Protein AF-0000000076005150 (afdb_homodimer)

Sequence (902 aa):
MLLYNPFNVWIGLSKLSSAGITSRIFGWVDNTRVSFVNWAPGSPRYYWKRCVTMIAASIRAGKWIDSSCSENQGYVCQQYKDQNLPEQNVNYYCNGSLSNYVSYGQGCYRVYNSKNTWKDAEYYCQEEKGHLASVVSPYEQAFLHLFLKKTSSNTWIGFGSKTDENRFRWTDQWPVYFTNWGRGQPVTSTSSSQQLCVSFLKNGPWNVTSCEEKLPFVCKVNIDDPPIILEPVEGECPNNLTDWLDVEGHYCYYIDNKSVKQWGEASRKCLIQNATLASFHSEHELKIMQPYLSLAKTDLWIGLVQKADGGFRWMDYSPVDYTNWGEGEPNDVSVDHCVLLRTQDTTWKTMKCNVNVGHICMVKKVPGNSHKKEKDEEHSSKVLASWAVVVICLSIVTLVAVITSLCFYRLKKISTSTKLPLSFDNIMHTSGSDTLSYPALSSSSVTPPTSMLLYNPFNVWIGLSKLSSAGITSRIFGWVDNTRVSFVNWAPGSPRYYWKRCVTMIAASIRAGKWIDSSCSENQGYVCQQYKDQNLPEQNVNYYCNGSLSNYVSYGQGCYRVYNSKNTWKDAEYYCQEEKGHLASVVSPYEQAFLHLFLKKTSSNTWIGFGSKTDENRFRWTDQWPVYFTNWGRGQPVTSTSSSQQLCVSFLKNGPWNVTSCEEKLPFVCKVNIDDPPIILEPVEGECPNNLTDWLDVEGHYCYYIDNKSVKQWGEASRKCLIQNATLASFHSEHELKIMQPYLSLAKTDLWIGLVQKADGGFRWMDYSPVDYTNWGEGEPNDVSVDHCVLLRTQDTTWKTMKCNVNVGHICMVKKVPGNSHKKEKDEEHSSKVLASWAVVVICLSIVTLVAVITSLCFYRLKKISTSTKLPLSFDNIMHTSGSDTLSYPALSSSSVTPPTS

Organism: Limulus polyphemus (NCBI:txid6850)

Nearest PDB structures (foldseek):
  5ao5-assembly2_B  TM=7.150E-01  e=9.474E-22  Homo sapiens
  5ao5-assembly1_A  TM=7.168E-01  e=3.283E-21  Homo sapiens
  5ao6-assembly1_A  TM=6.939E-01  e=1.667E-21  Homo sapiens
  5e4k-assembly1_A  TM=7.065E-01  e=1.204E-20  Homo sapiens
  6rym-assembly1_A  TM=8.756E-01  e=4.098E-09  Bos taurus

Radius of gyration: 41.87 Å; Cα contacts (8 Å, |Δi|>4): 1633; chains: 2; bounding box: 124×160×129 Å

Foldseek 3Di:
DLQPFQWFAWEQWFDDPVPPLPDLDTDRVVNPDCPDAQADPCAAPHSQQGIKTARCHDPSGRHIYGHHPPDPTHYDYDDPCPPPNPPPPPQLFDDDLGSVFGDDDQKTKDWDFWWDFLVVQQVVLVVSVWGFADDADVVSLVVVLVVCLPRPFWAFGQWWDAFQWQFIDGPLRADRFDAFAFAQDDDDANPDRDIWGWIQGNNRHIYTDDRGGIGITMIMDGNDHHDDDDQDDQFAADPVDPQWDDWPGFKIKDWFQPWWFFQVVLQVVLVVVVWGFADDRGPVVLVRCLVVLLPHPWWAFGQWWADQRRDIAGNVRGYDRHAFADHPDDDSPDRTWTWTQDSNVRHIYTDHRGDIGIYMIMDGGDHDPPPPPPPCPVVVVVVVVVVVVVVVVVVVVVVVVVVVVVVVVVVVVPDDDDDDDDDDDDDDDDDDDDDDDDDDDDDDDDDDDDD/DLQPPQWFAWEQWFADPVPPLPDLDTDRVVRPDCPDAQADPCPAPHSQQGIWTARRHDPRGRHIYGHHPPDPTHYDYDDDPPPPNPPPPPQLFDDDLGSVFGDDRQKTKDWDFWWDFLVVQQVVLVVSVWGFADDADVVSLVVVLVVCLPRPFWAFGQWWDAFQWQFIDGPLRADRFDAFAFAQDDDDANPDRDIWGWIQGNNRHIYTDDRGGIGITMIMDGNDHHDDDDQDDDFAADPVDPQWDDWPGFKIKHWFQPWWFFQVVQQVVLVVVVWGFADDRGPVVLVRCLVVLLPHPWWAFGQWKADQRRDIAGNVRGYDRHAFADHPPDDSPDRIWTWTADSNVRHIYTDHRGDIGIYMIMDGGDHDPPPPPPPCVVVVVVVVVVVVVVVVVVVVVVVVVVVVVVVVVVVVVVDDDDDDDDDDDDDDDDDDDDDCCPDDDDPDDDDPDDD

Solvent-accessible surface area (backbone atoms only — not comparable to full-atom values): 50564 Å² total; per-residue (Å²): 123,59,83,81,36,74,47,41,17,29,34,48,34,22,47,46,80,89,46,58,74,82,50,90,59,63,27,31,74,82,71,49,79,67,83,76,84,52,52,28,58,65,36,71,69,55,66,84,29,37,25,24,24,28,29,38,68,59,102,53,45,65,19,22,36,48,32,54,69,85,55,93,53,51,65,45,77,83,70,77,76,50,83,85,45,66,81,70,68,71,65,47,36,28,69,76,98,35,51,82,15,35,48,52,94,64,32,26,33,40,78,40,80,64,64,31,28,52,68,55,42,34,51,56,21,42,75,70,70,28,21,25,29,73,54,64,38,75,64,50,46,53,47,48,43,62,69,44,56,82,44,91,47,47,26,38,35,17,39,30,21,56,60,74,59,50,35,50,42,36,74,67,58,40,73,78,59,41,66,57,39,21,64,53,18,78,61,48,60,72,81,46,77,50,57,43,25,31,27,36,36,69,87,50,34,28,38,67,38,70,41,77,47,63,32,22,33,32,29,26,33,62,76,62,76,56,71,67,81,74,76,78,70,82,40,32,60,56,84,87,56,81,83,51,43,80,53,87,64,62,42,23,33,35,78,39,60,85,58,63,33,28,48,27,51,42,39,48,60,18,40,32,67,75,26,34,37,29,80,67,71,47,67,64,61,52,58,71,41,41,75,63,38,54,70,40,87,44,43,23,35,39,19,42,32,32,21,78,76,33,12,49,41,35,72,78,64,51,46,68,38,30,63,52,34,29,88,82,27,65,62,67,85,60,91,58,30,26,30,31,34,35,32,88,79,62,26,30,42,59,37,64,41,80,48,69,30,13,33,31,27,30,34,71,37,38,79,54,74,77,66,71,73,72,65,68,58,61,58,58,58,54,49,56,56,52,52,52,51,50,53,51,51,50,51,50,51,49,49,51,48,50,52,49,42,51,55,44,48,66,57,56,68,66,73,82,89,84,84,90,78,93,76,91,90,85,93,81,96,78,88,92,85,92,78,91,83,89,91,83,86,90,83,90,79,92,82,83,90,86,134,124,60,84,79,35,72,50,42,19,28,35,50,33,23,46,44,80,89,46,60,74,83,50,90,57,64,28,31,72,81,72,52,81,67,82,75,84,52,52,30,78,73,37,71,69,56,65,84,29,37,25,24,24,26,30,34,65,56,100,53,46,65,21,24,36,50,31,56,71,84,56,93,54,50,66,48,77,83,68,77,78,51,83,86,45,66,82,70,67,72,66,49,36,28,70,76,98,36,50,81,15,35,48,53,92,64,32,26,35,40,78,41,79,66,62,30,28,51,67,55,42,35,50,54,21,40,73,70,70,28,21,25,27,73,56,63,40,75,65,50,45,53,48,48,44,60,69,44,56,82,45,92,46,48,26,37,38,16,39,31,20,55,60,75,57,50,34,50,44,36,74,68,58,39,73,79,59,39,65,57,40,20,61,55,17,78,61,49,60,72,80,48,76,49,57,44,24,32,27,35,37,69,88,49,34,29,38,65,38,69,41,78,49,66,30,22,32,31,28,26,32,62,77,63,76,52,69,46,80,73,77,77,70,79,40,32,61,56,84,87,54,80,83,52,43,79,54,89,64,61,43,22,36,34,79,38,60,84,57,64,34,28,48,28,51,41,40,46,61,20,40,33,65,74,27,33,35,29,79,69,70,46,68,64,61,50,60,71,41,42,76,63,38,54,69,40,87,46,43,25,34,39,18,41,34,33,22,77,76,33,12,50,40,35,71,79,64,52,48,70,40,30,66,53,34,28,89,81,27,66,61,66,84,58,91,57,29,26,30,31,34,36,33,88,78,64,27,30,41,60,38,64,40,80,49,70,31,13,31,30,26,30,33,71,37,37,78,54,76,75,66,71,70,71,68,69,55,64,59,57,57,56,48,53,57,54,51,51,53,49,52,53,51,51,51,50,52,51,50,50,49,50,50,48,45,49,53,47,49,61,60,53,67,74,59,89,78,89,78,86,82,86,82,91,87,84,89,81,87,86,87,84,80,88,82,79,78,77,82,82,85,78,78,84,74,91,75,84,83,84,128

InterPro domains:
  IPR001304 C-type lectin-like [PF00059] (6-78)
  IPR001304 C-type lectin-like [PF00059] (115-220)
  IPR001304 C-type lectin-like [PF00059] (261-362)
  IPR001304 C-type lectin-like [PS50041] (1-78)
  IPR001304 C-type lectin-like [PS50041] (104-220)
  IPR001304 C-type lectin-like [PS50041] (248-362)
  IPR001304 C-type lectin-like [SM00034] (97-220)
  IPR001304 C-type lectin-like [SM00034] (237-362)
  IPR016186 C-type lectin-like/link domain superfamily [G3DSA:3.10.100.10] (2-78)
  IPR016186 C-type lectin-like/link domain superfamily [G3DSA:3.10.100.10] (79-220)
  IPR016186 C-type lectin-like/link domain superfamily [G3DSA:3.10.100.10] (229-366)
  IPR016187 C-type lectin fold [SSF56436] (5-81)
  IPR016187 C-type lectin fold [SSF56436] (94-228)
  IPR016187 C-type lectin fold [SSF56436] (235-365)
  IPR018378 C-type lectin, conserved site [PS00615] (51-77)
  IPR050111 C-type lectin and snaclec domain-containing protein [PTHR22803] (99-238)

Structure (mmCIF, N/CA/C/O backbone):
data_AF-0000000076005150-model_v1
#
loop_
_entity.id
_entity.type
_entity.pdbx_description
1 polymer 'Macrophage mannose receptor 1-like'
#
loop_
_atom_site.group_PDB
_atom_site.id
_atom_site.type_symbol
_atom_site.label_atom_id
_atom_site.label_alt_id
_atom_site.label_comp_id
_atom_site.label_asym_id
_atom_site.label_entity_id
_atom_site.label_seq_id
_atom_site.pdbx_PDB_ins_code
_atom_site.Cartn_x
_atom_site.Cartn_y
_atom_site.Cartn_z
_atom_site.occupancy
_atom_site.B_iso_or_equiv
_atom_site.auth_seq_id
_atom_site.auth_comp_id
_atom_site.auth_asym_id
_atom_site.auth_atom_id
_atom_site.pdbx_PDB_model_num
ATOM 1 N N . MET A 1 1 ? 11.969 4.863 -31.844 1 30.5 1 MET A N 1
ATOM 2 C CA . MET A 1 1 ? 13.273 5.465 -32.125 1 30.5 1 MET A CA 1
ATOM 3 C C . MET A 1 1 ? 13.953 5.891 -30.812 1 30.5 1 MET A C 1
ATOM 5 O O . MET A 1 1 ? 15.172 5.77 -30.672 1 30.5 1 MET A O 1
ATOM 9 N N . LEU A 1 2 ? 13.086 6.523 -29.969 1 34.69 2 LEU A N 1
ATOM 10 C CA . LEU A 1 2 ? 13.719 7.082 -28.781 1 34.69 2 LEU A CA 1
ATOM 11 C C . LEU A 1 2 ? 13.961 5.996 -27.734 1 34.69 2 LEU A C 1
ATOM 13 O O . LEU A 1 2 ? 14.5 6.273 -26.672 1 34.69 2 LEU A O 1
ATOM 17 N N . LEU A 1 3 ? 13.523 4.84 -28.062 1 34.34 3 LEU A N 1
ATOM 18 C CA . LEU A 1 3 ? 13.516 3.77 -27.062 1 34.34 3 LEU A CA 1
ATOM 19 C C . LEU A 1 3 ? 14.938 3.438 -26.625 1 34.34 3 LEU A C 1
ATOM 21 O O . LEU A 1 3 ? 15.148 2.967 -25.5 1 34.34 3 LEU A O 1
ATOM 25 N N . TYR A 1 4 ? 15.828 3.459 -27.547 1 34.75 4 TYR A N 1
ATOM 26 C CA . TYR A 1 4 ? 17.172 2.975 -27.297 1 34.75 4 TYR A CA 1
ATOM 27 C C . TYR A 1 4 ? 18.125 4.129 -26.969 1 34.75 4 TYR A C 1
ATOM 29 O O . TYR A 1 4 ? 19.344 3.941 -26.891 1 34.75 4 TYR A O 1
ATOM 37 N N . ASN A 1 5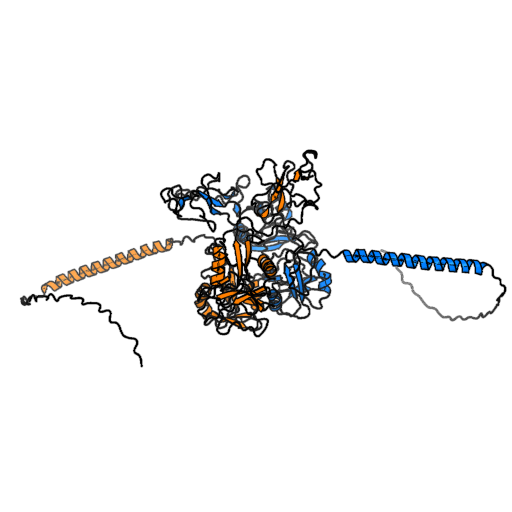 ? 17.609 5.434 -27 1 36.66 5 ASN A N 1
ATOM 38 C CA . ASN A 1 5 ? 18.516 6.551 -26.812 1 36.66 5 ASN A CA 1
ATOM 39 C C . ASN A 1 5 ? 18.562 7.004 -25.344 1 36.66 5 ASN A C 1
ATOM 41 O O . ASN A 1 5 ? 17.547 7.402 -24.781 1 36.66 5 ASN A O 1
ATOM 45 N N . PRO A 1 6 ? 19.484 6.535 -24.547 1 42.47 6 PRO A N 1
ATOM 46 C CA . PRO A 1 6 ? 19.562 6.832 -23.109 1 42.47 6 PRO A CA 1
ATOM 47 C C . PRO A 1 6 ? 19.672 8.328 -22.828 1 42.47 6 PRO A C 1
ATOM 49 O O . PRO A 1 6 ? 19.719 8.734 -21.672 1 42.47 6 PRO A O 1
ATOM 52 N N . PHE A 1 7 ? 19.766 9.172 -23.844 1 47.53 7 PHE A N 1
ATOM 53 C CA . PHE A 1 7 ? 19.891 10.617 -23.766 1 47.53 7 PHE A CA 1
ATOM 54 C C . PHE A 1 7 ? 18.562 11.297 -24.062 1 47.53 7 PHE A C 1
ATOM 56 O O . PHE A 1 7 ? 17.75 10.773 -24.828 1 47.53 7 PHE A O 1
ATOM 63 N N . ASN A 1 8 ? 18.312 12.352 -23.25 1 52.25 8 ASN A N 1
ATOM 64 C CA . ASN A 1 8 ? 17.234 13.219 -23.703 1 52.25 8 ASN A CA 1
ATOM 65 C C . ASN A 1 8 ? 17.375 13.594 -25.172 1 52.25 8 ASN A C 1
ATOM 67 O O . ASN A 1 8 ? 18.5 13.703 -25.672 1 52.25 8 ASN A O 1
ATOM 71 N N . VAL A 1 9 ? 16.406 13.297 -25.938 1 56.38 9 VAL A N 1
ATOM 72 C CA . VAL A 1 9 ? 16.438 13.586 -27.375 1 56.38 9 VAL A CA 1
ATOM 73 C C . VAL A 1 9 ? 15.664 14.875 -27.656 1 56.38 9 VAL A C 1
ATOM 75 O O . VAL A 1 9 ? 14.648 15.148 -27.016 1 56.38 9 VAL A O 1
ATOM 78 N N . TRP A 1 10 ? 16.344 15.695 -28.578 1 57.69 10 TRP A N 1
ATOM 79 C CA . TRP A 1 10 ? 15.648 16.891 -29.047 1 57.69 10 TRP A CA 1
ATOM 80 C C . TRP A 1 10 ? 14.391 16.516 -29.828 1 57.69 10 TRP A C 1
ATOM 82 O O . TRP A 1 10 ? 14.398 15.562 -30.609 1 57.69 10 TRP A O 1
ATOM 92 N N . ILE A 1 11 ? 13.234 17 -29.312 1 56.53 11 ILE A N 1
ATOM 93 C CA . ILE A 1 11 ? 12.07 16.891 -30.172 1 56.53 11 ILE A CA 1
ATOM 94 C C . ILE A 1 11 ? 11.875 18.203 -30.938 1 56.53 11 ILE A C 1
ATOM 96 O O . ILE A 1 11 ? 12.469 19.234 -30.578 1 56.53 11 ILE A O 1
ATOM 100 N N . GLY A 1 12 ? 11.281 18.234 -32.094 1 56.72 12 GLY A N 1
ATOM 101 C CA . GLY A 1 12 ? 11.117 19.375 -32.969 1 56.72 12 GLY A CA 1
ATOM 102 C C . GLY A 1 12 ? 10.242 20.469 -32.375 1 56.72 12 GLY A C 1
ATOM 103 O O . GLY A 1 12 ? 9.555 21.188 -33.125 1 56.72 12 GLY A O 1
ATOM 104 N N . LEU A 1 13 ? 10.188 20.375 -31.016 1 58.16 13 LEU A N 1
ATOM 105 C CA . LEU A 1 13 ? 9.461 21.484 -30.422 1 58.16 13 LEU A CA 1
ATOM 106 C C . LEU A 1 13 ? 10.414 22.531 -29.859 1 58.16 13 LEU A C 1
ATOM 108 O O . LEU A 1 13 ? 11.336 22.203 -29.109 1 58.16 13 LEU A O 1
ATOM 112 N N . SER A 1 14 ? 10.477 23.672 -30.453 1 61.12 14 SER A N 1
ATOM 113 C CA . SER A 1 14 ? 11.32 24.797 -30.047 1 61.12 14 SER A CA 1
ATOM 114 C C . SER A 1 14 ? 10.508 26.078 -29.906 1 61.12 14 SER A C 1
ATOM 116 O O . SER A 1 14 ? 9.43 26.203 -30.5 1 61.12 14 SER A O 1
ATOM 118 N N . LYS A 1 15 ? 11.07 26.969 -29.094 1 60.75 15 LYS A N 1
ATOM 119 C CA . LYS A 1 15 ? 10.438 28.281 -29 1 60.75 15 LYS A CA 1
ATOM 120 C C . LYS A 1 15 ? 10.5 29.016 -30.344 1 60.75 15 LYS A C 1
ATOM 122 O O . LYS A 1 15 ? 11.539 29.016 -31.016 1 60.75 15 LYS A O 1
ATOM 127 N N . LEU A 1 16 ? 9.297 29.281 -30.844 1 52.03 16 LEU A N 1
ATOM 128 C CA . LEU A 1 16 ? 9.273 29.984 -32.125 1 52.03 16 LEU A CA 1
ATOM 129 C C . LEU A 1 16 ? 9.969 31.344 -32 1 52.03 16 LEU A C 1
ATOM 131 O O . LEU A 1 16 ? 9.773 32.062 -31.031 1 52.03 16 LEU A O 1
ATOM 135 N N . SER A 1 17 ? 11.094 31.562 -32.656 1 48.88 17 SER A N 1
ATOM 136 C CA . SER A 1 17 ? 11.844 32.812 -32.75 1 48.88 17 SER A CA 1
ATOM 137 C C . SER A 1 17 ? 10.906 34.031 -32.844 1 48.88 17 SER A C 1
ATOM 139 O O . SER A 1 17 ? 11.266 35.125 -32.438 1 48.88 17 SER A O 1
ATOM 141 N N . SER A 1 18 ? 9.852 33.938 -33.75 1 47.84 18 SER A N 1
ATOM 142 C CA . SER A 1 18 ? 9.008 35.125 -33.938 1 47.84 18 SER A CA 1
ATOM 143 C C . SER A 1 18 ? 8.25 35.469 -32.688 1 47.84 18 SER A C 1
ATOM 145 O O . SER A 1 18 ? 7.621 36.531 -32.594 1 47.84 18 SER A O 1
ATOM 147 N N . ALA A 1 19 ? 8.156 34.469 -31.719 1 45.12 19 ALA A N 1
ATOM 148 C CA . ALA A 1 19 ? 7.43 34.844 -30.516 1 45.12 19 ALA A CA 1
ATOM 149 C C . ALA A 1 19 ? 8.367 35.469 -29.469 1 45.12 19 ALA A C 1
ATOM 151 O O . ALA A 1 19 ? 9.562 35.156 -29.453 1 45.12 19 ALA A O 1
ATOM 152 N N . GLY A 1 20 ? 8.391 36.719 -29.125 1 42.38 20 GLY A N 1
ATOM 153 C CA . GLY A 1 20 ? 9.234 37.5 -28.219 1 42.38 20 GLY A CA 1
ATOM 154 C C . GLY A 1 20 ? 9.875 36.656 -27.141 1 42.38 20 GLY A C 1
ATOM 155 O O . GLY A 1 20 ? 9.422 35.531 -26.844 1 42.38 20 GLY A O 1
ATOM 156 N N . ILE A 1 21 ? 11.156 36.875 -26.719 1 47.19 21 ILE A N 1
ATOM 157 C CA . ILE A 1 21 ? 12.031 36.25 -25.734 1 47.19 21 ILE A CA 1
ATOM 158 C C . ILE A 1 21 ? 11.203 35.781 -24.531 1 47.19 21 ILE A C 1
ATOM 160 O O . ILE A 1 21 ? 11.555 34.812 -23.859 1 47.19 21 ILE A O 1
ATOM 164 N N . THR A 1 22 ? 10.078 36.375 -24.25 1 43.06 22 THR A N 1
ATOM 165 C CA . THR A 1 22 ? 9.227 36.219 -23.078 1 43.06 22 THR A CA 1
ATOM 166 C C . THR A 1 22 ? 8.07 35.25 -23.391 1 43.06 22 THR A C 1
ATOM 168 O O . THR A 1 22 ? 7.242 34.969 -22.516 1 43.06 22 THR A O 1
ATOM 171 N N . SER A 1 23 ? 7.949 34.688 -24.609 1 47.22 23 SER A N 1
ATOM 172 C CA . SER A 1 23 ? 6.766 33.938 -25 1 47.22 23 SER A CA 1
ATOM 173 C C . SER A 1 23 ? 6.898 32.469 -24.594 1 47.22 23 SER A C 1
ATOM 175 O O . SER A 1 23 ? 7.992 31.891 -24.625 1 47.22 23 SER A O 1
ATOM 177 N N . ARG A 1 24 ? 6.074 31.859 -23.891 1 50.53 24 ARG A N 1
ATOM 178 C CA . ARG A 1 24 ? 6.012 30.469 -23.453 1 50.53 24 ARG A CA 1
ATOM 179 C C . ARG A 1 24 ? 5.34 29.578 -24.5 1 50.53 24 ARG A C 1
ATOM 181 O O . ARG A 1 24 ? 4.781 28.531 -24.172 1 50.53 24 ARG A O 1
ATOM 188 N N . ILE A 1 25 ? 5.406 30.031 -25.828 1 56.75 25 ILE A N 1
ATOM 189 C CA . ILE A 1 25 ? 4.762 29.25 -26.875 1 56.75 25 ILE A CA 1
ATOM 190 C C . ILE A 1 25 ? 5.805 28.406 -27.609 1 56.75 25 ILE A C 1
ATOM 192 O O . ILE A 1 25 ? 6.781 28.938 -28.141 1 56.75 25 ILE A O 1
ATOM 196 N N . PHE A 1 26 ? 5.785 27.125 -27.422 1 59.12 26 PHE A N 1
ATOM 197 C CA . PHE A 1 26 ? 6.625 26.172 -28.141 1 59.12 26 PHE A CA 1
ATOM 198 C C . PHE A 1 26 ? 5.91 25.625 -29.375 1 59.12 26 PHE A C 1
ATOM 200 O O . PHE A 1 26 ? 4.684 25.5 -29.375 1 59.12 26 PHE A O 1
ATOM 207 N N . GLY A 1 27 ? 6.57 25.609 -30.562 1 60.38 27 GLY A N 1
ATOM 208 C CA . GLY A 1 27 ? 6.102 25.031 -31.797 1 60.38 27 GLY A CA 1
ATOM 209 C C . GLY A 1 27 ? 7.062 24 -32.375 1 60.38 27 GLY A C 1
ATOM 210 O O . GLY A 1 27 ? 8.242 23.969 -32 1 60.38 27 GLY A O 1
ATOM 211 N N . TRP A 1 28 ? 6.5 23.141 -33.094 1 58.28 28 TRP A N 1
ATOM 212 C CA . TRP A 1 28 ? 7.348 22.203 -33.844 1 58.28 28 TRP A CA 1
ATOM 213 C C . TRP A 1 28 ? 8.219 22.922 -34.844 1 58.28 28 TRP A C 1
ATOM 215 O O . TRP A 1 28 ? 7.793 23.922 -35.438 1 58.28 28 TRP A O 1
ATOM 225 N N . VAL A 1 29 ? 9.422 22.609 -34.938 1 57.34 29 VAL A N 1
ATOM 226 C CA . VAL A 1 29 ? 10.352 23.266 -35.875 1 57.34 29 VAL A CA 1
ATOM 227 C C . VAL A 1 29 ? 9.812 23.188 -37.281 1 57.34 29 VAL A C 1
ATOM 229 O O . VAL A 1 29 ? 10.117 24.062 -38.125 1 57.34 29 VAL A O 1
ATOM 232 N N . ASP A 1 30 ? 8.922 22.25 -37.562 1 52.53 30 ASP A N 1
ATOM 233 C CA . ASP A 1 30 ? 8.375 22.172 -38.906 1 52.53 30 ASP A CA 1
ATOM 234 C C . ASP A 1 30 ? 7.117 23.031 -39.031 1 52.53 30 ASP A C 1
ATOM 236 O O . ASP A 1 30 ? 6.441 23 -40.094 1 52.53 30 ASP A O 1
ATOM 240 N N . ASN A 1 31 ? 6.848 23.953 -38.188 1 49.94 31 ASN A N 1
ATOM 241 C CA . ASN A 1 31 ? 5.77 24.938 -38.188 1 49.94 31 ASN A CA 1
ATOM 242 C C . ASN A 1 31 ? 4.398 24.25 -38.219 1 49.94 31 ASN A C 1
ATOM 244 O O . ASN A 1 31 ? 3.404 24.859 -38.594 1 49.94 31 ASN A O 1
ATOM 248 N N . THR A 1 32 ? 4.367 22.875 -38.031 1 50.88 32 THR A N 1
ATOM 249 C CA . THR A 1 32 ? 3.047 22.281 -37.875 1 50.88 32 THR A CA 1
ATOM 250 C C . THR A 1 32 ? 2.445 22.625 -36.531 1 50.88 32 THR A C 1
ATOM 252 O O . THR A 1 32 ? 3.168 23 -35.594 1 50.88 32 THR A O 1
ATOM 255 N N . ARG A 1 33 ? 1.184 22.672 -36.375 1 47.03 33 ARG A N 1
ATOM 256 C CA . ARG A 1 33 ? 0.473 23.047 -35.156 1 47.03 33 ARG A CA 1
ATOM 257 C C . ARG A 1 33 ? 0.783 22.062 -34 1 47.03 33 ARG A C 1
ATOM 259 O O . ARG A 1 33 ? 0.846 20.859 -34.219 1 47.03 33 ARG A O 1
ATOM 266 N N . VAL A 1 34 ? 1.304 22.609 -32.906 1 46.5 34 VAL A N 1
ATOM 267 C CA . VAL A 1 34 ? 1.567 21.812 -31.719 1 46.5 34 VAL A CA 1
ATOM 268 C C . VAL A 1 34 ? 0.255 21.266 -31.172 1 46.5 34 VAL A C 1
ATOM 270 O O . VAL A 1 34 ? -0.575 22.016 -30.656 1 46.5 34 VAL A O 1
ATOM 273 N N . SER A 1 35 ? -0.155 20.109 -31.656 1 48.22 35 SER A N 1
ATOM 274 C CA . SER A 1 35 ? -1.422 19.516 -31.234 1 48.22 35 SER A CA 1
ATOM 275 C C . SER A 1 35 ? -1.239 18.641 -30 1 48.22 35 SER A C 1
ATOM 277 O O . SER A 1 35 ? -2.213 18.297 -29.328 1 48.22 35 SER A O 1
ATOM 279 N N . PHE A 1 36 ? -0.024 18.141 -29.844 1 50.88 36 PHE A N 1
ATOM 280 C CA . PHE A 1 36 ? 0.301 17.281 -28.703 1 50.88 36 PHE A CA 1
ATOM 281 C C . PHE A 1 36 ? 1.561 17.766 -28 1 50.88 36 PHE A C 1
ATOM 283 O O . PHE A 1 36 ? 2.535 18.156 -28.656 1 50.88 36 PHE A O 1
ATOM 290 N N . VAL A 1 37 ? 1.509 18.125 -26.656 1 56.16 37 VAL A N 1
ATOM 291 C CA . VAL A 1 37 ? 2.674 18.406 -25.828 1 56.16 37 VAL A CA 1
ATOM 292 C C . VAL A 1 37 ? 2.721 17.438 -24.656 1 56.16 37 VAL A C 1
ATOM 294 O O . VAL A 1 37 ? 1.678 17 -24.156 1 56.16 37 VAL A O 1
ATOM 297 N N . ASN A 1 38 ? 3.906 16.719 -24.406 1 54.69 38 ASN A N 1
ATOM 298 C CA . ASN A 1 38 ? 4.18 15.812 -23.297 1 54.69 38 ASN A CA 1
ATOM 299 C C . ASN A 1 38 ? 5.27 16.344 -22.391 1 54.69 38 ASN A C 1
ATOM 301 O O . ASN A 1 38 ? 6.309 15.711 -22.203 1 54.69 38 ASN A O 1
ATOM 305 N N . TRP A 1 39 ? 5.043 17.469 -21.875 1 60.75 39 TRP A N 1
ATOM 306 C CA . TRP A 1 39 ? 6.02 18.156 -21.031 1 60.75 39 TRP A CA 1
ATOM 307 C C . TRP A 1 39 ? 6.172 17.438 -19.703 1 60.75 39 TRP A C 1
ATOM 309 O O . TRP A 1 39 ? 5.191 16.953 -19.125 1 60.75 39 TRP A O 1
ATOM 319 N N . ALA A 1 40 ? 7.332 17.219 -19.312 1 58.56 40 ALA A N 1
ATOM 320 C CA . ALA A 1 40 ? 7.582 16.812 -17.938 1 58.56 40 ALA A CA 1
ATOM 321 C C . ALA A 1 40 ? 7.062 17.844 -16.953 1 58.56 40 ALA A C 1
ATOM 323 O O . ALA A 1 40 ? 7.051 19.047 -17.25 1 58.56 40 ALA A O 1
ATOM 324 N N . PRO A 1 41 ? 6.625 17.453 -15.922 1 56.03 41 PRO A N 1
ATOM 325 C CA . PRO A 1 41 ? 6.109 18.453 -14.992 1 56.03 41 PRO A CA 1
ATOM 326 C C . PRO A 1 41 ? 7.133 19.531 -14.664 1 56.03 41 PRO A C 1
ATOM 328 O O . PRO A 1 41 ? 8.273 19.234 -14.32 1 56.03 41 PRO A O 1
ATOM 331 N N . GLY A 1 42 ? 6.934 21.047 -14.82 1 58.31 42 GLY A N 1
ATOM 332 C CA . GLY A 1 42 ? 7.766 22.219 -14.656 1 58.31 42 GLY A CA 1
ATOM 333 C C . GLY A 1 42 ? 8.398 22.688 -15.953 1 58.31 42 GLY A C 1
ATOM 334 O O . GLY A 1 42 ? 9.125 23.688 -15.969 1 58.31 42 GLY A O 1
ATOM 335 N N . SER A 1 43 ? 8.164 21.75 -16.922 1 62.81 43 SER A N 1
ATOM 336 C CA . SER A 1 43 ? 8.664 22.172 -18.234 1 62.81 43 SER A CA 1
ATOM 337 C C . SER A 1 43 ? 7.527 22.656 -19.125 1 62.81 43 SER A C 1
ATOM 339 O O . SER A 1 43 ? 6.395 22.188 -19 1 62.81 43 SER A O 1
ATOM 341 N N . PRO A 1 44 ? 7.898 23.812 -19.891 1 61.69 44 PRO A N 1
ATOM 342 C CA . PRO A 1 44 ? 9.211 24.453 -20.016 1 61.69 44 PRO A CA 1
ATOM 343 C C . PRO A 1 44 ? 9.484 25.484 -18.938 1 61.69 44 PRO A C 1
ATOM 345 O O . PRO A 1 44 ? 8.578 26.219 -18.547 1 61.69 44 PRO A O 1
ATOM 348 N N . ARG A 1 45 ? 10.656 25.484 -18.328 1 56.5 45 ARG A N 1
ATOM 349 C CA . ARG A 1 45 ? 10.977 26.328 -17.172 1 56.5 45 ARG A CA 1
ATOM 350 C C . ARG A 1 45 ? 11.688 27.609 -17.609 1 56.5 45 ARG A C 1
ATOM 352 O O . ARG A 1 45 ? 11.438 28.672 -17.062 1 56.5 45 ARG A O 1
ATOM 359 N N . TYR A 1 46 ? 12.75 27.609 -18.469 1 52.97 46 TYR A N 1
ATOM 360 C CA . TYR A 1 46 ? 13.602 28.75 -18.781 1 52.97 46 TYR A CA 1
ATOM 361 C C . TYR A 1 46 ? 13.258 29.344 -20.141 1 52.97 46 TYR A C 1
ATOM 363 O O . TYR A 1 46 ? 13.195 28.625 -21.141 1 52.97 46 TYR A O 1
ATOM 371 N N . TYR A 1 47 ? 12.984 30.672 -20.25 1 51.97 47 TYR A N 1
ATOM 372 C CA . TYR A 1 47 ? 12.617 31.406 -21.453 1 51.97 47 TYR A CA 1
ATOM 373 C C . TYR A 1 47 ? 13.758 31.406 -22.453 1 51.97 47 TYR A C 1
ATOM 375 O O . TYR A 1 47 ? 13.523 31.562 -23.656 1 51.97 47 TYR A O 1
ATOM 383 N N . TRP A 1 48 ? 15.062 31.109 -21.984 1 54.81 48 TRP A N 1
ATOM 384 C CA . TRP A 1 48 ? 16.188 31.219 -22.906 1 54.81 48 TRP A CA 1
ATOM 385 C C . TRP A 1 48 ? 16.531 29.859 -23.5 1 54.81 48 TRP A C 1
ATOM 387 O O . TRP A 1 48 ? 17.391 29.766 -24.375 1 54.81 48 TRP A O 1
ATOM 397 N N . LYS A 1 49 ? 15.758 28.797 -23.031 1 57.88 49 LYS A N 1
ATOM 398 C CA . LYS A 1 49 ? 15.945 27.484 -23.672 1 57.88 49 LYS A CA 1
ATOM 399 C C . LYS A 1 49 ? 14.93 27.281 -24.781 1 57.88 49 LYS A C 1
ATOM 401 O O . LYS A 1 49 ? 13.719 27.297 -24.547 1 57.88 49 LYS A O 1
ATOM 406 N N . ARG A 1 50 ? 15.414 27.203 -25.953 1 61.91 50 ARG A N 1
ATOM 407 C CA . ARG A 1 50 ? 14.609 27.234 -27.172 1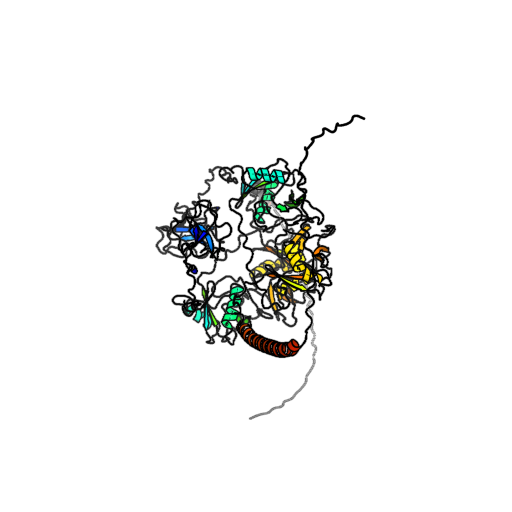 61.91 50 ARG A CA 1
ATOM 408 C C . ARG A 1 50 ? 14.289 25.828 -27.656 1 61.91 50 ARG A C 1
ATOM 410 O O . ARG A 1 50 ? 13.422 25.641 -28.516 1 61.91 50 ARG A O 1
ATOM 417 N N . CYS A 1 51 ? 15.078 24.828 -27.078 1 64.44 51 CYS A N 1
ATOM 418 C CA . CYS A 1 51 ? 14.891 23.484 -27.594 1 64.44 51 CYS A CA 1
ATOM 419 C C . CYS A 1 51 ? 14.211 22.594 -26.562 1 64.44 51 CYS A C 1
ATOM 421 O O . CYS A 1 51 ? 14.188 22.922 -25.375 1 64.44 51 CYS A O 1
ATOM 423 N N . VAL A 1 52 ? 13.344 21.797 -27.031 1 65 52 VAL A N 1
ATOM 424 C CA . VAL A 1 52 ? 12.625 20.844 -26.188 1 65 52 VAL A CA 1
ATOM 425 C C . VAL A 1 52 ? 13.227 19.453 -26.344 1 65 52 VAL A C 1
ATOM 427 O O . VAL A 1 52 ? 13.477 19 -27.453 1 65 52 VAL A O 1
ATOM 430 N N . THR A 1 53 ? 13.641 18.844 -25.156 1 65.19 53 THR A N 1
ATOM 431 C CA . THR A 1 53 ? 14.18 17.5 -25.156 1 65.19 53 THR A CA 1
ATOM 432 C C . THR A 1 53 ? 13.227 16.531 -24.453 1 65.19 53 THR A C 1
ATOM 434 O O . THR A 1 53 ? 12.531 16.922 -23.516 1 65.19 53 THR A O 1
ATOM 437 N N . MET A 1 54 ? 12.977 15.453 -25.141 1 63.25 54 MET A N 1
ATOM 438 C CA . MET A 1 54 ? 12.211 14.367 -24.547 1 63.25 54 MET A CA 1
ATOM 439 C C . MET A 1 54 ? 13.094 13.516 -23.625 1 63.25 54 MET A C 1
ATOM 441 O O . MET A 1 54 ? 14.188 13.117 -24.016 1 63.25 54 MET A O 1
ATOM 445 N N . ILE A 1 55 ? 12.602 13.383 -22.406 1 58 55 ILE A N 1
ATOM 446 C CA . ILE A 1 55 ? 13.305 12.617 -21.391 1 58 55 ILE A CA 1
ATOM 447 C C . ILE A 1 55 ? 13.336 11.141 -21.781 1 58 55 ILE A C 1
ATOM 449 O O . ILE A 1 55 ? 12.305 10.555 -22.109 1 58 55 ILE A O 1
ATOM 453 N N . ALA A 1 56 ? 14.547 10.625 -22.078 1 51.25 56 ALA A N 1
ATOM 454 C CA . ALA A 1 56 ? 14.664 9.227 -22.484 1 51.25 56 ALA A CA 1
ATOM 455 C C . ALA A 1 56 ? 14.797 8.312 -21.281 1 51.25 56 ALA A C 1
ATOM 457 O O . ALA A 1 56 ? 14.281 7.191 -21.281 1 51.25 56 ALA A O 1
ATOM 458 N N . ALA A 1 57 ? 15.727 8.609 -20.172 1 43.69 57 ALA A N 1
ATOM 459 C CA . ALA A 1 57 ? 16.141 7.805 -19.031 1 43.69 57 ALA A CA 1
ATOM 460 C C . ALA A 1 57 ? 15.562 8.352 -17.734 1 43.69 57 ALA A C 1
ATOM 462 O O . ALA A 1 57 ? 15.547 9.562 -17.516 1 43.69 57 ALA A O 1
ATOM 463 N N . SER A 1 58 ? 14.43 7.809 -17.047 1 43.75 58 SER A N 1
ATOM 464 C CA . SER A 1 58 ? 13.812 8.023 -15.734 1 43.75 58 SER A CA 1
ATOM 465 C C . SER A 1 58 ? 12.312 7.734 -15.773 1 43.75 58 SER A C 1
ATOM 467 O O . SER A 1 58 ? 11.758 7.477 -16.844 1 43.75 58 SER A O 1
ATOM 469 N N . ILE A 1 59 ? 11.789 7.688 -14.555 1 40.75 59 ILE A N 1
ATOM 470 C CA . ILE A 1 59 ? 10.352 7.512 -14.359 1 40.75 59 ILE A CA 1
ATOM 471 C C . ILE A 1 59 ? 9.586 8.523 -15.203 1 40.75 59 ILE A C 1
ATOM 473 O O . ILE A 1 59 ? 8.391 8.359 -15.445 1 40.75 59 ILE A O 1
ATOM 477 N N . ARG A 1 60 ? 10.305 9.492 -15.828 1 46.66 60 ARG A N 1
ATOM 478 C CA . ARG A 1 60 ? 9.617 10.484 -16.641 1 46.66 60 ARG A CA 1
ATOM 479 C C . ARG A 1 60 ? 9.984 10.328 -18.125 1 46.66 60 ARG A C 1
ATOM 481 O O . ARG A 1 60 ? 9.922 11.297 -18.891 1 46.66 60 ARG A O 1
ATOM 488 N N . ALA A 1 61 ? 10.312 9.117 -18.391 1 50.81 61 ALA A N 1
ATOM 489 C CA . ALA A 1 61 ? 10.672 8.891 -19.781 1 50.81 61 ALA A CA 1
ATOM 490 C C . ALA A 1 61 ? 9.5 9.195 -20.719 1 50.81 61 ALA A C 1
ATOM 492 O O . ALA A 1 61 ? 8.352 8.852 -20.406 1 50.81 61 ALA A O 1
ATOM 493 N N . GLY A 1 62 ? 9.758 9.938 -21.656 1 58.91 62 GLY A N 1
ATOM 494 C CA . GLY A 1 62 ? 8.773 10.367 -22.641 1 58.91 62 GLY A CA 1
ATOM 495 C C . GLY A 1 62 ? 8.25 11.773 -22.391 1 58.91 62 GLY A C 1
ATOM 496 O O . GLY A 1 62 ? 7.629 12.375 -23.266 1 58.91 62 GLY A O 1
ATOM 497 N N . LYS A 1 63 ? 8.547 12.25 -21.203 1 60.81 63 LYS A N 1
ATOM 498 C CA . LYS A 1 63 ? 8.141 13.633 -20.953 1 60.81 63 LYS A CA 1
ATOM 499 C C . LYS A 1 63 ? 9.18 14.609 -21.484 1 60.81 63 LYS A C 1
ATOM 501 O O . LYS A 1 63 ? 10.336 14.242 -21.703 1 60.81 63 LYS A O 1
ATOM 506 N N . TRP A 1 64 ? 8.523 15.859 -21.844 1 62.34 64 TRP A N 1
ATOM 507 C CA . TRP A 1 64 ? 9.328 16.875 -22.531 1 62.34 64 TRP A CA 1
ATOM 508 C C . TRP A 1 64 ? 9.797 17.938 -21.531 1 62.34 64 TRP A C 1
ATOM 510 O O . TRP A 1 64 ? 9.07 18.312 -20.609 1 62.34 64 TRP A O 1
ATOM 520 N N . ILE A 1 65 ? 11.109 18.344 -21.578 1 64.94 65 ILE A N 1
ATOM 521 C CA . ILE A 1 65 ? 11.617 19.484 -20.812 1 64.94 65 ILE A CA 1
ATOM 522 C C . ILE A 1 65 ? 12.266 20.5 -21.766 1 64.94 65 ILE A C 1
ATOM 524 O O . ILE A 1 65 ? 12.766 20.125 -22.828 1 64.94 65 ILE A O 1
ATOM 528 N N . ASP A 1 66 ? 12.148 21.781 -21.375 1 64.31 66 ASP A N 1
ATOM 529 C CA . ASP A 1 66 ? 12.844 22.828 -22.125 1 64.31 66 ASP A CA 1
ATOM 530 C C . ASP A 1 66 ? 14.352 22.766 -21.875 1 64.31 66 ASP A C 1
ATOM 532 O O . ASP A 1 66 ? 14.789 22.531 -20.75 1 64.31 66 ASP A O 1
ATOM 536 N N . SER A 1 67 ? 15.133 22.719 -23 1 62.75 67 SER A N 1
ATOM 537 C CA . SER A 1 67 ? 16.594 22.641 -22.953 1 62.75 67 SER A CA 1
ATOM 538 C C . SER A 1 67 ? 17.219 23.672 -23.891 1 62.75 67 SER A C 1
ATOM 540 O O . SER A 1 67 ? 16.562 24.203 -24.781 1 62.75 67 SER A O 1
ATOM 542 N N . SER A 1 68 ? 18.562 24.188 -23.578 1 61.31 68 SER A N 1
ATOM 543 C CA . SER A 1 68 ? 19.281 25.047 -24.516 1 61.31 68 SER A CA 1
ATOM 544 C C . SER A 1 68 ? 19.625 24.312 -25.797 1 61.31 68 SER A C 1
ATOM 546 O O . SER A 1 68 ? 20 23.141 -25.766 1 61.31 68 SER A O 1
ATOM 548 N N . CYS A 1 69 ? 19.344 24.969 -26.922 1 55.12 69 CYS A N 1
ATOM 549 C CA . CYS A 1 69 ? 19.562 24.391 -28.25 1 55.12 69 CYS A CA 1
ATOM 550 C C . CYS A 1 69 ? 21.031 24.047 -28.469 1 55.12 69 CYS A C 1
ATOM 552 O O . CYS A 1 69 ? 21.391 23.391 -29.438 1 55.12 69 CYS A O 1
ATOM 554 N N . SER A 1 70 ? 21.953 24.547 -27.656 1 53.69 70 SER A N 1
ATOM 555 C CA . SER A 1 70 ? 23.375 24.328 -27.859 1 53.69 70 SER A CA 1
ATOM 556 C C . SER A 1 70 ? 23.828 23.016 -27.219 1 53.69 70 SER A C 1
ATOM 558 O O . SER A 1 70 ? 24.969 22.594 -27.391 1 53.69 70 SER A O 1
ATOM 560 N N . GLU A 1 71 ? 22.828 22.391 -26.547 1 48.19 71 GLU A N 1
ATOM 561 C CA . GLU A 1 71 ? 23.219 21.156 -25.891 1 48.19 71 GLU A CA 1
ATOM 562 C C . GLU A 1 71 ? 23.172 19.969 -26.844 1 48.19 71 GLU A C 1
ATOM 564 O O . GLU A 1 71 ? 22.281 19.875 -27.688 1 48.19 71 GLU A O 1
ATOM 569 N N . ASN A 1 72 ? 24.234 19.234 -27.078 1 45.72 72 ASN A N 1
ATOM 570 C CA . ASN A 1 72 ? 24.297 18.078 -27.984 1 45.72 72 ASN A CA 1
ATOM 571 C C . ASN A 1 72 ? 23.422 16.938 -27.484 1 45.72 72 ASN A C 1
ATOM 573 O O . ASN A 1 72 ? 23.688 16.359 -26.422 1 45.72 72 ASN A O 1
ATOM 577 N N . GLN A 1 73 ? 22.047 17 -27.766 1 45.25 73 GLN A N 1
ATOM 578 C CA . GLN A 1 73 ? 21.141 15.906 -27.422 1 45.25 73 GLN A CA 1
ATOM 579 C C . GLN A 1 73 ? 20.656 15.188 -28.688 1 45.25 73 GLN A C 1
ATOM 581 O O . GLN A 1 73 ? 20.797 15.703 -29.797 1 45.25 73 GLN A O 1
ATOM 586 N N . GLY A 1 74 ? 20.188 13.836 -28.641 1 44.56 74 GLY A N 1
ATOM 587 C CA . GLY A 1 74 ? 19.531 13.195 -29.781 1 44.56 74 GLY A CA 1
ATOM 588 C C . GLY A 1 74 ? 18.172 13.789 -30.109 1 44.56 74 GLY A C 1
ATOM 589 O O . GLY A 1 74 ? 17.641 14.594 -29.344 1 44.56 74 GLY A O 1
ATOM 590 N N . TYR A 1 75 ? 17.688 13.992 -31.312 1 41.38 75 TYR A N 1
ATOM 591 C CA . TYR A 1 75 ? 16.391 14.531 -31.719 1 41.38 75 TYR A CA 1
ATOM 592 C C . TYR A 1 75 ? 15.461 13.422 -32.188 1 41.38 75 TYR A C 1
ATOM 594 O O . TYR A 1 75 ? 15.914 12.352 -32.625 1 41.38 75 TYR A O 1
ATOM 602 N N . VAL A 1 76 ? 14.32 13.281 -31.531 1 39.16 76 VAL A N 1
ATOM 603 C CA . VAL A 1 76 ? 13.312 12.383 -32.094 1 39.16 76 VAL A CA 1
ATOM 604 C C . VAL A 1 76 ? 12.367 13.172 -33 1 39.16 76 VAL A C 1
ATOM 606 O O . VAL A 1 76 ? 11.883 14.242 -32.625 1 39.16 76 VAL A O 1
ATOM 609 N N . CYS A 1 77 ? 12.305 13.078 -34.188 1 29.94 77 CYS A N 1
ATOM 610 C CA . CYS A 1 77 ? 11.43 13.672 -35.188 1 29.94 77 CYS A CA 1
ATOM 611 C C . CYS A 1 77 ? 10.102 12.938 -35.25 1 29.94 77 CYS A C 1
ATOM 613 O O . CYS A 1 77 ? 10.055 11.711 -35.219 1 29.94 77 CYS A O 1
ATOM 615 N N . GLN A 1 78 ? 9.062 13.508 -34.562 1 32.94 78 GLN A N 1
ATOM 616 C CA . GLN A 1 78 ? 7.734 12.953 -34.844 1 32.94 78 GLN A CA 1
ATOM 617 C C . GLN A 1 78 ? 7.27 13.32 -36.25 1 32.94 78 GLN A C 1
ATOM 619 O O . GLN A 1 78 ? 7.41 14.461 -36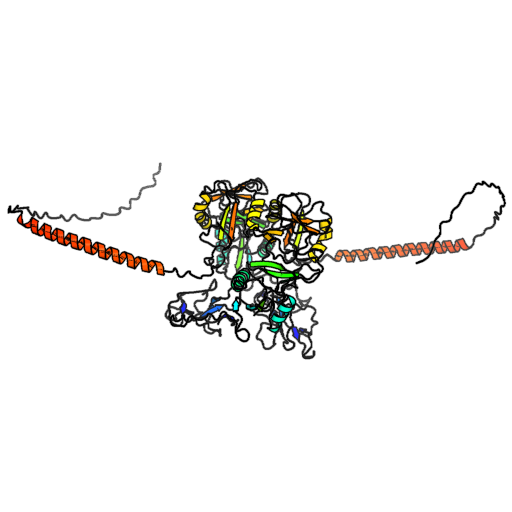.688 1 32.94 78 GLN A O 1
ATOM 624 N N . GLN A 1 79 ? 7.301 12.438 -37.125 1 30.95 79 GLN A N 1
ATOM 625 C CA . GLN A 1 79 ? 6.613 12.68 -38.406 1 30.95 79 GLN A CA 1
ATOM 626 C C . GLN A 1 79 ? 5.195 12.117 -38.375 1 30.95 79 GLN A C 1
ATOM 628 O O . GLN A 1 79 ? 4.934 11.109 -37.719 1 30.95 79 GLN A O 1
ATOM 633 N N . TYR A 1 80 ? 4.223 13 -38.5 1 30.09 80 TYR A N 1
ATOM 634 C CA . TYR A 1 80 ? 2.873 12.531 -38.812 1 30.09 80 TYR A CA 1
ATOM 635 C C . TYR A 1 80 ? 2.896 11.352 -39.75 1 30.09 80 TYR A C 1
ATOM 637 O O . TYR A 1 80 ? 3.701 11.32 -40.688 1 30.09 80 TYR A O 1
ATOM 645 N N . LYS A 1 81 ? 2.236 10.258 -39.25 1 32.34 81 LYS A N 1
ATOM 646 C CA . LYS A 1 81 ? 2.115 9.227 -40.25 1 32.34 81 LYS A CA 1
ATOM 647 C C . LYS A 1 81 ? 1.387 9.75 -41.5 1 32.34 81 LYS A C 1
ATOM 649 O O . LYS A 1 81 ? 0.344 10.398 -41.375 1 32.34 81 LYS A O 1
ATOM 654 N N . ASP A 1 82 ? 2.004 10.039 -42.406 1 32.41 82 ASP A N 1
ATOM 655 C CA . ASP A 1 82 ? 1.316 10.227 -43.656 1 32.41 82 ASP A CA 1
ATOM 656 C C . ASP A 1 82 ? 0.236 9.164 -43.875 1 32.41 82 ASP A C 1
ATOM 658 O O . ASP A 1 82 ? 0.468 7.977 -43.625 1 32.41 82 ASP A O 1
ATOM 662 N N . GLN A 1 83 ? -1.031 9.484 -43.719 1 34 83 GLN A N 1
ATOM 663 C CA . GLN A 1 83 ? -2.146 8.602 -44.031 1 34 83 GLN A CA 1
ATOM 664 C C . GLN A 1 83 ? -1.768 7.594 -45.094 1 34 83 GLN A C 1
ATOM 666 O O . GLN A 1 83 ? -2.418 6.555 -45.25 1 34 83 GLN A O 1
ATOM 671 N N . ASN A 1 84 ? -1.261 8.094 -46.156 1 34.19 84 ASN A N 1
ATOM 672 C CA . ASN A 1 84 ? -0.774 7.277 -47.25 1 34.19 84 ASN A CA 1
ATOM 673 C C . ASN A 1 84 ? 0.402 6.402 -46.812 1 34.19 84 ASN A C 1
ATOM 675 O O . ASN A 1 84 ? 1.065 5.797 -47.656 1 34.19 84 ASN A O 1
ATOM 679 N N . LEU A 1 85 ? 0.944 6.777 -45.625 1 36.75 85 LEU A N 1
ATOM 680 C CA . LEU A 1 85 ? 2.016 5.848 -45.281 1 36.75 85 LEU A CA 1
ATOM 681 C C . LEU A 1 85 ? 1.454 4.477 -44.906 1 36.75 85 LEU A C 1
ATOM 683 O O . LEU A 1 85 ? 0.427 4.379 -44.25 1 36.75 85 LEU A O 1
ATOM 687 N N . PRO A 1 86 ? 1.762 3.445 -45.625 1 36.19 86 PRO A N 1
ATOM 688 C CA . PRO A 1 86 ? 1.253 2.1 -45.344 1 36.19 86 PRO A CA 1
ATOM 689 C C . PRO A 1 86 ? 1.083 1.832 -43.844 1 36.19 86 PRO A C 1
ATOM 691 O O . PRO A 1 86 ? 1.718 2.492 -43 1 36.19 86 PRO A O 1
ATOM 694 N N . GLU A 1 87 ? -0.091 1.245 -43.375 1 35.62 87 GLU A N 1
ATOM 695 C CA . GLU A 1 87 ? -0.271 0.641 -42.062 1 35.62 87 GLU A CA 1
ATOM 696 C C . GLU A 1 87 ? 1.072 0.379 -41.375 1 35.62 87 GLU A C 1
ATOM 698 O O . GLU A 1 87 ? 1.899 -0.372 -41.906 1 35.62 87 GLU A O 1
ATOM 703 N N . GLN A 1 88 ? 1.791 1.407 -41.062 1 35.03 88 GLN A N 1
ATOM 704 C CA . GLN A 1 88 ? 3.029 0.995 -40.406 1 35.03 88 GLN A CA 1
ATOM 705 C C . GLN A 1 88 ? 2.818 -0.261 -39.562 1 35.03 88 GLN A C 1
ATOM 707 O O . GLN A 1 88 ? 1.939 -0.295 -38.719 1 35.03 88 GLN A O 1
ATOM 712 N N . ASN A 1 89 ? 2.842 -1.398 -40.031 1 35.16 89 ASN A N 1
ATOM 713 C CA . ASN A 1 89 ? 3.113 -2.617 -39.281 1 35.16 89 ASN A CA 1
ATOM 714 C C . ASN A 1 89 ? 3.898 -2.322 -38 1 35.16 89 ASN A C 1
ATOM 716 O O . ASN A 1 89 ? 5.078 -1.969 -38.062 1 35.16 89 ASN A O 1
ATOM 720 N N . VAL A 1 90 ? 3.473 -1.324 -37.125 1 41.66 90 VAL A N 1
ATOM 721 C CA . VAL A 1 90 ? 4.148 -1.272 -35.844 1 41.66 90 VAL A CA 1
ATOM 722 C C . VAL A 1 90 ? 4.957 -2.551 -35.625 1 41.66 90 VAL A C 1
ATOM 724 O O . VAL A 1 90 ? 4.402 -3.652 -35.625 1 41.66 90 VAL A O 1
ATOM 727 N N . ASN A 1 91 ? 5.859 -2.764 -36.312 1 43.41 91 ASN A N 1
ATOM 728 C CA . ASN A 1 91 ? 6.824 -3.85 -36.188 1 43.41 91 ASN A CA 1
ATOM 729 C C . ASN A 1 91 ? 6.992 -4.281 -34.719 1 43.41 91 ASN A C 1
ATOM 731 O O . ASN A 1 91 ? 7.762 -3.674 -33.969 1 43.41 91 ASN A O 1
ATOM 735 N N . TYR A 1 92 ? 5.887 -4.715 -34.094 1 60.53 92 TYR A N 1
ATOM 736 C CA . TYR A 1 92 ? 5.762 -5.301 -32.75 1 60.53 92 TYR A CA 1
ATOM 737 C C . TYR A 1 92 ? 6.859 -6.332 -32.5 1 60.53 92 TYR A C 1
ATOM 739 O O . TYR A 1 92 ? 6.828 -7.051 -31.516 1 60.53 92 TYR A O 1
ATOM 747 N N . TYR A 1 93 ? 7.785 -6.285 -33.531 1 67.31 93 TYR A N 1
ATOM 748 C CA . TYR A 1 93 ? 8.836 -7.289 -33.375 1 67.31 93 TYR A CA 1
ATOM 749 C C . TYR A 1 93 ? 10.125 -6.652 -32.906 1 67.31 93 TYR A C 1
ATOM 751 O O . TYR A 1 93 ? 10.383 -5.473 -33.156 1 67.31 93 TYR A O 1
ATOM 759 N N . CYS A 1 94 ? 10.742 -7.309 -32.094 1 81.44 94 CYS A N 1
ATOM 760 C CA . CYS A 1 94 ? 12.062 -6.914 -31.609 1 81.44 94 CYS A CA 1
ATOM 761 C C . CYS A 1 94 ? 13.055 -6.816 -32.75 1 81.44 94 CYS A C 1
ATOM 763 O O . CYS A 1 94 ? 12.75 -7.199 -33.875 1 81.44 94 CYS A O 1
ATOM 765 N N . ASN A 1 95 ? 14.172 -6.098 -32.562 1 72.19 95 ASN A N 1
ATOM 766 C CA . ASN A 1 95 ? 15.125 -5.812 -33.625 1 72.19 95 ASN A CA 1
ATOM 767 C C . ASN A 1 95 ? 16.25 -6.848 -33.656 1 72.19 95 ASN A C 1
ATOM 769 O O . ASN A 1 95 ? 16.422 -7.621 -32.719 1 72.19 95 ASN A O 1
ATOM 773 N N . GLY A 1 96 ? 16.844 -6.891 -34.844 1 74.25 96 GLY A N 1
ATOM 774 C CA . GLY A 1 96 ? 18.031 -7.707 -35 1 74.25 96 GLY A CA 1
ATOM 775 C C . GLY A 1 96 ? 17.75 -9.195 -35.031 1 74.25 96 GLY A C 1
ATOM 776 O O . GLY A 1 96 ? 16.875 -9.656 -35.781 1 74.25 96 GLY A O 1
ATOM 777 N N . SER A 1 97 ? 18.516 -9.867 -34.188 1 75.94 97 SER A N 1
ATOM 778 C CA . SER A 1 97 ? 18.422 -11.32 -34.125 1 75.94 97 SER A CA 1
ATOM 779 C C . SER A 1 97 ? 17.078 -11.75 -33.531 1 75.94 97 SER A C 1
ATOM 781 O O . SER A 1 97 ? 16.703 -12.922 -33.625 1 75.94 97 SER A O 1
ATOM 783 N N . LEU A 1 98 ? 16.344 -10.695 -33.031 1 81.5 98 LEU A N 1
ATOM 784 C CA . LEU A 1 98 ? 15.078 -11.016 -32.375 1 81.5 98 LEU A CA 1
ATOM 785 C C . LEU A 1 98 ? 13.906 -10.5 -33.219 1 81.5 98 LEU A C 1
ATOM 787 O O . LEU A 1 98 ? 12.883 -10.086 -32.656 1 81.5 98 LEU A O 1
ATOM 791 N N . SER A 1 99 ? 14.023 -10.594 -34.469 1 79.38 99 SER A N 1
ATOM 792 C CA . SER A 1 99 ? 13.008 -10.055 -35.375 1 79.38 99 SER A CA 1
ATOM 793 C C . SER A 1 99 ? 11.727 -10.891 -35.312 1 79.38 99 SER A C 1
ATOM 795 O O . SER A 1 99 ? 10.656 -10.422 -35.688 1 79.38 99 SER A O 1
ATOM 797 N N . ASN A 1 100 ? 11.93 -12.062 -34.812 1 85.19 100 ASN A N 1
ATOM 798 C CA . ASN A 1 100 ? 10.75 -12.922 -34.719 1 85.19 100 ASN A CA 1
ATOM 799 C C . ASN A 1 100 ? 10.094 -12.797 -33.344 1 85.19 100 ASN A C 1
ATOM 801 O O . ASN A 1 100 ? 9.102 -13.469 -33.062 1 85.19 100 ASN A O 1
ATOM 805 N N . TYR A 1 101 ? 10.602 -11.938 -32.625 1 91.56 101 TYR A N 1
ATOM 806 C CA . TYR A 1 101 ? 10.055 -11.695 -31.281 1 91.56 101 TYR A CA 1
ATOM 807 C C . TYR A 1 101 ? 9.172 -10.453 -31.281 1 91.56 101 TYR A C 1
ATOM 809 O O . TYR A 1 101 ? 9.453 -9.484 -31.984 1 91.56 101 TYR A O 1
ATOM 817 N N . VAL A 1 102 ? 8.188 -10.562 -30.516 1 89.38 102 VAL A N 1
ATOM 818 C CA . VAL A 1 102 ? 7.285 -9.43 -30.344 1 89.38 102 VAL A CA 1
ATOM 819 C C . VAL A 1 102 ? 7.77 -8.57 -29.172 1 89.38 102 VAL A C 1
ATOM 821 O O . VAL A 1 102 ? 8.125 -9.094 -28.109 1 89.38 102 VAL A O 1
ATOM 824 N N . SER A 1 103 ? 7.777 -7.289 -29.438 1 86.88 103 SER A N 1
ATOM 825 C CA . SER A 1 103 ? 8.289 -6.371 -28.422 1 86.88 103 SER A CA 1
ATOM 826 C C . SER A 1 103 ? 7.164 -5.863 -27.516 1 86.88 103 SER A C 1
ATOM 828 O O . SER A 1 103 ? 6.078 -5.527 -28 1 86.88 103 SER A O 1
ATOM 830 N N . TYR A 1 104 ? 7.367 -5.922 -26.25 1 86.62 104 TYR A N 1
ATOM 831 C CA . TYR A 1 104 ? 6.488 -5.309 -25.25 1 86.62 104 TYR A CA 1
ATOM 832 C C . TYR A 1 104 ? 7.281 -4.82 -24.047 1 86.62 104 TYR A C 1
ATOM 834 O O . TYR A 1 104 ? 8.023 -5.586 -23.438 1 86.62 104 TYR A O 1
ATOM 842 N N . GLY A 1 105 ? 7.078 -3.561 -23.781 1 80.19 105 GLY A N 1
ATOM 843 C CA . GLY A 1 105 ? 7.871 -3.002 -22.688 1 80.19 105 GLY A CA 1
ATOM 844 C C . GLY A 1 105 ? 9.367 -3.162 -22.906 1 80.19 105 GLY A C 1
ATOM 845 O O . GLY A 1 105 ? 9.898 -2.758 -23.938 1 80.19 105 GLY A O 1
ATOM 846 N N . GLN A 1 106 ? 9.992 -3.789 -21.891 1 78.06 106 GLN A N 1
ATOM 847 C CA . GLN A 1 106 ? 11.438 -3.98 -21.969 1 78.06 106 GLN A CA 1
ATOM 848 C C . GLN A 1 106 ? 11.781 -5.434 -22.297 1 78.06 106 GLN A C 1
ATOM 850 O O . GLN A 1 106 ? 12.875 -5.902 -21.969 1 78.06 106 GLN A O 1
ATOM 855 N N . GLY A 1 107 ? 10.797 -6.059 -22.906 1 89.81 107 GLY A N 1
ATOM 856 C CA . GLY A 1 107 ? 11.016 -7.461 -23.219 1 89.81 107 GLY A CA 1
ATOM 857 C C . GLY A 1 107 ? 10.609 -7.832 -24.625 1 89.81 107 GLY A C 1
ATOM 858 O O . GLY A 1 107 ? 9.812 -7.129 -25.25 1 89.81 107 GLY A O 1
ATOM 8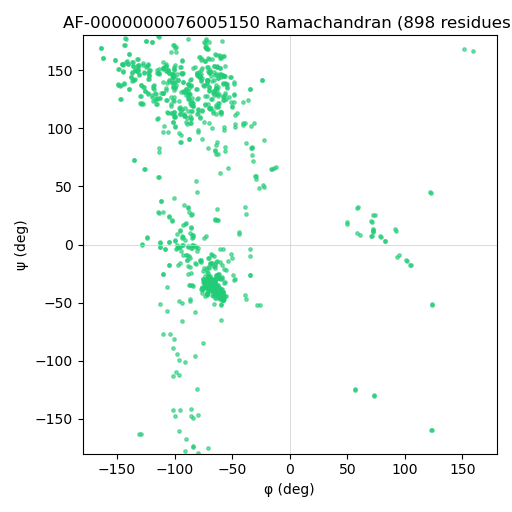59 N N . CYS A 1 108 ? 11.32 -8.836 -25.156 1 92.38 108 CYS A N 1
ATOM 860 C CA . CYS A 1 108 ? 10.961 -9.453 -26.422 1 92.38 108 CYS A CA 1
ATOM 861 C C . CYS A 1 108 ? 10.438 -10.867 -26.219 1 92.38 108 CYS A C 1
ATOM 863 O O . CYS A 1 108 ? 11.094 -11.688 -25.578 1 92.38 108 CYS A O 1
ATOM 865 N N . TYR A 1 109 ? 9.297 -11.086 -26.844 1 95.31 109 TYR A N 1
ATOM 866 C CA . TYR A 1 109 ? 8.586 -12.32 -26.516 1 95.31 109 TYR A CA 1
ATOM 867 C C . TYR A 1 109 ? 8.367 -13.164 -27.766 1 95.31 109 TYR A C 1
ATOM 869 O O . TYR A 1 109 ? 8.094 -12.633 -28.844 1 95.31 109 TYR A O 1
ATOM 877 N N . ARG A 1 110 ? 8.422 -14.461 -27.562 1 94.75 110 ARG A N 1
ATOM 878 C CA . ARG A 1 110 ? 8.086 -15.406 -28.625 1 94.75 110 ARG A CA 1
ATOM 879 C C . ARG A 1 110 ? 7.445 -16.672 -28.047 1 94.75 110 ARG A C 1
ATOM 881 O O . ARG A 1 110 ? 7.891 -17.172 -27.016 1 94.75 110 ARG A O 1
ATOM 888 N N . VAL A 1 111 ? 6.398 -17.109 -28.719 1 95.25 111 VAL A N 1
ATOM 889 C CA . VAL A 1 111 ? 5.688 -18.297 -28.281 1 95.25 111 VAL A CA 1
ATOM 890 C C . VAL A 1 111 ? 6.098 -19.5 -29.141 1 95.25 111 VAL A C 1
ATOM 892 O O . VAL A 1 111 ? 6.238 -19.375 -30.359 1 95.25 111 VAL A O 1
ATOM 895 N N . TYR A 1 112 ? 6.336 -20.578 -28.484 1 95.06 112 TYR A N 1
ATOM 896 C CA . TYR A 1 112 ? 6.613 -21.844 -29.141 1 95.06 112 TYR A CA 1
ATOM 897 C C . TYR A 1 112 ? 5.527 -22.875 -28.844 1 95.06 112 TYR A C 1
ATOM 899 O O . TYR A 1 112 ? 5.305 -23.219 -27.688 1 95.06 112 TYR A O 1
ATOM 907 N N . ASN A 1 113 ? 4.973 -23.406 -29.875 1 93.62 113 ASN A N 1
ATOM 908 C CA . ASN A 1 113 ? 3.857 -24.328 -29.703 1 93.62 113 ASN A CA 1
ATOM 909 C C . ASN A 1 113 ? 4.344 -25.75 -29.5 1 93.62 113 ASN A C 1
ATOM 911 O O . ASN A 1 113 ? 3.564 -26.625 -29.109 1 93.62 113 ASN A O 1
ATOM 915 N N . SER A 1 114 ? 5.629 -25.953 -29.703 1 93.5 114 SER A N 1
ATOM 916 C CA . SER A 1 114 ? 6.18 -27.266 -29.406 1 93.5 114 SER A CA 1
ATOM 917 C C . SER A 1 114 ? 6.074 -27.594 -27.922 1 93.5 114 SER A C 1
ATOM 919 O O . SER A 1 114 ? 6.363 -26.75 -27.078 1 93.5 114 SER A O 1
ATOM 921 N N . LYS A 1 115 ? 5.645 -28.766 -27.672 1 96 115 LYS A N 1
ATOM 922 C CA . LYS A 1 115 ? 5.449 -29.172 -26.281 1 96 115 LYS A CA 1
ATOM 923 C C . LYS A 1 115 ? 6.738 -29.719 -25.688 1 96 115 LYS A C 1
ATOM 925 O O . LYS A 1 115 ? 7.34 -30.656 -26.234 1 96 115 LYS A O 1
ATOM 930 N N . ASN A 1 116 ? 7.172 -29.125 -24.656 1 97.69 116 ASN A N 1
ATOM 931 C CA . ASN A 1 116 ? 8.398 -29.5 -23.953 1 97.69 116 ASN A CA 1
ATOM 932 C C . ASN A 1 116 ? 8.211 -29.5 -22.438 1 97.69 116 ASN A C 1
ATOM 934 O O . ASN A 1 116 ? 7.246 -28.922 -21.938 1 97.69 116 ASN A O 1
ATOM 938 N N . THR A 1 117 ? 9.047 -30.25 -21.766 1 98 117 THR A N 1
ATOM 939 C CA . THR A 1 117 ? 9.086 -30.125 -20.312 1 98 117 THR A CA 1
ATOM 940 C C . THR A 1 117 ? 9.57 -28.734 -19.906 1 98 117 THR A C 1
ATOM 942 O O . THR A 1 117 ? 10.102 -27.984 -20.734 1 98 117 THR A O 1
ATOM 945 N N . TRP A 1 118 ? 9.344 -28.406 -18.703 1 97.94 118 TRP A N 1
ATOM 946 C CA . TRP A 1 118 ? 9.734 -27.078 -18.234 1 97.94 118 TRP A CA 1
ATOM 947 C C . TRP A 1 118 ? 11.234 -26.859 -18.391 1 97.94 118 TRP A C 1
ATOM 949 O O . TRP A 1 118 ? 11.672 -25.812 -18.859 1 97.94 118 TRP A O 1
ATOM 959 N N . LYS A 1 119 ? 12.062 -27.875 -18 1 97 119 LYS A N 1
ATOM 960 C CA . LYS A 1 119 ? 13.516 -27.797 -18.094 1 97 119 LYS A CA 1
ATOM 961 C C . LYS A 1 119 ? 13.969 -27.656 -19.547 1 97 119 LYS A C 1
ATOM 963 O O . LYS A 1 119 ? 14.828 -26.828 -19.859 1 97 119 LYS A O 1
ATOM 968 N N . ASP A 1 120 ? 13.367 -28.422 -20.391 1 98.12 120 ASP A N 1
ATOM 969 C CA . ASP A 1 120 ? 13.719 -28.375 -21.812 1 98.12 120 ASP A CA 1
ATOM 970 C C . ASP A 1 120 ? 13.328 -27.031 -22.422 1 98.12 120 ASP A C 1
ATOM 972 O O . ASP A 1 120 ? 14.055 -26.484 -23.25 1 98.12 120 ASP A O 1
ATOM 976 N N . ALA A 1 121 ? 12.164 -26.609 -22.078 1 98.5 121 ALA A N 1
ATOM 977 C CA . ALA A 1 121 ? 11.711 -25.312 -22.562 1 98.5 121 ALA A CA 1
ATOM 978 C C . ALA A 1 121 ? 12.688 -24.203 -22.156 1 98.5 121 ALA A C 1
ATOM 980 O O . ALA A 1 121 ? 13.023 -23.344 -22.969 1 98.5 121 ALA A O 1
ATOM 981 N N . GLU A 1 122 ? 13.086 -24.234 -20.875 1 98.31 122 GLU A N 1
ATOM 982 C CA . GLU A 1 122 ? 14.055 -23.266 -20.406 1 98.31 122 GLU A CA 1
ATOM 983 C C . GLU A 1 122 ? 15.352 -23.344 -21.203 1 98.31 122 GLU A C 1
ATOM 985 O O . GLU A 1 122 ? 15.914 -22.312 -21.594 1 98.31 122 GLU A O 1
ATOM 990 N N . TYR A 1 123 ? 15.789 -24.484 -21.422 1 97.56 123 TYR A N 1
ATOM 991 C CA . TYR A 1 123 ? 17.016 -24.688 -22.203 1 97.56 123 TYR A CA 1
ATOM 992 C C . TYR A 1 123 ? 16.875 -24.094 -23.594 1 97.56 123 TYR A C 1
ATOM 994 O O . TYR A 1 123 ? 17.797 -23.438 -24.094 1 97.56 123 TYR A O 1
ATOM 1002 N N . TYR A 1 124 ? 15.758 -24.375 -24.203 1 97 124 TYR A N 1
ATOM 1003 C CA . TYR A 1 124 ? 15.508 -23.844 -25.531 1 97 124 TYR A CA 1
ATOM 1004 C C . TYR A 1 124 ? 15.57 -22.328 -25.547 1 97 124 TYR A C 1
ATOM 1006 O O . TYR A 1 124 ? 16.188 -21.734 -26.438 1 97 124 TYR A O 1
ATOM 1014 N N . CYS A 1 125 ? 14.898 -21.688 -24.594 1 97.56 125 CYS A N 1
ATOM 1015 C CA . CYS A 1 125 ? 14.898 -20.234 -24.531 1 97.56 125 CYS A CA 1
ATOM 1016 C C . CYS A 1 125 ? 16.297 -19.688 -24.297 1 97.56 125 CYS A C 1
ATOM 1018 O O . CYS A 1 125 ? 16.672 -18.641 -24.828 1 97.56 125 CYS A O 1
ATOM 1020 N N . GLN A 1 126 ? 17.094 -20.391 -23.531 1 96.62 126 GLN A N 1
ATOM 1021 C CA . GLN A 1 126 ? 18.469 -19.969 -23.266 1 96.62 126 GLN A CA 1
ATOM 1022 C C . GLN A 1 126 ? 19.312 -20.016 -24.531 1 96.62 126 GLN A C 1
ATOM 1024 O O . GLN A 1 126 ? 20.203 -19.188 -24.719 1 96.62 126 GLN A O 1
ATOM 1029 N N . GLU A 1 127 ? 19.031 -20.953 -25.312 1 93.94 127 GLU A N 1
ATOM 1030 C CA . GLU A 1 127 ? 19.734 -21.047 -26.594 1 93.94 127 GLU A CA 1
ATOM 1031 C C . GLU A 1 127 ? 19.469 -19.828 -27.469 1 93.94 127 GLU A C 1
ATOM 1033 O O . GLU A 1 127 ? 20.312 -19.438 -28.266 1 93.94 127 GLU A O 1
ATOM 1038 N N . GLU A 1 128 ? 18.375 -19.281 -27.219 1 90.12 128 GLU A N 1
ATOM 1039 C CA . GLU A 1 128 ? 18.031 -18.078 -27.953 1 90.12 128 GLU A CA 1
ATOM 1040 C C . GLU A 1 128 ? 18.406 -16.812 -27.172 1 90.12 128 GLU A C 1
ATOM 1042 O O . GLU A 1 128 ? 17.891 -15.734 -27.453 1 90.12 128 GLU A O 1
ATOM 1047 N N . LYS A 1 129 ? 19.188 -16.984 -26.125 1 90.81 129 LYS A N 1
ATOM 1048 C CA . LYS A 1 129 ? 19.734 -15.906 -25.297 1 90.81 129 LYS A CA 1
ATOM 1049 C C . LYS A 1 129 ? 18.656 -15.273 -24.422 1 90.81 129 LYS A C 1
ATOM 1051 O O . LYS A 1 129 ? 18.734 -14.086 -24.094 1 90.81 129 LYS A O 1
ATOM 1056 N N . GLY A 1 130 ? 17.703 -16.031 -24.172 1 95.12 130 GLY A N 1
ATOM 1057 C CA . GLY A 1 130 ? 16.641 -15.594 -23.281 1 95.12 130 GLY A CA 1
ATOM 1058 C C . GLY A 1 130 ? 16.312 -16.609 -22.203 1 95.12 130 GLY A C 1
ATOM 1059 O O . GLY A 1 130 ? 17.172 -17.422 -21.828 1 95.12 130 GLY A O 1
ATOM 1060 N N . HIS A 1 131 ? 15.188 -16.453 -21.594 1 97.62 131 HIS A N 1
ATOM 1061 C CA . HIS A 1 131 ? 14.625 -17.359 -20.609 1 97.62 131 HIS A CA 1
ATOM 1062 C C . HIS A 1 131 ? 13.117 -17.516 -20.797 1 97.62 131 HIS A C 1
ATOM 1064 O O . HIS A 1 131 ? 12.5 -16.75 -21.547 1 97.62 131 HIS A O 1
ATOM 1070 N N . LEU A 1 132 ? 12.617 -18.562 -20.156 1 98.31 132 LEU A N 1
ATOM 1071 C CA . LEU A 1 132 ? 11.164 -18.547 -20.031 1 98.31 132 LEU A CA 1
ATOM 1072 C C . LEU A 1 132 ? 10.672 -17.219 -19.453 1 98.31 132 LEU A C 1
ATOM 1074 O O . LEU A 1 132 ? 11.305 -16.656 -18.562 1 98.31 132 LEU A O 1
ATOM 1078 N N . ALA A 1 133 ? 9.555 -16.766 -19.906 1 97.88 133 ALA A N 1
ATOM 1079 C CA . ALA A 1 133 ? 9.102 -15.398 -19.688 1 97.88 133 ALA A CA 1
ATOM 1080 C C . ALA A 1 133 ? 8.828 -15.133 -18.219 1 97.88 133 ALA A C 1
ATOM 1082 O O . ALA A 1 133 ? 8.148 -15.93 -17.562 1 97.88 133 ALA A O 1
ATOM 1083 N N . SER A 1 134 ? 9.375 -14.055 -17.766 1 97.38 134 SER A N 1
ATOM 1084 C CA . SER A 1 134 ? 9.008 -13.516 -16.453 1 97.38 134 SER A CA 1
ATOM 1085 C C . SER A 1 134 ? 7.91 -12.469 -16.578 1 97.38 134 SER A C 1
ATOM 1087 O O . SER A 1 134 ? 7.781 -11.82 -17.625 1 97.38 134 SER A O 1
ATOM 1089 N N . VAL A 1 135 ? 7.043 -12.391 -15.609 1 96.19 135 VAL A N 1
ATOM 1090 C CA . VAL A 1 135 ? 5.973 -11.398 -15.547 1 96.19 135 VAL A CA 1
ATOM 1091 C C . VAL A 1 135 ? 6.203 -10.461 -14.367 1 96.19 135 VAL A C 1
ATOM 1093 O O . VAL A 1 135 ? 5.961 -10.828 -13.219 1 96.19 135 VAL A O 1
ATOM 1096 N N . VAL A 1 136 ? 6.578 -9.219 -14.695 1 91.75 136 VAL A N 1
ATOM 1097 C CA . VAL A 1 136 ? 7.059 -8.391 -13.602 1 91.75 136 VAL A CA 1
ATOM 1098 C C . VAL A 1 136 ? 6.031 -7.305 -13.281 1 91.75 136 VAL A C 1
ATOM 1100 O O . VAL A 1 136 ? 6.211 -6.523 -12.352 1 91.75 136 VAL A O 1
ATOM 1103 N N . SER A 1 137 ? 4.902 -7.223 -14.078 1 86.81 137 SER A N 1
ATOM 1104 C CA . SER A 1 137 ? 3.885 -6.203 -13.859 1 86.81 137 SER A CA 1
ATOM 1105 C C . SER A 1 137 ? 2.516 -6.676 -14.328 1 86.81 137 SER A C 1
ATOM 1107 O O . SER A 1 137 ? 2.418 -7.613 -15.125 1 86.81 137 SER A O 1
ATOM 1109 N N . PRO A 1 138 ? 1.441 -6.012 -13.781 1 82.81 138 PRO A N 1
ATOM 1110 C CA . PRO A 1 138 ? 0.102 -6.359 -14.266 1 82.81 138 PRO A CA 1
ATOM 1111 C C . PRO A 1 138 ? -0.081 -6.07 -15.75 1 82.81 138 PRO A C 1
ATOM 1113 O O . PRO A 1 138 ? -0.884 -6.73 -16.422 1 82.81 138 PRO A O 1
ATOM 1116 N N . TYR A 1 139 ? 0.668 -5.164 -16.25 1 78.62 139 TYR A N 1
ATOM 1117 C CA . TYR A 1 139 ? 0.583 -4.832 -17.656 1 78.62 139 TYR A CA 1
ATOM 1118 C C . TYR A 1 139 ? 1.174 -5.941 -18.516 1 78.62 139 TYR A C 1
ATOM 1120 O O . TYR A 1 139 ? 0.591 -6.324 -19.531 1 78.62 139 TYR A O 1
ATOM 1128 N N . GLU A 1 140 ? 2.256 -6.379 -18.031 1 88.44 140 GLU A N 1
ATOM 1129 C CA . GLU A 1 140 ? 2.867 -7.5 -18.734 1 88.44 140 GLU A CA 1
ATOM 1130 C C . GLU A 1 140 ? 1.981 -8.742 -18.672 1 88.44 140 GLU A C 1
ATOM 1132 O O . GLU A 1 140 ? 1.923 -9.516 -19.625 1 88.44 140 GLU A O 1
ATOM 1137 N N . GLN A 1 141 ? 1.339 -8.961 -17.516 1 90.19 141 GLN A N 1
ATOM 1138 C CA . GLN A 1 141 ? 0.382 -10.055 -17.375 1 90.19 141 GLN A CA 1
ATOM 1139 C C . GLN A 1 141 ? -0.741 -9.938 -18.391 1 90.19 141 GLN A C 1
ATOM 1141 O O . GLN A 1 141 ? -1.111 -10.93 -19.031 1 90.19 141 GLN A O 1
ATOM 1146 N N . ALA A 1 142 ? -1.285 -8.742 -18.484 1 83.88 142 ALA A N 1
ATOM 1147 C CA . ALA A 1 142 ? -2.371 -8.516 -19.438 1 83.88 142 ALA A CA 1
ATOM 1148 C C . ALA A 1 142 ? -1.897 -8.734 -20.875 1 83.88 142 ALA A C 1
ATOM 1150 O O . ALA A 1 142 ? -2.605 -9.336 -21.688 1 83.88 142 ALA A O 1
ATOM 1151 N N . PHE A 1 143 ? -0.766 -8.312 -21.172 1 87.31 143 PHE A N 1
ATOM 1152 C CA . PHE A 1 143 ? -0.186 -8.516 -22.5 1 87.31 143 PHE A CA 1
ATOM 1153 C C . PHE A 1 143 ? -0.063 -10 -22.812 1 87.31 143 PHE A C 1
ATOM 1155 O O . PHE A 1 143 ? -0.5 -10.453 -23.875 1 87.31 143 PHE A O 1
ATOM 1162 N N . LEU A 1 144 ? 0.577 -10.75 -21.875 1 93.25 144 LEU A N 1
ATOM 1163 C CA . LEU A 1 144 ? 0.803 -12.172 -22.109 1 93.25 144 LEU A CA 1
ATOM 1164 C C . LEU A 1 144 ? -0.52 -12.914 -22.25 1 93.25 144 LEU A C 1
ATOM 1166 O O . LEU A 1 144 ? -0.617 -13.875 -23.016 1 93.25 144 LEU A O 1
ATOM 1170 N N . HIS A 1 145 ? -1.469 -12.492 -21.469 1 89.75 145 HIS A N 1
ATOM 1171 C CA . HIS A 1 145 ? -2.779 -13.125 -21.562 1 89.75 145 HIS A CA 1
ATOM 1172 C C . HIS A 1 145 ? -3.342 -13.016 -22.969 1 89.75 145 HIS A C 1
ATOM 1174 O O . HIS A 1 145 ? -3.889 -13.984 -23.5 1 89.75 145 HIS A O 1
ATOM 1180 N N . LEU A 1 146 ? -3.182 -11.906 -23.594 1 84.25 146 LEU A N 1
ATOM 1181 C CA . LEU A 1 146 ? -3.645 -11.688 -24.969 1 84.25 146 LEU A CA 1
ATOM 1182 C C . LEU A 1 146 ? -2.719 -12.375 -25.969 1 84.25 146 LEU A C 1
ATOM 1184 O O . LEU A 1 146 ? -3.182 -12.977 -26.938 1 84.25 146 LEU A O 1
ATOM 1188 N N . PHE A 1 147 ? -1.484 -12.289 -25.641 1 87.88 147 PHE A N 1
ATOM 1189 C CA . PHE A 1 147 ? -0.449 -12.82 -26.516 1 87.88 147 PHE A CA 1
ATOM 1190 C C . PHE A 1 147 ? -0.572 -14.336 -26.641 1 87.88 147 PHE A C 1
ATOM 1192 O O . PHE A 1 147 ? -0.307 -14.898 -27.703 1 87.88 147 PHE A O 1
ATOM 1199 N N . LEU A 1 148 ? -1.033 -14.961 -25.594 1 92.81 148 LEU A N 1
ATOM 1200 C CA . LEU A 1 148 ? -1.083 -16.422 -25.547 1 92.81 148 LEU A CA 1
ATOM 1201 C C . LEU A 1 148 ? -2.486 -16.922 -25.859 1 92.81 148 LEU A C 1
ATOM 1203 O O . LEU A 1 148 ? -2.768 -18.125 -25.703 1 92.81 148 LEU A O 1
ATOM 1207 N N . LYS A 1 149 ? -3.342 -16.062 -26.172 1 84.56 149 LYS A N 1
ATOM 1208 C CA . LYS A 1 149 ? -4.73 -16.438 -26.422 1 84.56 149 LYS A CA 1
ATOM 1209 C C . LYS A 1 149 ? -4.828 -17.484 -27.516 1 84.56 149 LYS A C 1
ATOM 1211 O O . LYS A 1 149 ? -5.707 -18.344 -27.484 1 84.56 149 LYS A O 1
ATOM 1216 N N . LYS A 1 150 ? -3.955 -17.406 -28.438 1 80.44 150 LYS A N 1
ATOM 1217 C CA . LYS A 1 150 ? -4.008 -18.312 -29.578 1 80.44 150 LYS A CA 1
ATOM 1218 C C . LYS A 1 150 ? -3.477 -19.703 -29.219 1 80.44 150 LYS A C 1
ATOM 1220 O O . LYS A 1 150 ? -3.721 -20.672 -29.922 1 80.44 150 LYS A O 1
ATOM 1225 N N . THR A 1 151 ? -2.807 -19.672 -28.078 1 83.06 151 THR A N 1
ATOM 1226 C CA . THR A 1 151 ? -2.299 -20.969 -27.641 1 83.06 151 THR A CA 1
ATOM 1227 C C . THR A 1 151 ? -3.406 -21.797 -26.984 1 83.06 151 THR A C 1
ATOM 1229 O O . THR A 1 151 ? -4.25 -21.25 -26.281 1 83.06 151 THR A O 1
ATOM 1232 N N . SER A 1 152 ? -3.83 -22.859 -27.453 1 78.44 152 SER A N 1
ATOM 1233 C CA . SER A 1 152 ? -4.957 -23.672 -27 1 78.44 152 SER A CA 1
ATOM 1234 C C . SER A 1 152 ? -4.629 -24.391 -25.703 1 78.44 152 SER A C 1
ATOM 1236 O O . SER A 1 152 ? -5.344 -25.312 -25.297 1 78.44 152 SER A O 1
ATOM 1238 N N . SER A 1 153 ? -3.557 -24.156 -25.078 1 89.69 153 SER A N 1
ATOM 1239 C CA . SER A 1 153 ? -3.168 -24.875 -23.875 1 89.69 153 SER A CA 1
ATOM 1240 C C . SER A 1 153 ? -2.461 -23.969 -22.875 1 89.69 153 SER A C 1
ATOM 1242 O O . SER A 1 153 ? -2.211 -22.797 -23.172 1 89.69 153 SER A O 1
ATOM 1244 N N . ASN A 1 154 ? -2.27 -24.578 -21.719 1 96.25 154 ASN A N 1
ATOM 1245 C CA . ASN A 1 154 ? -1.408 -23.906 -20.75 1 96.25 154 ASN A CA 1
ATOM 1246 C C . ASN A 1 154 ? 0.004 -23.719 -21.297 1 96.25 154 ASN A C 1
ATOM 1248 O O . ASN A 1 154 ? 0.443 -24.453 -22.172 1 96.25 154 ASN A O 1
ATOM 1252 N N . THR A 1 155 ? 0.63 -22.688 -20.797 1 98.06 155 THR A N 1
ATOM 1253 C CA . THR A 1 155 ? 1.938 -22.328 -21.328 1 98.06 155 THR A CA 1
ATOM 1254 C C . THR A 1 155 ? 2.957 -22.156 -20.203 1 98.06 155 THR A C 1
ATOM 1256 O O . THR A 1 155 ? 2.648 -21.578 -19.172 1 98.06 155 THR A O 1
ATOM 1259 N N . TRP A 1 156 ? 4.129 -22.719 -20.516 1 98.44 156 TRP A N 1
ATOM 1260 C CA . TRP A 1 156 ? 5.18 -22.562 -19.516 1 98.44 156 TRP A CA 1
ATOM 1261 C C . TRP A 1 156 ? 5.66 -21.125 -19.438 1 98.44 156 TRP A C 1
ATOM 1263 O O . TRP A 1 156 ? 5.875 -20.484 -20.469 1 98.44 156 TRP A O 1
ATOM 1273 N N . ILE A 1 157 ? 5.824 -20.641 -18.203 1 98.5 157 ILE A N 1
ATOM 1274 C CA . ILE A 1 157 ? 6.535 -19.391 -17.922 1 98.5 157 ILE A CA 1
ATOM 1275 C C . ILE A 1 157 ? 7.734 -19.688 -17.031 1 98.5 157 ILE A C 1
ATOM 1277 O O . ILE A 1 157 ? 7.898 -20.797 -16.531 1 98.5 157 ILE A O 1
ATOM 1281 N N . GLY A 1 158 ? 8.539 -18.625 -16.797 1 98.5 158 GLY A N 1
ATOM 1282 C CA . GLY A 1 158 ? 9.82 -18.844 -16.141 1 98.5 158 GLY A CA 1
ATOM 1283 C C . GLY A 1 158 ? 9.734 -18.781 -14.625 1 98.5 158 GLY A C 1
ATOM 1284 O O . GLY A 1 158 ? 10.664 -18.297 -13.969 1 98.5 158 GLY A O 1
ATOM 1285 N N . PHE A 1 159 ? 8.641 -19.172 -14.055 1 97.94 159 PHE A N 1
ATOM 1286 C CA . PHE A 1 159 ? 8.438 -19.125 -12.609 1 97.94 159 PHE A CA 1
ATOM 1287 C C . PHE A 1 159 ? 8.477 -20.531 -12.008 1 97.94 159 PHE A C 1
ATOM 1289 O O . PHE A 1 159 ? 7.781 -21.438 -12.477 1 97.94 159 PHE A O 1
ATOM 1296 N N . GLY A 1 160 ? 9.383 -20.719 -11.016 1 95.62 160 GLY A N 1
ATOM 1297 C CA . GLY A 1 160 ? 9.5 -22.031 -10.406 1 95.62 160 GLY A CA 1
ATOM 1298 C C . GLY A 1 160 ? 10.234 -22.016 -9.086 1 95.62 160 GLY A C 1
ATOM 1299 O O . GLY A 1 160 ? 10.688 -20.953 -8.633 1 95.62 160 GLY A O 1
ATOM 1300 N N . SER A 1 161 ? 10.156 -23.109 -8.445 1 92.94 161 SER A N 1
ATOM 1301 C CA . SER A 1 161 ? 10.836 -23.297 -7.168 1 92.94 161 SER A CA 1
ATOM 1302 C C . SER A 1 161 ? 11.797 -24.469 -7.211 1 92.94 161 SER A C 1
ATOM 1304 O O . SER A 1 161 ? 11.523 -25.484 -7.855 1 92.94 161 SER A O 1
ATOM 1306 N N . LYS A 1 162 ? 12.922 -24.328 -6.551 1 87.75 162 LYS A N 1
ATOM 1307 C CA . LYS A 1 162 ? 13.852 -25.453 -6.414 1 87.75 162 LYS A CA 1
ATOM 1308 C C . LYS A 1 162 ? 13.305 -26.5 -5.441 1 87.75 162 LYS A C 1
ATOM 1310 O O . LYS A 1 162 ? 12.336 -26.234 -4.723 1 87.75 162 LYS A O 1
ATOM 1315 N N . THR A 1 163 ? 13.969 -27.562 -5.477 1 83.56 163 THR A N 1
ATOM 1316 C CA . THR A 1 163 ? 13.539 -28.656 -4.617 1 83.56 163 THR A CA 1
ATOM 1317 C C . THR A 1 163 ? 13.656 -28.281 -3.148 1 83.56 163 THR A C 1
ATOM 1319 O O . THR A 1 163 ? 14.641 -27.656 -2.736 1 83.56 163 THR A O 1
ATOM 1322 N N . ASP A 1 164 ? 12.648 -28.469 -2.398 1 77.25 164 ASP A N 1
ATOM 1323 C CA . ASP A 1 164 ? 12.578 -28.328 -0.946 1 77.25 164 ASP A CA 1
ATOM 1324 C C . ASP A 1 164 ? 12.656 -26.859 -0.523 1 77.25 164 ASP A C 1
ATOM 1326 O O . ASP A 1 164 ? 13.07 -26.562 0.597 1 77.25 164 ASP A O 1
ATOM 1330 N N . GLU A 1 165 ? 12.406 -25.875 -1.3 1 81.75 165 GLU A N 1
ATOM 1331 C CA . GLU A 1 165 ? 12.508 -24.469 -0.926 1 81.75 165 GLU A CA 1
ATOM 1332 C C . GLU A 1 165 ? 11.125 -23.828 -0.843 1 81.75 165 GLU A C 1
ATOM 1334 O O . GLU A 1 165 ? 10.906 -22.922 -0.035 1 81.75 165 GLU A O 1
ATOM 1339 N N . ASN A 1 166 ? 10.141 -24.281 -1.492 1 86.75 166 ASN A N 1
ATOM 1340 C CA . ASN A 1 166 ? 8.789 -23.734 -1.576 1 86.75 166 ASN A CA 1
ATOM 1341 C C . ASN A 1 166 ? 8.805 -22.25 -1.9 1 86.75 166 ASN A C 1
ATOM 1343 O O . ASN A 1 166 ? 7.895 -21.516 -1.509 1 86.75 166 ASN A O 1
ATOM 1347 N N . ARG A 1 167 ? 9.875 -21.75 -2.393 1 92.62 167 ARG A N 1
ATOM 1348 C CA . ARG A 1 167 ? 10.016 -20.375 -2.814 1 92.62 167 ARG A CA 1
ATOM 1349 C C . ARG A 1 167 ? 10.18 -20.266 -4.328 1 92.62 167 ARG A C 1
ATOM 1351 O O . ARG A 1 167 ? 11.062 -20.906 -4.902 1 92.62 167 ARG A O 1
ATOM 1358 N N . PHE A 1 168 ? 9.352 -19.484 -4.891 1 96 168 PHE A N 1
ATOM 1359 C CA . PHE A 1 168 ? 9.336 -19.344 -6.34 1 96 168 PHE A CA 1
ATOM 1360 C C . PHE A 1 168 ? 10.211 -18.188 -6.785 1 96 168 PHE A C 1
ATOM 1362 O O . PHE A 1 168 ? 10.242 -17.141 -6.133 1 96 168 PHE A O 1
ATOM 1369 N N . ARG A 1 169 ? 10.906 -18.422 -7.871 1 96 169 ARG A N 1
ATOM 1370 C CA . ARG A 1 169 ? 11.766 -17.406 -8.469 1 96 169 ARG A CA 1
ATOM 1371 C C . ARG A 1 169 ? 11.672 -17.438 -9.992 1 96 169 ARG A C 1
ATOM 1373 O O . ARG A 1 169 ? 11.297 -18.469 -10.57 1 96 169 ARG A O 1
ATOM 1380 N N . TRP A 1 170 ? 11.977 -16.312 -10.516 1 97.12 170 TRP A N 1
ATOM 1381 C CA . TRP A 1 170 ? 12.078 -16.281 -11.977 1 97.12 170 TRP A CA 1
ATOM 1382 C C . TRP A 1 170 ? 13.406 -16.859 -12.445 1 97.12 170 TRP A C 1
ATOM 1384 O O . TRP A 1 170 ? 14.445 -16.609 -11.828 1 97.12 170 TRP A O 1
ATOM 1394 N N . THR A 1 171 ? 13.375 -17.5 -13.523 1 96.44 171 THR A N 1
ATOM 1395 C CA . THR A 1 171 ? 14.594 -18.125 -14.055 1 96.44 171 THR A CA 1
ATOM 1396 C C . THR A 1 171 ? 15.562 -17.047 -14.562 1 96.44 171 THR A C 1
ATOM 1398 O O . THR A 1 171 ? 16.766 -17.281 -14.617 1 96.44 171 THR A O 1
ATOM 1401 N N . ASP A 1 172 ? 15.062 -15.945 -14.961 1 94.94 172 ASP A N 1
ATOM 1402 C CA . ASP A 1 172 ? 15.922 -14.875 -15.469 1 94.94 172 ASP A CA 1
ATOM 1403 C C . ASP A 1 172 ? 16.484 -14.031 -14.328 1 94.94 172 ASP A C 1
ATOM 1405 O O . ASP A 1 172 ? 17.125 -13.008 -14.57 1 94.94 172 ASP A O 1
ATOM 1409 N N . GLN A 1 173 ? 16.172 -14.312 -13.125 1 92.25 173 GLN A N 1
ATOM 1410 C CA . GLN A 1 173 ? 16.734 -13.727 -11.914 1 92.25 173 GLN A CA 1
ATOM 1411 C C . GLN A 1 173 ? 16.141 -12.359 -11.633 1 92.25 173 GLN A C 1
ATOM 1413 O O . GLN A 1 173 ? 16.625 -11.625 -10.766 1 92.25 173 GLN A O 1
ATOM 1418 N N . TRP A 1 174 ? 15.156 -12 -12.398 1 93 174 TRP A N 1
ATOM 1419 C CA . TRP A 1 174 ? 14.406 -10.797 -12.031 1 93 174 TRP A CA 1
ATOM 1420 C C . TRP A 1 174 ? 13.727 -10.969 -10.68 1 93 174 TRP A C 1
ATOM 1422 O O . TRP A 1 174 ? 13.273 -12.07 -10.344 1 93 174 TRP A O 1
ATOM 1432 N N . PRO A 1 175 ? 13.688 -9.891 -9.914 1 92 175 PRO A N 1
ATOM 1433 C CA . PRO A 1 175 ? 12.93 -9.992 -8.664 1 92 175 PRO A CA 1
ATOM 1434 C C . PRO A 1 175 ? 11.438 -10.242 -8.898 1 92 175 PRO A C 1
ATOM 1436 O O . PRO A 1 175 ? 10.906 -9.898 -9.953 1 92 175 PRO A O 1
ATOM 1439 N N . VAL A 1 176 ? 10.82 -10.859 -7.969 1 95.75 176 VAL A N 1
ATOM 1440 C CA . VAL A 1 176 ? 9.383 -11.109 -8.062 1 95.75 176 VAL A CA 1
ATOM 1441 C C . VAL A 1 176 ? 8.609 -9.906 -7.531 1 95.75 176 VAL A C 1
ATOM 1443 O O . VAL A 1 176 ? 8.539 -9.688 -6.32 1 95.75 176 VAL A O 1
ATOM 1446 N N . TYR A 1 177 ? 7.984 -9.188 -8.461 1 91.94 177 TYR A N 1
ATOM 1447 C CA . TYR A 1 177 ? 7.242 -7.984 -8.086 1 91.94 177 TYR A CA 1
ATOM 1448 C C . TYR A 1 177 ? 5.738 -8.242 -8.125 1 91.94 177 TYR A C 1
ATOM 1450 O O . TYR A 1 177 ? 4.957 -7.469 -7.562 1 91.94 177 TYR A O 1
ATOM 1458 N N . PHE A 1 178 ? 5.477 -9.266 -8.797 1 91.88 178 PHE A N 1
ATOM 1459 C CA . PHE A 1 178 ? 4.078 -9.508 -9.133 1 91.88 178 PHE A CA 1
ATOM 1460 C C . PHE A 1 178 ? 3.795 -11 -9.227 1 91.88 178 PHE A C 1
ATOM 1462 O O . PHE A 1 178 ? 4.625 -11.766 -9.727 1 91.88 178 PHE A O 1
ATOM 1469 N N . THR A 1 179 ? 2.643 -11.43 -8.664 1 96.75 179 THR A N 1
ATOM 1470 C CA . THR A 1 179 ? 2.166 -12.789 -8.875 1 96.75 179 THR A CA 1
ATOM 1471 C C . THR A 1 179 ? 0.684 -12.797 -9.242 1 96.75 179 THR A C 1
ATOM 1473 O O . THR A 1 179 ? -0.059 -11.891 -8.844 1 96.75 179 THR A O 1
ATOM 1476 N N . ASN A 1 180 ? 0.274 -13.727 -10 1 95.19 180 ASN A N 1
ATOM 1477 C CA . ASN A 1 180 ? -1.114 -13.867 -10.43 1 95.19 180 ASN A CA 1
ATOM 1478 C C . ASN A 1 180 ? -1.588 -15.312 -10.328 1 95.19 180 ASN A C 1
ATOM 1480 O O . ASN A 1 180 ? -1.918 -15.93 -11.344 1 95.19 180 ASN A O 1
ATOM 1484 N N . TRP A 1 181 ? -1.802 -15.758 -9.148 1 95.75 181 TRP A N 1
ATOM 1485 C CA . TRP A 1 181 ? -2.109 -17.156 -8.883 1 95.75 181 TRP A CA 1
ATOM 1486 C C . TRP A 1 181 ? -3.57 -17.469 -9.203 1 95.75 181 TRP A C 1
ATOM 1488 O O . TRP A 1 181 ? -4.453 -16.656 -8.93 1 95.75 181 TRP A O 1
ATOM 1498 N N . GLY A 1 182 ? -3.789 -18.672 -9.695 1 92.94 182 GLY A N 1
ATOM 1499 C CA . GLY A 1 182 ? -5.137 -19.156 -9.938 1 92.94 182 GLY A CA 1
ATOM 1500 C C . GLY A 1 182 ? -5.793 -19.75 -8.695 1 92.94 182 GLY A C 1
ATOM 1501 O O . GLY A 1 182 ? -5.234 -19.672 -7.602 1 92.94 182 GLY A O 1
ATOM 1502 N N . ARG A 1 183 ? -6.965 -20.312 -8.883 1 90.62 183 ARG A N 1
ATOM 1503 C CA . ARG A 1 183 ? -7.773 -20.812 -7.777 1 90.62 183 ARG A CA 1
ATOM 1504 C C . ARG A 1 183 ? -7.004 -21.859 -6.965 1 90.62 183 ARG A C 1
ATOM 1506 O O . ARG A 1 183 ? -6.484 -22.828 -7.516 1 90.62 183 ARG A O 1
ATOM 1513 N N . GLY A 1 184 ? -6.918 -21.578 -5.664 1 90.38 184 GLY A N 1
ATOM 1514 C CA . GLY A 1 184 ? -6.289 -22.5 -4.738 1 90.38 184 GLY A CA 1
ATOM 1515 C C . GLY A 1 184 ? -4.781 -22.562 -4.875 1 90.38 184 GLY A C 1
ATOM 1516 O O . GLY A 1 184 ? -4.133 -23.453 -4.34 1 90.38 184 GLY A O 1
ATOM 1517 N N . GLN A 1 185 ? -4.203 -21.594 -5.609 1 92.38 185 GLN A N 1
ATOM 1518 C CA . GLN A 1 185 ? -2.771 -21.594 -5.898 1 92.38 185 GLN A CA 1
ATOM 1519 C C . GLN A 1 185 ? -2.057 -20.469 -5.148 1 92.38 185 GLN A C 1
ATOM 1521 O O . GLN A 1 185 ? -2.666 -19.453 -4.809 1 92.38 185 GLN A O 1
ATOM 1526 N N . PRO A 1 186 ? -0.72 -20.734 -4.855 1 91.94 186 PRO A N 1
ATOM 1527 C CA . PRO A 1 186 ? 0.132 -21.875 -5.227 1 91.94 186 PRO A CA 1
ATOM 1528 C C . PRO A 1 186 ? 0.016 -23.047 -4.254 1 91.94 186 PRO A C 1
ATOM 1530 O O . PRO A 1 186 ? -0.072 -22.844 -3.043 1 91.94 186 PRO A O 1
ATOM 1533 N N . VAL A 1 187 ? -0.05 -24.203 -4.766 1 89.25 187 VAL A N 1
ATOM 1534 C CA . VAL A 1 187 ? -0.009 -25.422 -3.955 1 89.25 187 VAL A CA 1
ATOM 1535 C C . VAL A 1 187 ? 1.433 -25.906 -3.83 1 89.25 187 VAL A C 1
ATOM 1537 O O . VAL A 1 187 ? 2.092 -26.188 -4.836 1 89.25 187 VAL A O 1
ATOM 1540 N N . THR A 1 188 ? 1.967 -25.797 -2.58 1 85.94 188 THR A N 1
ATOM 1541 C CA . THR A 1 188 ? 3.336 -26.25 -2.35 1 85.94 188 THR A CA 1
ATOM 1542 C C . THR A 1 188 ? 3.363 -27.453 -1.421 1 85.94 188 THR A C 1
ATOM 1544 O O . THR A 1 188 ? 2.582 -27.531 -0.469 1 85.94 188 THR A O 1
ATOM 1547 N N . SER A 1 189 ? 3.104 -28.641 -1.828 1 68.56 189 SER A N 1
ATOM 1548 C CA . SER A 1 189 ? 3.053 -29.797 -0.945 1 68.56 189 SER A CA 1
ATOM 1549 C C . SER A 1 189 ? 4.246 -29.828 0.005 1 68.56 189 SER A C 1
ATOM 1551 O O . SER A 1 189 ? 5.387 -29.609 -0.415 1 68.56 189 SER A O 1
ATOM 1553 N N . THR A 1 190 ? 4.035 -29.656 1.313 1 57.59 190 THR A N 1
ATOM 1554 C CA . THR A 1 190 ? 5.094 -29.75 2.311 1 57.59 190 THR A CA 1
ATOM 1555 C C . THR A 1 190 ? 5.926 -31.016 2.086 1 57.59 190 THR A C 1
ATOM 1557 O O . THR A 1 190 ? 7.098 -31.062 2.461 1 57.59 190 THR A O 1
ATOM 1560 N N . SER A 1 191 ? 5.285 -32.031 1.54 1 51.94 191 SER A N 1
ATOM 1561 C CA . SER A 1 191 ? 5.969 -33.312 1.463 1 51.94 191 SER A CA 1
ATOM 1562 C C . SER A 1 191 ? 6.664 -33.5 0.119 1 51.94 191 SER A C 1
ATOM 1564 O O . SER A 1 191 ? 7.348 -34.5 -0.105 1 51.94 191 SER A O 1
ATOM 1566 N N . SER A 1 192 ? 6.371 -32.469 -0.755 1 55.66 192 SER A N 1
ATOM 1567 C CA . SER A 1 192 ? 6.84 -32.844 -2.082 1 55.66 192 SER A CA 1
ATOM 1568 C C . SER A 1 192 ? 8.281 -32.406 -2.309 1 55.66 192 SER A C 1
ATOM 1570 O O . SER A 1 192 ? 8.625 -31.266 -2.084 1 55.66 192 SER A O 1
ATOM 1572 N N . SER A 1 193 ? 9.164 -33.312 -2.25 1 64.31 193 SER A N 1
ATOM 1573 C CA . SER A 1 193 ? 10.586 -33.25 -2.564 1 64.31 193 SER A CA 1
ATOM 1574 C C . SER A 1 193 ? 10.812 -32.938 -4.039 1 64.31 193 SER A C 1
ATOM 1576 O O . SER A 1 193 ? 11.883 -33.188 -4.582 1 64.31 193 SER A O 1
ATOM 1578 N N . GLN A 1 194 ? 9.711 -32.344 -4.633 1 74.5 194 GLN A N 1
ATOM 1579 C CA . GLN A 1 194 ? 9.953 -32.156 -6.059 1 74.5 194 GLN A CA 1
ATOM 1580 C C . GLN A 1 194 ? 9.992 -30.656 -6.418 1 74.5 194 GLN A C 1
ATOM 1582 O O . GLN A 1 194 ? 9.477 -29.828 -5.672 1 74.5 194 GLN A O 1
ATOM 1587 N N . GLN A 1 195 ? 10.766 -30.422 -7.434 1 84.88 195 GLN A N 1
ATOM 1588 C CA . GLN A 1 195 ? 10.766 -29.109 -8.055 1 84.88 195 GLN A CA 1
ATOM 1589 C C . GLN A 1 195 ? 9.359 -28.688 -8.469 1 84.88 195 GLN A C 1
ATOM 1591 O O . GLN A 1 195 ? 8.578 -29.531 -8.938 1 84.88 195 GLN A O 1
ATOM 1596 N N . LEU A 1 196 ? 9.055 -27.422 -8.219 1 92.5 196 LEU A N 1
ATOM 1597 C CA . LEU A 1 196 ? 7.754 -26.906 -8.625 1 92.5 196 LEU A CA 1
ATOM 1598 C C . LEU A 1 196 ? 7.895 -25.969 -9.828 1 92.5 196 LEU A C 1
ATOM 1600 O O . LEU A 1 196 ? 8.836 -25.172 -9.898 1 92.5 196 LEU A O 1
ATOM 1604 N N . CYS A 1 197 ? 7.047 -26.172 -10.758 1 96.12 197 CYS A N 1
ATOM 1605 C CA . CYS A 1 197 ? 7.02 -25.359 -11.969 1 96.12 197 CYS A CA 1
ATOM 1606 C C . CYS A 1 197 ? 5.66 -24.703 -12.156 1 96.12 197 CYS A C 1
ATOM 1608 O O . CYS A 1 197 ? 4.648 -25.203 -11.664 1 96.12 197 CYS A O 1
ATOM 1610 N N . VAL A 1 198 ? 5.711 -23.531 -12.797 1 97.69 198 VAL A N 1
ATOM 1611 C CA . VAL A 1 198 ? 4.48 -22.766 -12.898 1 97.69 198 VAL A CA 1
ATOM 1612 C C . VAL A 1 198 ? 4.098 -22.578 -14.367 1 97.69 198 VAL A C 1
ATOM 1614 O O . VAL A 1 198 ? 4.957 -22.297 -15.211 1 97.69 198 VAL A O 1
ATOM 1617 N N . SER A 1 199 ? 2.855 -22.797 -14.625 1 98 199 SER A N 1
ATOM 1618 C CA . SER A 1 199 ? 2.311 -22.594 -15.969 1 98 199 SER A CA 1
ATOM 1619 C C . SER A 1 199 ? 1.304 -21.438 -15.977 1 98 199 SER A C 1
ATOM 1621 O O . SER A 1 199 ? 0.667 -21.156 -14.961 1 98 199 SER A O 1
ATOM 1623 N N . PHE A 1 200 ? 1.287 -20.797 -17.047 1 97.88 200 PHE A N 1
ATOM 1624 C CA . PHE A 1 200 ? 0.283 -19.781 -17.359 1 97.88 200 PHE A CA 1
ATOM 1625 C C . PHE A 1 200 ? -0.96 -20.438 -17.969 1 97.88 200 PHE A C 1
ATOM 1627 O O . PHE A 1 200 ? -0.913 -20.969 -19.078 1 97.88 200 PHE A O 1
ATOM 1634 N N . LEU A 1 201 ? -2.092 -20.344 -17.234 1 95.81 201 LEU A N 1
ATOM 1635 C CA . LEU A 1 201 ? -3.305 -21 -17.719 1 95.81 201 LEU A CA 1
ATOM 1636 C C . LEU A 1 201 ? -3.906 -20.25 -18.891 1 95.81 201 LEU A C 1
ATOM 1638 O O . LEU A 1 201 ? -3.715 -19.047 -19.031 1 95.81 201 LEU A O 1
ATOM 1642 N N . LYS A 1 202 ? -4.68 -20.984 -19.641 1 91.38 202 LYS A N 1
ATOM 1643 C CA . LYS A 1 202 ? -5.332 -20.391 -20.812 1 91.38 202 LYS A CA 1
ATOM 1644 C C . LYS A 1 202 ? -6.227 -19.219 -20.422 1 91.38 202 LYS A C 1
ATOM 1646 O O . LYS A 1 202 ? -6.359 -18.266 -21.172 1 91.38 202 LYS A O 1
ATOM 1651 N N . ASN A 1 203 ? -6.684 -19.328 -19.219 1 88.06 203 ASN A N 1
ATOM 1652 C CA . ASN A 1 203 ? -7.598 -18.281 -18.781 1 88.06 203 ASN A CA 1
ATOM 1653 C C . ASN A 1 203 ? -6.859 -17.172 -18.047 1 88.06 203 ASN A C 1
ATOM 1655 O O . ASN A 1 203 ? -7.48 -16.219 -17.562 1 88.06 203 ASN A O 1
ATOM 1659 N N . GLY A 1 204 ? -5.543 -17.266 -17.891 1 91.06 204 GLY A N 1
ATOM 1660 C CA . GLY A 1 204 ? -4.816 -16.094 -17.406 1 91.06 204 GLY A CA 1
ATOM 1661 C C . GLY A 1 204 ? -4.016 -16.375 -16.156 1 91.06 204 GLY A C 1
ATOM 1662 O O . GLY A 1 204 ? -2.811 -16.125 -16.109 1 91.06 204 GLY A O 1
ATOM 1663 N N . PRO A 1 205 ? -4.625 -16.938 -15.133 1 94.5 205 PRO A N 1
ATOM 1664 C CA . PRO A 1 205 ? -3.918 -17.125 -13.859 1 94.5 205 PRO A CA 1
ATOM 1665 C C . PRO A 1 205 ? -2.848 -18.219 -13.938 1 94.5 205 PRO A C 1
ATOM 1667 O O . PRO A 1 205 ? -2.74 -18.906 -14.953 1 94.5 205 PRO A O 1
ATOM 1670 N N . TRP A 1 206 ? -2.018 -18.297 -12.938 1 97.44 206 TRP A N 1
ATOM 1671 C CA . TRP A 1 206 ? -0.886 -19.219 -12.891 1 97.44 206 TRP A CA 1
ATOM 1672 C C . TRP A 1 206 ? -1.204 -20.422 -12.016 1 97.44 206 TRP A C 1
ATOM 1674 O O . TRP A 1 206 ? -1.954 -20.312 -11.039 1 97.44 206 TRP A O 1
ATOM 1684 N N . ASN A 1 207 ? -0.668 -21.516 -12.398 1 96.31 207 ASN A N 1
ATOM 1685 C CA . ASN A 1 207 ? -0.843 -22.734 -11.617 1 96.31 207 ASN A CA 1
ATOM 1686 C C . ASN A 1 207 ? 0.468 -23.5 -11.484 1 96.31 207 ASN A C 1
ATOM 1688 O O . ASN A 1 207 ? 1.238 -23.594 -12.438 1 96.31 207 ASN A O 1
ATOM 1692 N N . VAL A 1 208 ? 0.62 -24.047 -10.281 1 94.94 208 VAL A N 1
ATOM 1693 C CA . VAL A 1 208 ? 1.705 -25 -10.125 1 94.94 208 VAL A CA 1
ATOM 1694 C C . VAL A 1 208 ? 1.396 -26.266 -10.93 1 94.94 208 VAL A C 1
ATOM 1696 O O . VAL A 1 208 ? 0.315 -26.844 -10.797 1 94.94 208 VAL A O 1
ATOM 1699 N N . THR A 1 209 ? 2.309 -26.609 -11.766 1 95 209 THR A N 1
ATOM 1700 C CA . THR A 1 209 ? 2.16 -27.734 -12.664 1 95 209 THR A CA 1
ATOM 1701 C C . THR A 1 209 ? 3.396 -28.641 -12.617 1 95 209 THR A C 1
ATOM 1703 O O . THR A 1 209 ? 4.508 -28.156 -12.375 1 95 209 THR A O 1
ATOM 1706 N N . SER A 1 210 ? 3.133 -30 -12.789 1 93.25 210 SER A N 1
ATOM 1707 C CA . SER A 1 210 ? 4.277 -30.906 -12.812 1 93.25 210 SER A CA 1
ATOM 1708 C C . SER A 1 210 ? 5.297 -30.484 -13.859 1 93.25 210 SER A C 1
ATOM 1710 O O . SER A 1 210 ? 4.945 -30.234 -15.016 1 93.25 210 SER A O 1
ATOM 1712 N N . CYS A 1 211 ? 6.535 -30.484 -13.484 1 95.19 211 CYS A N 1
ATOM 1713 C CA . CYS A 1 211 ? 7.605 -30.016 -14.352 1 95.19 211 CYS A CA 1
ATOM 1714 C C . CYS A 1 211 ? 7.809 -30.938 -15.531 1 95.19 211 CYS A C 1
ATOM 1716 O O . CYS A 1 211 ? 8.453 -30.578 -16.516 1 95.19 211 CYS A O 1
ATOM 1718 N N . GLU A 1 212 ? 7.273 -32.125 -15.43 1 95 212 GLU A N 1
ATOM 1719 C CA . GLU A 1 212 ? 7.488 -33.125 -16.453 1 95 212 GLU A CA 1
ATOM 1720 C C . GLU A 1 212 ? 6.418 -33.062 -17.531 1 95 212 GLU A C 1
ATOM 1722 O O . GLU A 1 212 ? 6.539 -33.719 -18.578 1 95 212 GLU A O 1
ATOM 1727 N N . GLU A 1 213 ? 5.426 -32.281 -17.266 1 95.81 213 GLU A N 1
ATOM 1728 C CA . GLU A 1 213 ? 4.402 -32.094 -18.297 1 95.81 213 GLU A CA 1
ATOM 1729 C C . GLU A 1 213 ? 4.969 -31.422 -19.531 1 95.81 213 GLU A C 1
ATOM 1731 O O . GLU A 1 213 ? 5.887 -30.609 -19.438 1 95.81 213 GLU A O 1
ATOM 1736 N N . LYS A 1 214 ? 4.449 -31.781 -20.641 1 97.38 214 LYS A N 1
ATOM 1737 C CA . LYS A 1 214 ? 4.875 -31.141 -21.875 1 97.38 214 LYS A CA 1
ATOM 1738 C C . LYS A 1 214 ? 3.873 -30.078 -22.328 1 97.38 214 LYS A C 1
ATOM 1740 O O . LYS A 1 214 ? 2.727 -30.391 -22.656 1 97.38 214 LYS A O 1
ATOM 1745 N N . LEU A 1 215 ? 4.316 -28.859 -22.297 1 97.81 215 LEU A N 1
ATOM 1746 C CA . LEU A 1 215 ? 3.471 -27.719 -22.641 1 97.81 215 LEU A CA 1
ATOM 1747 C C . LEU A 1 215 ? 4.18 -26.781 -23.609 1 97.81 215 LEU A C 1
ATOM 1749 O O . LEU A 1 215 ? 5.406 -26.812 -23.719 1 97.81 215 LEU A O 1
ATOM 1753 N N . PRO A 1 216 ? 3.338 -26.016 -24.406 1 97.69 216 PRO A N 1
ATOM 1754 C CA . PRO A 1 216 ? 3.965 -24.875 -25.078 1 97.69 216 PRO A CA 1
ATOM 1755 C C . PRO A 1 216 ? 4.621 -23.906 -24.109 1 97.69 216 PRO A C 1
ATOM 1757 O O . PRO A 1 216 ? 4.43 -24 -22.906 1 97.69 216 PRO A O 1
ATOM 1760 N N . PHE A 1 217 ? 5.488 -23.094 -24.688 1 97.88 217 PHE A N 1
ATOM 1761 C CA . PHE A 1 217 ? 6.207 -22.203 -23.797 1 97.88 217 PHE A CA 1
ATOM 1762 C C . PHE A 1 217 ? 6.461 -20.859 -24.453 1 97.88 217 PHE A C 1
ATOM 1764 O O . PHE A 1 217 ? 6.406 -20.75 -25.688 1 97.88 217 PHE A O 1
ATOM 1771 N N . VAL A 1 218 ? 6.609 -19.859 -23.594 1 97.75 218 VAL A N 1
ATOM 1772 C CA . VAL A 1 218 ? 6.891 -18.5 -24.047 1 97.75 218 VAL A CA 1
ATOM 1773 C C . VAL A 1 218 ? 8.266 -18.062 -23.547 1 97.75 218 VAL A C 1
ATOM 1775 O O . VAL A 1 218 ? 8.57 -18.188 -22.375 1 97.75 218 VAL A O 1
ATOM 1778 N N . CYS A 1 219 ? 9.031 -17.562 -24.516 1 97.56 219 CYS A N 1
ATOM 1779 C CA . CYS A 1 219 ? 10.359 -17.062 -24.188 1 97.56 219 CYS A CA 1
ATOM 1780 C C . CYS A 1 219 ? 10.359 -15.539 -24.125 1 97.56 219 CYS A C 1
ATOM 1782 O O . CYS A 1 219 ? 9.578 -14.883 -24.812 1 97.56 219 CYS A O 1
ATOM 1784 N N . LYS A 1 220 ? 11.18 -15.047 -23.234 1 97.06 220 LYS A N 1
ATOM 1785 C CA . LYS A 1 220 ? 11.391 -13.609 -23.078 1 97.06 220 LYS A CA 1
ATOM 1786 C C . LYS A 1 220 ? 12.875 -13.266 -23.094 1 97.06 220 LYS A C 1
ATOM 1788 O O . LYS A 1 220 ? 13.672 -13.906 -22.406 1 97.06 220 LYS A O 1
ATOM 1793 N N . VAL A 1 221 ? 13.242 -12.359 -23.922 1 94.38 221 VAL A N 1
ATOM 1794 C CA . VAL A 1 221 ? 14.57 -11.758 -23.891 1 94.38 221 VAL A CA 1
ATOM 1795 C C . VAL A 1 221 ? 14.477 -10.336 -23.328 1 94.38 221 VAL A C 1
ATOM 1797 O O . VAL A 1 221 ? 13.812 -9.477 -23.906 1 94.38 221 VAL A O 1
ATOM 1800 N N . ASN A 1 222 ? 15.094 -10.195 -22.172 1 90.19 222 ASN A N 1
ATOM 1801 C CA . ASN A 1 222 ? 15.062 -8.875 -21.547 1 90.19 222 ASN A CA 1
ATOM 1802 C C . ASN A 1 222 ? 16.109 -7.945 -22.141 1 90.19 222 ASN A C 1
ATOM 1804 O O . ASN A 1 222 ? 17.25 -8.359 -22.391 1 90.19 222 ASN A O 1
ATOM 1808 N N . ILE A 1 223 ? 15.664 -6.828 -22.406 1 77.88 223 ILE A N 1
ATOM 1809 C CA . ILE A 1 223 ? 16.578 -5.824 -22.922 1 77.88 223 ILE A CA 1
ATOM 1810 C C . ILE A 1 223 ? 17.484 -5.32 -21.797 1 77.88 223 ILE A C 1
ATOM 1812 O O . ILE A 1 223 ? 18.672 -5.109 -22 1 77.88 223 ILE A O 1
ATOM 1816 N N . ASP A 1 224 ? 16.891 -5.293 -20.578 1 77.94 224 ASP A N 1
ATOM 1817 C CA . ASP A 1 224 ? 17.641 -4.816 -19.422 1 77.94 224 ASP A CA 1
ATOM 1818 C C . ASP A 1 224 ? 18.016 -5.973 -18.5 1 77.94 224 ASP A C 1
ATOM 1820 O O . ASP A 1 224 ? 17.391 -7.035 -18.547 1 77.94 224 ASP A O 1
ATOM 1824 N N . ASP A 1 225 ? 19.062 -5.758 -17.766 1 79.31 225 ASP A N 1
ATOM 1825 C CA . ASP A 1 225 ? 19.453 -6.719 -16.734 1 79.31 225 ASP A CA 1
ATOM 1826 C C . ASP A 1 225 ? 18.578 -6.551 -15.484 1 79.31 225 ASP A C 1
ATOM 1828 O O . ASP A 1 225 ? 18.094 -5.453 -15.203 1 79.31 225 ASP A O 1
ATOM 1832 N N . PRO A 1 226 ? 18.406 -7.68 -14.867 1 82.19 226 PRO A N 1
ATOM 1833 C CA . PRO A 1 226 ? 17.672 -7.559 -13.609 1 82.19 226 PRO A CA 1
ATOM 1834 C C . PRO A 1 226 ? 18.359 -6.613 -12.617 1 82.19 226 PRO A C 1
ATOM 1836 O O . PRO A 1 226 ? 19.578 -6.539 -12.57 1 82.19 226 PRO A O 1
ATOM 1839 N N . PRO A 1 227 ? 17.484 -5.961 -11.906 1 76.19 227 PRO A N 1
ATOM 1840 C CA . PRO A 1 227 ? 18.062 -5.043 -10.93 1 76.19 227 PRO A CA 1
ATOM 1841 C C . PRO A 1 227 ? 18.766 -5.773 -9.781 1 76.19 227 PRO A C 1
ATOM 1843 O O . PRO A 1 227 ? 18.375 -6.895 -9.438 1 76.19 227 PRO A O 1
ATOM 1846 N N . ILE A 1 228 ? 19.688 -5.223 -9.266 1 63.09 228 ILE A N 1
ATOM 1847 C CA . ILE A 1 228 ? 20.344 -5.758 -8.078 1 63.09 228 ILE A CA 1
ATOM 1848 C C . ILE A 1 228 ? 19.531 -5.41 -6.84 1 63.09 228 ILE A C 1
ATOM 1850 O O . ILE A 1 228 ? 19.203 -4.242 -6.605 1 63.09 228 ILE A O 1
ATOM 1854 N N . ILE A 1 229 ? 19 -6.438 -6.27 1 63.19 229 ILE A N 1
ATOM 1855 C CA . ILE A 1 229 ? 18.25 -6.215 -5.035 1 63.19 229 ILE A CA 1
ATOM 1856 C C . ILE A 1 229 ? 19.219 -6.039 -3.869 1 63.19 229 ILE A C 1
ATOM 1858 O O . ILE A 1 229 ? 20.031 -6.93 -3.586 1 63.19 229 ILE A O 1
ATOM 1862 N N . LEU A 1 230 ? 19.281 -4.75 -3.35 1 50.12 230 LEU A N 1
ATOM 1863 C CA . LEU A 1 230 ? 20.109 -4.5 -2.182 1 50.12 230 LEU A CA 1
ATOM 1864 C C . LEU A 1 230 ? 19.438 -5.012 -0.911 1 50.12 230 LEU A C 1
ATOM 1866 O O . LEU A 1 230 ? 18.234 -4.871 -0.747 1 50.12 230 LEU A O 1
ATOM 1870 N N . GLU A 1 231 ? 20.047 -6.043 -0.252 1 54.41 231 GLU A N 1
ATOM 1871 C CA . GLU A 1 231 ? 19.5 -6.461 1.036 1 54.41 231 GLU A CA 1
ATOM 1872 C C . GLU A 1 231 ? 19.297 -5.266 1.963 1 54.41 231 GLU A C 1
ATOM 1874 O O . GLU A 1 231 ? 20.141 -4.363 2.016 1 54.41 231 GLU A O 1
ATOM 1879 N N . PRO A 1 232 ? 18.109 -5.012 2.365 1 52.72 232 PRO A N 1
ATOM 1880 C CA . PRO A 1 232 ? 17.812 -3.818 3.158 1 52.72 232 PRO A CA 1
ATOM 1881 C C . PRO A 1 232 ? 18.781 -3.635 4.328 1 52.72 232 PRO A C 1
ATOM 1883 O O . PRO A 1 232 ? 19.281 -4.617 4.883 1 52.72 232 PRO A O 1
ATOM 1886 N N . VAL A 1 233 ? 19.391 -2.439 4.473 1 55.22 233 VAL A N 1
ATOM 1887 C CA . VAL A 1 233 ? 20.172 -1.973 5.609 1 55.22 233 VAL A CA 1
ATOM 1888 C C . VAL A 1 233 ? 19.422 -2.234 6.906 1 55.22 233 VAL A C 1
ATOM 1890 O O . VAL A 1 233 ? 18.188 -2.256 6.922 1 55.22 233 VAL A O 1
ATOM 1893 N N . GLU A 1 234 ? 20.156 -2.676 7.898 1 63.78 234 GLU A N 1
ATOM 1894 C CA . GLU A 1 234 ? 19.703 -2.859 9.273 1 63.78 234 GLU A CA 1
ATOM 1895 C C . GLU A 1 234 ? 18.938 -1.637 9.766 1 63.78 234 GLU A C 1
ATOM 1897 O O . GLU A 1 234 ? 19.344 -0.5 9.531 1 63.78 234 GLU A O 1
ATOM 1902 N N . GLY A 1 235 ? 17.625 -1.703 9.789 1 75.06 235 GLY A N 1
ATOM 1903 C CA . GLY A 1 235 ? 16.797 -0.657 10.375 1 75.06 235 GLY A CA 1
ATOM 1904 C C . GLY A 1 235 ? 16.328 -0.984 11.781 1 75.06 235 GLY A C 1
ATOM 1905 O O . GLY A 1 235 ? 16.75 -1.991 12.359 1 75.06 235 GLY A O 1
ATOM 1906 N N . GLU A 1 236 ? 15.844 0.085 12.414 1 80.31 236 GLU A N 1
ATOM 1907 C CA . GLU A 1 236 ? 15.258 -0.086 13.734 1 80.31 236 GLU A CA 1
ATOM 1908 C C . GLU A 1 236 ? 13.734 0.038 13.688 1 80.31 236 GLU A C 1
ATOM 1910 O O . GLU A 1 236 ? 13.188 0.637 12.758 1 80.31 236 GLU A O 1
ATOM 1915 N N . CYS A 1 237 ? 13.211 -0.711 14.609 1 85.19 237 CYS A N 1
ATOM 1916 C CA . CYS A 1 237 ? 11.766 -0.551 14.727 1 85.19 237 CYS A CA 1
ATOM 1917 C C . CYS A 1 237 ? 11.398 0.884 15.094 1 85.19 237 CYS A C 1
ATOM 1919 O O . CYS A 1 237 ? 12.141 1.552 15.812 1 85.19 237 CYS A O 1
ATOM 1921 N N . PRO A 1 238 ? 10.297 1.349 14.602 1 76.94 238 PRO A N 1
ATOM 1922 C CA . PRO A 1 238 ? 9.875 2.695 14.992 1 76.94 238 PRO A CA 1
ATOM 1923 C C . PRO A 1 238 ? 9.773 2.871 16.5 1 76.94 238 PRO A C 1
ATOM 1925 O O . PRO A 1 238 ? 9.328 1.962 17.203 1 76.94 238 PRO A O 1
ATOM 1928 N N . ASN A 1 239 ? 10.211 3.961 17.016 1 67.19 239 ASN A N 1
ATOM 1929 C CA . ASN A 1 239 ? 10.367 4.234 18.438 1 67.19 239 ASN A CA 1
ATOM 1930 C C . ASN A 1 239 ? 9.031 4.219 19.156 1 67.19 239 ASN A C 1
ATOM 1932 O O . ASN A 1 239 ? 8.969 3.914 20.359 1 67.19 239 ASN A O 1
ATOM 1936 N N . ASN A 1 240 ? 7.996 4.496 18.453 1 64.44 240 ASN A N 1
ATOM 1937 C CA . ASN A 1 240 ? 6.707 4.629 19.125 1 64.44 240 ASN A CA 1
ATOM 1938 C C . ASN A 1 240 ? 6.055 3.268 19.359 1 64.44 240 ASN A C 1
ATOM 1940 O O . ASN A 1 240 ? 4.992 3.182 19.984 1 64.44 240 ASN A O 1
ATOM 1944 N N . LEU A 1 241 ? 6.73 2.301 18.906 1 70.62 241 LEU A N 1
ATOM 1945 C CA . LEU A 1 241 ? 6.148 0.967 19.016 1 70.62 241 LEU A CA 1
ATOM 1946 C C . LEU A 1 241 ? 6.762 0.201 20.188 1 70.62 241 LEU A C 1
ATOM 1948 O O . LEU A 1 241 ? 7.934 -0.182 20.141 1 70.62 241 LEU A O 1
ATOM 1952 N N . THR A 1 242 ? 5.918 0.115 21.266 1 74.69 242 THR A N 1
ATOM 1953 C CA . THR A 1 242 ? 6.348 -0.642 22.438 1 74.69 242 THR A CA 1
ATOM 1954 C C . THR A 1 242 ? 5.965 -2.113 22.297 1 74.69 242 THR A C 1
ATOM 1956 O O . THR A 1 242 ? 4.906 -2.439 21.75 1 74.69 242 THR A O 1
ATOM 1959 N N . ASP A 1 243 ? 6.797 -3.072 22.484 1 82.12 243 ASP A N 1
ATOM 1960 C CA . ASP A 1 243 ? 6.527 -4.504 22.562 1 82.12 243 ASP A CA 1
ATOM 1961 C C . ASP A 1 243 ? 6.66 -5.164 21.188 1 82.12 243 ASP A C 1
ATOM 1963 O O . ASP A 1 243 ? 6.09 -6.23 20.953 1 82.12 243 ASP A O 1
ATOM 1967 N N . TRP A 1 244 ? 7.184 -4.445 20.297 1 91 244 TRP A N 1
ATOM 1968 C CA . TRP A 1 244 ? 7.414 -5.035 18.984 1 91 244 TRP A CA 1
ATOM 1969 C C . TRP A 1 244 ? 8.742 -5.777 18.938 1 91 244 TRP A C 1
ATOM 1971 O O . TRP A 1 244 ? 9.711 -5.375 19.594 1 91 244 TRP A O 1
ATOM 1981 N N . LEU A 1 245 ? 8.781 -6.848 18.281 1 90.75 245 LEU A N 1
ATOM 1982 C CA . LEU A 1 245 ? 9.953 -7.711 18.156 1 90.75 245 LEU A CA 1
ATOM 1983 C C . LEU A 1 245 ? 10.875 -7.215 17.047 1 90.75 245 LEU A C 1
ATOM 1985 O O . LEU A 1 245 ? 10.453 -7.09 15.898 1 90.75 245 LEU A O 1
ATOM 1989 N N . ASP A 1 246 ? 12.039 -6.895 17.469 1 88.19 246 ASP A N 1
ATOM 1990 C CA . ASP A 1 246 ? 13.062 -6.512 16.516 1 88.19 246 ASP A CA 1
ATOM 1991 C C . ASP A 1 246 ? 13.938 -7.703 16.141 1 88.19 246 ASP A C 1
ATOM 1993 O O . ASP A 1 246 ? 14.953 -7.965 16.797 1 88.19 246 ASP A O 1
ATOM 1997 N N . VAL A 1 247 ? 13.555 -8.422 15.172 1 87.06 247 VAL A N 1
ATOM 1998 C CA . VAL A 1 247 ? 14.281 -9.602 14.719 1 87.06 247 VAL A CA 1
ATOM 1999 C C . VAL A 1 247 ? 15.086 -9.266 13.469 1 87.06 247 VAL A C 1
ATOM 2001 O O . VAL A 1 247 ? 15.031 -8.141 12.969 1 87.06 247 VAL A O 1
ATOM 2004 N N . GLU A 1 248 ? 15.883 -10.195 13.094 1 83.56 248 GLU A N 1
ATOM 2005 C CA . GLU A 1 248 ? 16.641 -10 11.867 1 83.56 248 GLU A CA 1
ATOM 2006 C C . GLU A 1 248 ? 15.727 -9.766 10.672 1 83.56 248 GLU A C 1
ATOM 2008 O O . GLU A 1 248 ? 14.641 -10.344 10.594 1 83.56 248 GLU A O 1
ATOM 2013 N N . GLY A 1 249 ? 16.172 -8.836 9.875 1 81.69 249 GLY A N 1
ATOM 2014 C CA . GLY A 1 249 ? 15.383 -8.57 8.68 1 81.69 249 GLY A CA 1
ATOM 2015 C C . GLY A 1 249 ? 14.93 -7.125 8.57 1 81.69 249 GLY A C 1
ATOM 2016 O O . GLY A 1 249 ? 15.453 -6.254 9.273 1 81.69 249 GLY A O 1
ATOM 2017 N N . HIS A 1 250 ? 13.797 -6.93 7.688 1 82.69 250 HIS A N 1
ATOM 2018 C CA . HIS A 1 250 ? 13.391 -5.574 7.34 1 82.69 250 HIS A CA 1
ATOM 2019 C C . HIS A 1 250 ? 12.125 -5.168 8.094 1 82.69 250 HIS A C 1
ATOM 2021 O O . HIS A 1 250 ? 11.625 -4.055 7.922 1 82.69 250 HIS A O 1
ATOM 2027 N N . TYR A 1 251 ? 11.734 -6.109 8.898 1 89.69 251 TYR A N 1
ATOM 2028 C CA . TYR A 1 251 ? 10.445 -5.824 9.516 1 89.69 251 TYR A CA 1
ATOM 2029 C C . TYR A 1 251 ? 10.5 -6.062 11.023 1 89.69 251 TYR A C 1
ATOM 2031 O O . TYR A 1 251 ? 11.344 -6.824 11.508 1 89.69 251 TYR A O 1
ATOM 2039 N N . CYS A 1 252 ? 9.703 -5.305 11.688 1 93.06 252 CYS A N 1
ATOM 2040 C CA . CYS A 1 252 ? 9.367 -5.582 13.078 1 93.06 252 CYS A CA 1
ATOM 2041 C C . CYS A 1 252 ? 8 -6.258 13.188 1 93.06 252 CYS A C 1
ATOM 2043 O O . CYS A 1 252 ? 7.137 -6.055 12.328 1 93.06 252 CYS A O 1
ATOM 2045 N N . TYR A 1 253 ? 7.934 -7.047 14.25 1 95.69 253 TYR A N 1
ATOM 2046 C CA . TYR A 1 253 ? 6.707 -7.824 14.375 1 95.69 253 TYR A CA 1
ATOM 2047 C C . TYR A 1 253 ? 6.055 -7.609 15.734 1 95.69 253 TYR A C 1
ATOM 2049 O O . TYR A 1 253 ? 6.742 -7.309 16.719 1 95.69 253 TYR A O 1
ATOM 2057 N N . TYR A 1 254 ? 4.754 -7.688 15.773 1 95.25 254 TYR A N 1
ATOM 2058 C CA . TYR A 1 254 ? 3.973 -7.672 17 1 95.25 254 TYR A CA 1
ATOM 2059 C C . TYR A 1 254 ? 3 -8.844 17.047 1 95.25 254 TYR A C 1
ATOM 2061 O O . TYR A 1 254 ? 2.17 -9.008 16.156 1 95.25 254 TYR A O 1
ATOM 2069 N N . ILE A 1 255 ? 3.139 -9.656 18.078 1 95.06 255 ILE A N 1
ATOM 2070 C CA . ILE A 1 255 ? 2.271 -10.82 18.234 1 95.06 255 ILE A CA 1
ATOM 2071 C C . ILE A 1 255 ? 1.213 -10.523 19.297 1 95.06 255 ILE A C 1
ATOM 2073 O O . ILE A 1 255 ? 1.543 -10.266 20.469 1 95.06 255 ILE A O 1
ATOM 2077 N N . ASP A 1 256 ? 0.004 -10.461 18.812 1 92.88 256 ASP A N 1
ATOM 2078 C CA . ASP A 1 256 ? -1.107 -10.312 19.75 1 92.88 256 ASP A CA 1
ATOM 2079 C C . ASP A 1 256 ? -1.783 -11.656 20.016 1 92.88 256 ASP A C 1
ATOM 2081 O O . ASP A 1 256 ? -2.615 -12.109 19.234 1 92.88 256 ASP A O 1
ATOM 2085 N N . ASN A 1 257 ? -1.486 -12.25 21.141 1 85 257 ASN A N 1
ATOM 2086 C CA . ASN A 1 257 ? -2.074 -13.531 21.516 1 85 257 ASN A CA 1
ATOM 2087 C C . ASN A 1 257 ? -3.004 -13.406 22.719 1 85 257 ASN A C 1
ATOM 2089 O O . ASN A 1 257 ? -3.496 -14.406 23.234 1 85 257 ASN A O 1
ATOM 2093 N N . LYS A 1 258 ? -3.133 -12.172 23.172 1 84.31 258 LYS A N 1
ATOM 2094 C CA . LYS A 1 258 ? -3.99 -11.945 24.328 1 84.31 258 LYS A CA 1
ATOM 2095 C C . LYS A 1 258 ? -5.438 -11.727 23.906 1 84.31 258 LYS A C 1
ATOM 2097 O O . LYS A 1 258 ? -6.367 -12.156 24.594 1 84.31 258 LYS A O 1
ATOM 2102 N N . SER A 1 259 ? -5.559 -11.102 22.797 1 88.69 259 SER A N 1
ATOM 2103 C CA . SER A 1 259 ? -6.898 -10.82 22.297 1 88.69 259 SER A CA 1
ATOM 2104 C C . SER A 1 259 ? -7.156 -11.555 20.984 1 88.69 259 SER A C 1
ATOM 2106 O O . SER A 1 259 ? -6.355 -11.469 20.0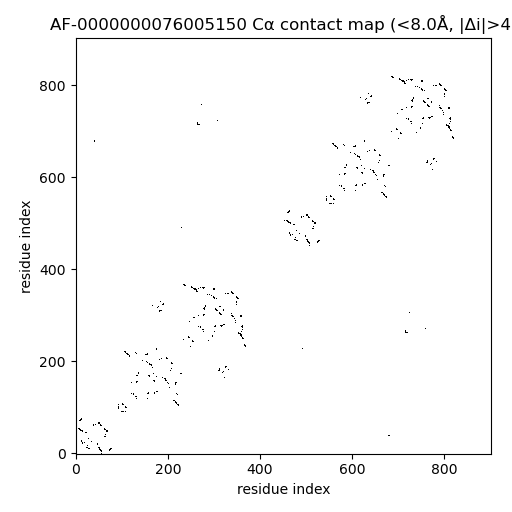47 1 88.69 259 SER A O 1
ATOM 2108 N N . VAL A 1 260 ? -8.164 -12.375 21.031 1 94.75 260 VAL A N 1
ATOM 2109 C CA . VAL A 1 260 ? -8.531 -13.094 19.812 1 94.75 260 VAL A CA 1
ATOM 2110 C C . VAL A 1 260 ? -9.508 -12.258 18.984 1 94.75 260 VAL A C 1
ATOM 2112 O O . VAL A 1 260 ? -10.375 -11.578 19.547 1 94.75 260 VAL A O 1
ATOM 2115 N N . LYS A 1 261 ? -9.273 -12.242 17.703 1 95.88 261 LYS A N 1
ATOM 2116 C CA . LYS A 1 261 ? -10.086 -11.438 16.797 1 95.88 261 LYS A CA 1
ATOM 2117 C C . LYS A 1 261 ? -10.336 -12.172 15.484 1 95.88 261 LYS A C 1
ATOM 2119 O O . LYS A 1 261 ? -9.609 -13.117 15.156 1 95.88 261 LYS A O 1
ATOM 2124 N N . GLN A 1 262 ? -11.414 -11.742 14.82 1 96.31 262 GLN A N 1
ATOM 2125 C CA . GLN A 1 262 ? -11.594 -12.172 13.438 1 96.31 262 GLN A CA 1
ATOM 2126 C C . GLN A 1 262 ? -10.578 -11.5 12.516 1 96.31 262 GLN A C 1
ATOM 2128 O O . GLN A 1 262 ? -9.969 -10.5 12.891 1 96.31 262 GLN A O 1
ATOM 2133 N N . TRP A 1 263 ? -10.375 -12.07 11.367 1 97 263 TRP A N 1
ATOM 2134 C CA . TRP A 1 263 ? -9.312 -11.609 10.477 1 97 263 TRP A CA 1
ATOM 2135 C C . TRP A 1 263 ? -9.469 -10.125 10.164 1 97 263 TRP A C 1
ATOM 2137 O O . TRP A 1 263 ? -8.492 -9.375 10.18 1 97 263 TRP A O 1
ATOM 2147 N N . GLY A 1 264 ? -10.758 -9.734 9.875 1 95.75 264 GLY A N 1
ATOM 2148 C CA . GLY A 1 264 ? -11.008 -8.336 9.562 1 95.75 264 GLY A CA 1
ATOM 2149 C C . GLY A 1 264 ? -10.641 -7.398 10.688 1 95.75 264 GLY A C 1
ATOM 2150 O O . GLY A 1 264 ? -10 -6.367 10.461 1 95.75 264 GLY A O 1
ATOM 2151 N N . GLU A 1 265 ? -11.031 -7.723 11.844 1 94.62 265 GLU A N 1
ATOM 2152 C CA . GLU A 1 265 ? -10.711 -6.906 13.008 1 94.62 265 GLU A CA 1
ATOM 2153 C C . GLU A 1 265 ? -9.219 -6.93 13.305 1 94.62 265 GLU A C 1
ATOM 2155 O O . GLU A 1 265 ? -8.641 -5.918 13.711 1 94.62 265 GLU A O 1
ATOM 2160 N N . ALA A 1 266 ? -8.656 -8.094 13.156 1 96.81 266 ALA A N 1
ATOM 2161 C CA . ALA A 1 266 ? -7.215 -8.203 13.336 1 96.81 266 ALA A CA 1
ATOM 2162 C C . ALA A 1 266 ? -6.473 -7.281 12.375 1 96.81 266 ALA A C 1
ATOM 2164 O O . ALA A 1 266 ? -5.516 -6.605 12.766 1 96.81 266 ALA A O 1
ATOM 2165 N N . SER A 1 267 ? -6.934 -7.262 11.133 1 96.69 267 SER A N 1
ATOM 2166 C CA . SER A 1 267 ? -6.336 -6.391 10.125 1 96.69 267 SER A CA 1
ATOM 2167 C C . SER A 1 267 ? -6.461 -4.922 10.523 1 96.69 267 SER A C 1
ATOM 2169 O O . SER A 1 267 ? -5.52 -4.145 10.336 1 96.69 267 SER A O 1
ATOM 2171 N N . ARG A 1 268 ? -7.543 -4.531 11.008 1 93.94 268 ARG A N 1
ATOM 2172 C CA . ARG A 1 268 ? -7.754 -3.154 11.445 1 93.94 268 ARG A CA 1
ATOM 2173 C C . ARG A 1 268 ? -6.84 -2.799 12.609 1 93.94 268 ARG A C 1
ATOM 2175 O O . ARG A 1 268 ? -6.285 -1.697 12.656 1 93.94 268 ARG A O 1
ATOM 2182 N N . LYS A 1 269 ? -6.695 -3.734 13.555 1 93.44 269 LYS A N 1
ATOM 2183 C CA . LYS A 1 269 ? -5.84 -3.486 14.711 1 93.44 269 LYS A CA 1
ATOM 2184 C C . LYS A 1 269 ? -4.398 -3.229 14.281 1 93.44 269 LYS A C 1
ATOM 2186 O O . LYS A 1 269 ? -3.697 -2.418 14.891 1 93.44 269 LYS A O 1
ATOM 2191 N N . CYS A 1 270 ? -3.973 -3.955 13.289 1 95.12 270 CYS A N 1
ATOM 2192 C CA . CYS A 1 270 ? -2.637 -3.703 12.766 1 95.12 270 CYS A CA 1
ATOM 2193 C C . CYS A 1 270 ? -2.578 -2.361 12.047 1 95.12 270 CYS A C 1
ATOM 2195 O O . CYS A 1 270 ? -1.629 -1.596 12.227 1 95.12 270 CYS A O 1
ATOM 2197 N N . LEU A 1 271 ? -3.607 -2.047 11.328 1 93.75 271 LEU A N 1
ATOM 2198 C CA . LEU A 1 271 ? -3.66 -0.84 10.508 1 93.75 271 LEU A CA 1
ATOM 2199 C C . LEU A 1 271 ? -3.572 0.41 11.383 1 93.75 271 LEU A C 1
ATOM 2201 O O . LEU A 1 271 ? -2.855 1.356 11.039 1 93.75 271 LEU A O 1
ATOM 2205 N N . ILE A 1 272 ? -4.266 0.426 12.469 1 90.19 272 ILE A N 1
ATOM 2206 C CA . ILE A 1 272 ? -4.34 1.627 13.289 1 90.19 272 ILE A CA 1
ATOM 2207 C C . ILE A 1 272 ? -2.992 1.87 13.969 1 90.19 272 ILE A C 1
ATOM 2209 O O . ILE A 1 272 ? -2.76 2.941 14.539 1 90.19 272 ILE A O 1
ATOM 2213 N N . GLN A 1 273 ? -2.127 0.891 13.906 1 88.69 273 GLN A N 1
ATOM 2214 C CA . GLN A 1 273 ? -0.762 1.068 14.391 1 88.69 273 GLN A CA 1
ATOM 2215 C C . GLN A 1 273 ? 0.212 1.275 13.234 1 88.69 273 GLN A C 1
ATOM 2217 O O . GLN A 1 273 ? 1.411 1.03 13.375 1 88.69 273 GLN A O 1
ATOM 2222 N N . ASN A 1 274 ? -0.26 1.657 12.133 1 88.38 274 ASN A N 1
ATOM 2223 C CA . ASN A 1 274 ? 0.521 1.879 10.922 1 88.38 274 ASN A CA 1
ATOM 2224 C C . ASN A 1 274 ? 1.249 0.611 10.484 1 88.38 274 ASN A C 1
ATOM 2226 O O . ASN A 1 274 ? 2.391 0.672 10.031 1 88.38 274 ASN A O 1
ATOM 2230 N N . ALA A 1 275 ? 0.606 -0.484 10.773 1 93.62 275 ALA A N 1
ATOM 2231 C CA . ALA A 1 275 ? 1.153 -1.795 10.438 1 93.62 275 ALA A CA 1
ATOM 2232 C C . ALA A 1 275 ? 0.165 -2.604 9.602 1 93.62 275 ALA A C 1
ATOM 2234 O O . ALA A 1 275 ? -0.88 -2.09 9.195 1 93.62 275 ALA A O 1
ATOM 2235 N N . THR A 1 276 ? 0.595 -3.793 9.148 1 95.88 276 THR A N 1
ATOM 2236 C CA . THR A 1 276 ? -0.247 -4.734 8.422 1 95.88 276 THR A CA 1
ATOM 2237 C C . THR A 1 276 ? -0.104 -6.141 8.984 1 95.88 276 THR A C 1
ATOM 2239 O O . THR A 1 276 ? 0.822 -6.418 9.75 1 95.88 276 THR A O 1
ATOM 2242 N N . LEU A 1 277 ? -1.143 -6.941 8.672 1 98 277 LEU A N 1
ATOM 2243 C CA . LEU A 1 277 ? -0.934 -8.352 9 1 98 277 LEU A CA 1
ATOM 2244 C C . LEU A 1 277 ? 0.308 -8.891 8.297 1 98 277 LEU A C 1
ATOM 2246 O O . LEU A 1 277 ? 0.565 -8.562 7.137 1 98 277 LEU A O 1
ATOM 2250 N N . ALA A 1 278 ? 0.987 -9.766 8.945 1 97.94 278 ALA A N 1
ATOM 2251 C CA . ALA A 1 278 ? 2.338 -10.148 8.539 1 97.94 278 ALA A CA 1
ATOM 2252 C C . ALA A 1 278 ? 2.314 -10.992 7.273 1 97.94 278 ALA A C 1
ATOM 2254 O O . ALA A 1 278 ? 1.435 -11.844 7.105 1 97.94 278 ALA A O 1
ATOM 2255 N N . SER A 1 279 ? 3.244 -10.75 6.457 1 97.81 279 SER A N 1
ATOM 2256 C CA . SER A 1 279 ? 3.559 -11.594 5.305 1 97.81 279 SER A CA 1
ATOM 2257 C C . SER A 1 279 ? 4.93 -12.242 5.453 1 97.81 279 SER A C 1
ATOM 2259 O O . SER A 1 279 ? 5.82 -11.688 6.102 1 97.81 279 SER A O 1
ATOM 2261 N N . PHE A 1 280 ? 5.094 -13.438 4.934 1 96.44 280 PHE A N 1
ATOM 2262 C CA . PHE A 1 280 ? 6.352 -14.172 4.984 1 96.44 280 PHE A CA 1
ATOM 2263 C C . PHE A 1 280 ? 6.773 -14.625 3.594 1 96.44 280 PHE A C 1
ATOM 2265 O O . PHE A 1 280 ? 5.961 -15.164 2.838 1 96.44 280 PHE A O 1
ATOM 2272 N N . HIS A 1 281 ? 8.078 -14.414 3.334 1 94.44 281 HIS A N 1
ATOM 2273 C CA . HIS A 1 281 ? 8.523 -14.633 1.961 1 94.44 281 HIS A CA 1
ATOM 2274 C C . HIS A 1 281 ? 9.656 -15.648 1.903 1 94.44 281 HIS A C 1
ATOM 2276 O O . HIS A 1 281 ? 10.258 -15.859 0.846 1 94.44 281 HIS A O 1
ATOM 2282 N N . SER A 1 282 ? 9.977 -16.266 3.078 1 91.88 282 SER A N 1
ATOM 2283 C CA . SER A 1 282 ? 11.023 -17.281 3.098 1 91.88 282 SER A CA 1
ATOM 2284 C C . SER A 1 282 ? 10.93 -18.141 4.352 1 91.88 282 SER A C 1
ATOM 2286 O O . SER A 1 282 ? 10.328 -17.734 5.348 1 91.88 282 SER A O 1
ATOM 2288 N N . GLU A 1 283 ? 11.555 -19.281 4.207 1 92 283 GLU A N 1
ATOM 2289 C CA . GLU A 1 283 ? 11.648 -20.172 5.363 1 92 283 GLU A CA 1
ATOM 2290 C C . GLU A 1 283 ? 12.5 -19.547 6.469 1 92 283 GLU A C 1
ATOM 2292 O O . GLU A 1 283 ? 12.219 -19.719 7.652 1 92 283 GLU A O 1
ATOM 2297 N N . HIS A 1 284 ? 13.461 -18.828 6.082 1 90.81 284 HIS A N 1
ATOM 2298 C CA . HIS A 1 284 ? 14.359 -18.172 7.031 1 90.81 284 HIS A CA 1
ATOM 2299 C C . HIS A 1 284 ? 13.602 -17.219 7.941 1 90.81 284 HIS A C 1
ATOM 2301 O O . HIS A 1 284 ? 13.828 -17.188 9.156 1 90.81 284 HIS A O 1
ATOM 2307 N N . GLU A 1 285 ? 12.703 -16.469 7.391 1 92.25 285 GLU A N 1
ATOM 2308 C CA . GLU A 1 285 ? 11.906 -15.523 8.18 1 92.25 285 GLU A CA 1
ATOM 2309 C C . GLU A 1 285 ? 11.102 -16.25 9.25 1 92.25 285 GLU A C 1
ATOM 2311 O O . GLU A 1 285 ? 11.023 -15.797 10.391 1 92.25 285 GLU A O 1
ATOM 2316 N N . LEU A 1 286 ? 10.555 -17.375 8.867 1 94.19 286 LEU A N 1
ATOM 2317 C CA . LEU A 1 286 ? 9.742 -18.141 9.812 1 94.19 286 LEU A CA 1
ATOM 2318 C C . LEU A 1 286 ? 10.617 -18.781 10.891 1 94.19 286 LEU A C 1
ATOM 2320 O O . LEU A 1 286 ? 10.227 -18.844 12.055 1 94.19 286 LEU A O 1
ATOM 2324 N N . LYS A 1 287 ? 11.758 -19.234 10.484 1 92.88 287 LYS A N 1
ATOM 2325 C CA . LYS A 1 287 ? 12.68 -19.844 11.43 1 92.88 287 LYS A CA 1
ATOM 2326 C C . LYS A 1 287 ? 13.125 -18.844 12.492 1 92.88 287 LYS A C 1
ATOM 2328 O O . LYS A 1 287 ? 13.203 -19.188 13.68 1 92.88 287 LYS A O 1
ATOM 2333 N N . ILE A 1 288 ? 13.375 -17.641 12.062 1 91.81 288 ILE A N 1
ATOM 2334 C CA . ILE A 1 288 ? 13.797 -16.594 12.992 1 91.81 288 ILE A CA 1
ATOM 2335 C C . ILE A 1 288 ? 12.664 -16.281 13.961 1 91.81 288 ILE A C 1
ATOM 2337 O O . ILE A 1 288 ? 12.906 -15.977 15.133 1 91.81 288 ILE A O 1
ATOM 2341 N N . MET A 1 289 ? 11.477 -16.422 13.539 1 94.12 289 MET A N 1
ATOM 2342 C CA . MET A 1 289 ? 10.305 -16.047 14.336 1 94.12 289 MET A CA 1
ATOM 2343 C C . MET A 1 289 ? 9.844 -17.219 15.203 1 94.12 289 MET A C 1
ATOM 2345 O O . MET A 1 289 ? 9.062 -17.031 16.141 1 94.12 289 MET A O 1
ATOM 2349 N N . GLN A 1 290 ? 10.312 -18.391 14.969 1 93.5 290 GLN A N 1
ATOM 2350 C CA . GLN A 1 290 ? 9.789 -19.609 15.57 1 93.5 290 GLN A CA 1
ATOM 2351 C C . GLN A 1 290 ? 9.859 -19.562 17.094 1 93.5 290 GLN A C 1
ATOM 2353 O O . GLN A 1 290 ? 8.891 -19.906 17.781 1 93.5 290 GLN A O 1
ATOM 2358 N N . PRO A 1 291 ? 10.953 -19.047 17.672 1 92.44 291 PRO A N 1
ATOM 2359 C CA . PRO A 1 291 ? 11.016 -19 19.141 1 92.44 291 PRO A CA 1
ATOM 2360 C C . PRO A 1 291 ? 9.953 -18.078 19.75 1 92.44 291 PRO A C 1
ATOM 2362 O O . PRO A 1 291 ? 9.508 -18.312 20.875 1 92.44 291 PRO A O 1
ATOM 2365 N N . TYR A 1 292 ? 9.586 -17.109 19.078 1 92.88 292 TYR A N 1
ATOM 2366 C CA . TYR A 1 292 ? 8.594 -16.172 19.578 1 92.88 292 TYR A CA 1
ATOM 2367 C C . TYR A 1 292 ? 7.18 -16.672 19.297 1 92.88 292 TYR A C 1
ATOM 2369 O O . TYR A 1 292 ? 6.277 -16.484 20.125 1 92.88 292 TYR A O 1
ATOM 2377 N N . LEU A 1 293 ? 7.008 -17.328 18.188 1 94.69 293 LEU A N 1
ATOM 2378 C CA . LEU A 1 293 ? 5.699 -17.844 17.797 1 94.69 293 LEU A CA 1
ATOM 2379 C C . LEU A 1 293 ? 5.273 -19 18.703 1 94.69 293 LEU A C 1
ATOM 2381 O O . LEU A 1 293 ? 4.09 -19.125 19.031 1 94.69 293 LEU A O 1
ATOM 2385 N N . SER A 1 294 ? 6.195 -19.75 19.125 1 91.19 294 SER A N 1
ATOM 2386 C CA . SER A 1 294 ? 5.898 -20.938 19.922 1 91.19 294 SER A CA 1
ATOM 2387 C C . SER A 1 294 ? 5.367 -20.547 21.297 1 91.19 294 SER A C 1
ATOM 2389 O O . SER A 1 294 ? 4.746 -21.359 21.984 1 91.19 294 SER A O 1
ATOM 2391 N N . LEU A 1 295 ? 5.566 -19.312 21.656 1 88.69 295 LEU A N 1
ATOM 2392 C CA . LEU A 1 295 ? 5.113 -18.828 22.953 1 88.69 295 LEU A CA 1
ATOM 2393 C C . LEU A 1 295 ? 3.633 -18.469 22.922 1 88.69 295 LEU A C 1
ATOM 2395 O O . LEU A 1 295 ? 2.996 -18.328 23.969 1 88.69 295 LEU A O 1
ATOM 2399 N N . ALA A 1 296 ? 3.121 -18.328 21.734 1 89.81 296 ALA A N 1
ATOM 2400 C CA . ALA A 1 296 ? 1.713 -17.953 21.609 1 89.81 296 ALA A CA 1
ATOM 2401 C C . ALA A 1 296 ? 0.807 -19.156 21.875 1 89.81 296 ALA A C 1
ATOM 2403 O O . ALA A 1 296 ? 1.119 -20.281 21.484 1 89.81 296 ALA A O 1
ATOM 2404 N N . LYS A 1 297 ? -0.308 -18.906 22.562 1 86.81 297 LYS A N 1
ATOM 2405 C CA . LYS A 1 297 ? -1.223 -19.969 22.953 1 86.81 297 LYS A CA 1
ATOM 2406 C C . LYS A 1 297 ? -2.234 -20.266 21.859 1 86.81 297 LYS A C 1
ATOM 2408 O O . LYS A 1 297 ? -2.941 -21.266 21.906 1 86.81 297 LYS A O 1
ATOM 2413 N N . THR A 1 298 ? -2.404 -19.359 20.969 1 93.19 298 THR A N 1
ATOM 2414 C CA . THR A 1 298 ? -3.367 -19.516 19.875 1 93.19 298 THR A CA 1
ATOM 2415 C C . THR A 1 298 ? -2.678 -19.375 18.516 1 93.19 298 THR A C 1
ATOM 2417 O O . THR A 1 298 ? -1.575 -18.828 18.438 1 93.19 298 THR A O 1
ATOM 2420 N N . ASP A 1 299 ? -3.324 -20 17.531 1 96.62 299 ASP A N 1
ATOM 2421 C CA . ASP A 1 299 ? -2.869 -19.734 16.172 1 96.62 299 ASP A CA 1
ATOM 2422 C C . ASP A 1 299 ? -3.006 -18.266 15.82 1 96.62 299 ASP A C 1
ATOM 2424 O O . ASP A 1 299 ? -3.686 -17.516 16.531 1 96.62 299 ASP A O 1
ATOM 2428 N N . LEU A 1 300 ? -2.309 -17.891 14.789 1 98.12 300 LEU A N 1
ATOM 2429 C CA . LEU A 1 300 ? -2.24 -16.469 14.492 1 98.12 300 LEU A CA 1
ATOM 2430 C C . LEU A 1 300 ? -2.676 -16.188 13.055 1 98.12 300 LEU A C 1
ATOM 2432 O O . LEU A 1 300 ? -2.232 -16.859 12.125 1 98.12 300 LEU A O 1
ATOM 2436 N N . TRP A 1 301 ? -3.572 -15.172 12.906 1 98.12 301 TRP A N 1
ATOM 2437 C CA . TRP A 1 301 ? -3.867 -14.68 11.562 1 98.12 301 TRP A CA 1
ATOM 2438 C C . TRP A 1 301 ? -2.625 -14.062 10.922 1 98.12 301 TRP A C 1
ATOM 2440 O O . TRP A 1 301 ? -1.884 -13.328 11.578 1 98.12 301 TRP A O 1
ATOM 2450 N N . ILE A 1 302 ? -2.369 -14.398 9.664 1 98.38 302 ILE A N 1
ATOM 2451 C CA . ILE A 1 302 ? -1.374 -13.703 8.844 1 98.38 302 ILE A CA 1
ATOM 2452 C C . ILE A 1 302 ? -2.064 -12.977 7.699 1 98.38 302 ILE A C 1
ATOM 2454 O O . ILE A 1 302 ? -3.291 -13.031 7.566 1 98.38 302 ILE A O 1
ATOM 2458 N N . GLY A 1 303 ? -1.314 -12.281 6.879 1 98.19 303 GLY A N 1
ATOM 2459 C CA . GLY A 1 303 ? -1.891 -11.375 5.895 1 98.19 303 GLY A CA 1
ATOM 2460 C C . GLY A 1 303 ? -2.305 -12.07 4.613 1 98.19 303 GLY A C 1
ATOM 2461 O O . GLY A 1 303 ? -2.701 -11.422 3.646 1 98.19 303 GLY A O 1
ATOM 2462 N N . LEU A 1 304 ? -2.268 -13.344 4.578 1 97.06 304 LEU A N 1
ATOM 2463 C CA . LEU A 1 304 ? -2.604 -14.086 3.367 1 97.06 304 LEU A CA 1
ATOM 2464 C C . LEU A 1 304 ? -4.105 -14.352 3.291 1 97.06 304 LEU A C 1
ATOM 2466 O O . LEU A 1 304 ? -4.707 -14.812 4.266 1 97.06 304 LEU A O 1
ATOM 2470 N N . VAL A 1 305 ? -4.734 -14.016 2.125 1 95.25 305 VAL A N 1
ATOM 2471 C CA . VAL A 1 305 ? -6.168 -14.203 1.936 1 95.25 305 VAL A CA 1
ATOM 2472 C C . VAL A 1 305 ? -6.434 -14.805 0.557 1 95.25 305 VAL A C 1
ATOM 2474 O O . VAL A 1 305 ? -5.617 -14.664 -0.356 1 95.25 305 VAL A O 1
ATOM 2477 N N . GLN A 1 306 ? -7.5 -15.461 0.49 1 93.94 306 GLN A N 1
ATOM 2478 C CA . GLN A 1 306 ? -7.945 -15.969 -0.801 1 93.94 306 GLN A CA 1
ATOM 2479 C C . GLN A 1 306 ? -8.812 -14.945 -1.529 1 93.94 306 GLN A C 1
ATOM 2481 O O . GLN A 1 306 ? -9.797 -14.453 -0.979 1 93.94 306 GLN A O 1
ATOM 2486 N N . LYS A 1 307 ? -8.43 -14.664 -2.719 1 90.25 307 LYS A N 1
ATOM 2487 C CA . LYS A 1 307 ? -9.164 -13.695 -3.529 1 90.25 307 LYS A CA 1
ATOM 2488 C C . LYS A 1 307 ? -10.484 -14.273 -4.012 1 90.25 307 LYS A C 1
ATOM 2490 O O . LYS A 1 307 ? -10.734 -15.469 -3.873 1 90.25 307 LYS A O 1
ATOM 2495 N N . ALA A 1 308 ? -11.273 -13.359 -4.578 1 85.19 308 ALA A N 1
ATOM 2496 C CA . ALA A 1 308 ? -12.578 -13.766 -5.094 1 85.19 308 ALA A CA 1
ATOM 2497 C C . ALA A 1 308 ? -12.43 -14.789 -6.219 1 85.19 308 ALA A C 1
ATOM 2499 O O . ALA A 1 308 ? -13.266 -15.68 -6.371 1 85.19 308 ALA A O 1
ATOM 2500 N N . ASP A 1 309 ? -11.312 -14.695 -6.93 1 84.69 309 ASP A N 1
ATOM 2501 C CA . ASP A 1 309 ? -11.086 -15.625 -8.031 1 84.69 309 ASP A CA 1
ATOM 2502 C C . ASP A 1 309 ? -10.383 -16.891 -7.539 1 84.69 309 ASP A C 1
ATOM 2504 O O . ASP A 1 309 ? -10.07 -17.781 -8.328 1 84.69 309 ASP A O 1
ATOM 2508 N N . GLY A 1 310 ? -10.094 -16.938 -6.344 1 88.69 310 GLY A N 1
ATOM 2509 C CA . GLY A 1 310 ? -9.656 -18.172 -5.711 1 88.69 310 GLY A CA 1
ATOM 2510 C C . GLY A 1 310 ? -8.164 -18.203 -5.438 1 88.69 310 GLY A C 1
ATOM 2511 O O . GLY A 1 310 ? -7.688 -19.047 -4.68 1 88.69 310 GLY A O 1
ATOM 2512 N N . GLY A 1 311 ? -7.371 -17.375 -6.055 1 92.19 311 GLY A N 1
ATOM 2513 C CA . GLY A 1 311 ? -5.945 -17.312 -5.789 1 92.19 311 GLY A CA 1
ATOM 2514 C C . GLY A 1 311 ? -5.609 -16.594 -4.496 1 92.19 311 GLY A C 1
ATOM 2515 O O . GLY A 1 311 ? -6.441 -15.867 -3.945 1 92.19 311 GLY A O 1
ATOM 2516 N N . PHE A 1 312 ? -4.41 -16.875 -4.008 1 94 312 PHE A N 1
ATOM 2517 C CA . PHE A 1 312 ? -4.027 -16.25 -2.748 1 94 312 PHE A CA 1
ATOM 2518 C C . PHE A 1 312 ? -3.232 -14.977 -2.994 1 94 312 PHE A C 1
ATOM 2520 O O . PHE A 1 312 ? -2.498 -14.875 -3.979 1 94 312 PHE A O 1
ATOM 2527 N N . ARG A 1 313 ? -3.424 -14.023 -2.059 1 93.94 313 ARG A N 1
ATOM 2528 C CA . ARG A 1 313 ? -2.691 -12.758 -2.088 1 93.94 313 ARG A CA 1
ATOM 2529 C C . ARG A 1 313 ? -2.377 -12.273 -0.677 1 93.94 313 ARG A C 1
ATOM 2531 O O . ARG A 1 313 ? -3.127 -12.555 0.262 1 93.94 313 ARG A O 1
ATOM 2538 N N . TRP A 1 314 ? -1.29 -11.617 -0.63 1 96.75 314 TRP A N 1
ATOM 2539 C CA . TRP A 1 314 ? -0.966 -10.961 0.633 1 96.75 314 TRP A CA 1
ATOM 2540 C C . TRP A 1 314 ? -1.727 -9.648 0.775 1 96.75 314 TRP A C 1
ATOM 2542 O O . TRP A 1 314 ? -1.906 -8.914 -0.203 1 96.75 314 TRP A O 1
ATOM 2552 N N . MET A 1 315 ? -2.051 -9.305 1.959 1 95.12 315 MET A N 1
ATOM 2553 C CA . MET A 1 315 ? -2.76 -8.062 2.262 1 95.12 315 MET A CA 1
ATOM 2554 C C . MET A 1 315 ? -1.901 -6.848 1.922 1 95.12 315 MET A C 1
ATOM 2556 O O . MET A 1 315 ? -2.426 -5.801 1.535 1 95.12 315 MET A O 1
ATOM 2560 N N . ASP A 1 316 ? -0.654 -7.008 2.109 1 92.81 316 ASP A N 1
ATOM 2561 C CA . ASP A 1 316 ? 0.238 -5.879 1.872 1 92.81 316 ASP A CA 1
ATOM 2562 C C . ASP A 1 316 ? 0.617 -5.777 0.396 1 92.81 316 ASP A C 1
ATOM 2564 O O . ASP A 1 316 ? 1.515 -5.012 0.032 1 92.81 316 ASP A O 1
ATOM 2568 N N . TYR A 1 317 ? 0.052 -6.539 -0.44 1 90.44 317 TYR A N 1
ATOM 2569 C CA . TYR A 1 317 ? 0.17 -6.516 -1.894 1 90.44 317 TYR A CA 1
ATOM 2570 C C . TYR A 1 317 ? 1.551 -6.988 -2.336 1 90.44 317 TYR A C 1
ATOM 2572 O O . TYR A 1 317 ? 1.901 -6.879 -3.514 1 90.44 317 TYR A O 1
ATOM 2580 N N . SER A 1 318 ? 2.354 -7.477 -1.376 1 93.5 318 SER A N 1
ATOM 2581 C CA . SER A 1 318 ? 3.572 -8.164 -1.79 1 93.5 318 SER A CA 1
ATOM 2582 C C . SER A 1 318 ? 3.256 -9.445 -2.543 1 93.5 318 SER A C 1
ATOM 2584 O O . SER A 1 318 ? 2.162 -10 -2.408 1 93.5 318 SER A O 1
ATOM 2586 N N . PRO A 1 319 ? 4.176 -9.859 -3.414 1 96 319 PRO A N 1
ATOM 2587 C CA . PRO A 1 319 ? 3.91 -11.078 -4.18 1 96 319 PRO A CA 1
ATOM 2588 C C . PRO A 1 319 ? 3.928 -12.336 -3.316 1 96 319 PRO A C 1
ATOM 2590 O O . PRO A 1 319 ? 4.656 -12.398 -2.324 1 96 319 PRO A O 1
ATOM 2593 N N . VAL A 1 320 ? 3.1 -13.281 -3.73 1 97.19 320 VAL A N 1
ATOM 2594 C CA . VAL A 1 320 ? 3.119 -14.578 -3.066 1 97.19 320 VAL A CA 1
ATOM 2595 C C . VAL A 1 320 ? 4.16 -15.477 -3.725 1 97.19 320 VAL A C 1
ATOM 2597 O O . VAL A 1 320 ? 3.842 -16.25 -4.637 1 97.19 320 VAL A O 1
ATOM 2600 N N . ASP A 1 321 ? 5.387 -15.43 -3.201 1 96.81 321 ASP A N 1
ATOM 2601 C CA . ASP A 1 321 ? 6.492 -16.172 -3.803 1 96.81 321 ASP A CA 1
ATOM 2602 C C . ASP A 1 321 ? 6.961 -17.297 -2.885 1 96.81 321 ASP A C 1
ATOM 2604 O O . ASP A 1 321 ? 7.879 -18.047 -3.229 1 96.81 321 ASP A O 1
ATOM 2608 N N . TYR A 1 322 ? 6.355 -17.359 -1.756 1 95.5 322 TYR A N 1
ATOM 2609 C CA . TYR A 1 322 ? 6.645 -18.406 -0.781 1 95.5 322 TYR A CA 1
ATOM 2610 C C . TYR A 1 322 ? 5.379 -18.828 -0.047 1 95.5 322 TYR A C 1
ATOM 2612 O O . TYR A 1 322 ? 4.539 -18 0.294 1 95.5 322 TYR A O 1
ATOM 2620 N N . THR A 1 323 ? 5.23 -20.172 0.161 1 94.81 323 THR A N 1
ATOM 2621 C CA . THR A 1 323 ? 4.148 -20.656 1.011 1 94.81 323 THR A CA 1
ATOM 2622 C C . THR A 1 323 ? 4.641 -21.766 1.934 1 94.81 323 THR A C 1
ATOM 2624 O O . THR A 1 323 ? 5.613 -22.453 1.621 1 94.81 323 THR A O 1
ATOM 2627 N N . ASN A 1 324 ? 4.094 -21.844 3.07 1 94.06 324 ASN A N 1
ATOM 2628 C CA . ASN A 1 324 ? 4.398 -22.906 4.035 1 94.06 324 ASN A CA 1
ATOM 2629 C C . ASN A 1 324 ? 3.135 -23.625 4.492 1 94.06 324 ASN A C 1
ATOM 2631 O O . ASN A 1 324 ? 2.867 -23.719 5.688 1 94.06 324 ASN A O 1
ATOM 2635 N N . TRP A 1 325 ? 2.535 -24.281 3.535 1 94.06 325 TRP A N 1
ATOM 2636 C CA . TRP A 1 325 ? 1.265 -24.953 3.793 1 94.06 325 TRP A CA 1
ATOM 2637 C C . TRP A 1 325 ? 1.469 -26.188 4.668 1 94.06 325 TRP A C 1
ATOM 2639 O O . TRP A 1 325 ? 2.445 -26.922 4.5 1 94.06 325 TRP A O 1
ATOM 2649 N N . GLY A 1 326 ? 0.52 -26.359 5.547 1 92.44 326 GLY A N 1
ATOM 2650 C CA . GLY A 1 326 ? 0.454 -27.641 6.234 1 92.44 326 GLY A CA 1
ATOM 2651 C C . GLY A 1 326 ? -0.067 -28.766 5.359 1 92.44 326 GLY A C 1
ATOM 2652 O O . GLY A 1 326 ? -0.509 -28.516 4.234 1 92.44 326 GLY A O 1
ATOM 2653 N N . GLU A 1 327 ? -0.002 -29.922 5.914 1 88.25 327 GLU A N 1
ATOM 2654 C CA . GLU A 1 327 ? -0.471 -31.094 5.172 1 88.25 327 GLU A CA 1
ATOM 2655 C C . GLU A 1 327 ? -1.935 -30.938 4.766 1 88.25 327 GLU A C 1
ATOM 2657 O O . GLU A 1 327 ? -2.777 -30.578 5.59 1 88.25 327 GLU A O 1
ATOM 2662 N N . GLY A 1 328 ? -2.188 -31.141 3.473 1 87.31 328 GLY A N 1
ATOM 2663 C CA . GLY A 1 328 ? -3.553 -31.078 2.975 1 87.31 328 GLY A CA 1
ATOM 2664 C C . GLY A 1 328 ? -4.02 -29.656 2.689 1 87.31 328 GLY A C 1
ATOM 2665 O O . GLY A 1 328 ? -5.168 -29.453 2.301 1 87.31 328 GLY A O 1
ATOM 2666 N N . GLU A 1 329 ? -3.131 -28.75 2.877 1 90.81 329 GLU A N 1
ATOM 2667 C CA . GLU A 1 329 ? -3.473 -27.359 2.658 1 90.81 329 GLU A CA 1
ATOM 2668 C C . GLU A 1 329 ? -2.855 -26.828 1.365 1 90.81 329 GLU A C 1
ATOM 2670 O O . GLU A 1 329 ? -1.82 -27.328 0.918 1 90.81 329 GLU A O 1
ATOM 2675 N N . PRO A 1 330 ? -3.492 -25.891 0.751 1 90.25 330 PRO A N 1
ATOM 2676 C CA . PRO A 1 330 ? -4.703 -25.141 1.1 1 90.25 330 PRO A CA 1
ATOM 2677 C C . PRO A 1 330 ? -5.984 -25.922 0.788 1 90.25 330 PRO A C 1
ATOM 2679 O O . PRO A 1 330 ? -6.023 -26.688 -0.175 1 90.25 330 PRO A O 1
ATOM 2682 N N . ASN A 1 331 ? -6.984 -25.734 1.604 1 83.38 331 ASN A N 1
ATOM 2683 C CA . ASN A 1 331 ? -8.297 -26.328 1.366 1 83.38 331 ASN A CA 1
ATOM 2684 C C . ASN A 1 331 ? -9.156 -25.453 0.46 1 83.38 331 ASN A C 1
ATOM 2686 O O . ASN A 1 331 ? -9.438 -24.297 0.795 1 83.38 331 ASN A O 1
ATOM 2690 N N . ASP A 1 332 ? -9.344 -25.781 -0.756 1 69.25 332 ASP A N 1
ATOM 2691 C CA . ASP A 1 332 ? -10.062 -24.969 -1.722 1 69.25 332 ASP A CA 1
ATOM 2692 C C . ASP A 1 332 ? -11.562 -25.234 -1.66 1 69.25 332 ASP A C 1
ATOM 2694 O O . ASP A 1 332 ? -12.281 -25 -2.637 1 69.25 332 ASP A O 1
ATOM 2698 N N . VAL A 1 333 ? -12.109 -25.875 -0.631 1 58.59 333 VAL A N 1
ATOM 2699 C CA . VAL A 1 333 ? -13.523 -26.25 -0.645 1 58.59 333 VAL A CA 1
ATOM 2700 C C . VAL A 1 333 ? -14.391 -25 -0.649 1 58.59 333 VAL A C 1
ATOM 2702 O O . VAL A 1 333 ? -15.422 -24.953 -1.325 1 58.59 333 VAL A O 1
ATOM 2705 N N . SER A 1 334 ? -14.133 -24.016 0.154 1 61.12 334 SER A N 1
ATOM 2706 C CA . SER A 1 334 ? -15 -22.844 0.201 1 61.12 334 SER A CA 1
ATOM 2707 C C . SER A 1 334 ? -14.25 -21.578 -0.191 1 61.12 334 SER A C 1
ATOM 2709 O O . SER A 1 334 ? -13.023 -21.516 -0.06 1 61.12 334 SER A O 1
ATOM 2711 N N . VAL A 1 335 ? -15 -20.75 -1.055 1 63.78 335 VAL A N 1
ATOM 2712 C CA . VAL A 1 335 ? -14.523 -19.438 -1.477 1 63.78 335 VAL A CA 1
ATOM 2713 C C . VAL A 1 335 ? -14.539 -18.484 -0.292 1 63.78 335 VAL A C 1
ATOM 2715 O O . VAL A 1 335 ? -15.336 -18.641 0.634 1 63.78 335 VAL A O 1
ATOM 2718 N N . ASP A 1 336 ? -13.398 -17.938 0.167 1 72.94 336 ASP A N 1
ATOM 2719 C CA . ASP A 1 336 ? -13.359 -16.844 1.13 1 72.94 336 ASP A CA 1
ATOM 2720 C C . ASP A 1 336 ? -12.555 -17.234 2.371 1 72.94 336 ASP A C 1
ATOM 2722 O O . ASP A 1 336 ? -13.039 -17.094 3.496 1 72.94 336 ASP A O 1
ATOM 2726 N N . HIS A 1 337 ? -11.492 -17.812 2.051 1 89.44 337 HIS A N 1
ATOM 2727 C CA . HIS A 1 337 ? -10.688 -18.25 3.184 1 89.44 337 HIS A CA 1
ATOM 2728 C C . HIS A 1 337 ? -9.586 -17.25 3.5 1 89.44 337 HIS A C 1
ATOM 2730 O O . HIS A 1 337 ? -9.094 -16.562 2.605 1 89.44 337 HIS A O 1
ATOM 2736 N N . CYS A 1 338 ? -9.414 -17.125 4.785 1 96.19 338 CYS A N 1
ATOM 2737 C CA . CYS A 1 338 ? -8.227 -16.484 5.336 1 96.19 338 CYS A CA 1
ATOM 2738 C C . CYS A 1 338 ? -7.203 -17.516 5.785 1 96.19 338 CYS A C 1
ATOM 2740 O O . CYS A 1 338 ? -7.461 -18.719 5.711 1 96.19 338 CYS A O 1
ATOM 2742 N N . VAL A 1 339 ? -6.023 -17.062 6.098 1 96.75 339 VAL A N 1
ATOM 2743 C CA . VAL A 1 339 ? -4.977 -18.031 6.391 1 96.75 339 VAL A CA 1
ATOM 2744 C C . VAL A 1 339 ? -4.406 -17.781 7.785 1 96.75 339 VAL A C 1
ATOM 2746 O O . VAL A 1 339 ? -4.141 -16.625 8.148 1 96.75 339 VAL A O 1
ATOM 2749 N N . LEU A 1 340 ? -4.316 -18.797 8.594 1 96.62 340 LEU A N 1
ATOM 2750 C CA . LEU A 1 340 ? -3.684 -18.688 9.906 1 96.62 340 LEU A CA 1
ATOM 2751 C C . LEU A 1 340 ? -2.363 -19.438 9.945 1 96.62 340 LEU A C 1
ATOM 2753 O O . LEU A 1 340 ? -2.152 -20.375 9.156 1 96.62 340 LEU A O 1
ATOM 2757 N N . LEU A 1 341 ? -1.461 -19.047 10.711 1 97.81 341 LEU A N 1
ATOM 2758 C CA . LEU A 1 341 ? -0.182 -19.672 11.016 1 97.81 341 LEU A CA 1
ATOM 2759 C C . LEU A 1 341 ? -0.277 -20.5 12.289 1 97.81 341 LEU A C 1
ATOM 2761 O O . LEU A 1 341 ? -0.643 -19.984 13.344 1 97.81 341 LEU A O 1
ATOM 2765 N N . ARG A 1 342 ? -0.053 -21.766 12.117 1 96.44 342 ARG A N 1
ATOM 2766 C CA . ARG A 1 342 ? -0 -22.625 13.289 1 96.44 342 ARG A CA 1
ATOM 2767 C C . ARG A 1 342 ? 1.29 -22.406 14.078 1 96.44 342 ARG A C 1
ATOM 2769 O O . ARG A 1 342 ? 2.385 -22.625 13.555 1 96.44 342 ARG A O 1
ATOM 2776 N N . THR A 1 343 ? 1.146 -22.031 15.297 1 94.69 343 THR A N 1
ATOM 2777 C CA . THR A 1 343 ? 2.297 -21.594 16.078 1 94.69 343 THR A CA 1
ATOM 2778 C C . THR A 1 343 ? 3.158 -22.781 16.484 1 94.69 343 THR A C 1
ATOM 2780 O O . THR A 1 343 ? 4.352 -22.641 16.766 1 94.69 343 THR A O 1
ATOM 2783 N N . GLN A 1 344 ? 2.678 -23.969 16.484 1 90.69 344 GLN A N 1
ATOM 2784 C CA . GLN A 1 344 ? 3.41 -25.156 16.891 1 90.69 344 GLN A CA 1
ATOM 2785 C C . GLN A 1 344 ? 4.465 -25.531 15.859 1 90.69 344 GLN A C 1
ATOM 2787 O O . GLN A 1 344 ? 5.602 -25.859 16.203 1 90.69 344 GLN A O 1
ATOM 2792 N N . ASP A 1 345 ? 4.105 -25.453 14.602 1 91.94 345 ASP A N 1
ATOM 2793 C CA . ASP A 1 345 ? 5.035 -25.906 13.57 1 91.94 345 ASP A CA 1
ATOM 2794 C C . ASP A 1 345 ? 5.223 -24.828 12.5 1 91.94 345 ASP A C 1
ATOM 2796 O O . ASP A 1 345 ? 5.941 -25.031 11.523 1 91.94 345 ASP A O 1
ATOM 2800 N N . THR A 1 346 ? 4.609 -23.688 12.555 1 94.5 346 THR A N 1
ATOM 2801 C CA . THR A 1 346 ? 4.727 -22.516 11.695 1 94.5 346 THR A CA 1
ATOM 2802 C C . THR A 1 346 ? 4.09 -22.781 10.336 1 94.5 346 THR A C 1
ATOM 2804 O O . THR A 1 346 ? 4.281 -22 9.398 1 94.5 346 THR A O 1
ATOM 2807 N N . THR A 1 347 ? 3.334 -23.891 10.219 1 95.12 347 THR A N 1
ATOM 2808 C CA . THR A 1 347 ? 2.652 -24.172 8.961 1 95.12 347 THR A CA 1
ATOM 2809 C C . THR A 1 347 ? 1.391 -23.328 8.828 1 95.12 347 THR A C 1
ATOM 2811 O O . THR A 1 347 ? 0.902 -22.766 9.812 1 95.12 347 THR A O 1
ATOM 2814 N N . TRP A 1 348 ? 0.972 -23.25 7.59 1 96.19 348 TRP A N 1
ATOM 2815 C CA . TRP A 1 348 ? -0.183 -22.406 7.305 1 96.19 348 TRP A CA 1
ATOM 2816 C C . TRP A 1 348 ? -1.43 -23.25 7.066 1 96.19 348 TRP A C 1
ATOM 2818 O O . TRP A 1 348 ? -1.342 -24.359 6.539 1 96.19 348 TRP A O 1
ATOM 2828 N N . LYS A 1 349 ? -2.551 -22.75 7.43 1 95.06 349 LYS A N 1
ATOM 2829 C CA . LYS A 1 349 ? -3.834 -23.422 7.285 1 95.06 349 LYS A CA 1
ATOM 2830 C C . LYS A 1 349 ? -4.926 -22.453 6.848 1 95.06 349 LYS A C 1
ATOM 2832 O O . LYS A 1 349 ? -5.016 -21.344 7.359 1 95.06 349 LYS A O 1
ATOM 2837 N N . THR A 1 350 ? -5.719 -22.875 5.848 1 94.94 350 THR A N 1
ATOM 2838 C CA . THR A 1 350 ? -6.875 -22.078 5.438 1 94.94 350 THR A CA 1
ATOM 2839 C C . THR A 1 350 ? -8.008 -22.203 6.457 1 94.94 350 THR A C 1
ATOM 2841 O O . THR A 1 350 ? -8.25 -23.297 6.992 1 94.94 350 THR A O 1
ATOM 2844 N N . MET A 1 351 ? -8.633 -21.125 6.793 1 94.19 351 MET A N 1
ATOM 2845 C CA . MET A 1 351 ? -9.719 -21.078 7.766 1 94.19 351 MET A CA 1
ATOM 2846 C C . MET A 1 351 ? -10.719 -19.969 7.418 1 94.19 351 MET A C 1
ATOM 2848 O O . MET A 1 351 ? -10.367 -19 6.742 1 94.19 351 MET A O 1
ATOM 2852 N N . LYS A 1 352 ? -11.992 -20.203 7.828 1 93.5 352 LYS A N 1
ATOM 2853 C CA . LYS A 1 352 ? -12.984 -19.141 7.66 1 93.5 352 LYS A CA 1
ATOM 2854 C C . LYS A 1 352 ? -12.547 -17.859 8.375 1 93.5 352 LYS A C 1
ATOM 2856 O O . LYS A 1 352 ? -12.023 -17.922 9.484 1 93.5 352 LYS A O 1
ATOM 2861 N N . CYS A 1 353 ? -12.852 -16.734 7.82 1 94.94 353 CYS A N 1
ATOM 2862 C CA . CYS A 1 353 ? -12.297 -15.461 8.258 1 94.94 353 CYS A CA 1
ATOM 2863 C C . CYS A 1 353 ? -12.977 -14.969 9.531 1 94.94 353 CYS A C 1
ATOM 2865 O O . CYS A 1 353 ? -12.492 -14.055 10.188 1 94.94 353 CYS A O 1
ATOM 2867 N N . ASN A 1 354 ? -14.078 -15.562 9.883 1 93.25 354 ASN A N 1
ATOM 2868 C CA . ASN A 1 354 ? -14.844 -15.102 11.039 1 93.25 354 ASN A CA 1
ATOM 2869 C C . ASN A 1 354 ? -14.453 -15.859 12.305 1 93.25 354 ASN A C 1
ATOM 2871 O O . ASN A 1 354 ? -15.086 -15.703 13.352 1 93.25 354 ASN A O 1
ATOM 2875 N N . VAL A 1 355 ? -13.406 -16.688 12.203 1 94.75 355 VAL A N 1
ATOM 2876 C CA . VAL A 1 355 ? -12.906 -17.391 13.375 1 94.75 355 VAL A CA 1
ATOM 2877 C C . VAL A 1 355 ? -12.062 -16.453 14.227 1 94.75 355 VAL A C 1
ATOM 2879 O O . VAL A 1 355 ? -11.359 -15.594 13.695 1 94.75 355 VAL A O 1
ATOM 2882 N N . ASN A 1 356 ? -12.141 -16.625 15.594 1 96.12 356 ASN A N 1
ATOM 2883 C CA . ASN A 1 356 ? -11.398 -15.773 16.516 1 96.12 356 ASN A CA 1
ATOM 2884 C C . ASN A 1 356 ? -10.07 -16.406 16.922 1 96.12 356 ASN A C 1
ATOM 2886 O O . ASN A 1 356 ? -10.047 -17.438 17.594 1 96.12 356 ASN A O 1
ATOM 2890 N N . VAL A 1 357 ? -9.016 -15.867 16.531 1 96.94 357 VAL A N 1
ATOM 2891 C CA . VAL A 1 357 ? -7.672 -16.297 16.922 1 96.94 357 VAL A CA 1
ATOM 2892 C C . VAL A 1 357 ? -6.766 -15.078 17.078 1 96.94 357 VAL A C 1
ATOM 2894 O O . VAL A 1 357 ? -7.219 -13.938 16.953 1 96.94 357 VAL A O 1
ATOM 2897 N N . GLY A 1 358 ? -5.504 -15.336 17.484 1 97 358 GLY A N 1
ATOM 2898 C CA . GLY A 1 358 ? -4.559 -14.234 17.578 1 97 358 GLY A CA 1
ATOM 2899 C C . GLY A 1 358 ? -4.098 -13.734 16.219 1 97 358 GLY A C 1
ATOM 2900 O O . GLY A 1 358 ? -4.605 -14.18 15.188 1 97 358 GLY A O 1
ATOM 2901 N N . HIS A 1 359 ? -3.303 -12.719 16.25 1 97.5 359 HIS A N 1
ATOM 2902 C CA . HIS A 1 359 ? -2.795 -12.203 14.977 1 97.5 359 HIS A CA 1
ATOM 2903 C C . HIS A 1 359 ? -1.375 -11.672 15.133 1 97.5 359 HIS A C 1
ATOM 2905 O O . HIS A 1 359 ? -0.927 -11.398 16.25 1 97.5 359 HIS A O 1
ATOM 2911 N N . ILE A 1 360 ? -0.631 -11.648 14.023 1 97.31 360 ILE A N 1
ATOM 2912 C CA . ILE A 1 360 ? 0.726 -11.117 13.969 1 97.31 360 ILE A CA 1
ATOM 2913 C C . ILE A 1 360 ? 0.776 -9.945 12.992 1 97.31 360 ILE A C 1
ATOM 2915 O O . ILE A 1 360 ? 0.336 -10.055 11.852 1 97.31 360 ILE A O 1
ATOM 2919 N N . CYS A 1 361 ? 1.238 -8.773 13.516 1 97 361 CYS A N 1
ATOM 2920 C CA . CYS A 1 361 ? 1.398 -7.57 12.703 1 97 361 CYS A CA 1
ATOM 2921 C C . CYS A 1 361 ? 2.854 -7.383 12.289 1 97 361 CYS A C 1
ATOM 2923 O O . CYS A 1 361 ? 3.762 -7.883 12.953 1 97 361 CYS A O 1
ATOM 2925 N N . MET A 1 362 ? 3.016 -6.695 11.18 1 96.38 362 MET A N 1
ATOM 2926 C CA . MET A 1 362 ? 4.359 -6.391 10.695 1 96.38 362 MET A CA 1
ATOM 2927 C C . MET A 1 362 ? 4.465 -4.938 10.258 1 96.38 362 MET A C 1
ATOM 2929 O O . MET A 1 362 ? 3.51 -4.379 9.711 1 96.38 362 MET A O 1
ATOM 2933 N N . VAL A 1 363 ? 5.621 -4.332 10.547 1 92.88 363 VAL A N 1
ATOM 2934 C CA . VAL A 1 363 ? 5.902 -2.965 10.125 1 92.88 363 VAL A CA 1
ATOM 2935 C C . VAL A 1 363 ? 7.344 -2.867 9.625 1 92.88 363 VAL A C 1
ATOM 2937 O O . VAL A 1 363 ? 8.234 -3.527 10.148 1 92.88 363 VAL A O 1
ATOM 2940 N N . LYS A 1 364 ? 7.535 -2.08 8.641 1 87.31 364 LYS A N 1
ATOM 2941 C CA . LYS A 1 364 ? 8.875 -1.907 8.086 1 87.31 364 LYS A CA 1
ATOM 2942 C C . LYS A 1 364 ? 9.766 -1.111 9.031 1 87.31 364 LYS A C 1
ATOM 2944 O O . LYS A 1 364 ? 9.32 -0.126 9.625 1 87.31 364 LYS A O 1
ATOM 2949 N N . LYS A 1 365 ? 11 -1.564 9.117 1 83.75 365 LYS A N 1
ATOM 2950 C CA . LYS A 1 365 ? 11.984 -0.854 9.93 1 83.75 365 LYS A CA 1
ATOM 2951 C C . LYS A 1 365 ? 12.359 0.481 9.297 1 83.75 365 LYS A C 1
ATOM 2953 O O . LYS A 1 365 ? 12.266 0.643 8.078 1 83.75 365 LYS A O 1
ATOM 2958 N N . VAL A 1 366 ? 12.648 1.41 10.195 1 74.81 366 VAL A N 1
ATOM 2959 C CA . VAL A 1 366 ? 13.094 2.725 9.742 1 74.81 366 VAL A CA 1
ATOM 2960 C C . VAL A 1 366 ? 14.617 2.83 9.883 1 74.81 366 VAL A C 1
ATOM 2962 O O . VAL A 1 366 ? 15.203 2.211 10.773 1 74.81 366 VAL A O 1
ATOM 2965 N N . PRO A 1 367 ? 15.258 3.547 8.906 1 65.81 367 PRO A N 1
ATOM 2966 C CA . PRO A 1 367 ? 16.719 3.682 9.031 1 65.81 367 PRO A CA 1
ATOM 2967 C C . PRO A 1 367 ? 17.141 4.367 10.328 1 65.81 367 PRO A C 1
ATOM 2969 O O . PRO A 1 367 ? 16.469 5.305 10.781 1 65.81 367 PRO A O 1
ATOM 2972 N N . GLY A 1 368 ? 17.859 3.588 11.242 1 57.41 368 GLY A N 1
ATOM 2973 C CA . GLY A 1 368 ? 18.312 4.102 12.523 1 57.41 368 GLY A CA 1
ATOM 2974 C C . GLY A 1 368 ? 19.172 5.34 12.398 1 57.41 368 GLY A C 1
ATOM 2975 O O . GLY A 1 368 ? 19.812 5.562 11.359 1 57.41 368 GLY A O 1
ATOM 2976 N N . ASN A 1 369 ? 18.766 6.344 13.18 1 46.28 369 ASN A N 1
ATOM 2977 C CA . ASN A 1 369 ? 19.797 7.371 13.359 1 46.28 369 ASN A CA 1
ATOM 2978 C C . ASN A 1 369 ? 21.094 6.781 13.906 1 46.28 369 ASN A C 1
ATOM 2980 O O . ASN A 1 369 ? 21.094 6.129 14.953 1 46.28 369 ASN A O 1
ATOM 2984 N N . SER A 1 370 ? 21.844 6.305 13.141 1 40.03 370 SER A N 1
ATOM 2985 C CA . SER A 1 370 ? 23.125 5.805 13.648 1 40.03 370 SER A CA 1
ATOM 2986 C C . SER A 1 370 ? 23.672 6.715 14.742 1 40.03 370 SER A C 1
ATOM 2988 O O . SER A 1 370 ? 24.656 7.422 14.523 1 40.03 370 SER A O 1
ATOM 2990 N N . HIS A 1 371 ? 22.938 7.441 15.484 1 37.81 371 HIS A N 1
ATOM 2991 C CA . HIS A 1 371 ? 23.734 7.902 16.625 1 37.81 371 HIS A CA 1
ATOM 2992 C C . HIS A 1 371 ? 24.172 6.734 17.5 1 37.81 371 HIS A C 1
ATOM 2994 O O . HIS A 1 371 ? 23.344 6.105 18.156 1 37.81 371 HIS A O 1
ATOM 3000 N N . LYS A 1 372 ? 25.141 6.027 17.109 1 34.78 372 LYS A N 1
ATOM 3001 C CA . LYS A 1 372 ? 25.734 5.207 18.156 1 34.78 372 LYS A CA 1
ATOM 3002 C C . LYS A 1 372 ? 25.828 5.977 19.469 1 34.78 372 LYS A C 1
ATOM 3004 O O . LYS A 1 372 ? 26.5 7.004 19.547 1 34.78 372 LYS A O 1
ATOM 3009 N N . LYS A 1 373 ? 25.062 5.848 20.484 1 35.69 373 LYS A N 1
ATOM 3010 C CA . LYS A 1 373 ? 25.516 6.039 21.859 1 35.69 373 LYS A CA 1
ATOM 3011 C C . LYS A 1 373 ? 26.922 5.488 22.047 1 35.69 373 LYS A C 1
ATOM 3013 O O . LYS A 1 373 ? 27.172 4.297 21.844 1 35.69 373 LYS A O 1
ATOM 3018 N N . GLU A 1 374 ? 27.906 6.148 21.828 1 30.89 374 GLU A N 1
ATOM 3019 C CA . GLU A 1 374 ? 29.109 5.836 22.594 1 30.89 374 GLU A CA 1
ATOM 3020 C C . GLU A 1 374 ? 28.75 5.336 24 1 30.89 374 GLU A C 1
ATOM 3022 O O . GLU A 1 374 ? 28.266 6.102 24.828 1 30.89 374 GLU A O 1
ATOM 3027 N N . LYS A 1 375 ? 28.266 4.242 24.156 1 32.28 375 LYS A N 1
ATOM 3028 C CA . LYS A 1 375 ? 28.422 3.672 25.484 1 32.28 375 LYS A CA 1
ATOM 3029 C C . LYS A 1 375 ? 29.719 4.152 26.141 1 32.28 375 LYS A C 1
ATOM 3031 O O . LYS A 1 375 ? 30.781 4.125 25.531 1 32.28 375 LYS A O 1
ATOM 3036 N N . ASP A 1 376 ? 29.562 5.07 27.078 1 32.12 376 ASP A N 1
ATOM 3037 C CA . ASP A 1 376 ? 30.578 5.301 28.109 1 32.12 376 ASP A CA 1
ATOM 3038 C C . ASP A 1 376 ? 31.344 4.02 28.406 1 32.12 376 ASP A C 1
ATOM 3040 O O . ASP A 1 376 ? 30.812 3.1 29.031 1 32.12 376 ASP A O 1
ATOM 3044 N N . GLU A 1 377 ? 31.906 3.465 27.438 1 33.5 377 GLU A N 1
ATOM 3045 C CA . GLU A 1 377 ? 32.969 2.504 27.766 1 33.5 377 GLU A CA 1
ATOM 3046 C C . GLU A 1 377 ? 33.75 2.936 29 1 33.5 377 GLU A C 1
ATOM 3048 O O . GLU A 1 377 ? 34.781 2.336 29.328 1 33.5 377 GLU A O 1
ATOM 3053 N N . GLU A 1 378 ? 33.438 4.211 29.391 1 35.72 378 GLU A N 1
ATOM 3054 C CA . GLU A 1 378 ? 34.188 4.527 30.609 1 35.72 378 GLU A CA 1
ATOM 3055 C C . GLU A 1 378 ? 33.812 3.572 31.75 1 35.72 378 GLU A C 1
ATOM 3057 O O . GLU A 1 378 ? 34.562 3.459 32.719 1 35.72 378 GLU A O 1
ATOM 3062 N N . HIS A 1 379 ? 32.562 3.115 31.656 1 34.88 379 HIS A N 1
ATOM 3063 C CA . HIS A 1 379 ? 32.344 2.377 32.906 1 34.88 379 HIS A CA 1
ATOM 3064 C C . HIS A 1 379 ? 33.156 1.07 32.906 1 34.88 379 HIS A C 1
ATOM 3066 O O . HIS A 1 379 ? 33.281 0.435 33.938 1 34.88 379 HIS A O 1
ATOM 3072 N N . SER A 1 380 ? 33.25 0.55 31.672 1 34.75 380 SER A N 1
ATOM 3073 C CA . SER A 1 380 ? 33.844 -0.782 31.859 1 34.75 380 SER A CA 1
ATOM 3074 C C . SER A 1 380 ? 35.312 -0.707 32.25 1 34.75 380 SER A C 1
ATOM 3076 O O . SER A 1 380 ? 35.875 -1.704 32.688 1 34.75 380 SER A O 1
ATOM 3078 N N . SER A 1 381 ? 35.906 0.366 31.797 1 35.78 381 SER A N 1
ATOM 3079 C CA . SER A 1 381 ? 37.312 0.351 32.125 1 35.78 381 SER A CA 1
ATOM 3080 C C . SER A 1 381 ? 37.531 0.53 33.625 1 35.78 381 SER A C 1
ATOM 3082 O O . SER A 1 381 ? 38.656 0.317 34.125 1 35.78 381 SER A O 1
ATOM 3084 N N . LYS A 1 382 ? 36.594 1.216 34.219 1 36.5 382 LYS A N 1
ATOM 3085 C CA . LYS A 1 382 ? 36.75 1.419 35.656 1 36.5 382 LYS A CA 1
ATOM 3086 C C . LYS A 1 382 ? 36.531 0.125 36.438 1 36.5 382 LYS A C 1
ATOM 3088 O O . LYS A 1 382 ? 36.938 0.005 37.594 1 36.5 382 LYS A O 1
ATOM 3093 N N . VAL A 1 383 ? 35.688 -0.719 35.781 1 35.78 383 VAL A N 1
ATOM 3094 C CA . VAL A 1 383 ? 35.406 -1.937 36.531 1 35.78 383 VAL A CA 1
ATOM 3095 C C . VAL A 1 383 ? 36.594 -2.879 36.469 1 35.78 383 VAL A C 1
ATOM 3097 O O . VAL A 1 383 ? 36.875 -3.578 37.469 1 35.78 383 VAL A O 1
ATOM 3100 N N . LEU A 1 384 ? 37.281 -2.766 35.375 1 35.81 384 LEU A N 1
ATOM 3101 C CA . LEU A 1 384 ? 38.438 -3.65 35.344 1 35.81 384 LEU A CA 1
ATOM 3102 C C . LEU A 1 384 ? 39.5 -3.209 36.344 1 35.81 384 LEU A C 1
ATOM 3104 O O . LEU A 1 384 ? 40.312 -4.027 36.844 1 35.81 384 LEU A O 1
ATOM 3108 N N . ALA A 1 385 ? 39.438 -1.878 36.594 1 40.22 385 ALA A N 1
ATOM 3109 C CA . ALA A 1 385 ? 40.406 -1.401 37.562 1 40.22 385 ALA A CA 1
ATOM 3110 C C . ALA A 1 385 ? 40.094 -1.89 38.969 1 40.22 385 ALA A C 1
ATOM 3112 O O . ALA A 1 385 ? 41 -2.176 39.75 1 40.22 385 ALA A O 1
ATOM 3113 N N . SER A 1 386 ? 38.75 -2.027 39.188 1 40.09 386 SER A N 1
ATOM 3114 C CA . SER A 1 386 ? 38.406 -2.4 40.562 1 40.09 386 SER A CA 1
ATOM 3115 C C . SER A 1 386 ? 38.688 -3.877 40.812 1 40.09 386 SER A C 1
ATOM 3117 O O . SER A 1 386 ? 39 -4.266 41.938 1 40.09 386 SER A O 1
ATOM 3119 N N . TRP A 1 387 ? 38.438 -4.637 39.781 1 38.81 387 TRP A N 1
ATOM 3120 C CA . TRP A 1 387 ? 38.625 -6.066 40.031 1 38.81 387 TRP A CA 1
ATOM 3121 C C . TRP A 1 387 ? 40.094 -6.43 40.156 1 38.81 387 TRP A C 1
ATOM 3123 O O . TRP A 1 387 ? 40.438 -7.5 40.656 1 38.81 387 TRP A O 1
ATOM 3133 N N . ALA A 1 388 ? 40.969 -5.602 39.562 1 43.12 388 ALA A N 1
ATOM 3134 C CA . ALA A 1 388 ? 42.375 -5.875 39.688 1 43.12 388 ALA A CA 1
ATOM 3135 C C . ALA A 1 388 ? 42.812 -5.734 41.156 1 43.12 388 ALA A C 1
ATOM 3137 O O . ALA A 1 388 ? 43.688 -6.484 41.625 1 43.12 388 ALA A O 1
ATOM 3138 N N . VAL A 1 389 ? 42.125 -4.84 41.844 1 45.12 389 VAL A N 1
ATOM 3139 C CA . VAL A 1 389 ? 42.469 -4.637 43.25 1 45.12 389 VAL A CA 1
ATOM 3140 C C . VAL A 1 389 ? 42 -5.844 44.094 1 45.12 389 VAL A C 1
ATOM 3142 O O . VAL A 1 389 ? 42.719 -6.281 45 1 45.12 389 VAL A O 1
ATOM 3145 N N . VAL A 1 390 ? 40.844 -6.453 43.656 1 44.09 390 VAL A N 1
ATOM 3146 C CA . VAL A 1 390 ? 40.344 -7.555 44.438 1 44.09 390 VAL A CA 1
ATOM 3147 C C . VAL A 1 390 ? 41.219 -8.797 44.25 1 44.09 390 VAL A C 1
ATOM 3149 O O . VAL A 1 390 ? 41.5 -9.508 45.219 1 44.09 390 VAL A O 1
ATOM 3152 N N . VAL A 1 391 ? 41.719 -8.984 43.031 1 46.19 391 VAL A N 1
ATOM 3153 C CA . VAL A 1 391 ? 42.562 -10.156 42.781 1 46.19 391 VAL A CA 1
ATOM 3154 C C . VAL A 1 391 ? 43.906 -10.016 43.5 1 46.19 391 VAL A C 1
ATOM 3156 O O . VAL A 1 391 ? 44.406 -11 44.031 1 46.19 391 VAL A O 1
ATOM 3159 N N . ILE A 1 392 ? 44.312 -8.711 43.656 1 51.09 392 ILE A N 1
ATOM 3160 C CA . ILE A 1 392 ? 45.531 -8.484 44.406 1 51.09 392 ILE A CA 1
ATOM 3161 C C . ILE A 1 392 ? 45.312 -8.758 45.875 1 51.09 392 ILE A C 1
ATOM 3163 O O . ILE A 1 392 ? 46.125 -9.406 46.531 1 51.09 392 ILE A O 1
ATOM 3167 N N . CYS A 1 393 ? 44.062 -8.398 46.344 1 48.47 393 CYS A N 1
ATOM 3168 C CA . CYS A 1 393 ? 43.781 -8.617 47.75 1 48.47 393 CYS A CA 1
ATOM 3169 C C . CYS A 1 393 ? 43.562 -10.102 48.062 1 48.47 393 CYS A C 1
ATOM 3171 O O . CYS A 1 393 ? 44 -10.609 49.094 1 48.47 393 CYS A O 1
ATOM 3173 N N . LEU A 1 394 ? 42.938 -10.836 47.125 1 51.88 394 LEU A N 1
ATOM 3174 C CA . LEU A 1 394 ? 42.719 -12.258 47.344 1 51.88 394 LEU A CA 1
ATOM 3175 C C . LEU A 1 394 ? 44 -13.055 47.188 1 51.88 394 LEU A C 1
ATOM 3177 O O . LEU A 1 394 ? 44.219 -14.023 47.938 1 51.88 394 LEU A O 1
ATOM 3181 N N . SER A 1 395 ? 44.906 -12.594 46.344 1 52.78 395 SER A N 1
ATOM 3182 C CA . SER A 1 395 ? 46.188 -13.266 46.219 1 52.78 395 SER A CA 1
ATOM 3183 C C . SER A 1 395 ? 47.031 -13.055 47.5 1 52.78 395 SER A C 1
ATOM 3185 O O . SER A 1 395 ? 47.781 -13.953 47.906 1 52.78 395 SER A O 1
ATOM 3187 N N . ILE A 1 396 ? 46.844 -11.906 48.156 1 56.34 396 ILE A N 1
ATOM 3188 C CA . ILE A 1 396 ? 47.531 -11.656 49.406 1 56.34 396 ILE A CA 1
ATOM 3189 C C . ILE A 1 396 ? 46.938 -12.523 50.5 1 56.34 396 ILE A C 1
ATOM 3191 O O . ILE A 1 396 ? 47.656 -13.102 51.312 1 56.34 396 ILE A O 1
ATOM 3195 N N . VAL A 1 397 ? 45.594 -12.812 50.469 1 55.22 397 VAL A N 1
ATOM 3196 C CA . VAL A 1 397 ? 44.938 -13.609 51.5 1 55.22 397 VAL A CA 1
ATOM 3197 C C . VAL A 1 397 ? 45.312 -15.078 51.312 1 55.22 397 VAL A C 1
ATOM 3199 O O . VAL A 1 397 ? 45.594 -15.781 52.312 1 55.22 397 VAL A O 1
ATOM 3202 N N . THR A 1 398 ? 45.438 -15.555 50.062 1 55.69 398 THR A N 1
ATOM 3203 C CA . THR A 1 398 ? 45.844 -16.938 49.844 1 55.69 398 THR A CA 1
ATOM 3204 C C . THR A 1 398 ? 47.312 -17.125 50.188 1 55.69 398 THR A C 1
ATOM 3206 O O . THR A 1 398 ? 47.719 -18.156 50.719 1 55.69 398 THR A O 1
ATOM 3209 N N . LEU A 1 399 ? 48.094 -16.047 49.906 1 58.41 399 LEU A N 1
ATOM 3210 C CA . LEU A 1 399 ? 49.5 -16.141 50.281 1 58.41 399 LEU A CA 1
ATOM 3211 C C . LEU A 1 399 ? 49.656 -16.172 51.781 1 58.41 399 LEU A C 1
ATOM 3213 O O . LEU A 1 399 ? 50.469 -16.953 52.312 1 58.41 399 LEU A O 1
ATOM 3217 N N . VAL A 1 400 ? 48.812 -15.477 52.531 1 59.31 400 VAL A N 1
ATOM 3218 C CA . VAL A 1 400 ? 48.875 -15.508 54 1 59.31 400 VAL A CA 1
ATOM 3219 C C . VAL A 1 400 ? 48.344 -16.844 54.5 1 59.31 400 VAL A C 1
ATOM 3221 O O . VAL A 1 400 ? 48.906 -17.406 55.469 1 59.31 400 VAL A O 1
ATOM 3224 N N . ALA A 1 401 ? 47.344 -17.469 53.75 1 59.47 401 ALA A N 1
ATOM 3225 C CA . ALA A 1 401 ? 46.812 -18.75 54.188 1 59.47 401 ALA A CA 1
ATOM 3226 C C . ALA A 1 401 ? 47.781 -19.891 53.906 1 59.47 401 ALA A C 1
ATOM 3228 O O . ALA A 1 401 ? 47.938 -20.781 54.75 1 59.47 401 ALA A O 1
ATOM 3229 N N . VAL A 1 402 ? 48.438 -19.781 52.75 1 60.81 402 VAL A N 1
ATOM 3230 C CA . VAL A 1 402 ? 49.438 -20.812 52.438 1 60.81 402 VAL A CA 1
ATOM 3231 C C . VAL A 1 402 ? 50.625 -20.688 53.438 1 60.81 402 VAL A C 1
ATOM 3233 O O . VAL A 1 402 ? 51.094 -21.703 53.938 1 60.81 402 VAL A O 1
ATOM 3236 N N . ILE A 1 403 ? 50.969 -19.422 53.75 1 59.41 403 ILE A N 1
ATOM 3237 C CA . ILE A 1 403 ? 52.062 -19.25 54.688 1 59.41 403 ILE A CA 1
ATOM 3238 C C . ILE A 1 403 ? 51.656 -19.766 56.062 1 59.41 403 ILE A C 1
ATOM 3240 O O . ILE A 1 403 ? 52.438 -20.453 56.719 1 59.41 403 ILE A O 1
ATOM 3244 N N . THR A 1 404 ? 50.344 -19.656 56.5 1 58.09 404 THR A N 1
ATOM 3245 C CA . THR A 1 404 ? 49.906 -20.172 57.781 1 58.09 404 THR A CA 1
ATOM 3246 C C . THR A 1 404 ? 49.781 -21.688 57.75 1 58.09 404 THR A C 1
ATOM 3248 O O . THR A 1 404 ? 50.094 -22.359 58.719 1 58.09 404 THR A O 1
ATOM 3251 N N . SER A 1 405 ? 49.406 -22.172 56.531 1 55.72 405 SER A N 1
ATOM 3252 C CA . SER A 1 405 ? 49.312 -23.625 56.438 1 55.72 405 SER A CA 1
ATOM 3253 C C . SER A 1 405 ? 50.688 -24.25 56.406 1 55.72 405 SER A C 1
ATOM 3255 O O . SER A 1 405 ? 50.906 -25.312 57 1 55.72 405 SER A O 1
ATOM 3257 N N . LEU A 1 406 ? 51.531 -23.625 55.594 1 54.44 406 LEU A N 1
ATOM 3258 C CA . LEU A 1 406 ? 52.875 -24.188 55.625 1 54.44 406 LEU A CA 1
ATOM 3259 C C . LEU A 1 406 ? 53.5 -24.094 57 1 54.44 406 LEU A C 1
ATOM 3261 O O . LEU A 1 406 ? 54.188 -25.016 57.438 1 54.44 406 LEU A O 1
ATOM 3265 N N . CYS A 1 407 ? 53.188 -22.953 57.688 1 51.94 407 CYS A N 1
ATOM 3266 C CA . CYS A 1 407 ? 53.656 -22.891 59.062 1 51.94 407 CYS A CA 1
ATOM 3267 C C . CYS A 1 407 ? 52.969 -23.953 59.906 1 51.94 407 CYS A C 1
ATOM 3269 O O . CYS A 1 407 ? 53.594 -24.578 60.781 1 51.94 407 CYS A O 1
ATOM 3271 N N . PHE A 1 408 ? 51.625 -24.25 59.531 1 47.94 408 PHE A N 1
ATOM 3272 C CA . PHE A 1 408 ? 50.969 -25.297 60.312 1 47.94 408 PHE A CA 1
ATOM 3273 C C . PHE A 1 408 ? 51.469 -26.672 59.906 1 47.94 408 PHE A C 1
ATOM 3275 O O . PHE A 1 408 ? 51.594 -27.562 60.75 1 47.94 408 PHE A O 1
ATOM 3282 N N . TYR A 1 409 ? 51.625 -26.844 58.531 1 46.22 409 TYR A N 1
ATOM 3283 C CA . TYR A 1 409 ? 52.094 -28.172 58.125 1 46.22 409 TYR A CA 1
ATOM 3284 C C . TYR A 1 409 ? 53.469 -28.469 58.719 1 46.22 409 TYR A C 1
ATOM 3286 O O . TYR A 1 409 ? 53.75 -29.609 59.094 1 46.22 409 TYR A O 1
ATOM 3294 N N . ARG A 1 410 ? 54.375 -27.422 58.594 1 44.44 410 ARG A N 1
ATOM 3295 C CA . ARG A 1 410 ? 55.656 -27.719 59.188 1 44.44 410 ARG A CA 1
ATOM 3296 C C . ARG A 1 410 ? 55.5 -28.047 60.688 1 44.44 410 ARG A C 1
ATOM 3298 O O . ARG A 1 410 ? 56.344 -28.766 61.25 1 44.44 410 ARG A O 1
ATOM 3305 N N . LEU A 1 411 ? 54.5 -27.469 61.344 1 40.12 411 LEU A N 1
ATOM 3306 C CA . LEU A 1 411 ? 54.406 -27.828 62.75 1 40.12 411 LEU A CA 1
ATOM 3307 C C . LEU A 1 411 ? 53.812 -29.234 62.906 1 40.12 411 LEU A C 1
ATOM 3309 O O . LEU A 1 411 ? 54.156 -29.922 63.875 1 40.12 411 LEU A O 1
ATOM 3313 N N . LYS A 1 412 ? 52.781 -29.547 61.969 1 34.72 412 LYS A N 1
ATOM 3314 C CA . LYS A 1 412 ? 52.219 -30.844 62.344 1 34.72 412 LYS A CA 1
ATOM 3315 C C . LYS A 1 412 ? 53.188 -31.984 62 1 34.72 412 LYS A C 1
ATOM 3317 O O . LYS A 1 412 ? 52.875 -33.156 62.25 1 34.72 412 LYS A O 1
ATOM 3322 N N . LYS A 1 413 ? 54.094 -31.875 61 1 35.66 413 LYS A N 1
ATOM 3323 C CA . LYS A 1 413 ? 54.844 -33.094 60.719 1 35.66 413 LYS A CA 1
ATOM 3324 C C . LYS A 1 413 ? 55.406 -33.688 62 1 35.66 413 LYS A C 1
ATOM 3326 O O . LYS A 1 413 ? 56.031 -34.75 62 1 35.66 413 LYS A O 1
ATOM 3331 N N . ILE A 1 414 ? 55.656 -32.906 63.031 1 30.97 414 ILE A N 1
ATOM 3332 C CA . ILE A 1 414 ? 56.438 -33.594 64.062 1 30.97 414 ILE A CA 1
ATOM 3333 C C . ILE A 1 414 ? 55.594 -34.688 64.688 1 30.97 414 ILE A C 1
ATOM 3335 O O . ILE A 1 414 ? 56.125 -35.656 65.25 1 30.97 414 ILE A O 1
ATOM 3339 N N . SER A 1 415 ? 54.25 -34.375 65 1 24.59 415 SER A N 1
ATOM 3340 C CA . SER A 1 415 ? 53.906 -35.188 66.188 1 24.59 415 SER A CA 1
ATOM 3341 C C . SER A 1 415 ? 53.781 -36.656 65.812 1 24.59 415 SER A C 1
ATOM 3343 O O . SER A 1 415 ? 53.562 -37 64.625 1 24.59 415 SER A O 1
ATOM 3345 N N . THR A 1 416 ? 53.344 -37.5 66.875 1 22.97 416 THR A N 1
ATOM 3346 C CA . THR A 1 416 ? 53.531 -38.75 67.5 1 22.97 416 THR A CA 1
ATOM 3347 C C . THR A 1 416 ? 52.812 -39.875 66.812 1 22.97 416 THR A C 1
ATOM 3349 O O . THR A 1 416 ? 53.375 -40.938 66.5 1 22.97 416 THR A O 1
ATOM 3352 N N . SER A 1 417 ? 51.562 -40.219 67.312 1 20.47 417 SER A N 1
ATOM 3353 C CA . SER A 1 417 ? 51.406 -41.406 68.125 1 20.47 417 SER A CA 1
ATOM 3354 C C . SER A 1 417 ? 50.938 -42.625 67.312 1 20.47 417 SER A C 1
ATOM 3356 O O . SER A 1 417 ? 50.438 -42.438 66.188 1 20.47 417 SER A O 1
ATOM 3358 N N . THR A 1 418 ? 50.375 -43.656 68.062 1 18.91 418 THR A N 1
ATOM 3359 C CA . THR A 1 418 ? 50.469 -45.094 68.375 1 18.91 418 THR A CA 1
ATOM 3360 C C . THR A 1 418 ? 49.469 -45.875 67.5 1 18.91 418 THR A C 1
ATOM 3362 O O . THR A 1 418 ? 49.844 -46.844 66.875 1 18.91 418 THR A O 1
ATOM 3365 N N . LYS A 1 419 ? 48.344 -46.5 68.188 1 19.23 419 LYS A N 1
ATOM 3366 C CA . LYS A 1 419 ? 48.281 -47.906 68.562 1 19.23 419 LYS A CA 1
ATOM 3367 C C . LYS A 1 419 ? 47.375 -48.688 67.625 1 19.23 419 LYS A C 1
ATOM 3369 O O . LYS A 1 419 ? 47.719 -49.781 67.125 1 19.23 419 LYS A O 1
ATOM 3374 N N . LEU A 1 420 ? 45.844 -48.688 67.625 1 18.2 420 LEU A N 1
ATOM 3375 C CA . LEU A 1 420 ? 45.156 -49.844 68.125 1 18.2 420 LEU A CA 1
ATOM 3376 C C . LEU A 1 420 ? 44.719 -50.75 67 1 18.2 420 LEU A C 1
ATOM 3378 O O . LEU A 1 420 ? 44.25 -50.281 65.938 1 18.2 420 LEU A O 1
ATOM 3382 N N . PRO A 1 421 ? 44.656 -52.281 67.125 1 20.27 421 PRO A N 1
ATOM 3383 C CA . PRO A 1 421 ? 44.719 -53.562 66.375 1 20.27 421 PRO A CA 1
ATOM 3384 C C . PRO A 1 421 ? 43.344 -54.062 65.938 1 20.27 421 PRO A C 1
ATOM 3386 O O . PRO A 1 421 ? 43.219 -55.125 65.375 1 20.27 421 PRO A O 1
ATOM 3389 N N . LEU A 1 422 ? 42.219 -53.375 65.875 1 18.02 422 LEU A N 1
ATOM 3390 C CA . LEU A 1 422 ? 41 -54.125 66.125 1 18.02 422 LEU A CA 1
ATOM 3391 C C . LEU A 1 422 ? 40.719 -55.156 65.062 1 18.02 422 LEU A C 1
ATOM 3393 O O . LEU A 1 422 ? 40.531 -54.781 63.875 1 18.02 422 LEU A O 1
ATOM 3397 N N . SER A 1 423 ? 40.719 -56.656 65.312 1 16.98 423 SER A N 1
ATOM 3398 C CA . SER A 1 423 ? 40.781 -58 64.75 1 16.98 423 SER A CA 1
ATOM 3399 C C . SER A 1 423 ? 39.406 -58.469 64.25 1 16.98 423 SER A C 1
ATOM 3401 O O . SER A 1 423 ? 39.281 -59 63.156 1 16.98 423 SER A O 1
ATOM 3403 N N . PHE A 1 424 ? 38.188 -58.594 65 1 17.84 424 PHE A N 1
ATOM 3404 C CA . PHE A 1 424 ? 37.625 -59.906 65.312 1 17.84 424 PHE A CA 1
ATOM 3405 C C . PHE A 1 424 ? 36.875 -60.438 64.062 1 17.84 424 PHE A C 1
ATOM 3407 O O . PHE A 1 424 ? 36.469 -59.688 63.219 1 17.84 424 PHE A O 1
ATOM 3414 N N . ASP A 1 425 ? 36.219 -61.812 64.25 1 16.36 425 ASP A N 1
ATOM 3415 C CA . ASP A 1 425 ? 36.188 -63.188 63.75 1 16.36 425 ASP A CA 1
ATOM 3416 C C . ASP A 1 425 ? 34.969 -63.406 62.844 1 16.36 425 ASP A C 1
ATOM 3418 O O . ASP A 1 425 ? 35.094 -63.812 61.688 1 16.36 425 ASP A O 1
ATOM 3422 N N . ASN A 1 426 ? 33.812 -64.375 63.281 1 16.33 426 ASN A N 1
ATOM 3423 C CA . ASN A 1 426 ? 33.625 -65.75 63.031 1 16.33 426 ASN A CA 1
ATOM 3424 C C . ASN A 1 426 ? 32.469 -66 62.062 1 16.33 426 ASN A C 1
ATOM 3426 O O . ASN A 1 426 ? 32.625 -66.75 61.094 1 16.33 426 ASN A O 1
ATOM 3430 N N . ILE A 1 427 ? 31.062 -65.938 62.406 1 16.86 427 ILE A N 1
ATOM 3431 C CA . ILE A 1 427 ? 30.234 -67.125 62.5 1 16.86 427 ILE A CA 1
ATOM 3432 C C . ILE A 1 427 ? 29.641 -67.438 61.125 1 16.86 427 ILE A C 1
ATOM 3434 O O . ILE A 1 427 ? 29.391 -66.562 60.344 1 16.86 427 ILE A O 1
ATOM 3438 N N . MET A 1 428 ? 28.75 -68.75 61 1 15.7 428 MET A N 1
ATOM 3439 C CA . MET A 1 428 ? 28.609 -70.125 60.375 1 15.7 428 MET A CA 1
ATOM 3440 C C . MET A 1 428 ? 27.438 -70.125 59.406 1 15.7 428 MET A C 1
ATOM 3442 O O . MET A 1 428 ? 27.484 -70.812 58.406 1 15.7 428 MET A O 1
ATOM 3446 N N . HIS A 1 429 ? 26.156 -69.688 59.688 1 17.27 429 HIS A N 1
ATOM 3447 C CA . HIS A 1 429 ? 25.109 -70.688 59.594 1 17.27 429 HIS A CA 1
ATOM 3448 C C . HIS A 1 429 ? 24.75 -71 58.156 1 17.27 429 HIS A C 1
ATOM 3450 O O . HIS A 1 429 ? 24.719 -70.062 57.312 1 17.27 429 HIS A O 1
ATOM 3456 N N . THR A 1 430 ? 24.422 -72.375 57.812 1 16.48 430 THR A N 1
ATOM 3457 C CA . THR A 1 430 ? 24.469 -73.5 56.844 1 16.48 430 THR A CA 1
ATOM 3458 C C . THR A 1 430 ? 23.203 -73.5 56 1 16.48 430 THR A C 1
ATOM 3460 O O . THR A 1 430 ? 23.281 -73.688 54.781 1 16.48 430 THR A O 1
ATOM 3463 N N . SER A 1 431 ? 21.922 -73.75 56.5 1 15.81 431 SER A N 1
ATOM 3464 C CA . SER A 1 431 ? 21.328 -75.062 56.219 1 15.81 431 SER A CA 1
ATOM 3465 C C . SER A 1 431 ? 20.75 -75.125 54.812 1 15.81 431 SER A C 1
ATOM 3467 O O . SER A 1 431 ? 20.562 -74.062 54.156 1 15.81 431 SER A O 1
ATOM 3469 N N . GLY A 1 432 ? 19.516 -76 54.656 1 15.72 432 GLY A N 1
ATOM 3470 C CA . GLY A 1 432 ? 19.141 -77.25 54.062 1 15.72 432 GLY A CA 1
ATOM 3471 C C . GLY A 1 432 ? 18.453 -77.062 52.719 1 15.72 432 GLY A C 1
ATOM 3472 O O . GLY A 1 432 ? 18.125 -75.938 52.312 1 15.72 432 GLY A O 1
ATOM 3473 N N . SER A 1 433 ? 17.391 -78.125 52.438 1 15.58 433 SER A N 1
ATOM 3474 C CA . SER A 1 433 ? 17.281 -79.25 51.531 1 15.58 433 SER A CA 1
ATOM 3475 C C . SER A 1 433 ? 16.422 -78.938 50.312 1 15.58 433 SER A C 1
ATOM 3477 O O . SER A 1 433 ? 16.828 -79.188 49.188 1 15.58 433 SER A O 1
ATOM 3479 N N . ASP A 1 434 ? 14.992 -79 50.406 1 16.47 434 ASP A N 1
ATOM 3480 C CA . ASP A 1 434 ? 14.25 -80.188 49.875 1 16.47 434 ASP A CA 1
ATOM 3481 C C . ASP A 1 434 ? 13.867 -79.938 48.406 1 16.47 434 ASP A C 1
ATOM 3483 O O . ASP A 1 434 ? 13.805 -78.75 47.969 1 16.47 434 ASP A O 1
ATOM 3487 N N . THR A 1 435 ? 13.055 -81.062 47.75 1 15.28 435 THR A N 1
ATOM 3488 C CA . THR A 1 435 ? 13.008 -82 46.656 1 15.28 435 THR A CA 1
ATOM 3489 C C . THR A 1 435 ? 11.984 -81.625 45.594 1 15.28 435 THR A C 1
ATOM 3491 O O . THR A 1 435 ? 12.148 -81.875 44.406 1 15.28 435 THR A O 1
ATOM 3494 N N . LEU A 1 436 ? 10.766 -81.062 45.844 1 16.16 436 LEU A N 1
ATOM 3495 C CA . LEU A 1 436 ? 9.719 -82 45.344 1 16.16 436 LEU A CA 1
ATOM 3496 C C . LEU A 1 436 ? 9.711 -82.062 43.844 1 16.16 436 LEU A C 1
ATOM 3498 O O . LEU A 1 436 ? 10.078 -81.062 43.156 1 16.16 436 LEU A O 1
ATOM 3502 N N . SER A 1 437 ? 8.742 -83.125 43.25 1 14.82 437 SER A N 1
ATOM 3503 C CA . SER A 1 437 ? 8.609 -84.25 42.344 1 14.82 437 SER A CA 1
ATOM 3504 C C . SER A 1 437 ? 8.07 -83.812 40.969 1 14.82 437 SER A C 1
ATOM 3506 O O . SER A 1 437 ? 8.656 -84.125 39.938 1 14.82 437 SER A O 1
ATOM 3508 N N . TYR A 1 438 ? 6.668 -84 40.688 1 15.95 438 TYR A N 1
ATOM 3509 C CA . TYR A 1 438 ? 6.254 -85.188 39.906 1 15.95 438 TYR A CA 1
ATOM 3510 C C . TYR A 1 438 ? 6.355 -84.875 38.406 1 15.95 438 TYR A C 1
ATOM 3512 O O . TYR A 1 438 ? 6.387 -83.75 37.969 1 15.95 438 TYR A O 1
ATOM 3520 N N . PRO A 1 439 ? 5.273 -85.625 37.594 1 16.47 439 PRO A N 1
ATOM 3521 C CA . PRO A 1 439 ? 5.34 -86.688 36.594 1 16.47 439 PRO A CA 1
ATOM 3522 C C . PRO A 1 439 ? 5.34 -86.188 35.156 1 16.47 439 PRO A C 1
ATOM 3524 O O . PRO A 1 439 ? 5.039 -85 34.906 1 16.47 439 PRO A O 1
ATOM 3527 N N . ALA A 1 440 ? 4.559 -87.062 34.25 1 15.79 440 ALA A N 1
ATOM 3528 C CA . ALA A 1 440 ? 4.875 -88 33.156 1 15.79 440 ALA A CA 1
ATOM 3529 C C . ALA A 1 440 ? 4.613 -87.312 31.812 1 15.79 440 ALA A C 1
ATOM 3531 O O . ALA A 1 440 ? 5.477 -87.312 30.938 1 15.79 440 ALA A O 1
ATOM 3532 N N . LEU A 1 441 ? 3.268 -87.438 31.281 1 15.78 441 LEU A N 1
ATOM 3533 C CA . LEU A 1 441 ? 3.051 -88.438 30.25 1 15.78 441 LEU A CA 1
ATOM 3534 C C . LEU A 1 441 ? 3.379 -87.875 28.875 1 15.78 441 LEU A C 1
ATOM 3536 O O . LEU A 1 441 ? 3.41 -86.688 28.688 1 15.78 441 LEU A O 1
ATOM 3540 N N . SER A 1 442 ? 2.457 -88.312 27.781 1 15.73 442 SER A N 1
ATOM 3541 C CA . SER A 1 442 ? 2.588 -89.312 26.688 1 15.73 442 SER A CA 1
ATOM 3542 C C . SER A 1 442 ? 2.912 -88.625 25.375 1 15.73 442 SER A C 1
ATOM 3544 O O . SER A 1 442 ? 2.744 -87.438 25.25 1 15.73 442 SER A O 1
ATOM 3546 N N . SER A 1 443 ? 2.244 -89.25 24.219 1 16.02 443 SER A N 1
ATOM 3547 C CA . SER A 1 443 ? 2.697 -90.062 23.109 1 16.02 443 SER A CA 1
ATOM 3548 C C . SER A 1 443 ? 2.902 -89.25 21.844 1 16.02 443 SER A C 1
ATOM 3550 O O . SER A 1 443 ? 3.969 -89.312 21.234 1 16.02 443 SER A O 1
ATOM 3552 N N . SER A 1 444 ? 1.923 -89.5 20.766 1 17.34 444 SER A N 1
ATOM 3553 C CA . SER A 1 444 ? 2.178 -90.25 19.547 1 17.34 444 SER A CA 1
ATOM 3554 C C . SER A 1 444 ? 2.67 -89.375 18.422 1 17.34 444 SER A C 1
ATOM 3556 O O . SER A 1 444 ? 2.461 -88.125 18.469 1 17.34 444 SER A O 1
ATOM 3558 N N . SER A 1 445 ? 2.648 -90.062 17.062 1 17.38 445 SER A N 1
ATOM 3559 C CA . SER A 1 445 ? 3.488 -90.562 15.977 1 17.38 445 SER A CA 1
ATOM 3560 C C . SER A 1 445 ? 3.377 -89.625 14.758 1 17.38 445 SER A C 1
ATOM 3562 O O . SER A 1 445 ? 4.355 -89.438 14.031 1 17.38 445 SER A O 1
ATOM 3564 N N . VAL A 1 446 ? 2.184 -89.375 14.195 1 21.45 446 VAL A N 1
ATOM 3565 C CA . VAL A 1 446 ? 2.012 -89.875 12.844 1 21.45 446 VAL A CA 1
ATOM 3566 C C . VAL A 1 446 ? 2.908 -89.125 11.875 1 21.45 446 VAL A C 1
ATOM 3568 O O . VAL A 1 446 ? 3.129 -87.938 12.047 1 21.45 446 VAL A O 1
ATOM 3571 N N . THR A 1 447 ? 3.146 -89.875 10.617 1 19.3 447 THR A N 1
ATOM 3572 C CA . THR A 1 447 ? 4.102 -90.375 9.633 1 19.3 447 THR A CA 1
ATOM 3573 C C . THR A 1 447 ? 4.305 -89.375 8.5 1 19.3 447 THR A C 1
ATOM 3575 O O . THR A 1 447 ? 5.441 -89.062 8.156 1 19.3 447 THR A O 1
ATOM 3578 N N . PRO A 1 448 ? 3.564 -89.75 7.312 1 21.75 448 PRO A N 1
ATOM 3579 C CA . PRO A 1 448 ? 4.242 -90.438 6.195 1 21.75 448 PRO A CA 1
ATOM 3580 C C . PRO A 1 448 ? 4.941 -89.438 5.266 1 21.75 448 PRO A C 1
ATOM 3582 O O . PRO A 1 448 ? 4.664 -88.25 5.309 1 21.75 448 PRO A O 1
ATOM 3585 N N . PRO A 1 449 ? 4.926 -90 3.953 1 22.12 449 PRO A N 1
ATOM 3586 C CA . PRO A 1 449 ? 5.902 -90.188 2.883 1 22.12 449 PRO A CA 1
ATOM 3587 C C . PRO A 1 449 ? 6.141 -88.938 2.039 1 22.12 449 PRO A C 1
ATOM 3589 O O . PRO A 1 449 ? 5.57 -87.875 2.326 1 22.12 449 PRO A O 1
ATOM 3592 N N . THR A 1 450 ? 5.875 -89.312 0.62 1 24.12 450 THR A N 1
ATOM 3593 C CA . THR A 1 450 ? 6.637 -89.625 -0.59 1 24.12 450 THR A CA 1
ATOM 3594 C C . THR A 1 450 ? 6.727 -88.375 -1.483 1 24.12 450 THR A C 1
ATOM 3596 O O . THR A 1 450 ? 7.801 -88.062 -1.987 1 24.12 450 THR A O 1
ATOM 3599 N N . SER A 1 451 ? 5.664 -88.312 -2.521 1 24.27 451 SER A N 1
ATOM 3600 C CA . SER A 1 451 ? 5.898 -87.812 -3.867 1 24.27 451 SER A CA 1
ATOM 3601 C C . SER A 1 451 ? 5.965 -86.25 -3.875 1 24.27 451 SER A C 1
ATOM 3603 O O . SER A 1 451 ? 5.195 -85.625 -3.18 1 24.27 451 SER A O 1
ATOM 3605 N N . MET B 1 1 ? 28.766 15.453 -0.498 1 30.5 1 MET B N 1
ATOM 3606 C CA . MET B 1 1 ? 29.281 15.93 -1.779 1 30.5 1 MET B CA 1
ATOM 3607 C C . MET B 1 1 ? 28.531 15.281 -2.939 1 30.5 1 MET B C 1
ATOM 3609 O O . MET B 1 1 ? 28.266 15.93 -3.953 1 30.5 1 MET B O 1
ATOM 3613 N N . LEU B 1 2 ? 28.328 13.953 -2.756 1 34.75 2 LEU B N 1
ATOM 3614 C CA . LEU B 1 2 ? 27.75 13.242 -3.887 1 34.75 2 LEU B CA 1
ATOM 3615 C C . LEU B 1 2 ? 26.234 13.438 -3.93 1 34.75 2 LEU B C 1
ATOM 3617 O O . LEU B 1 2 ? 25.562 12.953 -4.852 1 34.75 2 LEU B O 1
ATOM 3621 N N . LEU B 1 3 ? 25.75 14.055 -2.951 1 35.31 3 LEU B N 1
ATOM 3622 C CA . LEU B 1 3 ? 24.297 14.109 -2.814 1 35.31 3 LEU B CA 1
ATOM 3623 C C . LEU B 1 3 ? 23.672 14.852 -3.986 1 35.31 3 LEU B C 1
ATOM 3625 O O . LEU B 1 3 ? 22.5 14.633 -4.312 1 35.31 3 LEU B O 1
ATOM 3629 N N . TYR B 1 4 ? 24.344 15.852 -4.453 1 34.75 4 TYR B N 1
ATOM 3630 C CA . TYR B 1 4 ? 23.766 16.75 -5.438 1 34.75 4 TYR B CA 1
ATOM 3631 C C . TYR B 1 4 ? 24.219 16.391 -6.848 1 34.75 4 TYR B C 1
ATOM 3633 O O . TYR B 1 4 ? 24 17.156 -7.789 1 34.75 4 TYR B O 1
ATOM 3641 N N . ASN B 1 5 ? 25.141 15.359 -7.016 1 36.91 5 ASN B N 1
ATOM 3642 C CA . ASN B 1 5 ? 25.688 15.102 -8.344 1 36.91 5 ASN B CA 1
ATOM 3643 C C . ASN B 1 5 ? 24.922 13.992 -9.062 1 36.91 5 ASN B C 1
ATOM 3645 O O . ASN B 1 5 ? 24.859 12.859 -8.578 1 36.91 5 ASN B O 1
ATOM 3649 N N . PRO B 1 6 ? 23.984 14.32 -9.891 1 42.62 6 PRO B N 1
ATOM 3650 C CA . PRO B 1 6 ? 23.125 13.312 -10.547 1 42.62 6 PRO B CA 1
ATOM 3651 C C . PRO B 1 6 ? 23.922 12.336 -11.398 1 42.62 6 PRO B C 1
ATOM 3653 O O . PRO B 1 6 ? 23.359 11.414 -11.984 1 42.62 6 PRO B O 1
ATOM 3656 N N . PHE B 1 7 ? 25.234 12.539 -11.523 1 47.09 7 PHE B N 1
ATOM 3657 C CA . PHE B 1 7 ? 26.141 11.703 -12.312 1 47.09 7 PHE B CA 1
ATOM 3658 C C . PHE B 1 7 ? 26.906 10.742 -11.422 1 47.09 7 PHE B C 1
ATOM 3660 O O . PHE B 1 7 ? 27.172 11.055 -10.258 1 47.09 7 PHE B O 1
ATOM 3667 N N . ASN B 1 8 ? 27.047 9.539 -11.945 1 52.53 8 ASN B N 1
ATOM 3668 C CA . ASN B 1 8 ? 28.016 8.672 -11.289 1 52.53 8 ASN B CA 1
ATOM 3669 C C . ASN B 1 8 ? 29.359 9.367 -11.125 1 52.53 8 ASN B C 1
ATOM 3671 O O . ASN B 1 8 ? 29.75 10.195 -11.961 1 52.53 8 ASN B O 1
ATOM 3675 N N . VAL B 1 9 ? 29.844 9.477 -9.945 1 55.84 9 VAL B N 1
ATOM 3676 C CA . VAL B 1 9 ? 31.109 10.141 -9.648 1 55.84 9 VAL B CA 1
ATOM 3677 C C . VAL B 1 9 ? 32.219 9.094 -9.484 1 55.84 9 VAL B C 1
ATOM 3679 O O . VAL B 1 9 ? 31.969 8.008 -8.961 1 55.84 9 VAL B O 1
ATOM 3682 N N . TRP B 1 10 ? 33.375 9.461 -10.141 1 57.09 10 TRP B N 1
ATOM 3683 C CA . TRP B 1 10 ? 34.562 8.625 -9.938 1 57.09 10 TRP B CA 1
ATOM 3684 C C . TRP B 1 10 ? 35 8.625 -8.469 1 57.09 10 TRP B C 1
ATOM 3686 O O . TRP B 1 10 ? 34.969 9.672 -7.812 1 57.09 10 TRP B O 1
ATOM 3696 N N . ILE B 1 11 ? 34.969 7.41 -7.871 1 56.75 11 ILE B N 1
ATOM 3697 C CA . ILE B 1 11 ? 35.625 7.344 -6.574 1 56.75 11 ILE B CA 1
ATOM 3698 C C . ILE B 1 11 ? 37.062 6.863 -6.754 1 56.75 11 ILE B C 1
ATOM 3700 O O . ILE B 1 11 ? 37.438 6.34 -7.812 1 56.75 11 ILE B O 1
ATOM 3704 N N . GLY B 1 12 ? 38 7.203 -5.902 1 56.5 12 GLY B N 1
ATOM 3705 C CA . GLY B 1 12 ? 39.406 6.93 -5.988 1 56.5 12 GLY B CA 1
ATOM 3706 C C . GLY B 1 12 ? 39.75 5.449 -5.922 1 56.5 12 GLY B C 1
ATOM 3707 O O . GLY B 1 12 ? 40.812 5.059 -5.422 1 56.5 12 GLY B O 1
ATOM 3708 N N . LEU B 1 13 ? 38.656 4.668 -6.266 1 58.5 13 LEU B N 1
ATOM 3709 C CA . LEU B 1 13 ? 38.969 3.242 -6.332 1 58.5 13 LEU B CA 1
ATOM 3710 C C . LEU B 1 13 ? 39.188 2.801 -7.777 1 58.5 13 LEU B C 1
ATOM 3712 O O . LEU B 1 13 ? 38.344 3.078 -8.648 1 58.5 13 LEU B O 1
ATOM 3716 N N . SER B 1 14 ? 40.344 2.49 -8.133 1 60.88 14 SER B N 1
ATOM 3717 C CA . SER B 1 14 ? 40.719 2.02 -9.461 1 60.88 14 SER B CA 1
ATOM 3718 C C . SER B 1 14 ? 41.5 0.708 -9.383 1 60.88 14 SER B C 1
ATOM 3720 O O . SER B 1 14 ? 42.094 0.384 -8.352 1 60.88 14 SER B O 1
ATOM 3722 N N . LYS B 1 15 ? 41.406 -0.018 -10.484 1 60.97 15 LYS B N 1
ATOM 3723 C CA . LYS B 1 15 ? 42.219 -1.224 -10.547 1 60.97 15 LYS B CA 1
ATOM 3724 C C . LYS B 1 15 ? 43.719 -0.881 -10.492 1 60.97 15 LYS B C 1
ATOM 3726 O O . LYS B 1 15 ? 44.156 0.059 -11.148 1 60.97 15 LYS B O 1
ATOM 3731 N N . LEU B 1 16 ? 44.344 -1.408 -9.445 1 52.38 16 LEU B N 1
ATOM 3732 C CA . LEU B 1 16 ? 45.75 -1.141 -9.32 1 52.38 16 LEU B CA 1
ATOM 3733 C C . LEU B 1 16 ? 46.531 -1.664 -10.539 1 52.38 16 LEU B C 1
ATOM 3735 O O . LEU B 1 16 ? 46.281 -2.781 -10.992 1 52.38 16 LEU B O 1
ATOM 3739 N N . SER B 1 17 ? 47.094 -0.816 -11.344 1 49.12 17 SER B N 1
ATOM 3740 C CA . SER B 1 17 ? 47.938 -1.153 -12.5 1 49.12 17 SER B CA 1
ATOM 3741 C C . SER B 1 17 ? 48.844 -2.346 -12.203 1 49.12 17 SER B C 1
ATOM 3743 O O . SER B 1 17 ? 49.219 -3.082 -13.117 1 49.12 17 SER B O 1
ATOM 3745 N N . SER B 1 18 ? 49.469 -2.365 -10.969 1 48.34 18 SER B N 1
ATOM 3746 C CA . SER B 1 18 ? 50.406 -3.439 -10.711 1 48.34 18 SER B CA 1
ATOM 3747 C C . SER B 1 18 ? 49.719 -4.793 -10.641 1 48.34 18 SER B C 1
ATOM 3749 O O . SER B 1 18 ? 50.375 -5.836 -10.594 1 48.34 18 SER B O 1
ATOM 3751 N N . ALA B 1 19 ? 48.312 -4.746 -10.414 1 46.19 19 ALA B N 1
ATOM 3752 C CA . ALA B 1 19 ? 47.688 -6.07 -10.359 1 46.19 19 ALA B CA 1
ATOM 3753 C C . ALA B 1 19 ? 47.312 -6.551 -11.75 1 46.19 19 ALA B C 1
ATOM 3755 O O . ALA B 1 19 ? 47.031 -5.738 -12.641 1 46.19 19 ALA B O 1
ATOM 3756 N N . GLY B 1 20 ? 47.844 -7.516 -12.438 1 43.34 20 GLY B N 1
ATOM 3757 C CA . GLY B 1 20 ? 47.625 -8.07 -13.766 1 43.34 20 GLY B CA 1
ATOM 3758 C C . GLY B 1 20 ? 46.25 -7.824 -14.297 1 43.34 20 GLY B C 1
ATOM 3759 O O . GLY B 1 20 ? 45.312 -7.523 -13.523 1 43.34 20 GLY B O 1
ATOM 3760 N N . ILE B 1 21 ? 46 -7.523 -15.594 1 47.78 21 ILE B N 1
ATOM 3761 C CA . ILE B 1 21 ? 44.812 -7.246 -16.391 1 47.78 21 ILE B CA 1
ATOM 3762 C C . ILE B 1 21 ? 43.656 -8.094 -15.883 1 47.78 21 ILE B C 1
ATOM 3764 O O . ILE B 1 21 ? 42.5 -7.688 -15.992 1 47.78 21 ILE B O 1
ATOM 3768 N N . THR B 1 22 ? 43.844 -9.242 -15.266 1 43.78 22 THR B N 1
ATOM 3769 C CA . THR B 1 22 ? 42.906 -10.258 -14.844 1 43.78 22 THR B CA 1
ATOM 3770 C C . THR B 1 22 ? 42.562 -10.109 -13.367 1 43.78 22 THR B C 1
ATOM 3772 O O . THR B 1 22 ? 41.75 -10.875 -12.82 1 43.78 22 THR B O 1
ATOM 3775 N N . SER B 1 23 ? 43.188 -9.125 -12.617 1 47.59 23 SER B N 1
ATOM 3776 C CA . SER B 1 23 ? 43.031 -9.078 -11.172 1 47.59 23 SER B CA 1
ATOM 3777 C C . SER B 1 23 ? 41.75 -8.32 -10.773 1 47.59 23 SER B C 1
ATOM 3779 O O . SER B 1 23 ? 41.375 -7.355 -11.445 1 47.59 23 SER B O 1
ATOM 3781 N N . ARG B 1 24 ? 40.875 -8.789 -10.031 1 51.09 24 ARG B N 1
ATOM 3782 C CA . ARG B 1 24 ? 39.625 -8.211 -9.5 1 51.09 24 ARG B CA 1
ATOM 3783 C C . ARG B 1 24 ? 39.906 -7.418 -8.227 1 51.09 24 ARG B C 1
ATOM 3785 O O . ARG B 1 24 ? 39 -7.246 -7.398 1 51.09 24 ARG B O 1
ATOM 3792 N N . ILE B 1 25 ? 41.188 -6.879 -8.07 1 57.34 25 ILE B N 1
ATOM 3793 C CA . ILE B 1 25 ? 41.531 -6.145 -6.859 1 57.34 25 ILE B CA 1
ATOM 3794 C C . ILE B 1 25 ? 41.469 -4.641 -7.129 1 57.34 25 ILE B C 1
ATOM 3796 O O . ILE B 1 25 ? 42.188 -4.145 -8.023 1 57.34 25 ILE B O 1
ATOM 3800 N N . PHE B 1 26 ? 40.562 -3.936 -6.621 1 59.34 26 PHE B N 1
ATOM 3801 C CA . PHE B 1 26 ? 40.406 -2.484 -6.691 1 59.34 26 PHE B CA 1
ATOM 3802 C C . PHE B 1 26 ? 41.031 -1.825 -5.465 1 59.34 26 PHE B C 1
ATOM 3804 O O . PHE B 1 26 ? 41.031 -2.404 -4.375 1 59.34 26 PHE B O 1
ATOM 3811 N N . GLY B 1 27 ? 41.875 -0.771 -5.645 1 60.91 27 GLY B N 1
ATOM 3812 C CA . GLY B 1 27 ? 42.469 0.053 -4.598 1 60.91 27 GLY B CA 1
ATOM 3813 C C . GLY B 1 27 ? 42.188 1.531 -4.77 1 60.91 27 GLY B C 1
ATOM 3814 O O . GLY B 1 27 ? 41.812 1.975 -5.859 1 60.91 27 GLY B O 1
ATOM 3815 N N . TRP B 1 28 ? 42.188 2.18 -3.684 1 58.41 28 TRP B N 1
ATOM 3816 C CA . TRP B 1 28 ? 42.062 3.633 -3.744 1 58.41 28 TRP B CA 1
ATOM 3817 C C . TRP B 1 28 ? 43.281 4.25 -4.469 1 58.41 28 TRP B C 1
ATOM 3819 O O . TRP B 1 28 ? 44.406 3.754 -4.359 1 58.41 28 TRP B O 1
ATOM 3829 N N . VAL B 1 29 ? 43.094 5.172 -5.297 1 57.38 29 VAL B N 1
ATOM 3830 C CA . VAL B 1 29 ? 44.156 5.801 -6.074 1 57.38 29 VAL B CA 1
ATOM 3831 C C . VAL B 1 29 ? 45.219 6.375 -5.133 1 57.38 29 VAL B C 1
ATOM 3833 O O . VAL B 1 29 ? 46.375 6.477 -5.496 1 57.38 29 VAL B O 1
ATOM 3836 N N . ASP B 1 30 ? 44.844 6.617 -3.881 1 52.88 30 ASP B N 1
ATOM 3837 C CA . ASP B 1 30 ? 45.844 7.156 -2.953 1 52.88 30 ASP B CA 1
ATOM 3838 C C . ASP B 1 30 ? 46.562 6.031 -2.229 1 52.88 30 ASP B C 1
ATOM 3840 O O . ASP B 1 30 ? 47.375 6.289 -1.321 1 52.88 30 ASP B O 1
ATOM 3844 N N . ASN B 1 31 ? 46.531 4.84 -2.662 1 50.28 31 ASN B N 1
ATOM 3845 C CA . ASN B 1 31 ? 47.25 3.66 -2.193 1 50.28 31 ASN B CA 1
ATOM 3846 C C . ASN B 1 31 ? 46.906 3.322 -0.749 1 50.28 31 ASN B C 1
ATOM 3848 O O . ASN B 1 31 ? 47.656 2.646 -0.058 1 50.28 31 ASN B O 1
ATOM 3852 N N . THR B 1 32 ? 45.875 4.027 -0.153 1 51.84 32 THR B N 1
ATOM 3853 C CA . THR B 1 32 ? 45.438 3.574 1.167 1 51.84 32 THR B CA 1
ATOM 3854 C C . THR B 1 32 ? 44.688 2.246 1.069 1 51.84 32 THR B C 1
ATOM 3856 O O . THR B 1 32 ? 44.219 1.879 -0.001 1 51.84 32 THR B O 1
ATOM 3859 N N . ARG B 1 33 ? 44.688 1.446 2.061 1 47.88 33 ARG B N 1
ATOM 3860 C CA . ARG B 1 33 ? 44.062 0.127 2.098 1 47.88 33 ARG B CA 1
ATOM 3861 C C . ARG B 1 33 ? 42.562 0.227 1.898 1 47.88 33 ARG B C 1
ATOM 3863 O O . ARG B 1 33 ? 41.906 1.12 2.451 1 47.88 33 ARG B O 1
ATOM 3870 N N . VAL B 1 34 ? 42.062 -0.463 0.862 1 47.34 34 VAL B N 1
ATOM 3871 C CA . VAL B 1 34 ? 40.625 -0.54 0.616 1 47.34 34 VAL B CA 1
ATOM 3872 C C . VAL B 1 34 ? 39.938 -1.258 1.776 1 47.34 34 VAL B C 1
ATOM 3874 O O . VAL B 1 34 ? 40.125 -2.461 1.969 1 47.34 34 VAL B O 1
ATOM 3877 N N . SER B 1 35 ? 39.594 -0.535 2.814 1 48.56 35 SER B N 1
ATOM 3878 C CA . SER B 1 35 ? 38.938 -1.141 3.982 1 48.56 35 SER B CA 1
ATOM 3879 C C . SER B 1 35 ? 37.438 -1.229 3.807 1 48.56 35 SER B C 1
ATOM 3881 O O . SER B 1 35 ? 36.75 -1.963 4.531 1 48.56 35 SER B O 1
ATOM 3883 N N . PHE B 1 36 ? 36.938 -0.33 2.955 1 51.16 36 PHE B N 1
ATOM 3884 C CA . PHE B 1 36 ? 35.5 -0.302 2.695 1 51.16 36 PHE B CA 1
ATOM 3885 C C . PHE B 1 36 ? 35.219 -0.304 1.196 1 51.16 36 PHE B C 1
ATOM 3887 O O . PHE B 1 36 ? 35.906 0.386 0.433 1 51.16 36 PHE B O 1
ATOM 3894 N N . VAL B 1 37 ? 34.469 -1.299 0.639 1 56.16 37 VAL B N 1
ATOM 3895 C CA . VAL B 1 37 ? 33.969 -1.311 -0.731 1 56.16 37 VAL B CA 1
ATOM 3896 C C . VAL B 1 37 ? 32.438 -1.364 -0.723 1 56.16 37 VAL B C 1
ATOM 3898 O O . VAL B 1 37 ? 31.844 -1.965 0.171 1 56.16 37 VAL B O 1
ATOM 3901 N N . ASN B 1 38 ? 31.781 -0.423 -1.446 1 54.53 38 ASN B N 1
ATOM 3902 C CA . ASN B 1 38 ? 30.328 -0.347 -1.615 1 54.53 38 ASN B CA 1
ATOM 3903 C C . ASN B 1 38 ? 29.922 -0.608 -3.061 1 54.53 38 ASN B C 1
ATOM 3905 O O . ASN B 1 38 ? 29.297 0.241 -3.697 1 54.53 38 ASN B O 1
ATOM 3909 N N . TRP B 1 39 ? 30.281 -1.714 -3.551 1 61.34 39 TRP B N 1
ATOM 3910 C CA . TRP B 1 39 ? 30.031 -2.09 -4.941 1 61.34 39 TRP B CA 1
ATOM 3911 C C . TRP B 1 39 ? 28.547 -2.34 -5.18 1 61.34 39 TRP B C 1
ATOM 3913 O O . TRP B 1 39 ? 27.859 -2.902 -4.324 1 61.34 39 TRP B O 1
ATOM 3923 N N . ALA B 1 40 ? 28.078 -1.811 -6.172 1 59.31 40 ALA B N 1
ATOM 3924 C CA . ALA B 1 40 ? 26.75 -2.225 -6.633 1 59.31 40 ALA B CA 1
ATOM 3925 C C . ALA B 1 40 ? 26.734 -3.713 -6.965 1 59.31 40 ALA B C 1
ATOM 3927 O O . ALA B 1 40 ? 27.734 -4.277 -7.383 1 59.31 40 ALA B O 1
ATOM 3928 N N . PRO B 1 41 ? 25.75 -4.328 -6.723 1 58.06 41 PRO B N 1
ATOM 3929 C CA . PRO B 1 41 ? 25.734 -5.758 -7.031 1 58.06 41 PRO B CA 1
ATOM 3930 C C . PRO B 1 41 ? 26.125 -6.055 -8.477 1 58.06 41 PRO B C 1
ATOM 3932 O O . PRO B 1 41 ? 25.578 -5.441 -9.398 1 58.06 41 PRO B O 1
ATOM 3935 N N . GLY B 1 42 ? 27.203 -7.004 -8.93 1 59.59 42 GLY B N 1
ATOM 3936 C CA . GLY B 1 42 ? 27.797 -7.379 -10.203 1 59.59 42 GLY B CA 1
ATOM 3937 C C . GLY B 1 42 ? 29.031 -6.582 -10.547 1 59.59 42 GLY B C 1
ATOM 3938 O O . GLY B 1 42 ? 29.641 -6.785 -11.602 1 59.59 42 GLY B O 1
ATOM 3939 N N . SER B 1 43 ? 29.141 -5.523 -9.648 1 63.66 43 SER B N 1
ATOM 3940 C CA . SER B 1 43 ? 30.375 -4.773 -9.844 1 63.66 43 SER B CA 1
ATOM 3941 C C . SER B 1 43 ? 31.438 -5.184 -8.828 1 63.66 43 SER B C 1
ATOM 3943 O O . SER B 1 43 ? 31.109 -5.586 -7.711 1 63.66 43 SER B O 1
ATOM 3945 N N . PRO B 1 44 ? 32.688 -5.258 -9.383 1 62.56 44 PRO B N 1
ATOM 3946 C CA . PRO B 1 44 ? 33.125 -4.863 -10.727 1 62.56 44 PRO B CA 1
ATOM 3947 C C . PRO B 1 44 ? 32.969 -5.98 -11.75 1 62.56 44 PRO B C 1
ATOM 3949 O O . PRO B 1 44 ? 33.188 -7.152 -11.438 1 62.56 44 PRO B O 1
ATOM 3952 N N . ARG B 1 45 ? 32.406 -5.73 -12.914 1 59.09 45 ARG B N 1
ATOM 3953 C CA . ARG B 1 45 ? 32.094 -6.742 -13.914 1 59.09 45 ARG B CA 1
ATOM 3954 C C . ARG B 1 45 ? 33.219 -6.879 -14.938 1 59.09 45 ARG B C 1
ATOM 3956 O O . ARG B 1 45 ? 33.5 -7.988 -15.383 1 59.09 45 ARG B O 1
ATOM 3963 N N . TYR B 1 46 ? 33.75 -5.805 -15.57 1 53.59 46 TYR B N 1
ATOM 3964 C CA . TYR B 1 46 ? 34.688 -5.867 -16.688 1 53.59 46 TYR B CA 1
ATOM 3965 C C . TYR B 1 46 ? 36.125 -5.621 -16.219 1 53.59 46 TYR B C 1
ATOM 3967 O O . TYR B 1 46 ? 36.375 -4.641 -15.523 1 53.59 46 TYR B O 1
ATOM 3975 N N . TYR B 1 47 ? 37.094 -6.508 -16.531 1 53.34 47 TYR B N 1
ATOM 3976 C CA . TYR B 1 47 ? 38.5 -6.465 -16.156 1 53.34 47 TYR B CA 1
ATOM 3977 C C . TYR B 1 47 ? 39.188 -5.262 -16.797 1 53.34 47 TYR B C 1
ATOM 3979 O O . TYR B 1 47 ? 40.219 -4.789 -16.281 1 53.34 47 TYR B O 1
ATOM 3987 N N . TRP B 1 48 ? 38.594 -4.645 -17.922 1 55.25 48 TRP B N 1
ATOM 3988 C CA . TRP B 1 48 ? 39.281 -3.57 -18.625 1 55.25 48 TRP B CA 1
ATOM 3989 C C . TRP B 1 48 ? 38.812 -2.205 -18.125 1 55.25 48 TRP B C 1
ATOM 3991 O O . TRP B 1 48 ? 39.344 -1.173 -18.547 1 55.25 48 TRP B O 1
ATOM 4001 N N . LYS B 1 49 ? 37.812 -2.195 -17.141 1 57.81 49 LYS B N 1
ATOM 4002 C CA . LYS B 1 49 ? 37.438 -0.928 -16.531 1 57.81 49 LYS B CA 1
ATOM 4003 C C . LYS B 1 49 ? 38.188 -0.688 -15.234 1 57.81 49 LYS B C 1
ATOM 4005 O O . LYS B 1 49 ? 38.094 -1.478 -14.289 1 57.81 49 LYS B O 1
ATOM 4010 N N . ARG B 1 50 ? 38.969 0.328 -15.25 1 62.28 50 ARG B N 1
ATOM 4011 C CA . ARG B 1 50 ? 39.938 0.573 -14.203 1 62.28 50 ARG B CA 1
ATOM 4012 C C . ARG B 1 50 ? 39.406 1.558 -13.164 1 62.28 50 ARG B C 1
ATOM 4014 O O . ARG B 1 50 ? 39.969 1.685 -12.078 1 62.28 50 ARG B O 1
ATOM 4021 N N . CYS B 1 51 ? 38.344 2.283 -13.586 1 63.72 51 CYS B N 1
ATOM 4022 C CA . CYS B 1 51 ? 37.844 3.314 -12.672 1 63.72 51 CYS B CA 1
ATOM 4023 C C . CYS B 1 51 ? 36.531 2.904 -12.047 1 63.72 51 CYS B C 1
ATOM 4025 O O . CYS B 1 51 ? 35.844 2.002 -12.539 1 63.72 51 CYS B O 1
ATOM 4027 N N . VAL B 1 52 ? 36.406 3.184 -10.812 1 65.38 52 VAL B N 1
ATOM 4028 C CA . VAL B 1 52 ? 35.188 2.895 -10.055 1 65.38 52 VAL B CA 1
ATOM 4029 C C . VAL B 1 52 ? 34.344 4.164 -9.914 1 65.38 52 VAL B C 1
ATOM 4031 O O . VAL B 1 52 ? 34.875 5.223 -9.562 1 65.38 52 VAL B O 1
ATOM 4034 N N . THR B 1 53 ? 33.062 4.121 -10.375 1 65.31 53 THR B N 1
ATOM 4035 C CA . THR B 1 53 ? 32.125 5.238 -10.242 1 65.31 53 THR B CA 1
ATOM 4036 C C . THR B 1 53 ? 31.031 4.91 -9.25 1 65.31 53 THR B C 1
ATOM 4038 O O . THR B 1 53 ? 30.609 3.756 -9.133 1 65.31 53 THR B O 1
ATOM 4041 N N . MET B 1 54 ? 30.844 5.855 -8.352 1 63.06 54 MET B N 1
ATOM 4042 C CA . MET B 1 54 ? 29.719 5.77 -7.41 1 63.06 54 MET B CA 1
ATOM 4043 C C . MET B 1 54 ? 28.422 6.234 -8.055 1 63.06 54 MET B C 1
ATOM 4045 O O . MET B 1 54 ? 28.391 7.293 -8.688 1 63.06 54 MET B O 1
ATOM 4049 N N . ILE B 1 55 ? 27.469 5.379 -7.992 1 58.47 55 ILE B N 1
ATOM 4050 C CA . ILE B 1 55 ? 26.141 5.645 -8.539 1 58.47 55 ILE B CA 1
ATOM 4051 C C . ILE B 1 55 ? 25.5 6.805 -7.789 1 58.47 55 ILE B C 1
ATOM 4053 O O . ILE B 1 55 ? 25.422 6.793 -6.559 1 58.47 55 ILE B O 1
ATOM 4057 N N . ALA B 1 56 ? 25.312 7.957 -8.492 1 50.59 56 ALA B N 1
ATOM 4058 C CA . ALA B 1 56 ? 24.734 9.125 -7.836 1 50.59 56 ALA B CA 1
ATOM 4059 C C . ALA B 1 56 ? 23.203 9.078 -7.895 1 50.59 56 ALA B C 1
ATOM 4061 O O . ALA B 1 56 ? 22.531 9.484 -6.945 1 50.59 56 ALA B O 1
ATOM 4062 N N . ALA B 1 57 ? 22.516 8.797 -9.148 1 44.53 57 ALA B N 1
ATOM 4063 C CA . ALA B 1 57 ? 21.094 8.883 -9.484 1 44.53 57 ALA B CA 1
ATOM 4064 C C . ALA B 1 57 ? 20.5 7.492 -9.695 1 44.53 57 ALA B C 1
ATOM 4066 O O . ALA B 1 57 ? 21.078 6.66 -10.391 1 44.53 57 ALA B O 1
ATOM 4067 N N . SER B 1 58 ? 19.812 6.793 -8.703 1 44.22 58 SER B N 1
ATOM 4068 C CA . SER B 1 58 ? 19.016 5.574 -8.727 1 44.22 58 SER B CA 1
ATOM 4069 C C . SER B 1 58 ? 18.906 4.953 -7.332 1 44.22 58 SER B C 1
ATOM 4071 O O . SER B 1 58 ? 19.562 5.422 -6.395 1 44.22 58 SER B O 1
ATOM 4073 N N . ILE B 1 59 ? 18 4.043 -7.262 1 41.59 59 ILE B N 1
ATOM 4074 C CA . ILE B 1 59 ? 17.797 3.283 -6.035 1 41.59 59 ILE B CA 1
ATOM 4075 C C . ILE B 1 59 ? 19.125 2.73 -5.539 1 41.59 59 ILE B C 1
ATOM 4077 O O . ILE B 1 59 ? 19.25 2.336 -4.379 1 41.59 59 ILE B O 1
ATOM 4081 N N . ARG B 1 60 ? 20.188 2.814 -6.395 1 47.81 60 ARG B N 1
ATOM 4082 C CA . ARG B 1 60 ? 21.5 2.301 -6 1 47.81 60 ARG B CA 1
ATOM 4083 C C . ARG B 1 60 ? 22.484 3.438 -5.77 1 47.81 60 ARG B C 1
ATOM 4085 O O . ARG B 1 60 ? 23.703 3.252 -5.91 1 47.81 60 ARG B O 1
ATOM 4092 N N . ALA B 1 61 ? 21.906 4.516 -5.402 1 51.75 61 ALA B N 1
ATOM 4093 C CA . ALA B 1 61 ? 22.797 5.652 -5.164 1 51.75 61 ALA B CA 1
ATOM 4094 C C . ALA B 1 61 ? 23.766 5.355 -4.027 1 51.75 61 ALA B C 1
ATOM 4096 O O . ALA B 1 61 ? 23.391 4.777 -3.008 1 51.75 61 ALA B O 1
ATOM 4097 N N . GLY B 1 62 ? 24.922 5.543 -4.285 1 59.78 62 GLY B N 1
ATOM 4098 C CA . GLY B 1 62 ? 26.016 5.312 -3.346 1 59.78 62 GLY B CA 1
ATOM 4099 C C . GLY B 1 62 ? 26.75 4.02 -3.609 1 59.78 62 GLY B C 1
ATOM 4100 O O . GLY B 1 62 ? 27.844 3.809 -3.078 1 59.78 62 GLY B O 1
ATOM 4101 N N . LYS B 1 63 ? 26.141 3.191 -4.414 1 61.75 63 LYS B N 1
ATOM 4102 C CA . LYS B 1 63 ? 26.875 1.978 -4.77 1 61.75 63 LYS B CA 1
ATOM 4103 C C . LYS B 1 63 ? 27.859 2.238 -5.91 1 61.75 63 LYS B C 1
ATOM 4105 O O . LYS B 1 63 ? 27.719 3.215 -6.645 1 61.75 63 LYS B O 1
ATOM 4110 N N . TRP B 1 64 ? 28.984 1.292 -5.816 1 62.19 64 TRP B N 1
ATOM 4111 C CA . TRP B 1 64 ? 30.109 1.481 -6.727 1 62.19 64 TRP B CA 1
ATOM 4112 C C . TRP B 1 64 ? 30.031 0.512 -7.902 1 62.19 64 TRP B C 1
ATOM 4114 O O . TRP B 1 64 ? 29.609 -0.639 -7.738 1 62.19 64 TRP B O 1
ATOM 4124 N N . ILE B 1 65 ? 30.219 0.971 -9.156 1 65.94 65 ILE B N 1
ATOM 4125 C CA . ILE B 1 65 ? 30.359 0.111 -10.328 1 65.94 65 ILE B CA 1
ATOM 4126 C C . ILE B 1 65 ? 31.688 0.382 -11.023 1 65.94 65 ILE B C 1
ATOM 4128 O O . ILE B 1 65 ? 32.219 1.489 -10.938 1 65.94 65 ILE B O 1
ATOM 4132 N N . ASP B 1 66 ? 32.219 -0.702 -11.625 1 64.38 66 ASP B N 1
ATOM 4133 C CA . ASP B 1 66 ? 33.438 -0.535 -12.43 1 64.38 66 ASP B CA 1
ATOM 4134 C C . ASP B 1 66 ? 33.125 0.163 -13.75 1 64.38 66 ASP B C 1
ATOM 4136 O O . ASP B 1 66 ? 32.094 -0.096 -14.367 1 64.38 66 ASP B O 1
ATOM 4140 N N . SER B 1 67 ? 33.906 1.264 -14.008 1 62.72 67 SER B N 1
ATOM 4141 C CA . SER B 1 67 ? 33.75 2.068 -15.219 1 62.72 67 SER B CA 1
ATOM 4142 C C . SER B 1 67 ? 35.094 2.307 -15.906 1 62.72 67 SER B C 1
ATOM 4144 O O . SER B 1 67 ? 36.125 2.143 -15.297 1 62.72 67 SER B O 1
ATOM 4146 N N . SER B 1 68 ? 35.094 2.566 -17.344 1 61.22 68 SER B N 1
ATOM 4147 C CA . SER B 1 68 ? 36.312 2.961 -18.031 1 61.22 68 SER B CA 1
ATOM 4148 C C . SER B 1 68 ? 36.781 4.34 -17.578 1 61.22 68 SER B C 1
ATOM 4150 O O . SER B 1 68 ? 35.969 5.246 -17.391 1 61.22 68 SER B O 1
ATOM 4152 N N . CYS B 1 69 ? 38.094 4.449 -17.25 1 54.5 69 CYS B N 1
ATOM 4153 C CA . CYS B 1 69 ? 38.719 5.68 -16.766 1 54.5 69 CYS B CA 1
ATOM 4154 C C . CYS B 1 69 ? 38.562 6.805 -17.781 1 54.5 69 CYS B C 1
ATOM 4156 O O . CYS B 1 69 ? 38.844 7.965 -17.484 1 54.5 69 CYS B O 1
ATOM 4158 N N . SER B 1 70 ? 38.25 6.562 -19.016 1 53.22 70 SER B N 1
ATOM 4159 C CA . SER B 1 70 ? 38.156 7.582 -20.062 1 53.22 70 SER B CA 1
ATOM 4160 C C . SER B 1 70 ? 36.812 8.25 -20.078 1 53.22 70 SER B C 1
ATOM 4162 O O . SER B 1 70 ? 36.594 9.219 -20.812 1 53.22 70 SER B O 1
ATOM 4164 N N . GLU B 1 71 ? 35.938 7.742 -19.172 1 48.19 71 GLU B N 1
ATOM 4165 C CA . GLU B 1 71 ? 34.594 8.312 -19.172 1 48.19 71 GLU B CA 1
ATOM 4166 C C . GLU B 1 71 ? 34.531 9.57 -18.312 1 48.19 71 GLU B C 1
ATOM 4168 O O . GLU B 1 71 ? 35.156 9.641 -17.25 1 48.19 71 GLU B O 1
ATOM 4173 N N . ASN B 1 72 ? 34.188 10.75 -18.797 1 44.34 72 ASN B N 1
ATOM 4174 C CA . ASN B 1 72 ? 34.125 12.016 -18.062 1 44.34 72 ASN B CA 1
ATOM 4175 C C . ASN B 1 72 ? 33.031 11.977 -16.984 1 44.34 72 ASN B C 1
ATOM 4177 O O . ASN B 1 72 ? 31.859 11.922 -17.297 1 44.34 72 ASN B O 1
ATOM 4181 N N . GLN B 1 73 ? 33.344 11.328 -15.781 1 45 73 GLN B N 1
ATOM 4182 C CA . GLN B 1 73 ? 32.438 11.312 -14.641 1 45 73 GLN B CA 1
ATOM 4183 C C . GLN B 1 73 ? 32.938 12.211 -13.516 1 45 73 GLN B C 1
ATOM 4185 O O . GLN B 1 73 ? 34.125 12.586 -13.5 1 45 73 GLN B O 1
ATOM 4190 N N . GLY B 1 74 ? 32.094 12.82 -12.555 1 43.59 74 GLY B N 1
ATOM 4191 C CA . GLY B 1 74 ? 32.562 13.508 -11.367 1 43.59 74 GLY B CA 1
ATOM 4192 C C . GLY B 1 74 ? 33.25 12.594 -10.383 1 43.59 74 GLY B C 1
ATOM 4193 O O . GLY B 1 74 ? 33.219 11.367 -10.523 1 43.59 74 GLY B O 1
ATOM 4194 N N . TYR B 1 75 ? 34.344 12.922 -9.664 1 39.69 75 TYR B N 1
ATOM 4195 C CA . TYR B 1 75 ? 35.062 12.125 -8.688 1 39.69 75 TYR B CA 1
ATOM 4196 C C . TYR B 1 75 ? 34.719 12.57 -7.266 1 39.69 75 TYR B C 1
ATOM 4198 O O . TYR B 1 75 ? 34.344 13.711 -7.043 1 39.69 75 TYR B O 1
ATOM 4206 N N . VAL B 1 76 ? 34.156 11.695 -6.465 1 37.69 76 VAL B N 1
ATOM 4207 C CA . VAL B 1 76 ? 34.062 12.023 -5.047 1 37.69 76 VAL B CA 1
ATOM 4208 C C . VAL B 1 76 ? 35.281 11.523 -4.305 1 37.69 76 VAL B C 1
ATOM 4210 O O . VAL B 1 76 ? 35.688 10.367 -4.465 1 37.69 76 VAL B O 1
ATOM 4213 N N . CYS B 1 77 ? 36.125 12.234 -3.838 1 29.5 77 CYS B N 1
ATOM 4214 C CA . CYS B 1 77 ? 37.312 11.945 -3.029 1 29.5 77 CYS B CA 1
ATOM 4215 C C . CYS B 1 77 ? 36.938 11.719 -1.57 1 29.5 77 CYS B C 1
ATOM 4217 O O . CYS B 1 77 ? 36.156 12.477 -1.004 1 29.5 77 CYS B O 1
ATOM 4219 N N . GLN B 1 78 ? 36.781 10.469 -1.146 1 32.12 78 GLN B N 1
ATOM 4220 C CA . GLN B 1 78 ? 36.688 10.234 0.289 1 32.12 78 GLN B CA 1
ATOM 4221 C C . GLN B 1 78 ? 38 10.531 0.996 1 32.12 78 GLN B C 1
ATOM 4223 O O . GLN B 1 78 ? 39.062 10.109 0.536 1 32.12 78 GLN B O 1
ATOM 4228 N N . GLN B 1 79 ? 38.156 11.633 1.619 1 30.73 79 GLN B N 1
ATOM 4229 C CA . GLN B 1 79 ? 39.312 11.797 2.504 1 30.73 79 GLN B CA 1
ATOM 4230 C C . GLN B 1 79 ? 38.969 11.375 3.93 1 30.73 79 GLN B C 1
ATOM 4232 O O . GLN B 1 79 ? 37.812 11.531 4.375 1 30.73 79 GLN B O 1
ATOM 4237 N N . TYR B 1 80 ? 39.625 10.383 4.422 1 29.8 80 TYR B N 1
ATOM 4238 C CA . TYR B 1 80 ? 39.594 10.094 5.852 1 29.8 80 TYR B CA 1
ATOM 4239 C C . TYR B 1 80 ? 39.656 11.383 6.668 1 29.8 80 TYR B C 1
ATOM 4241 O O . TYR B 1 80 ? 40.375 12.32 6.309 1 29.8 80 TYR B O 1
ATOM 4249 N N . LYS B 1 81 ? 38.562 11.516 7.531 1 32.28 81 LYS B N 1
ATOM 4250 C CA . LYS B 1 81 ? 38.75 12.656 8.422 1 32.28 81 LYS B CA 1
ATOM 4251 C C . LYS B 1 81 ? 40.031 12.539 9.219 1 32.28 81 LYS B C 1
ATOM 4253 O O . LYS B 1 81 ? 40.344 11.477 9.789 1 32.28 81 LYS B O 1
ATOM 4258 N N . ASP B 1 82 ? 40.969 13.117 8.859 1 33.31 82 ASP B N 1
ATOM 4259 C CA . ASP B 1 82 ? 42.094 13.273 9.758 1 33.31 82 ASP B CA 1
ATOM 4260 C C . ASP B 1 82 ? 41.625 13.531 11.188 1 33.31 82 ASP B C 1
ATOM 4262 O O . ASP B 1 82 ? 40.719 14.336 11.414 1 33.31 82 ASP B O 1
ATOM 4266 N N . GLN B 1 83 ? 41.688 12.586 12.102 1 34.16 83 GLN B N 1
ATOM 4267 C CA . GLN B 1 83 ? 41.406 12.742 13.523 1 34.16 83 GLN B CA 1
ATOM 4268 C C . GLN B 1 83 ? 41.688 14.164 13.992 1 34.16 83 GLN B C 1
ATOM 4270 O O . GLN B 1 83 ? 41.156 14.602 15.023 1 34.16 83 GLN B O 1
ATOM 4275 N N . ASN B 1 84 ? 42.812 14.641 13.719 1 34.69 84 ASN B N 1
ATOM 4276 C CA . ASN B 1 84 ? 43.219 16.016 14.016 1 34.69 84 ASN B CA 1
ATOM 4277 C C . ASN B 1 84 ? 42.375 17.016 13.242 1 34.69 84 ASN B C 1
ATOM 4279 O O . ASN B 1 84 ? 42.688 18.219 13.211 1 34.69 84 ASN B O 1
ATOM 4283 N N . LEU B 1 85 ? 41.656 16.469 12.203 1 37.31 85 LEU B N 1
ATOM 4284 C CA . LEU B 1 85 ? 40.844 17.5 11.57 1 37.31 85 LEU B CA 1
ATOM 4285 C C . LEU B 1 85 ? 39.719 17.938 12.492 1 37.31 85 LEU B C 1
ATOM 4287 O O . LEU B 1 85 ? 39.094 17.109 13.164 1 37.31 85 LEU B O 1
ATOM 4291 N N . PRO B 1 86 ? 39.656 19.172 12.93 1 36.09 86 PRO B N 1
ATOM 4292 C CA . PRO B 1 86 ? 38.594 19.656 13.812 1 36.09 86 PRO B CA 1
ATOM 4293 C C . PRO B 1 86 ? 37.25 19.016 13.531 1 36.09 86 PRO B C 1
ATOM 4295 O O . PRO B 1 86 ? 37.031 18.5 12.43 1 36.09 86 PRO B O 1
ATOM 4298 N N . GLU B 1 87 ? 36.469 18.531 14.586 1 35.47 87 GLU B N 1
ATOM 4299 C CA . GLU B 1 87 ? 35.062 18.188 14.492 1 35.47 87 GLU B CA 1
ATOM 4300 C C . GLU B 1 87 ? 34.438 18.781 13.234 1 35.47 87 GLU B C 1
ATOM 4302 O O . GLU B 1 87 ? 34.406 20 13.07 1 35.47 87 GLU B O 1
ATOM 4307 N N . GLN B 1 88 ? 34.844 18.375 12.102 1 35.06 88 GLN B N 1
ATOM 4308 C CA . GLN B 1 88 ? 34.125 19 11.008 1 35.06 88 GLN B CA 1
ATOM 4309 C C . GLN B 1 88 ? 32.688 19.281 11.391 1 35.06 88 GLN B C 1
ATOM 4311 O O . GLN B 1 88 ? 31.953 18.359 11.789 1 35.06 88 GLN B O 1
ATOM 4316 N N . ASN B 1 89 ? 32.312 20.281 12.023 1 35.28 89 ASN B N 1
ATOM 4317 C CA . ASN B 1 89 ? 30.969 20.844 12.055 1 35.28 89 ASN B CA 1
ATOM 4318 C C . ASN B 1 89 ? 30.172 20.453 10.82 1 35.28 89 ASN B C 1
ATOM 4320 O O . ASN B 1 89 ? 30.469 20.891 9.711 1 35.28 89 ASN B O 1
ATOM 4324 N N . VAL B 1 90 ? 30.062 19.125 10.414 1 41.47 90 VAL B N 1
ATOM 4325 C CA . VAL B 1 90 ? 29.078 18.844 9.375 1 41.47 90 VAL B CA 1
ATOM 4326 C C . VAL B 1 90 ? 28.172 20.062 9.18 1 41.47 90 VAL B C 1
ATOM 4328 O O . VAL B 1 90 ? 27.516 20.5 10.117 1 41.47 90 VAL B O 1
ATOM 4331 N N . ASN B 1 91 ? 28.625 21.047 8.75 1 43.81 91 ASN B N 1
ATOM 4332 C CA . ASN B 1 91 ? 27.938 22.281 8.383 1 43.81 91 ASN B CA 1
ATOM 4333 C C . ASN B 1 91 ? 26.516 22 7.91 1 43.81 91 ASN B C 1
ATOM 4335 O O . ASN B 1 91 ? 26.297 21.688 6.738 1 43.81 91 ASN B O 1
ATOM 4339 N N . TYR B 1 92 ? 25.688 21.391 8.766 1 61.19 92 TYR B N 1
ATOM 4340 C CA . TYR B 1 92 ? 24.266 21.125 8.641 1 61.19 92 TYR B CA 1
ATOM 4341 C C . TYR B 1 92 ? 23.516 22.344 8.109 1 61.19 92 TYR B C 1
ATOM 4343 O O . TYR B 1 92 ? 22.281 22.375 8.109 1 61.19 92 TYR B O 1
ATOM 4351 N N . TYR B 1 93 ? 24.422 23.297 7.652 1 68.44 93 TYR B N 1
ATOM 4352 C CA . TYR B 1 93 ? 23.781 24.516 7.18 1 68.44 93 TYR B CA 1
ATOM 4353 C C . TYR B 1 93 ? 23.781 24.578 5.66 1 68.44 93 TYR B C 1
ATOM 4355 O O . TYR B 1 93 ? 24.672 24.016 5.012 1 68.44 93 TYR B O 1
ATOM 4363 N N . CYS B 1 94 ? 22.781 25.031 5.156 1 81.75 94 CYS B N 1
ATOM 4364 C CA . CYS B 1 94 ? 22.656 25.281 3.727 1 81.75 94 CYS B CA 1
ATOM 4365 C C . CYS B 1 94 ? 23.703 26.281 3.262 1 81.75 94 CYS B C 1
ATOM 4367 O O . CYS B 1 94 ? 24.406 26.875 4.082 1 81.75 94 CYS B O 1
ATOM 4369 N N . ASN B 1 95 ? 23.984 26.312 1.958 1 73.56 95 ASN B N 1
ATOM 4370 C CA . ASN B 1 95 ? 25.062 27.125 1.414 1 73.56 95 ASN B CA 1
ATOM 4371 C C . ASN B 1 95 ? 24.562 28.5 0.959 1 73.56 95 ASN B C 1
ATOM 4373 O O . ASN B 1 95 ? 23.344 28.703 0.84 1 73.56 95 ASN B O 1
ATOM 4377 N N . GLY B 1 96 ? 25.531 29.406 0.903 1 75.25 96 GLY B N 1
ATOM 4378 C CA . GLY B 1 96 ? 25.25 30.719 0.332 1 75.25 96 GLY B CA 1
ATOM 4379 C C . GLY B 1 96 ? 24.406 31.594 1.239 1 75.25 96 GLY B C 1
ATOM 4380 O O . GLY B 1 96 ? 24.719 31.766 2.418 1 75.25 96 GLY B O 1
ATOM 4381 N N . SER B 1 97 ? 23.391 32.125 0.604 1 76.31 97 SER B N 1
ATOM 4382 C CA . SER B 1 97 ? 22.5 33.062 1.302 1 76.31 97 SER B CA 1
ATOM 4383 C C . SER B 1 97 ? 21.703 32.344 2.4 1 76.31 97 SER B C 1
ATOM 4385 O O . SER B 1 97 ? 21.094 33 3.25 1 76.31 97 SER B O 1
ATOM 4387 N N . LEU B 1 98 ? 21.844 30.969 2.375 1 81.75 98 LEU B N 1
ATOM 4388 C CA . LEU B 1 98 ? 21.078 30.188 3.348 1 81.75 98 LEU B CA 1
ATOM 4389 C C . LEU B 1 98 ? 22 29.547 4.371 1 81.75 98 LEU B C 1
ATOM 4391 O O . LEU B 1 98 ? 21.75 28.438 4.84 1 81.75 98 LEU B O 1
ATOM 4395 N N . SER B 1 99 ? 23 30.25 4.746 1 79.75 99 SER B N 1
ATOM 4396 C CA . SER B 1 99 ? 24 29.703 5.656 1 79.75 99 SER B CA 1
ATOM 4397 C C . SER B 1 99 ? 23.422 29.531 7.062 1 79.75 99 SER B C 1
ATOM 4399 O O . SER B 1 99 ? 23.969 28.766 7.871 1 79.75 99 SER B O 1
ATOM 4401 N N . ASN B 1 100 ? 22.375 30.25 7.254 1 85.25 100 ASN B N 1
ATOM 4402 C CA . ASN B 1 100 ? 21.75 30.125 8.562 1 85.25 100 ASN B CA 1
ATOM 4403 C C . ASN B 1 100 ? 20.672 29.047 8.578 1 85.25 100 ASN B C 1
ATOM 4405 O O . ASN B 1 100 ? 20.016 28.828 9.594 1 85.25 100 ASN B O 1
ATOM 4409 N N . TYR B 1 101 ? 20.562 28.422 7.52 1 91.69 101 TYR B N 1
ATOM 4410 C CA . TYR B 1 101 ? 19.578 27.344 7.395 1 91.69 101 TYR B CA 1
ATOM 4411 C C . TYR B 1 101 ? 20.234 25.984 7.566 1 91.69 101 TYR B C 1
ATOM 4413 O O . TYR B 1 101 ? 21.391 25.797 7.16 1 91.69 101 TYR B O 1
ATOM 4421 N N . VAL B 1 102 ? 19.516 25.156 8.164 1 89.81 102 VAL B N 1
ATOM 4422 C CA . VAL B 1 102 ? 19.969 23.781 8.336 1 89.81 102 VAL B CA 1
ATOM 4423 C C . VAL B 1 102 ? 19.5 22.938 7.148 1 89.81 102 VAL B C 1
ATOM 4425 O O . VAL B 1 102 ? 18.359 23.031 6.727 1 89.81 102 VAL B O 1
ATOM 4428 N N . SER B 1 103 ? 20.453 22.172 6.652 1 87.19 103 SER B N 1
ATOM 4429 C CA . SER B 1 103 ? 20.156 21.375 5.473 1 87.19 103 SER B CA 1
ATOM 4430 C C . SER B 1 103 ? 19.656 19.984 5.863 1 87.19 103 SER B C 1
ATOM 4432 O O . SER B 1 103 ? 20.203 19.359 6.781 1 87.19 103 SER B O 1
ATOM 4434 N N . TYR B 1 104 ? 18.562 19.562 5.273 1 87.19 104 TYR B N 1
ATOM 4435 C CA . TYR B 1 104 ? 18.062 18.203 5.383 1 87.19 104 TYR B CA 1
ATOM 4436 C C . TYR B 1 104 ? 17.359 17.766 4.094 1 87.19 104 TYR B C 1
ATOM 4438 O O . TYR B 1 104 ? 16.453 18.438 3.611 1 87.19 104 TYR B O 1
ATOM 4446 N N . GLY B 1 105 ? 17.844 16.656 3.598 1 80.69 105 GLY B N 1
ATOM 4447 C CA . GLY B 1 105 ? 17.297 16.234 2.32 1 80.69 105 GLY B CA 1
ATOM 4448 C C . GLY B 1 105 ? 17.438 17.281 1.232 1 80.69 105 GLY B C 1
ATOM 4449 O O . GLY B 1 105 ? 18.531 17.766 0.969 1 80.69 105 GLY B O 1
ATOM 4450 N N . GLN B 1 106 ? 16.281 17.609 0.65 1 78.62 106 GLN B N 1
ATOM 4451 C CA . GLN B 1 106 ? 16.297 18.594 -0.425 1 78.62 106 GLN B CA 1
ATOM 4452 C C . GLN B 1 106 ? 15.758 19.938 0.054 1 78.62 106 GLN B C 1
ATOM 4454 O O . GLN B 1 106 ? 15.258 20.734 -0.746 1 78.62 106 GLN B O 1
ATOM 4459 N N . GLY B 1 107 ? 15.875 20.094 1.359 1 89.75 107 GLY B N 1
ATOM 4460 C CA . GLY B 1 107 ? 15.359 21.328 1.914 1 89.75 107 GLY B CA 1
ATOM 4461 C C . GLY B 1 107 ? 16.297 21.984 2.902 1 89.75 107 GLY B C 1
ATOM 4462 O O . GLY B 1 107 ? 17.188 21.328 3.461 1 89.75 107 GLY B O 1
ATOM 4463 N N . CYS B 1 108 ? 16.203 23.312 2.957 1 92.62 108 CYS B N 1
ATOM 4464 C CA . CYS B 1 108 ? 16.891 24.109 3.969 1 92.62 108 CYS B CA 1
ATOM 4465 C C . CYS B 1 108 ? 15.898 24.703 4.961 1 92.62 108 CYS B C 1
ATOM 4467 O O . CYS B 1 108 ? 14.93 25.359 4.566 1 92.62 108 CYS B O 1
ATOM 4469 N N . TYR B 1 109 ? 16.219 24.5 6.215 1 95.31 109 TYR B N 1
ATOM 4470 C CA . TYR B 1 109 ? 15.227 24.812 7.238 1 95.31 109 TYR B CA 1
ATOM 4471 C C . TYR B 1 109 ? 15.766 25.828 8.234 1 95.31 109 TYR B C 1
ATOM 4473 O O . TYR B 1 109 ? 16.953 25.781 8.594 1 95.31 109 TYR B O 1
ATOM 4481 N N . ARG B 1 110 ? 14.883 26.672 8.695 1 94.75 110 ARG B N 1
ATOM 4482 C CA . ARG B 1 110 ? 15.211 27.609 9.758 1 94.75 110 ARG B CA 1
ATOM 4483 C C . ARG B 1 110 ? 14 27.875 10.648 1 94.75 110 ARG B C 1
ATOM 4485 O O . ARG B 1 110 ? 12.875 28.016 10.156 1 94.75 110 ARG B O 1
ATOM 4492 N N . VAL B 1 111 ? 14.273 27.891 11.945 1 95.25 111 VAL B N 1
ATOM 4493 C CA . VAL B 1 111 ? 13.203 28.125 12.914 1 95.25 111 VAL B CA 1
ATOM 4494 C C . VAL B 1 111 ? 13.25 29.578 13.406 1 95.25 111 VAL B C 1
ATOM 4496 O O . VAL B 1 111 ? 14.328 30.109 13.656 1 95.25 111 VAL B O 1
ATOM 4499 N N . TYR B 1 112 ? 12.117 30.156 13.461 1 95.06 112 TYR B N 1
ATOM 4500 C CA . TYR B 1 112 ? 11.969 31.5 14.031 1 95.06 112 TYR B CA 1
ATOM 4501 C C . TYR B 1 112 ? 11.094 31.453 15.281 1 95.06 112 TYR B C 1
ATOM 4503 O O . TYR B 1 112 ? 9.93 31.062 15.219 1 95.06 112 TYR B O 1
ATOM 4511 N N . ASN B 1 113 ? 11.609 31.969 16.328 1 93.62 113 ASN B N 1
ATOM 4512 C CA . ASN B 1 113 ? 10.906 31.906 17.609 1 93.62 113 ASN B CA 1
ATOM 4513 C C . ASN B 1 113 ? 9.945 33.062 17.766 1 93.62 113 ASN B C 1
ATOM 4515 O O . ASN B 1 113 ? 9.102 33.062 18.672 1 93.62 113 ASN B O 1
ATOM 4519 N N . SER B 1 114 ? 10.062 34.031 16.875 1 93.38 114 SER B N 1
ATOM 4520 C CA . SER B 1 114 ? 9.109 35.156 16.906 1 93.38 114 SER B CA 1
ATOM 4521 C C . SER B 1 114 ? 7.691 34.656 16.625 1 93.38 114 SER B C 1
ATOM 4523 O O . SER B 1 114 ? 7.477 33.844 15.711 1 93.38 114 SER B O 1
ATOM 4525 N N . LYS B 1 115 ? 6.793 35.094 17.422 1 96 115 LYS B N 1
ATOM 4526 C CA . LYS B 1 115 ? 5.41 34.625 17.281 1 96 115 LYS B CA 1
ATOM 4527 C C . LYS B 1 115 ? 4.66 35.469 16.25 1 96 115 LYS B C 1
ATOM 4529 O O . LYS B 1 115 ? 4.613 36.719 16.359 1 96 115 LYS B O 1
ATOM 4534 N N . ASN B 1 116 ? 4.16 34.844 15.273 1 97.62 116 ASN B N 1
ATOM 4535 C CA . ASN B 1 116 ? 3.422 35.5 14.195 1 97.62 116 ASN B CA 1
ATOM 4536 C C . ASN B 1 116 ? 2.17 34.719 13.82 1 97.62 116 ASN B C 1
ATOM 4538 O O . ASN B 1 116 ? 2.039 33.531 14.188 1 97.62 116 ASN B O 1
ATOM 4542 N N . THR B 1 117 ? 1.218 35.406 13.227 1 98 117 THR B N 1
ATOM 4543 C CA . THR B 1 117 ? 0.097 34.688 12.633 1 98 117 THR B CA 1
ATOM 4544 C C . THR B 1 117 ? 0.568 33.812 11.477 1 98 117 THR B C 1
ATOM 4546 O O . THR B 1 117 ? 1.69 33.969 10.992 1 98 117 THR B O 1
ATOM 4549 N N . TRP B 1 118 ? -0.231 32.906 11.102 1 97.94 118 TRP B N 1
ATOM 4550 C CA . TRP B 1 118 ? 0.134 32 10.023 1 97.94 118 TRP B CA 1
ATOM 4551 C C . TRP B 1 118 ? 0.452 32.781 8.75 1 97.94 118 TRP B C 1
ATOM 4553 O O . TRP B 1 118 ? 1.446 32.5 8.078 1 97.94 118 TRP B O 1
ATOM 4563 N N . LYS B 1 119 ? -0.424 33.781 8.383 1 96.94 119 LYS B N 1
ATOM 4564 C CA . LYS B 1 119 ? -0.242 34.594 7.184 1 96.94 119 LYS B CA 1
ATOM 4565 C C . LYS B 1 119 ? 1.057 35.375 7.246 1 96.94 119 LYS B C 1
ATOM 4567 O O . LYS B 1 119 ? 1.812 35.438 6.273 1 96.94 119 LYS B O 1
ATOM 4572 N N . ASP B 1 120 ? 1.314 35.969 8.391 1 98.12 120 ASP B N 1
ATOM 4573 C CA . ASP B 1 120 ? 2.527 36.75 8.562 1 98.12 120 ASP B CA 1
ATOM 4574 C C . ASP B 1 120 ? 3.773 35.875 8.5 1 98.12 120 ASP B C 1
ATOM 4576 O O . ASP B 1 120 ? 4.793 36.281 7.934 1 98.12 120 ASP B O 1
ATOM 4580 N N . ALA B 1 121 ? 3.662 34.75 9.141 1 98.5 121 ALA B N 1
ATOM 4581 C CA . ALA B 1 121 ? 4.777 33.812 9.094 1 98.5 121 ALA B CA 1
ATOM 4582 C C . ALA B 1 121 ? 5.109 33.438 7.66 1 98.5 121 ALA B C 1
ATOM 4584 O O . ALA B 1 121 ? 6.277 33.375 7.277 1 98.5 121 ALA B O 1
ATOM 4585 N N . GLU B 1 122 ? 4.043 33.094 6.906 1 98.31 122 GLU B N 1
ATOM 4586 C CA . GLU B 1 122 ? 4.242 32.75 5.5 1 98.31 122 GLU B CA 1
ATOM 4587 C C . GLU B 1 122 ? 4.91 33.906 4.742 1 98.31 122 GLU B C 1
ATOM 4589 O O . GLU B 1 122 ? 5.828 33.688 3.951 1 98.31 122 GLU B O 1
ATOM 4594 N N . TYR B 1 123 ? 4.465 35.062 4.965 1 97.56 123 TYR B N 1
ATOM 4595 C CA . TYR B 1 123 ? 5.035 36.219 4.316 1 97.56 123 TYR B CA 1
ATOM 4596 C C . TYR B 1 123 ? 6.516 36.375 4.645 1 97.56 123 TYR B C 1
ATOM 4598 O O . TYR B 1 123 ? 7.328 36.656 3.764 1 97.56 123 TYR B O 1
ATOM 4606 N N . TYR B 1 124 ? 6.828 36.188 5.898 1 97 124 TYR B N 1
ATOM 4607 C CA . TYR B 1 124 ? 8.219 36.281 6.332 1 97 124 TYR B CA 1
ATOM 4608 C C . TYR B 1 124 ? 9.086 35.25 5.609 1 97 124 TYR B C 1
ATOM 4610 O O . TYR B 1 124 ? 10.18 35.594 5.145 1 97 124 TYR B O 1
ATOM 4618 N N . CYS B 1 125 ? 8.625 34.031 5.555 1 97.56 125 CYS B N 1
ATOM 4619 C CA . CYS B 1 125 ? 9.391 32.969 4.883 1 97.56 125 CYS B CA 1
ATOM 4620 C C . CYS B 1 125 ? 9.547 33.281 3.4 1 97.56 125 CYS B C 1
ATOM 4622 O O . CYS B 1 125 ? 10.594 33 2.811 1 97.56 125 CYS B O 1
ATOM 4624 N N . GLN B 1 126 ? 8.562 33.875 2.799 1 96.62 126 GLN B N 1
ATOM 4625 C CA . GLN B 1 126 ? 8.625 34.25 1.387 1 96.62 126 GLN B CA 1
ATOM 4626 C C . GLN B 1 126 ? 9.672 35.312 1.141 1 96.62 126 GLN B C 1
ATOM 4628 O O . GLN B 1 126 ? 10.328 35.344 0.097 1 96.62 126 GLN B O 1
ATOM 4633 N N . GLU B 1 127 ? 9.805 36.156 2.07 1 93.94 127 GLU B N 1
ATOM 4634 C CA . GLU B 1 127 ? 10.828 37.188 1.974 1 93.94 127 GLU B CA 1
ATOM 4635 C C . GLU B 1 127 ? 12.227 36.594 1.938 1 93.94 127 GLU B C 1
ATOM 4637 O O . GLU B 1 127 ? 13.141 37.156 1.338 1 93.94 127 GLU B O 1
ATOM 4642 N N . GLU B 1 128 ? 12.289 35.469 2.514 1 90.31 128 GLU B N 1
ATOM 4643 C CA . GLU B 1 128 ? 13.562 34.781 2.518 1 90.31 128 GLU B CA 1
ATOM 4644 C C . GLU B 1 128 ? 13.641 33.781 1.372 1 90.31 128 GLU B C 1
ATOM 4646 O O . GLU B 1 128 ? 14.469 32.844 1.397 1 90.31 128 GLU B O 1
ATOM 4651 N N . LYS B 1 129 ? 12.711 33.844 0.436 1 91.06 129 LYS B N 1
ATOM 4652 C CA . LYS B 1 129 ? 12.656 33.062 -0.784 1 91.06 129 LYS B CA 1
ATOM 4653 C C . LYS B 1 129 ? 12.25 31.609 -0.478 1 91.06 129 LYS B C 1
ATOM 4655 O O . LYS B 1 129 ? 12.656 30.688 -1.186 1 91.06 129 LYS B O 1
ATOM 4660 N N . GLY B 1 130 ? 11.594 31.484 0.562 1 95.12 130 GLY B N 1
ATOM 4661 C CA . GLY B 1 130 ? 11.047 30.188 0.938 1 95.12 130 GLY B CA 1
ATOM 4662 C C . GLY B 1 130 ? 9.57 30.234 1.284 1 95.12 130 GLY B C 1
ATOM 4663 O O . GLY B 1 130 ? 8.844 31.109 0.809 1 95.12 130 GLY B O 1
ATOM 4664 N N . HIS B 1 131 ? 9.109 29.219 1.934 1 97.69 131 HIS B N 1
ATOM 4665 C CA . HIS B 1 131 ? 7.758 29.078 2.461 1 97.69 131 HIS B CA 1
ATOM 4666 C C . HIS B 1 131 ? 7.766 28.422 3.838 1 97.69 131 HIS B C 1
ATOM 4668 O O . HIS B 1 131 ? 8.789 27.891 4.266 1 97.69 131 HIS B O 1
ATOM 4674 N N . LEU B 1 132 ? 6.637 28.578 4.496 1 98.31 132 LEU B N 1
ATOM 4675 C CA . LEU B 1 132 ? 6.477 27.703 5.648 1 98.31 132 LEU B CA 1
ATOM 4676 C C . LEU B 1 132 ? 6.734 26.25 5.262 1 98.31 132 LEU B C 1
ATOM 4678 O O . LEU B 1 132 ? 6.328 25.812 4.184 1 98.31 132 LEU B O 1
ATOM 4682 N N . ALA B 1 133 ? 7.32 25.5 6.141 1 97.94 133 ALA B N 1
ATOM 4683 C CA . ALA B 1 133 ? 7.898 24.203 5.82 1 97.94 133 ALA B CA 1
ATOM 4684 C C . ALA B 1 133 ? 6.816 23.203 5.426 1 97.94 133 ALA B C 1
ATOM 4686 O O . ALA B 1 133 ? 5.801 23.078 6.109 1 97.94 133 ALA B O 1
ATOM 4687 N N . SER B 1 134 ? 7.059 22.562 4.316 1 97.44 134 SER B N 1
ATOM 4688 C CA . SER B 1 134 ? 6.273 21.391 3.93 1 97.44 134 SER B CA 1
ATOM 4689 C C . SER B 1 134 ? 6.926 20.109 4.414 1 97.44 134 SER B C 1
ATOM 4691 O O . SER B 1 134 ? 8.148 20.047 4.59 1 97.44 134 SER B O 1
ATOM 4693 N N . VAL B 1 135 ? 6.125 19.109 4.75 1 96.25 135 VAL B N 1
ATOM 4694 C CA . VAL B 1 135 ? 6.594 17.781 5.168 1 96.25 135 VAL B CA 1
ATOM 4695 C C . VAL B 1 135 ? 6.152 16.734 4.148 1 96.25 135 VAL B C 1
ATOM 4697 O O . VAL B 1 135 ? 4.984 16.344 4.125 1 96.25 135 VAL B O 1
ATOM 4700 N N . VAL B 1 136 ? 7.137 16.25 3.4 1 91.75 136 VAL B N 1
ATOM 4701 C CA . VAL B 1 136 ? 6.723 15.445 2.252 1 91.75 136 VAL B CA 1
ATOM 4702 C C . VAL B 1 136 ? 7.035 13.977 2.506 1 91.75 136 VAL B C 1
ATOM 4704 O O . VAL B 1 136 ? 6.707 13.117 1.688 1 91.75 136 VAL B O 1
ATOM 4707 N N . SER B 1 137 ? 7.699 13.633 3.676 1 86.94 137 SER B N 1
ATOM 4708 C CA . SER B 1 137 ? 8.055 12.25 3.982 1 86.94 137 SER B CA 1
ATOM 4709 C C . SER B 1 137 ? 8.125 12.016 5.488 1 86.94 137 SER B C 1
ATOM 4711 O O . SER B 1 137 ? 8.258 12.969 6.262 1 86.94 137 SER B O 1
ATOM 4713 N N . PRO B 1 138 ? 7.992 10.695 5.891 1 82.75 138 PRO B N 1
ATOM 4714 C CA . PRO B 1 138 ? 8.141 10.398 7.316 1 82.75 138 PRO B CA 1
ATOM 4715 C C . PRO B 1 138 ? 9.523 10.758 7.855 1 82.75 138 PRO B C 1
ATOM 4717 O O . PRO B 1 138 ? 9.664 11.062 9.039 1 82.75 138 PRO B O 1
ATOM 4720 N N . TYR B 1 139 ? 10.477 10.781 7.004 1 78.75 139 TYR B N 1
ATOM 4721 C CA . TYR B 1 139 ? 11.828 11.141 7.414 1 78.75 139 TYR B CA 1
ATOM 4722 C C . TYR B 1 139 ? 11.938 12.625 7.719 1 78.75 139 TYR B C 1
ATOM 4724 O O . TYR B 1 139 ? 12.539 13.023 8.719 1 78.75 139 TYR B O 1
ATOM 4732 N N . GLU B 1 140 ? 11.328 13.328 6.852 1 88.31 140 GLU B N 1
ATOM 4733 C CA . GLU B 1 140 ? 11.305 14.766 7.09 1 88.31 140 GLU B CA 1
ATOM 4734 C C . GLU B 1 140 ? 10.523 15.102 8.352 1 88.31 140 GLU B C 1
ATOM 4736 O O . GLU B 1 140 ? 10.867 16.047 9.078 1 88.31 140 GLU B O 1
ATOM 4741 N N . GLN B 1 141 ? 9.414 14.375 8.594 1 90.06 141 GLN B N 1
ATOM 4742 C CA . GLN B 1 141 ? 8.641 14.531 9.82 1 90.06 141 GLN B CA 1
ATOM 4743 C C . GLN B 1 141 ? 9.5 14.273 11.055 1 90.06 141 GLN B C 1
ATOM 4745 O O . GLN B 1 141 ? 9.445 15.039 12.023 1 90.06 141 GLN B O 1
ATOM 4750 N N . ALA B 1 142 ? 10.234 13.188 11.008 1 83.75 142 ALA B N 1
ATOM 4751 C CA . ALA B 1 142 ? 11.102 12.844 12.125 1 83.75 142 ALA B CA 1
ATOM 4752 C C . ALA B 1 142 ? 12.18 13.898 12.328 1 83.75 142 ALA B C 1
ATOM 4754 O O . ALA B 1 142 ? 12.484 14.273 13.469 1 83.75 142 ALA B O 1
ATOM 4755 N N . PHE B 1 143 ? 12.742 14.406 11.297 1 88.12 143 PHE B N 1
ATOM 4756 C CA . PHE B 1 143 ? 13.742 15.469 11.359 1 88.12 143 PHE B CA 1
ATOM 4757 C C . PHE B 1 143 ? 13.164 16.703 12.031 1 88.12 143 PHE B C 1
ATOM 4759 O O . PHE B 1 143 ? 13.773 17.266 12.953 1 88.12 143 PHE B O 1
ATOM 4766 N N . LEU B 1 144 ? 11.969 17.141 11.539 1 92.94 144 LEU B N 1
ATOM 4767 C CA . LEU B 1 144 ? 11.367 18.359 12.062 1 92.94 144 LEU B CA 1
ATOM 4768 C C . LEU B 1 144 ? 11.008 18.188 13.539 1 92.94 144 LEU B C 1
ATOM 4770 O O . LEU B 1 144 ? 11.102 19.156 14.312 1 92.94 144 LEU B O 1
ATOM 4774 N N . HIS B 1 145 ? 10.555 17 13.859 1 89.5 145 HIS B N 1
ATOM 4775 C CA . HIS B 1 145 ? 10.227 16.75 15.258 1 89.5 145 HIS B CA 1
ATOM 4776 C C . HIS B 1 145 ? 11.43 16.984 16.156 1 89.5 145 HIS B C 1
ATOM 4778 O O . HIS B 1 145 ? 11.297 17.594 17.234 1 89.5 145 HIS B O 1
ATOM 4784 N N . LEU B 1 146 ? 12.578 16.578 15.734 1 84.06 146 LEU B N 1
ATOM 4785 C CA . LEU B 1 146 ? 13.812 16.766 16.5 1 84.06 146 LEU B CA 1
ATOM 4786 C C . LEU B 1 146 ? 14.289 18.219 16.375 1 84.06 146 LEU B C 1
ATOM 4788 O O . LEU B 1 146 ? 14.734 18.797 17.375 1 84.06 146 LEU B O 1
ATOM 4792 N N . PHE B 1 147 ? 14.125 18.719 15.219 1 88.06 147 PHE B N 1
ATOM 4793 C CA . PHE B 1 147 ? 14.594 20.062 14.906 1 88.06 147 PHE B CA 1
ATOM 4794 C C . PHE B 1 147 ? 13.836 21.109 15.734 1 88.06 147 PHE B C 1
ATOM 4796 O O . PHE B 1 147 ? 14.406 22.125 16.125 1 88.06 147 PHE B O 1
ATOM 4803 N N . LEU B 1 148 ? 12.602 20.812 16.031 1 92.62 148 LEU B N 1
ATOM 4804 C CA . LEU B 1 148 ? 11.734 21.766 16.703 1 92.62 148 LEU B CA 1
ATOM 4805 C C . LEU B 1 148 ? 11.648 21.469 18.203 1 92.62 148 LEU B C 1
ATOM 4807 O O . LEU B 1 148 ? 10.844 22.062 18.922 1 92.62 1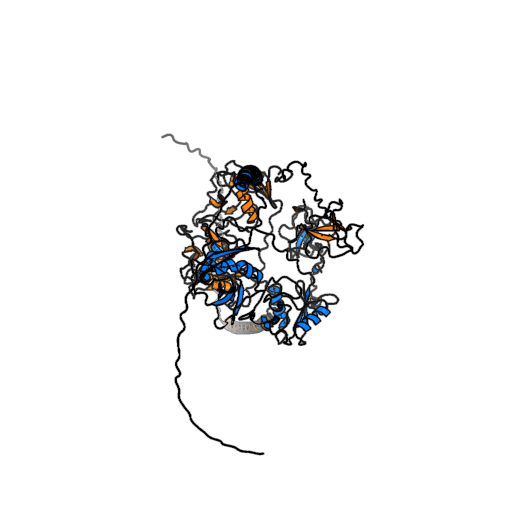48 LEU B O 1
ATOM 4811 N N . LYS B 1 149 ? 12.367 20.5 18.625 1 84.44 149 LYS B N 1
ATOM 4812 C CA . LYS B 1 149 ? 12.305 20.094 20.031 1 84.44 149 LYS B CA 1
ATOM 4813 C C . LYS B 1 149 ? 12.617 21.25 20.969 1 84.44 149 LYS B C 1
ATOM 4815 O O . LYS B 1 149 ? 12.07 21.344 22.062 1 84.44 149 LYS B O 1
ATOM 4820 N N . LYS B 1 150 ? 13.461 22.125 20.531 1 80.25 150 LYS B N 1
ATOM 4821 C CA . LYS B 1 150 ? 13.891 23.234 21.375 1 80.25 150 LYS B CA 1
ATOM 4822 C C . LYS B 1 150 ? 12.828 24.328 21.422 1 80.25 150 LYS B C 1
ATOM 4824 O O . LYS B 1 150 ? 12.859 25.188 22.312 1 80.25 150 LYS B O 1
ATOM 4829 N N . THR B 1 151 ? 11.922 24.188 20.484 1 82.94 151 THR B N 1
ATOM 4830 C CA . THR B 1 151 ? 10.852 25.172 20.484 1 82.94 151 THR B CA 1
ATOM 4831 C C . THR B 1 151 ? 9.805 24.828 21.547 1 82.94 151 THR B C 1
ATOM 4833 O O . THR B 1 151 ? 9.492 23.656 21.766 1 82.94 151 THR B O 1
ATOM 4836 N N . SER B 1 152 ? 9.562 25.547 22.5 1 78.31 152 SER B N 1
ATOM 4837 C CA . SER B 1 152 ? 8.695 25.281 23.641 1 78.31 152 SER B CA 1
ATOM 4838 C C . SER B 1 152 ? 7.223 25.375 23.25 1 78.31 152 SER B C 1
ATOM 4840 O O . SER B 1 152 ? 6.348 25.422 24.109 1 78.31 152 SER B O 1
ATOM 4842 N N . SER B 1 153 ? 6.891 25.547 22.047 1 89.5 153 SER B N 1
ATOM 4843 C CA . SER B 1 153 ? 5.5 25.734 21.641 1 89.5 153 SER B CA 1
ATOM 4844 C C . SER B 1 153 ? 5.223 25.047 20.297 1 89.5 153 SER B C 1
ATOM 4846 O O . SER B 1 153 ? 6.133 24.5 19.672 1 89.5 153 SER B O 1
ATOM 4848 N N . ASN B 1 154 ? 3.922 25.062 20.016 1 96.25 154 ASN B N 1
ATOM 4849 C CA . ASN B 1 154 ? 3.535 24.641 18.672 1 96.25 154 ASN B CA 1
ATOM 4850 C C . ASN B 1 154 ? 4.152 25.547 17.609 1 96.25 154 ASN B C 1
ATOM 4852 O O . ASN B 1 154 ? 4.477 26.703 17.875 1 96.25 154 ASN B O 1
ATOM 4856 N N . THR B 1 155 ? 4.352 24.969 16.453 1 98.06 155 THR B N 1
ATOM 4857 C CA . THR B 1 155 ? 5.047 25.703 15.398 1 98.06 155 THR B CA 1
ATOM 4858 C C . THR B 1 155 ? 4.258 25.656 14.094 1 98.06 155 THR B C 1
ATOM 4860 O O . THR B 1 155 ? 3.719 24.609 13.719 1 98.06 155 THR B O 1
ATOM 4863 N N . TRP B 1 156 ? 4.242 26.828 13.484 1 98.44 156 TRP B N 1
ATOM 4864 C CA . TRP B 1 156 ? 3.541 26.891 12.211 1 98.44 156 TRP B CA 1
ATOM 4865 C C . TRP B 1 156 ? 4.309 26.125 11.133 1 98.44 156 TRP B C 1
ATOM 4867 O O . TRP B 1 156 ? 5.531 26.25 11.023 1 98.44 156 TRP B O 1
ATOM 4877 N N . ILE B 1 157 ? 3.578 25.328 10.344 1 98.5 157 ILE B N 1
ATOM 4878 C CA . ILE B 1 157 ? 4.074 24.734 9.102 1 98.5 157 ILE B CA 1
ATOM 4879 C C . ILE B 1 157 ? 3.219 25.203 7.93 1 98.5 157 ILE B C 1
ATOM 4881 O O . ILE B 1 157 ? 2.193 25.859 8.125 1 98.5 157 ILE B O 1
ATOM 4885 N N . GLY B 1 158 ? 3.646 24.828 6.719 1 98.44 158 GLY B N 1
ATOM 4886 C CA . GLY B 1 158 ? 3.033 25.406 5.535 1 98.44 158 GLY B CA 1
ATOM 4887 C C . GLY B 1 158 ? 1.822 24.641 5.047 1 98.44 158 GLY B C 1
ATOM 4888 O O . GLY B 1 158 ? 1.58 24.547 3.842 1 98.44 158 GLY B O 1
ATOM 4889 N N . PHE B 1 159 ? 1.086 24.031 5.945 1 98 159 PHE B N 1
ATOM 4890 C CA . PHE B 1 159 ? -0.087 23.234 5.59 1 98 159 PHE B CA 1
ATOM 4891 C C . PHE B 1 159 ? -1.368 23.969 5.973 1 98 159 PHE B C 1
ATOM 4893 O O . PHE B 1 159 ? -1.517 24.422 7.109 1 98 159 PHE B O 1
ATOM 4900 N N . GLY B 1 160 ? -2.254 24.156 4.965 1 95.62 160 GLY B N 1
ATOM 4901 C CA . GLY B 1 160 ? -3.492 24.875 5.242 1 95.62 160 GLY B CA 1
ATOM 4902 C C . GLY B 1 160 ? -4.547 24.672 4.168 1 95.62 160 GLY B C 1
ATOM 4903 O O . GLY B 1 160 ? -4.305 23.984 3.174 1 95.62 160 GLY B O 1
ATOM 4904 N N . SER B 1 161 ? -5.688 25.109 4.5 1 92.94 161 SER B N 1
ATOM 4905 C CA . SER B 1 161 ? -6.816 25.047 3.576 1 92.94 161 SER B CA 1
ATOM 4906 C C . SER B 1 161 ? -7.414 26.422 3.324 1 92.94 161 SER B C 1
ATOM 4908 O O . SER B 1 161 ? -7.477 27.25 4.234 1 92.94 161 SER B O 1
ATOM 4910 N N . LYS B 1 162 ? -7.828 26.656 2.105 1 87.75 162 LYS B N 1
ATOM 4911 C CA . LYS B 1 162 ? -8.539 27.906 1.796 1 87.75 162 LYS B CA 1
ATOM 4912 C C . LYS B 1 162 ? -9.953 27.875 2.377 1 87.75 162 LYS B C 1
ATOM 4914 O O . LYS B 1 162 ? -10.438 26.828 2.814 1 87.75 162 LYS B O 1
ATOM 4919 N N . THR B 1 163 ? -10.5 29.016 2.32 1 83.5 163 THR B N 1
ATOM 4920 C CA . THR B 1 163 ? -11.852 29.156 2.865 1 83.5 163 THR B CA 1
ATOM 4921 C C . THR B 1 163 ? -12.836 28.297 2.086 1 83.5 163 THR B C 1
ATOM 4923 O O . THR B 1 163 ? -12.781 28.234 0.856 1 83.5 163 THR B O 1
ATOM 4926 N N . ASP B 1 164 ? -13.609 27.516 2.734 1 77.25 164 ASP B N 1
ATOM 4927 C CA . ASP 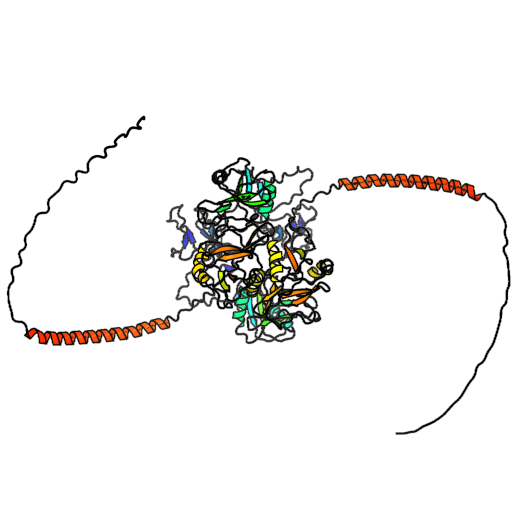B 1 164 ? -14.734 26.734 2.232 1 77.25 164 ASP B CA 1
ATOM 4928 C C . ASP B 1 164 ? -14.258 25.562 1.362 1 77.25 164 ASP B C 1
ATOM 4930 O O . ASP B 1 164 ? -14.992 25.094 0.494 1 77.25 164 ASP B O 1
ATOM 4934 N N . GLU B 1 165 ? -13.07 25.094 1.405 1 82.06 165 GLU B N 1
ATOM 4935 C CA . GLU B 1 165 ? -12.578 24 0.566 1 82.06 165 GLU B CA 1
ATOM 4936 C C . GLU B 1 165 ? -12.336 22.734 1.387 1 82.06 165 GLU B C 1
ATOM 4938 O O . GLU B 1 165 ? -12.5 21.625 0.884 1 82.06 165 GLU B O 1
ATOM 4943 N N . ASN B 1 166 ? -12.094 22.797 2.621 1 86.75 166 ASN B N 1
ATOM 4944 C CA . ASN B 1 166 ? -11.773 21.703 3.521 1 86.75 166 ASN B CA 1
ATOM 4945 C C . ASN B 1 166 ? -10.664 20.812 2.953 1 86.75 166 ASN B C 1
ATOM 4947 O O . ASN B 1 166 ? -10.617 19.609 3.229 1 86.75 166 ASN B O 1
ATOM 4951 N N . ARG B 1 167 ? -9.93 21.297 2.041 1 92.62 167 ARG B N 1
ATOM 4952 C CA . ARG B 1 167 ? -8.789 20.609 1.448 1 92.62 167 ARG B CA 1
ATOM 4953 C C . ARG B 1 167 ? -7.48 21.297 1.789 1 92.62 167 ARG B C 1
ATOM 4955 O O . ARG B 1 167 ? -7.324 22.5 1.537 1 92.62 167 ARG B O 1
ATOM 4962 N N . PHE B 1 168 ? -6.613 20.547 2.312 1 96.12 168 PHE B N 1
ATOM 4963 C CA . PHE B 1 168 ? -5.34 21.094 2.766 1 96.12 168 PHE B CA 1
ATOM 4964 C C . PHE B 1 168 ? -4.281 20.984 1.672 1 96.12 168 PHE B C 1
ATOM 4966 O O . PHE B 1 168 ? -4.227 19.969 0.957 1 96.12 168 PHE B O 1
ATOM 4973 N N . ARG B 1 169 ? -3.506 22.016 1.579 1 96.12 169 ARG B N 1
ATOM 4974 C CA . ARG B 1 169 ? -2.404 22.062 0.623 1 96.12 169 ARG B CA 1
ATOM 4975 C C . ARG B 1 169 ? -1.172 22.719 1.24 1 96.12 169 ARG B C 1
ATOM 4977 O O . ARG B 1 169 ? -1.282 23.469 2.207 1 96.12 169 ARG B O 1
ATOM 4984 N N . TRP B 1 170 ? -0.082 22.344 0.671 1 97.19 170 TRP B N 1
ATOM 4985 C CA . TRP B 1 170 ? 1.147 23.031 1.074 1 97.19 170 TRP B CA 1
ATOM 4986 C C . TRP B 1 170 ? 1.266 24.391 0.402 1 97.19 170 TRP B C 1
ATOM 4988 O O . TRP B 1 170 ? 0.936 24.531 -0.777 1 97.19 170 TRP B O 1
ATOM 4998 N N . THR B 1 171 ? 1.784 25.312 1.103 1 96.5 171 THR B N 1
ATOM 4999 C CA . THR B 1 171 ? 1.927 26.672 0.561 1 96.5 171 THR B CA 1
ATOM 5000 C C . THR B 1 171 ? 2.984 26.703 -0.539 1 96.5 171 THR B C 1
ATOM 5002 O O . THR B 1 171 ? 2.953 27.562 -1.413 1 96.5 171 THR B O 1
ATOM 5005 N N . ASP B 1 172 ? 3.926 25.812 -0.494 1 94.94 172 ASP B N 1
ATOM 5006 C CA . ASP B 1 172 ? 4.98 25.781 -1.5 1 94.94 172 ASP B CA 1
ATOM 5007 C C . ASP B 1 172 ? 4.539 25 -2.736 1 94.94 172 ASP B C 1
ATOM 5009 O O . ASP B 1 172 ? 5.344 24.766 -3.643 1 94.94 172 ASP B O 1
ATOM 5013 N N . GLN B 1 173 ? 3.375 24.484 -2.768 1 92.25 173 GLN B N 1
ATOM 5014 C CA . GLN B 1 173 ? 2.727 23.875 -3.918 1 92.25 173 GLN B CA 1
ATOM 5015 C C . GLN B 1 173 ? 3.236 22.453 -4.133 1 92.25 173 GLN B C 1
ATOM 5017 O O . GLN B 1 173 ? 2.953 21.828 -5.164 1 92.25 173 GLN B O 1
ATOM 5022 N N . TRP B 1 174 ? 4.027 21.984 -3.229 1 93 174 TRP B N 1
ATOM 5023 C CA . TRP B 1 174 ? 4.367 20.562 -3.277 1 93 174 TRP B CA 1
ATOM 5024 C C . TRP B 1 174 ? 3.125 19.688 -3.105 1 93 174 TRP B C 1
ATOM 5026 O O . TRP B 1 174 ? 2.215 20.047 -2.352 1 93 174 TRP B O 1
ATOM 5036 N N . PRO B 1 175 ? 3.102 18.578 -3.828 1 91.88 175 PRO B N 1
ATOM 5037 C CA . PRO B 1 175 ? 1.984 17.672 -3.588 1 91.88 175 PRO B CA 1
ATOM 5038 C C . PRO B 1 175 ? 1.979 17.109 -2.168 1 91.88 175 PRO B C 1
ATOM 5040 O O . PRO B 1 175 ? 3.027 17.031 -1.521 1 91.88 175 PRO B O 1
ATOM 5043 N N . VAL B 1 176 ? 0.833 16.766 -1.69 1 95.75 176 VAL B N 1
ATOM 5044 C CA . VAL B 1 176 ? 0.715 16.172 -0.36 1 95.75 176 VAL B CA 1
ATOM 5045 C C . VAL B 1 176 ? 0.93 14.664 -0.443 1 95.75 176 VAL B C 1
ATOM 5047 O O . VAL B 1 176 ? 0.051 13.93 -0.901 1 95.75 176 VAL B O 1
ATOM 5050 N N . TYR B 1 177 ? 2.076 14.211 0.06 1 91.81 177 TYR B N 1
ATOM 5051 C CA . TYR B 1 177 ? 2.418 12.797 0 1 91.81 177 TYR B CA 1
ATOM 5052 C C . TYR B 1 177 ? 2.254 12.141 1.365 1 91.81 177 TYR B C 1
ATOM 5054 O O . TYR B 1 177 ? 2.193 10.914 1.466 1 91.81 177 TYR B O 1
ATOM 5062 N N . PHE B 1 178 ? 2.223 12.961 2.252 1 91.69 178 PHE B N 1
ATOM 5063 C CA . PHE B 1 178 ? 2.305 12.5 3.631 1 91.69 178 PHE B CA 1
ATOM 5064 C C . PHE B 1 178 ? 1.53 13.43 4.562 1 91.69 178 PHE B C 1
ATOM 5066 O O . PHE B 1 178 ? 1.544 14.648 4.383 1 91.69 178 PHE B O 1
ATOM 5073 N N . THR B 1 179 ? 0.775 12.852 5.543 1 96.75 179 THR B N 1
ATOM 5074 C CA . THR B 1 179 ? 0.164 13.633 6.617 1 96.75 179 THR B CA 1
ATOM 5075 C C . THR B 1 179 ? 0.397 12.961 7.969 1 96.75 179 THR B C 1
ATOM 5077 O O . THR B 1 179 ? 0.551 11.742 8.047 1 96.75 179 THR B O 1
ATOM 5080 N N . ASN B 1 180 ? 0.484 13.719 8.992 1 95.25 180 ASN B N 1
ATOM 5081 C CA . ASN B 1 180 ? 0.701 13.219 10.344 1 95.25 180 ASN B CA 1
ATOM 5082 C C . ASN B 1 180 ? -0.214 13.914 11.352 1 95.25 180 ASN B C 1
ATOM 5084 O O . ASN B 1 180 ? 0.26 14.609 12.25 1 95.25 180 ASN B O 1
ATOM 5088 N N . TRP B 1 181 ? -1.449 13.578 11.312 1 95.75 181 TRP B N 1
ATOM 5089 C CA . TRP B 1 181 ? -2.467 14.258 12.102 1 95.75 181 TRP B CA 1
ATOM 5090 C C . TRP B 1 181 ? -2.438 13.781 13.555 1 95.75 181 TRP B C 1
ATOM 5092 O O . TRP B 1 181 ? -2.23 12.602 13.82 1 95.75 181 TRP B O 1
ATOM 5102 N N . GLY B 1 182 ? -2.729 14.719 14.453 1 92.94 182 GLY B N 1
ATOM 5103 C CA . GLY B 1 182 ? -2.859 14.398 15.859 1 92.94 182 GLY B CA 1
ATOM 5104 C C . GLY B 1 182 ? -4.234 13.883 16.234 1 92.94 182 GLY B C 1
ATOM 5105 O O . GLY B 1 182 ? -5.074 13.656 15.359 1 92.94 182 GLY B O 1
ATOM 5106 N N . ARG B 1 183 ? -4.438 13.703 17.516 1 90.75 183 ARG B N 1
ATOM 5107 C CA . ARG B 1 183 ? -5.668 13.102 18.031 1 90.75 183 ARG B CA 1
ATOM 5108 C C . ARG B 1 183 ? -6.891 13.891 17.578 1 90.75 183 ARG B C 1
ATOM 5110 O O . ARG B 1 183 ? -6.965 15.102 17.766 1 90.75 183 ARG B O 1
ATOM 5117 N N . GLY B 1 184 ? -7.809 13.172 16.938 1 90.44 184 GLY B N 1
ATOM 5118 C CA . GLY B 1 184 ? -9.07 13.75 16.516 1 90.44 184 GLY B CA 1
ATOM 5119 C C . GLY B 1 184 ? -8.93 14.703 15.344 1 90.44 184 GLY B C 1
ATOM 5120 O O . GLY B 1 184 ? -9.852 15.453 15.023 1 90.44 184 GLY B O 1
ATOM 5121 N N . GLN B 1 185 ? -7.746 14.695 14.68 1 92.25 185 GLN B N 1
ATOM 5122 C CA . GLN B 1 185 ? -7.457 15.633 13.602 1 92.25 185 GLN B CA 1
ATOM 5123 C C . GLN B 1 185 ? -7.422 14.922 12.25 1 92.25 185 GLN B C 1
ATOM 5125 O O . GLN B 1 185 ? -7.156 13.727 12.18 1 92.25 185 GLN B O 1
ATOM 5130 N N . PRO B 1 186 ? -7.754 15.719 11.156 1 92 186 PRO B N 1
ATOM 5131 C CA . PRO B 1 186 ? -8.047 17.156 11.086 1 92 186 PRO B CA 1
ATOM 5132 C C . PRO B 1 186 ? -9.516 17.469 11.375 1 92 186 PRO B C 1
ATOM 5134 O O . PRO B 1 186 ? -10.406 16.75 10.922 1 92 186 PRO B O 1
ATOM 5137 N N . VAL B 1 187 ? -9.766 18.469 12.148 1 89.38 187 VAL B N 1
ATOM 5138 C CA . VAL B 1 187 ? -11.109 18.969 12.375 1 89.38 187 VAL B CA 1
ATOM 5139 C C . VAL B 1 187 ? -11.43 20.078 11.367 1 89.38 187 VAL B C 1
ATOM 5141 O O . VAL B 1 187 ? -10.727 21.078 11.297 1 89.38 187 VAL B O 1
ATOM 5144 N N . THR B 1 188 ? -12.383 19.75 10.453 1 86.19 188 THR B N 1
ATOM 5145 C CA . THR B 1 188 ? -12.766 20.734 9.445 1 86.19 188 THR B CA 1
ATOM 5146 C C . THR B 1 188 ? -14.211 21.172 9.656 1 86.19 188 THR B C 1
ATOM 5148 O O . THR B 1 188 ? -15.07 20.375 10.023 1 86.19 188 THR B O 1
ATOM 5151 N N . SER B 1 189 ? -14.531 22.078 10.508 1 68.69 189 SER B N 1
ATOM 5152 C CA . SER B 1 189 ? -15.906 22.484 10.773 1 68.69 189 SER B CA 1
ATOM 5153 C C . SER B 1 189 ? -16.672 22.734 9.477 1 68.69 189 SER B C 1
ATOM 5155 O O . SER B 1 189 ? -16.172 23.391 8.57 1 68.69 189 SER B O 1
ATOM 5157 N N . THR B 1 190 ? -17.672 21.891 9.141 1 57.72 190 THR B N 1
ATOM 5158 C CA . THR B 1 190 ? -18.516 22.094 7.969 1 57.72 190 THR B CA 1
ATOM 5159 C C . THR B 1 190 ? -19.016 23.531 7.918 1 57.72 190 THR B C 1
ATOM 5161 O O . THR B 1 190 ? -19.328 24.047 6.844 1 57.72 190 THR B O 1
ATOM 5164 N N . SER B 1 191 ? -19.188 24.125 9.094 1 51.5 191 SER B N 1
ATOM 5165 C CA . SER B 1 191 ? -19.844 25.438 9.133 1 51.5 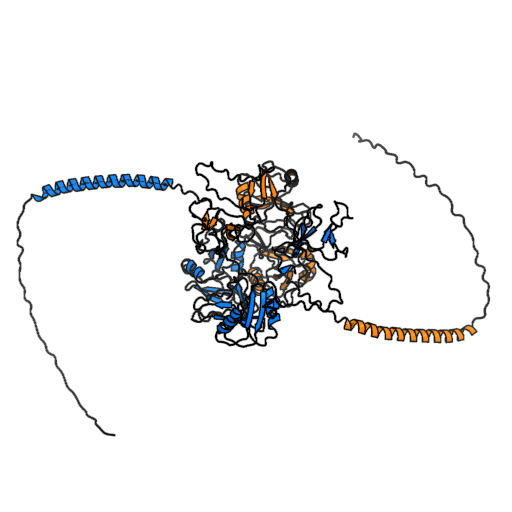191 SER B CA 1
ATOM 5166 C C . SER B 1 191 ? -18.812 26.562 9.086 1 51.5 191 SER B C 1
ATOM 5168 O O . SER B 1 191 ? -19.188 27.734 9.008 1 51.5 191 SER B O 1
ATOM 5170 N N . SER B 1 192 ? -17.516 26.094 9.219 1 55.31 192 SER B N 1
ATOM 5171 C CA . SER B 1 192 ? -16.641 27.25 9.453 1 55.31 192 SER B CA 1
ATOM 5172 C C . SER B 1 192 ? -16.109 27.812 8.141 1 55.31 192 SER B C 1
ATOM 5174 O O . SER B 1 192 ? -15.609 27.078 7.285 1 55.31 192 SER B O 1
ATOM 5176 N N . SER B 1 193 ? -16.609 28.891 7.723 1 63.94 193 SER B N 1
ATOM 5177 C CA . SER B 1 193 ? -16.234 29.75 6.617 1 63.94 193 SER B CA 1
ATOM 5178 C C . SER B 1 193 ? -14.828 30.312 6.805 1 63.94 193 SER B C 1
ATOM 5180 O O . SER B 1 193 ? -14.477 31.328 6.203 1 63.94 193 SER B O 1
ATOM 5182 N N . GLN B 1 194 ? -14.055 29.562 7.672 1 74.19 194 GLN B N 1
ATOM 5183 C CA . GLN B 1 194 ? -12.758 30.203 7.891 1 74.19 194 GLN B CA 1
ATOM 5184 C C . GLN B 1 194 ? -11.625 29.359 7.312 1 74.19 194 GLN B C 1
ATOM 5186 O O . GLN B 1 194 ? -11.789 28.156 7.094 1 74.19 194 GLN B O 1
ATOM 5191 N N . GLN B 1 195 ? -10.625 30.078 6.934 1 84.88 195 GLN B N 1
ATOM 5192 C CA . GLN B 1 195 ? -9.375 29.438 6.551 1 84.88 195 GLN B CA 1
ATOM 5193 C C . GLN B 1 195 ? -8.852 28.547 7.672 1 84.88 195 GLN B C 1
ATOM 5195 O O . GLN B 1 195 ? -8.961 28.891 8.852 1 84.88 195 GLN B O 1
ATOM 5200 N N . LEU B 1 196 ? -8.352 27.375 7.258 1 92.56 196 LEU B N 1
ATOM 5201 C CA . LEU B 1 196 ? -7.777 26.453 8.234 1 92.56 196 LEU B CA 1
ATOM 5202 C C . LEU B 1 196 ? -6.254 26.422 8.117 1 92.56 196 LEU B C 1
ATOM 5204 O O . LEU B 1 196 ? -5.711 26.438 7.016 1 92.56 196 LEU B O 1
ATOM 5208 N N . CYS B 1 197 ? -5.637 26.516 9.227 1 96.25 197 CYS B N 1
ATOM 5209 C CA . CYS B 1 197 ? -4.184 26.484 9.312 1 96.25 197 CYS B CA 1
ATOM 5210 C C . CYS B 1 197 ? -3.715 25.328 10.203 1 96.25 197 CYS B C 1
ATOM 5212 O O . CYS B 1 197 ? -4.449 24.891 11.094 1 96.25 197 CYS B O 1
ATOM 5214 N N . VAL B 1 198 ? -2.529 24.828 9.867 1 97.75 198 VAL B N 1
ATOM 5215 C CA . VAL B 1 198 ? -2.059 23.641 10.57 1 97.75 198 VAL B CA 1
ATOM 5216 C C . VAL B 1 198 ? -0.764 23.969 11.32 1 97.75 198 VAL B C 1
ATOM 5218 O O . VAL B 1 198 ? 0.124 24.625 10.773 1 97.75 198 VAL B O 1
ATOM 5221 N N . SER B 1 199 ? -0.717 23.547 12.523 1 98 199 SER B N 1
ATOM 5222 C CA . SER B 1 199 ? 0.482 23.688 13.344 1 98 199 SER B CA 1
ATOM 5223 C C . SER B 1 199 ? 1.097 22.328 13.672 1 98 199 SER B C 1
ATOM 5225 O O . SER B 1 199 ? 0.395 21.312 13.711 1 98 199 SER B O 1
ATOM 5227 N N . PHE B 1 200 ? 2.342 22.344 13.766 1 97.88 200 PHE B N 1
ATOM 5228 C CA . PHE B 1 200 ? 3.131 21.219 14.25 1 97.88 200 PHE B CA 1
ATOM 5229 C C . PHE B 1 200 ? 3.211 21.234 15.773 1 97.88 200 PHE B C 1
ATOM 5231 O O . PHE B 1 200 ? 3.824 22.125 16.359 1 97.88 200 PHE B O 1
ATOM 5238 N N . LEU B 1 201 ? 2.621 20.219 16.422 1 95.75 201 LEU B N 1
ATOM 5239 C CA . LEU B 1 201 ? 2.59 20.203 17.891 1 95.75 201 LEU B CA 1
ATOM 5240 C C . LEU B 1 201 ? 3.965 19.875 18.453 1 95.75 201 LEU B C 1
ATOM 5242 O O . LEU B 1 201 ? 4.766 19.203 17.797 1 95.75 201 LEU B O 1
ATOM 5246 N N . LYS B 1 202 ? 4.141 20.266 19.656 1 91.25 202 LYS B N 1
ATOM 5247 C CA . LYS B 1 202 ? 5.406 20.016 20.344 1 91.25 202 LYS B CA 1
ATOM 5248 C C . LYS B 1 202 ? 5.703 18.531 20.422 1 91.25 202 LYS B C 1
ATOM 5250 O O . LYS B 1 202 ? 6.863 18.109 20.359 1 91.25 202 LYS B O 1
ATOM 5255 N N . ASN B 1 203 ? 4.645 17.812 20.438 1 88.12 203 ASN B N 1
ATOM 5256 C CA . ASN B 1 203 ? 4.828 16.375 20.562 1 88.12 203 ASN B CA 1
ATOM 5257 C C . ASN B 1 203 ? 4.883 15.695 19.203 1 88.12 203 ASN B C 1
ATOM 5259 O O . ASN B 1 203 ? 5 14.469 19.125 1 88.12 203 ASN B O 1
ATOM 5263 N N . GLY B 1 204 ? 4.754 16.422 18.109 1 91.12 204 GLY B N 1
ATOM 5264 C CA . GLY B 1 204 ? 5.043 15.812 16.812 1 91.12 204 GLY B CA 1
ATOM 5265 C C . GLY B 1 204 ? 3.881 15.898 15.844 1 91.12 204 GLY B C 1
ATOM 5266 O O . GLY B 1 204 ? 4.043 16.375 14.719 1 91.12 204 GLY B O 1
ATOM 5267 N N . PRO B 1 205 ? 2.699 15.492 16.234 1 94.56 205 PRO B N 1
ATOM 5268 C CA . PRO B 1 205 ? 1.574 15.453 15.305 1 94.56 205 PRO B CA 1
ATOM 5269 C C . PRO B 1 205 ? 1.067 16.844 14.93 1 94.56 205 PRO B C 1
ATOM 5271 O O . PRO B 1 205 ? 1.518 17.844 15.5 1 94.56 205 PRO B O 1
ATOM 5274 N N . TRP B 1 206 ? 0.233 16.906 13.945 1 97.44 206 TRP B N 1
ATOM 5275 C CA . TRP B 1 206 ? -0.282 18.156 13.406 1 97.44 206 TRP B CA 1
ATOM 5276 C C . TRP B 1 206 ? -1.697 18.438 13.914 1 97.44 206 TRP B C 1
ATOM 5278 O O . TRP B 1 206 ? -2.465 17.5 14.148 1 97.44 206 TRP B O 1
ATOM 5288 N N . ASN B 1 207 ? -1.978 19.656 14.086 1 96.31 207 ASN B N 1
ATOM 5289 C CA . ASN B 1 207 ? -3.314 20.062 14.508 1 96.31 207 ASN B CA 1
ATOM 5290 C C . ASN B 1 207 ? -3.809 21.281 13.727 1 96.31 207 ASN B C 1
ATOM 5292 O O . ASN B 1 207 ? -3.041 22.203 13.461 1 96.31 207 ASN B O 1
ATOM 5296 N N . VAL B 1 208 ? -5.086 21.188 13.43 1 95 208 VAL B N 1
ATOM 5297 C CA . VAL B 1 208 ? -5.715 22.406 12.914 1 95 208 VAL B CA 1
ATOM 5298 C C . VAL B 1 208 ? -5.777 23.469 14.008 1 95 208 VAL B C 1
ATOM 5300 O O . VAL B 1 208 ? -6.262 23.203 15.117 1 95 208 VAL B O 1
ATOM 5303 N N . THR B 1 209 ? -5.25 24.578 13.695 1 95.06 209 THR B N 1
ATOM 5304 C CA . THR B 1 209 ? -5.156 25.688 14.641 1 95.06 209 THR B CA 1
ATOM 5305 C C . THR B 1 209 ? -5.652 26.984 14 1 95.06 209 THR B C 1
ATOM 5307 O O . THR B 1 209 ? -5.535 27.172 12.789 1 95.06 209 THR B O 1
ATOM 5310 N N . SER B 1 210 ? -6.285 27.859 14.891 1 93.25 210 SER B N 1
ATOM 5311 C CA . SER B 1 210 ? -6.73 29.141 14.359 1 93.25 210 SER B CA 1
ATOM 5312 C C . SER B 1 210 ? -5.586 29.891 13.688 1 93.25 210 SER B C 1
ATOM 5314 O O . SER B 1 210 ? -4.508 30.047 14.273 1 93.25 210 SER B O 1
ATOM 5316 N N . CYS B 1 211 ? -5.848 30.438 12.547 1 95.19 211 CYS B N 1
ATOM 5317 C CA . CYS B 1 211 ? -4.82 31.094 11.75 1 95.19 211 CYS B CA 1
ATOM 5318 C C . CYS B 1 211 ? -4.359 32.375 12.406 1 95.19 211 CYS B C 1
ATOM 5320 O O . CYS B 1 211 ? -3.309 32.938 12.055 1 95.19 211 CYS B O 1
ATOM 5322 N N . GLU B 1 212 ? -5.133 32.875 13.344 1 95 212 GLU B N 1
ATOM 5323 C CA . GLU B 1 212 ? -4.859 34.156 13.984 1 95 212 GLU B CA 1
ATOM 5324 C C . GLU B 1 212 ? -3.967 33.969 15.211 1 95 212 GLU B C 1
ATOM 5326 O O . GLU B 1 212 ? -3.477 34.969 15.773 1 95 212 GLU B O 1
ATOM 5331 N N . GLU B 1 213 ? -3.77 32.719 15.578 1 95.81 213 GLU B N 1
ATOM 5332 C CA . GLU B 1 213 ? -2.867 32.5 16.703 1 95.81 213 GLU B CA 1
ATOM 5333 C C . GLU B 1 213 ? -1.437 32.906 16.359 1 95.81 213 GLU B C 1
ATOM 5335 O O . GLU B 1 213 ? -1.021 32.781 15.195 1 95.81 213 GLU B O 1
ATOM 5340 N N . LYS B 1 214 ? -0.749 33.344 17.328 1 97.31 214 LYS B N 1
ATOM 5341 C CA . LYS B 1 214 ? 0.652 33.719 17.125 1 97.31 214 LYS B CA 1
ATOM 5342 C C . LYS B 1 214 ? 1.578 32.594 17.625 1 97.31 214 LYS B C 1
ATOM 5344 O O . LYS B 1 214 ? 1.624 32.312 18.828 1 97.31 214 LYS B O 1
ATOM 5349 N N . LEU B 1 215 ? 2.262 32 16.703 1 97.75 215 LEU B N 1
ATOM 5350 C CA . LEU B 1 215 ? 3.15 30.875 17 1 97.75 215 LEU B CA 1
ATOM 5351 C C . LEU B 1 215 ? 4.508 31.062 16.328 1 97.75 215 LEU B C 1
ATOM 5353 O O . LEU B 1 215 ? 4.629 31.828 15.367 1 97.75 215 LEU B O 1
ATOM 5357 N N . PRO B 1 216 ? 5.559 30.422 16.953 1 97.69 216 PRO B N 1
ATOM 5358 C CA . PRO B 1 216 ? 6.785 30.281 16.172 1 97.69 216 PRO B CA 1
ATOM 5359 C C . PRO B 1 216 ? 6.562 29.547 14.852 1 97.69 216 PRO B C 1
ATOM 5361 O O . PRO B 1 216 ? 5.492 28.969 14.633 1 97.69 216 PRO B O 1
ATOM 5364 N N . PHE B 1 217 ? 7.516 29.719 13.977 1 97.88 217 PHE B N 1
ATOM 5365 C CA . PHE B 1 217 ? 7.309 29.109 12.672 1 97.88 217 PHE B CA 1
ATOM 5366 C C . PHE B 1 217 ? 8.625 28.609 12.094 1 97.88 217 PHE B C 1
ATOM 5368 O O . PHE B 1 217 ? 9.703 29.062 12.508 1 97.88 217 PHE B O 1
ATOM 5375 N N . VAL B 1 218 ? 8.492 27.625 11.219 1 97.75 218 VAL B N 1
ATOM 5376 C CA . VAL B 1 218 ? 9.648 27.047 10.539 1 97.75 218 VAL B CA 1
ATOM 5377 C C . VAL B 1 218 ? 9.539 27.297 9.039 1 97.75 218 VAL B C 1
ATOM 5379 O O . VAL B 1 218 ? 8.5 27.031 8.438 1 97.75 218 VAL B O 1
ATOM 5382 N N . CYS B 1 219 ? 10.648 27.797 8.523 1 97.56 219 CYS B N 1
ATOM 5383 C CA . CYS B 1 219 ? 10.719 28.062 7.09 1 97.56 219 CYS B CA 1
ATOM 5384 C C . CYS B 1 219 ? 11.523 26.969 6.383 1 97.56 219 CYS B C 1
ATOM 5386 O O . CYS B 1 219 ? 12.438 26.391 6.965 1 97.56 219 CYS B O 1
ATOM 5388 N N . LYS B 1 220 ? 11.086 26.703 5.172 1 97.06 220 LYS B N 1
ATOM 5389 C CA . LYS B 1 220 ? 11.789 25.75 4.305 1 97.06 220 LYS B CA 1
ATOM 5390 C C . LYS B 1 220 ? 12.039 26.359 2.928 1 97.06 220 LYS B C 1
ATOM 5392 O O . LYS B 1 220 ? 11.141 26.938 2.322 1 97.06 220 LYS B O 1
ATOM 5397 N N . VAL B 1 221 ? 13.266 26.312 2.512 1 94.56 221 VAL B N 1
ATOM 5398 C CA . VAL B 1 221 ? 13.633 26.625 1.135 1 94.56 221 VAL B CA 1
ATOM 5399 C C . VAL B 1 221 ? 13.969 25.344 0.378 1 94.56 221 VAL B C 1
ATOM 5401 O O . VAL B 1 221 ? 14.898 24.625 0.742 1 94.56 221 VAL B O 1
ATOM 5404 N N . ASN B 1 222 ? 13.125 25.062 -0.578 1 90.38 222 ASN B N 1
ATOM 5405 C CA . ASN B 1 222 ? 13.344 23.844 -1.36 1 90.38 222 ASN B CA 1
ATOM 5406 C C . ASN B 1 222 ? 14.406 24.062 -2.439 1 90.38 222 ASN B C 1
ATOM 5408 O O . ASN B 1 222 ? 14.422 25.094 -3.105 1 90.38 222 ASN B O 1
ATOM 5412 N N . ILE B 1 223 ? 15.242 23.141 -2.484 1 78.31 223 ILE B N 1
ATOM 5413 C CA . ILE B 1 223 ? 16.266 23.203 -3.521 1 78.31 223 ILE B CA 1
ATOM 5414 C C . ILE B 1 223 ? 15.648 22.844 -4.875 1 78.31 223 ILE B C 1
ATOM 5416 O O . ILE B 1 223 ? 15.977 23.469 -5.891 1 78.31 223 ILE B O 1
ATOM 5420 N N . ASP B 1 224 ? 14.633 21.953 -4.816 1 78.56 224 ASP B N 1
ATOM 5421 C CA . ASP B 1 224 ? 13.969 21.531 -6.043 1 78.56 224 ASP B CA 1
ATOM 5422 C C . ASP B 1 224 ? 12.57 22.141 -6.152 1 78.56 224 ASP B C 1
ATOM 5424 O O . ASP B 1 224 ? 11.984 22.531 -5.145 1 78.56 224 ASP B O 1
ATOM 5428 N N . ASP B 1 225 ? 12.125 22.281 -7.355 1 78.56 225 ASP B N 1
ATOM 5429 C CA . ASP B 1 225 ? 10.742 22.688 -7.59 1 78.56 225 ASP B CA 1
ATOM 5430 C C . ASP B 1 225 ? 9.773 21.531 -7.387 1 78.56 225 ASP B C 1
ATOM 5432 O O . ASP B 1 225 ? 10.141 20.375 -7.57 1 78.56 225 ASP B O 1
ATOM 5436 N N . PRO B 1 226 ? 8.617 21.953 -6.98 1 81.44 226 PRO B N 1
ATOM 5437 C CA . PRO B 1 226 ? 7.613 20.891 -6.867 1 81.44 226 PRO B CA 1
ATOM 5438 C C . PRO B 1 226 ? 7.359 20.172 -8.195 1 81.44 226 PRO B C 1
ATOM 5440 O O . PRO B 1 226 ? 7.418 20.797 -9.258 1 81.44 226 PRO B O 1
ATOM 5443 N N . PRO B 1 227 ? 7.082 18.906 -8.016 1 76.19 227 PRO B N 1
ATOM 5444 C CA . PRO B 1 227 ? 6.816 18.172 -9.25 1 76.19 227 PRO B CA 1
ATOM 5445 C C . PRO B 1 227 ? 5.484 18.547 -9.891 1 76.19 227 PRO B C 1
ATOM 5447 O O . PRO B 1 227 ? 4.555 18.969 -9.195 1 76.19 227 PRO B O 1
ATOM 5450 N N . ILE B 1 228 ? 5.418 18.469 -11.086 1 62.53 228 ILE B N 1
ATOM 5451 C CA . ILE B 1 228 ? 4.16 18.688 -11.789 1 62.53 228 ILE B CA 1
ATOM 5452 C C . ILE B 1 228 ? 3.305 17.422 -11.711 1 62.53 228 ILE B C 1
ATOM 5454 O O . ILE B 1 228 ? 3.762 16.328 -12.07 1 62.53 228 ILE B O 1
ATOM 5458 N N . ILE B 1 229 ? 2.242 17.578 -11.016 1 63.12 229 ILE B N 1
ATOM 5459 C CA . ILE B 1 229 ? 1.327 16.453 -10.93 1 63.12 229 ILE B CA 1
ATOM 5460 C C . ILE B 1 229 ? 0.502 16.359 -12.211 1 63.12 229 ILE B C 1
ATOM 5462 O O . ILE B 1 229 ? -0.199 17.297 -12.578 1 63.12 229 ILE B O 1
ATOM 5466 N N . LEU B 1 230 ? 0.816 15.289 -13.023 1 49.75 230 LEU B N 1
ATOM 5467 C CA . LEU B 1 230 ? 0.02 15.07 -14.227 1 49.75 230 LEU B CA 1
ATOM 5468 C C . LEU B 1 230 ? -1.335 14.461 -13.883 1 49.75 230 LEU B C 1
ATOM 5470 O O . LEU B 1 230 ? -1.43 13.609 -12.992 1 49.75 230 LEU B O 1
ATOM 5474 N N . GLU B 1 231 ? -2.439 15.219 -14.156 1 54.5 231 GLU B N 1
ATOM 5475 C CA . GLU B 1 231 ? -3.76 14.625 -13.961 1 54.5 231 GLU B CA 1
ATOM 5476 C C . GLU B 1 231 ? -3.857 13.266 -14.648 1 54.5 231 GLU B C 1
ATOM 5478 O O . GLU B 1 231 ? -3.373 13.094 -15.766 1 54.5 231 GLU B O 1
ATOM 5483 N N . PRO B 1 232 ? -4.078 12.242 -13.906 1 52.78 232 PRO B N 1
ATOM 5484 C CA . PRO B 1 232 ? -4.066 10.891 -14.469 1 52.78 232 PRO B CA 1
ATOM 5485 C C . PRO B 1 232 ? -4.902 10.781 -15.742 1 52.78 232 PRO B C 1
ATOM 5487 O O . PRO B 1 232 ? -5.898 11.484 -15.898 1 52.78 232 PRO B O 1
ATOM 5490 N N . VAL B 1 233 ? -4.332 10.219 -16.828 1 55.25 233 VAL B N 1
ATOM 5491 C CA . VAL B 1 233 ? -4.965 9.82 -18.078 1 55.25 233 VAL B CA 1
ATOM 5492 C C . VAL B 1 233 ? -6.215 8.992 -17.781 1 55.25 233 VAL B C 1
ATOM 5494 O O . VAL B 1 233 ? -6.293 8.32 -16.766 1 55.25 233 VAL B O 1
ATOM 5497 N N . GLU B 1 234 ? -7.246 9.242 -18.562 1 63.56 234 GLU B N 1
ATOM 5498 C CA . GLU B 1 234 ? -8.5 8.492 -18.609 1 63.56 234 GLU B CA 1
ATOM 5499 C C . GLU B 1 234 ? -8.234 6.988 -18.672 1 63.56 234 GLU B C 1
ATOM 5501 O O . GLU B 1 234 ? -7.336 6.539 -19.391 1 63.56 234 GLU B O 1
ATOM 5506 N N . GLY B 1 235 ? -8.414 6.293 -17.562 1 75.38 235 GLY B N 1
ATOM 5507 C CA . GLY B 1 235 ? -8.344 4.844 -17.547 1 75.38 235 GLY B CA 1
ATOM 5508 C C . GLY B 1 235 ? -9.703 4.176 -17.484 1 75.38 235 GLY B C 1
ATOM 5509 O O . GLY B 1 235 ? -10.734 4.848 -17.578 1 75.38 235 GLY B O 1
ATOM 5510 N N . GLU B 1 236 ? -9.625 2.852 -17.781 1 80.06 236 GLU B N 1
ATOM 5511 C CA . GLU B 1 236 ? -10.836 2.045 -17.672 1 80.06 236 GLU B CA 1
ATOM 5512 C C . GLU B 1 236 ? -10.781 1.128 -16.453 1 80.06 236 GLU B C 1
ATOM 5514 O O . GLU B 1 236 ? -9.703 0.822 -15.953 1 80.06 236 GLU B O 1
ATOM 5519 N N . CYS B 1 237 ? -12 0.937 -16 1 85.12 237 CYS B N 1
ATOM 5520 C CA . CYS B 1 237 ? -12.055 -0.038 -14.922 1 85.12 237 CYS B CA 1
ATOM 5521 C C . CYS B 1 237 ? -11.562 -1.402 -15.391 1 85.12 237 CYS B C 1
ATOM 5523 O O . CYS B 1 237 ? -11.758 -1.776 -16.547 1 85.12 237 CYS B O 1
ATOM 5525 N N . PRO B 1 238 ? -10.938 -2.121 -14.508 1 77.25 238 PRO B N 1
ATOM 5526 C CA . PRO B 1 238 ? -10.508 -3.469 -14.891 1 77.25 238 PRO B CA 1
ATOM 5527 C C . PRO B 1 238 ? -11.664 -4.324 -15.406 1 77.25 238 PRO B C 1
ATOM 5529 O O . PRO B 1 238 ? -12.773 -4.258 -14.875 1 77.25 238 PRO B O 1
ATOM 5532 N N . ASN B 1 239 ? -11.438 -5.07 -16.438 1 67 239 ASN B N 1
ATOM 5533 C CA . ASN B 1 239 ? -12.453 -5.809 -17.188 1 67 239 ASN B CA 1
ATOM 5534 C C . ASN B 1 239 ? -13.117 -6.879 -16.312 1 67 239 ASN B C 1
ATOM 5536 O O . ASN B 1 239 ? -14.273 -7.234 -16.547 1 67 239 ASN B O 1
ATOM 5540 N N . ASN B 1 240 ? -12.43 -7.344 -15.352 1 64.31 240 ASN B N 1
ATOM 5541 C CA . ASN B 1 240 ? -12.961 -8.461 -14.57 1 64.31 240 ASN B CA 1
ATOM 5542 C C . ASN B 1 240 ? -13.945 -7.984 -13.516 1 64.31 240 ASN B C 1
ATOM 5544 O O . ASN B 1 240 ? -14.555 -8.797 -12.812 1 64.31 240 ASN B O 1
ATOM 5548 N N . LEU B 1 241 ? -14.094 -6.738 -13.484 1 70.75 241 LEU B N 1
ATOM 5549 C CA . LEU B 1 241 ? -14.961 -6.188 -12.445 1 70.75 241 LEU B CA 1
ATOM 5550 C C . LEU B 1 241 ? -16.328 -5.836 -13.008 1 70.75 241 LEU B C 1
ATOM 5552 O O . LEU B 1 241 ? -16.453 -4.906 -13.805 1 70.75 241 LEU B O 1
ATOM 5556 N N . THR B 1 242 ? -17.297 -6.727 -12.633 1 74.5 242 THR B N 1
ATOM 5557 C CA . THR B 1 242 ? -18.672 -6.484 -13.055 1 74.5 242 THR B CA 1
ATOM 5558 C C . THR B 1 242 ? -19.391 -5.605 -12.039 1 74.5 242 THR B C 1
ATOM 5560 O O . THR B 1 242 ? -19.172 -5.73 -10.828 1 74.5 242 THR B O 1
ATOM 5563 N N . ASP B 1 243 ? -20.062 -4.555 -12.359 1 81.75 243 ASP B N 1
ATOM 5564 C CA . ASP B 1 243 ? -20.938 -3.742 -11.531 1 81.75 243 ASP B CA 1
ATOM 5565 C C . ASP B 1 243 ? -20.172 -2.6 -10.875 1 81.75 243 ASP B C 1
ATOM 5567 O O . ASP B 1 243 ? -20.594 -2.082 -9.828 1 81.75 243 ASP B O 1
ATOM 5571 N N . TRP B 1 244 ? -19.031 -2.381 -11.328 1 91.06 244 TRP B N 1
ATOM 5572 C CA . TRP B 1 244 ? -18.266 -1.256 -10.805 1 91.06 244 TRP B CA 1
ATOM 5573 C C . TRP B 1 244 ? -18.594 0.029 -11.555 1 91.06 244 TRP B C 1
ATOM 5575 O O . TRP B 1 244 ? -18.875 0 -12.758 1 91.06 244 TRP B O 1
ATOM 5585 N N . LEU B 1 245 ? -18.656 1.089 -10.867 1 90.56 245 LEU B N 1
ATOM 5586 C CA . LEU B 1 245 ? -19 2.402 -11.406 1 90.56 245 LEU B CA 1
ATOM 5587 C C . LEU B 1 245 ? -17.766 3.076 -12.008 1 90.56 245 LEU B C 1
ATOM 5589 O O . LEU B 1 245 ? -16.766 3.266 -11.312 1 90.56 245 LEU B O 1
ATOM 5593 N N . ASP B 1 246 ? -17.875 3.322 -13.25 1 88.19 246 ASP B N 1
ATOM 5594 C CA . ASP B 1 246 ? -16.812 4.066 -13.938 1 88.19 246 ASP B CA 1
ATOM 5595 C C . ASP B 1 246 ? -17.141 5.555 -14 1 88.19 246 ASP B C 1
ATOM 5597 O O . ASP B 1 246 ? -17.812 6.012 -14.93 1 88.19 246 ASP B O 1
ATOM 5601 N N . VAL B 1 247 ? -16.766 6.273 -13.023 1 86.81 247 VAL B N 1
ATOM 5602 C CA . VAL B 1 247 ? -17.031 7.707 -12.938 1 86.81 247 VAL B CA 1
ATOM 5603 C C . VAL B 1 247 ? -15.781 8.484 -13.328 1 86.81 247 VAL B C 1
ATOM 5605 O O . VAL B 1 247 ? -14.742 7.895 -13.617 1 86.81 247 VAL B O 1
ATOM 5608 N N . GLU B 1 248 ? -15.961 9.75 -13.445 1 83.38 248 GLU B N 1
ATOM 5609 C CA . GLU B 1 248 ? -14.805 10.586 -13.734 1 83.38 248 GLU B CA 1
ATOM 5610 C C . GLU B 1 248 ? -13.727 10.438 -12.672 1 83.38 248 GLU B C 1
ATOM 5612 O O . GLU B 1 248 ? -14.031 10.266 -11.484 1 83.38 248 GLU B O 1
ATOM 5617 N N . GLY B 1 249 ? -12.523 10.383 -13.18 1 81.62 249 GLY B N 1
ATOM 5618 C CA . GLY B 1 249 ? -11.422 10.289 -12.234 1 81.62 249 GLY B CA 1
ATOM 5619 C C . GLY B 1 249 ? -10.539 9.078 -12.469 1 81.62 249 GLY B C 1
ATOM 5620 O O . GLY B 1 249 ? -10.594 8.461 -13.539 1 81.62 249 GLY B O 1
ATOM 5621 N N . HIS B 1 250 ? -9.75 8.703 -11.328 1 82.31 250 HIS B N 1
ATOM 5622 C CA . HIS B 1 250 ? -8.719 7.688 -11.477 1 82.31 250 HIS B CA 1
ATOM 5623 C C . HIS B 1 250 ? -9.164 6.359 -10.867 1 82.31 250 HIS B C 1
ATOM 5625 O O . HIS B 1 250 ? -8.414 5.379 -10.906 1 82.31 250 HIS B O 1
ATOM 5631 N N . TYR B 1 251 ? -10.359 6.422 -10.398 1 89.62 251 TYR B N 1
ATOM 5632 C CA . TYR B 1 251 ? -10.766 5.223 -9.68 1 89.62 251 TYR B CA 1
ATOM 5633 C C . TYR B 1 251 ? -12.141 4.75 -10.141 1 89.62 251 TYR B C 1
ATOM 5635 O O . TYR B 1 251 ? -12.93 5.535 -10.664 1 89.62 251 TYR B O 1
ATOM 5643 N N . CYS B 1 252 ? -12.305 3.48 -10.047 1 93.06 252 CYS B N 1
ATOM 5644 C CA . CYS B 1 252 ? -13.617 2.859 -10.125 1 93.06 252 CYS B CA 1
ATOM 5645 C C . CYS B 1 252 ? -14.148 2.516 -8.734 1 93.06 252 CYS B C 1
ATOM 5647 O O . CYS B 1 252 ? -13.359 2.264 -7.816 1 93.06 252 CYS B O 1
ATOM 5649 N N . TYR B 1 253 ? -15.469 2.559 -8.695 1 95.56 253 TYR B N 1
ATOM 5650 C CA . TYR B 1 253 ? -16.062 2.352 -7.375 1 95.56 253 TYR B CA 1
ATOM 5651 C C . TYR B 1 253 ? -17.094 1.231 -7.406 1 95.56 253 TYR B C 1
ATOM 5653 O O . TYR B 1 253 ? -17.703 0.974 -8.445 1 95.56 253 TYR B O 1
ATOM 5661 N N . TYR B 1 254 ? -17.219 0.515 -6.312 1 95.19 254 TYR B N 1
ATOM 5662 C CA . TYR B 1 254 ? -18.25 -0.486 -6.102 1 95.19 254 TYR B CA 1
ATOM 5663 C C . TYR B 1 254 ? -19 -0.239 -4.793 1 95.19 254 TYR B C 1
ATOM 5665 O O . TYR B 1 254 ? -18.375 -0.191 -3.727 1 95.19 254 TYR B O 1
ATOM 5673 N N . ILE B 1 255 ? -20.281 -0.047 -4.898 1 95 255 ILE B N 1
ATOM 5674 C CA . ILE B 1 255 ? -21.109 0.197 -3.721 1 95 255 ILE B CA 1
ATOM 5675 C C . ILE B 1 255 ? -21.859 -1.078 -3.346 1 95 255 ILE B C 1
ATOM 5677 O O . ILE B 1 255 ? -22.656 -1.588 -4.133 1 95 255 ILE B O 1
ATOM 5681 N N . ASP B 1 256 ? -21.484 -1.594 -2.205 1 92.94 256 ASP B N 1
ATOM 5682 C CA . ASP B 1 256 ? -22.219 -2.738 -1.676 1 92.94 256 ASP B CA 1
ATOM 5683 C C . ASP B 1 256 ? -23.219 -2.301 -0.611 1 92.94 256 ASP B C 1
ATOM 5685 O O . ASP B 1 256 ? -22.859 -2.109 0.551 1 92.94 256 ASP B O 1
ATOM 5689 N N . ASN B 1 257 ? -24.453 -2.221 -0.993 1 84.88 257 ASN B N 1
ATOM 5690 C CA . ASN B 1 257 ? -25.5 -1.815 -0.063 1 84.88 257 ASN B CA 1
ATOM 5691 C C . ASN B 1 257 ? -26.469 -2.963 0.233 1 84.88 257 ASN B C 1
ATOM 5693 O O . ASN B 1 257 ? -27.484 -2.773 0.909 1 84.88 257 ASN B O 1
ATOM 5697 N N . LYS B 1 258 ? -26.172 -4.109 -0.36 1 84.44 258 LYS B N 1
ATOM 5698 C CA . LYS B 1 258 ? -27.031 -5.266 -0.155 1 84.44 258 LYS B CA 1
ATOM 5699 C C . LYS B 1 258 ? -26.625 -6.047 1.09 1 84.44 258 LYS B C 1
ATOM 5701 O O . LYS B 1 258 ? -27.469 -6.578 1.807 1 84.44 258 LYS B O 1
ATOM 5706 N N . SER B 1 259 ? -25.359 -6.051 1.294 1 88.94 259 SER B N 1
ATOM 5707 C CA . SER B 1 259 ? -24.844 -6.773 2.451 1 88.94 259 SER B CA 1
ATOM 5708 C C . SER B 1 259 ? -24.172 -5.824 3.443 1 88.94 259 SER B C 1
ATOM 5710 O O . SER B 1 259 ? -23.328 -5.008 3.062 1 88.94 259 SER B O 1
ATOM 5712 N N . VAL B 1 260 ? -24.703 -5.836 4.633 1 94.69 260 VAL B N 1
ATOM 5713 C CA . VAL B 1 260 ? -24.109 -4.996 5.672 1 94.69 260 VAL B CA 1
ATOM 5714 C C . VAL B 1 260 ? -23 -5.77 6.391 1 94.69 260 VAL B C 1
ATOM 5716 O O . VAL B 1 260 ? -23.125 -6.98 6.598 1 94.69 260 VAL B O 1
ATOM 5719 N N . LYS B 1 261 ? -21.938 -5.078 6.637 1 96 261 LYS B N 1
ATOM 5720 C CA . LYS B 1 261 ? -20.766 -5.691 7.262 1 96 261 LYS B CA 1
ATOM 5721 C C . LYS B 1 261 ? -20.109 -4.734 8.25 1 96 261 LYS B C 1
ATOM 5723 O O . LYS B 1 261 ? -20.328 -3.521 8.188 1 96 261 LYS B O 1
ATOM 5728 N N . GLN B 1 262 ? -19.375 -5.348 9.18 1 96.38 262 GLN B N 1
ATOM 5729 C CA . GLN B 1 262 ? -18.469 -4.535 10 1 96.38 262 GLN B CA 1
ATOM 5730 C C . GLN B 1 262 ? -17.297 -4.02 9.18 1 96.38 262 GLN B C 1
ATOM 5732 O O . GLN B 1 262 ? -17.016 -4.535 8.094 1 96.38 262 GLN B O 1
ATOM 5737 N N . TRP B 1 263 ? -16.656 -2.986 9.656 1 97 263 TRP B N 1
ATOM 5738 C CA . TRP B 1 263 ? -15.617 -2.311 8.891 1 97 263 TRP B CA 1
ATOM 5739 C C . TRP B 1 263 ? -14.531 -3.293 8.461 1 97 263 TRP B C 1
ATOM 5741 O O . TRP B 1 263 ? -14.078 -3.268 7.316 1 97 263 TRP B O 1
ATOM 5751 N N . GLY B 1 264 ? -14.125 -4.172 9.445 1 95.81 264 GLY B N 1
ATOM 5752 C CA . GLY B 1 264 ? -13.094 -5.145 9.133 1 95.81 264 GLY B CA 1
ATOM 5753 C C . GLY B 1 264 ? -13.477 -6.094 8.016 1 95.81 264 GLY B C 1
ATOM 5754 O O . GLY B 1 264 ? -12.688 -6.348 7.109 1 95.81 264 GLY B O 1
ATOM 5755 N N . GLU B 1 265 ? -14.633 -6.602 8.094 1 94.69 265 GLU B N 1
ATOM 5756 C CA . GLU B 1 265 ? -15.125 -7.512 7.062 1 94.69 265 GLU B CA 1
ATOM 5757 C C . GLU B 1 265 ? -15.32 -6.785 5.734 1 94.69 265 GLU B C 1
ATOM 5759 O O . GLU B 1 265 ? -15.055 -7.348 4.668 1 94.69 265 GLU B O 1
ATOM 5764 N N . ALA B 1 266 ? -15.82 -5.594 5.855 1 96.81 266 ALA B N 1
ATOM 5765 C CA . ALA B 1 266 ? -15.969 -4.785 4.648 1 96.81 266 ALA B CA 1
ATOM 5766 C C . ALA B 1 266 ? -14.625 -4.578 3.955 1 96.81 266 ALA B C 1
ATOM 5768 O O . ALA B 1 266 ? -14.531 -4.688 2.73 1 96.81 266 ALA B O 1
ATOM 5769 N N . SER B 1 267 ? -13.609 -4.289 4.746 1 96.69 267 SER B N 1
ATOM 5770 C CA . SER B 1 267 ? -12.258 -4.109 4.215 1 96.69 267 SER B CA 1
ATOM 5771 C C . SER B 1 267 ? -11.758 -5.375 3.527 1 96.69 267 SER B C 1
ATOM 5773 O O . SER B 1 267 ? -11.133 -5.309 2.469 1 96.69 267 SER B O 1
ATOM 5775 N N . ARG B 1 268 ? -11.992 -6.473 4.07 1 93.94 268 ARG B N 1
ATOM 5776 C CA . ARG B 1 268 ? -11.586 -7.742 3.482 1 93.94 268 ARG B CA 1
ATOM 5777 C C . ARG B 1 268 ? -12.305 -7.996 2.164 1 93.94 268 ARG B C 1
ATOM 5779 O O . ARG B 1 268 ? -11.703 -8.477 1.201 1 93.94 268 ARG B O 1
ATOM 5786 N N . LYS B 1 269 ? -13.625 -7.699 2.143 1 93.44 269 LYS B N 1
ATOM 5787 C CA . LYS B 1 269 ? -14.398 -7.906 0.924 1 93.44 269 LYS B CA 1
ATOM 5788 C C . LYS B 1 269 ? -13.844 -7.086 -0.233 1 93.44 269 LYS B C 1
ATOM 5790 O O . LYS B 1 269 ? -13.859 -7.527 -1.383 1 93.44 269 LYS B O 1
ATOM 5795 N N . CYS B 1 270 ? -13.414 -5.891 0.082 1 95.12 270 CYS B N 1
ATOM 5796 C CA . CYS B 1 270 ? -12.781 -5.078 -0.953 1 95.12 270 CYS B CA 1
ATOM 5797 C C . CYS B 1 270 ? -11.43 -5.66 -1.354 1 95.12 270 CYS B C 1
ATOM 5799 O O . CYS B 1 270 ? -11.117 -5.738 -2.541 1 95.12 270 CYS B O 1
ATOM 5801 N N . LEU B 1 271 ? -10.703 -6.133 -0.398 1 93.81 271 LEU B N 1
ATOM 5802 C CA . LEU B 1 271 ? -9.352 -6.641 -0.614 1 93.81 271 LEU B CA 1
ATOM 5803 C C . LEU B 1 271 ? -9.367 -7.848 -1.544 1 93.81 271 LEU B C 1
ATOM 5805 O O . LEU B 1 271 ? -8.523 -7.953 -2.443 1 93.81 271 LEU B O 1
ATOM 5809 N N . ILE B 1 272 ? -10.289 -8.734 -1.349 1 90.31 272 ILE B N 1
ATOM 5810 C CA . ILE B 1 272 ? -10.297 -9.977 -2.109 1 90.31 272 ILE B CA 1
ATOM 5811 C C . ILE B 1 272 ? -10.672 -9.695 -3.562 1 90.31 272 ILE B C 1
ATOM 5813 O O . ILE B 1 272 ? -10.523 -10.562 -4.43 1 90.31 272 ILE B O 1
ATOM 5817 N N . GLN B 1 273 ? -11.133 -8.5 -3.818 1 88.81 273 GLN B N 1
ATOM 5818 C CA . GLN B 1 273 ? -11.383 -8.07 -5.191 1 88.81 273 GLN B CA 1
ATOM 5819 C C . GLN B 1 273 ? -10.273 -7.148 -5.688 1 88.81 273 GLN B C 1
ATOM 5821 O O . GLN B 1 273 ? -10.484 -6.359 -6.609 1 88.81 273 GLN B O 1
ATOM 5826 N N . ASN B 1 274 ? -9.156 -7.188 -5.094 1 88.56 274 ASN B N 1
ATOM 5827 C CA . ASN B 1 274 ? -8 -6.359 -5.422 1 88.56 274 ASN B CA 1
ATOM 5828 C C . ASN B 1 274 ? -8.328 -4.871 -5.305 1 88.56 274 ASN B C 1
ATOM 5830 O O . ASN B 1 274 ? -7.871 -4.066 -6.121 1 88.56 274 ASN B O 1
ATOM 5834 N N . ALA B 1 275 ? -9.211 -4.598 -4.391 1 93.62 275 ALA B N 1
ATOM 5835 C CA . ALA B 1 275 ? -9.648 -3.227 -4.141 1 93.62 275 ALA B CA 1
ATOM 5836 C C . ALA B 1 275 ? -9.453 -2.848 -2.676 1 93.62 275 ALA B C 1
ATOM 5838 O O . ALA B 1 275 ? -8.875 -3.611 -1.901 1 93.62 275 ALA B O 1
ATOM 5839 N N . THR B 1 276 ? -9.727 -1.576 -2.332 1 95.88 276 THR B N 1
ATOM 5840 C CA . THR B 1 276 ? -9.688 -1.071 -0.965 1 95.88 276 THR B CA 1
ATOM 5841 C C . THR B 1 276 ? -10.945 -0.267 -0.649 1 95.88 276 THR B C 1
ATOM 5843 O O . THR B 1 276 ? -11.695 0.105 -1.556 1 95.88 276 THR B O 1
ATOM 5846 N N . LEU B 1 277 ? -11.188 -0.154 0.671 1 98 277 LEU B N 1
ATOM 5847 C CA . LEU B 1 277 ? -12.234 0.798 1.018 1 98 277 LEU B CA 1
ATOM 5848 C C . LEU B 1 277 ? -11.906 2.186 0.477 1 98 277 LEU B C 1
ATOM 5850 O O . LEU B 1 277 ? -10.75 2.617 0.517 1 98 277 LEU B O 1
ATOM 5854 N N . ALA B 1 278 ? -12.906 2.885 0.086 1 97.94 278 ALA B N 1
ATOM 5855 C CA . ALA B 1 278 ? -12.734 4.09 -0.72 1 97.94 278 ALA B CA 1
ATOM 5856 C C . ALA B 1 278 ? -12.156 5.23 0.117 1 97.94 278 ALA B C 1
ATOM 5858 O O . ALA B 1 278 ? -12.531 5.398 1.281 1 97.94 278 ALA B O 1
ATOM 5859 N N . SER B 1 279 ? -11.312 5.965 -0.483 1 97.75 279 SER B N 1
ATOM 5860 C CA . SER B 1 279 ? -10.82 7.238 0.032 1 97.75 279 SER B CA 1
ATOM 5861 C C . SER B 1 279 ? -11.25 8.398 -0.859 1 97.75 279 SER B C 1
ATOM 5863 O O . SER B 1 279 ? -11.445 8.227 -2.062 1 97.75 279 SER B O 1
ATOM 5865 N N . PHE B 1 280 ? -11.469 9.555 -0.273 1 96.44 280 PHE B N 1
ATOM 5866 C CA . PHE B 1 280 ? -11.875 10.75 -0.999 1 96.44 280 PHE B CA 1
ATOM 5867 C C . PHE B 1 280 ? -10.961 11.922 -0.666 1 96.44 280 PHE B C 1
ATOM 5869 O O . PHE B 1 280 ? -10.664 12.172 0.505 1 96.44 280 PHE B O 1
ATOM 5876 N N . HIS B 1 281 ? -10.578 12.625 -1.753 1 94.31 281 HIS B N 1
ATOM 5877 C CA . HIS B 1 281 ? -9.547 13.641 -1.55 1 94.31 281 HIS B CA 1
ATOM 5878 C C . HIS B 1 281 ? -10.023 15.016 -2.016 1 94.31 281 HIS B C 1
ATOM 5880 O O . HIS B 1 281 ? -9.242 15.969 -2.057 1 94.31 281 HIS B O 1
ATOM 5886 N N . SER B 1 282 ? -11.336 15.102 -2.41 1 91.69 282 SER B N 1
ATOM 5887 C CA . SER B 1 282 ? -11.883 16.391 -2.824 1 91.69 282 SER B CA 1
ATOM 5888 C C . SER B 1 282 ? -13.406 16.375 -2.795 1 91.69 282 SER B C 1
ATOM 5890 O O . SER B 1 282 ? -14.023 15.305 -2.824 1 91.69 282 SER B O 1
ATOM 5892 N N . GLU B 1 283 ? -13.906 17.594 -2.75 1 91.88 283 GLU B N 1
ATOM 5893 C CA . GLU B 1 283 ? -15.352 17.734 -2.836 1 91.88 283 GLU B CA 1
ATOM 5894 C C . GLU B 1 283 ? -15.875 17.281 -4.199 1 91.88 283 GLU B C 1
ATOM 5896 O O . GLU B 1 283 ? -16.969 16.719 -4.293 1 91.88 283 GLU B O 1
ATOM 5901 N N . HIS B 1 284 ? -15.117 17.5 -5.164 1 90.62 284 HIS B N 1
ATOM 5902 C CA . HIS B 1 284 ? -15.5 17.125 -6.52 1 90.62 284 HIS B CA 1
ATOM 5903 C C . HIS B 1 284 ? -15.742 15.625 -6.633 1 90.62 284 HIS B C 1
ATOM 5905 O O . HIS B 1 284 ? -16.719 15.195 -7.254 1 90.62 284 HIS B O 1
ATOM 5911 N N . GLU B 1 285 ? -14.906 14.836 -6.051 1 92 285 GLU B N 1
ATOM 5912 C CA . GLU B 1 285 ? -15.055 13.383 -6.086 1 92 285 GLU B CA 1
ATOM 5913 C C . GLU B 1 285 ? -16.391 12.953 -5.469 1 92 285 GLU B C 1
ATOM 5915 O O . GLU B 1 285 ? -17.062 12.078 -6.004 1 92 285 GLU B O 1
ATOM 5920 N N . LEU B 1 286 ? -16.734 13.609 -4.383 1 94 286 LEU B N 1
ATOM 5921 C CA . LEU B 1 286 ? -17.969 13.266 -3.699 1 94 286 LEU B CA 1
ATOM 5922 C C . LEU B 1 286 ? -19.172 13.719 -4.508 1 94 286 LEU B C 1
ATOM 5924 O O . LEU B 1 286 ? -20.188 13.023 -4.562 1 94 286 LEU B O 1
ATOM 5928 N N . LYS B 1 287 ? -19.047 14.859 -5.109 1 92.38 287 LYS B N 1
ATOM 5929 C CA . LYS B 1 287 ? -20.141 15.383 -5.922 1 92.38 287 LYS B CA 1
ATOM 5930 C C . LYS B 1 287 ? -20.438 14.461 -7.102 1 92.38 287 LYS B C 1
ATOM 5932 O O . LYS B 1 287 ? -21.594 14.211 -7.426 1 92.38 287 LYS B O 1
ATOM 5937 N N . ILE B 1 288 ? -19.406 13.969 -7.703 1 91.56 288 ILE B N 1
ATOM 5938 C CA . ILE B 1 288 ? -19.562 13.062 -8.836 1 91.56 288 ILE B CA 1
ATOM 5939 C C . ILE B 1 288 ? -20.219 11.766 -8.383 1 91.56 288 ILE B C 1
ATOM 5941 O O . ILE B 1 288 ? -21.016 11.172 -9.125 1 91.56 288 ILE B O 1
ATOM 5945 N N . MET B 1 289 ? -20 11.383 -7.191 1 93.81 289 MET B N 1
ATOM 5946 C CA . MET B 1 289 ? -20.5 10.109 -6.668 1 93.81 289 MET B CA 1
ATOM 5947 C C . MET B 1 289 ? -21.891 10.281 -6.062 1 93.81 289 MET B C 1
ATOM 5949 O O . MET B 1 289 ? -22.594 9.297 -5.828 1 93.81 289 MET B O 1
ATOM 5953 N N . GLN B 1 290 ? -22.344 11.469 -5.84 1 93.12 290 GLN B N 1
ATOM 5954 C CA . GLN B 1 290 ? -23.547 11.766 -5.07 1 93.12 290 GLN B CA 1
ATOM 5955 C C . GLN B 1 290 ? -24.766 11.078 -5.68 1 93.12 290 GLN B C 1
ATOM 5957 O O . GLN B 1 290 ? -25.562 10.477 -4.965 1 93.12 290 GLN B O 1
ATOM 5962 N N . PRO B 1 291 ? -24.906 11.055 -7.02 1 92.06 291 PRO B N 1
ATOM 5963 C CA . PRO B 1 291 ? -26.094 10.414 -7.594 1 92.06 291 PRO B CA 1
ATOM 5964 C C . PRO B 1 291 ? -26.125 8.906 -7.336 1 92.06 291 PRO B C 1
ATOM 5966 O O . PRO B 1 291 ? -27.203 8.312 -7.25 1 92.06 291 PRO B O 1
ATOM 5969 N N . TYR B 1 292 ? -25.047 8.328 -7.234 1 92.69 292 TYR B N 1
ATOM 5970 C CA . TYR B 1 292 ? -24.953 6.891 -7.004 1 92.69 292 TYR B CA 1
ATOM 5971 C C . TYR B 1 292 ? -25.078 6.566 -5.52 1 92.69 292 TYR B C 1
ATOM 5973 O O . TYR B 1 292 ? -25.688 5.562 -5.141 1 92.69 292 TYR B O 1
ATOM 5981 N N . LEU B 1 293 ? -24.531 7.43 -4.695 1 94.5 293 LEU B N 1
ATOM 5982 C CA . LEU B 1 293 ? -24.547 7.227 -3.252 1 94.5 293 LEU B CA 1
ATOM 5983 C C . LEU B 1 293 ? -25.969 7.375 -2.703 1 94.5 293 LEU B C 1
ATOM 5985 O O . LEU B 1 293 ? -26.359 6.652 -1.781 1 94.5 293 LEU B O 1
ATOM 5989 N N . SER B 1 294 ? -26.703 8.25 -3.258 1 90.94 294 SER B N 1
ATOM 5990 C CA . SER B 1 294 ? -28.047 8.547 -2.762 1 90.94 294 SER B CA 1
ATOM 5991 C C . SER B 1 294 ? -28.984 7.363 -2.971 1 90.94 294 SER B C 1
ATOM 5993 O O . SER B 1 294 ? -30.031 7.277 -2.336 1 90.94 294 SER B O 1
ATOM 5995 N N . LEU B 1 295 ? -28.562 6.445 -3.818 1 88.38 295 LEU B N 1
ATOM 5996 C CA . LEU B 1 295 ? -29.391 5.273 -4.109 1 88.38 295 LEU B CA 1
ATOM 5997 C C . LEU B 1 295 ? -29.219 4.211 -3.031 1 88.38 295 LEU B C 1
ATOM 5999 O O . LEU B 1 295 ? -30.047 3.295 -2.922 1 88.38 295 LEU B O 1
ATOM 6003 N N . ALA B 1 296 ? -28.203 4.348 -2.266 1 89.69 296 ALA B N 1
ATOM 6004 C CA . ALA B 1 296 ? -27.938 3.361 -1.22 1 89.69 296 ALA B CA 1
ATOM 6005 C C . ALA B 1 296 ? -28.875 3.564 -0.033 1 89.69 296 ALA B C 1
ATOM 6007 O O . ALA B 1 296 ? -29.172 4.699 0.345 1 89.69 296 ALA B O 1
ATOM 6008 N N . LYS B 1 297 ? -29.328 2.467 0.55 1 86.75 297 LYS B N 1
ATOM 6009 C CA . LYS B 1 297 ? -30.297 2.521 1.645 1 86.75 297 LYS B CA 1
ATOM 6010 C C . LYS B 1 297 ? -29.594 2.635 2.992 1 86.75 297 LYS B C 1
ATOM 6012 O O . LYS B 1 297 ? -30.234 2.912 4.012 1 86.75 297 LYS B O 1
ATOM 6017 N N . THR B 1 298 ? -28.359 2.307 3.033 1 93.12 298 THR B N 1
ATOM 6018 C CA . THR B 1 298 ? -27.578 2.346 4.266 1 93.12 298 THR B CA 1
ATOM 6019 C C . THR B 1 298 ? -26.359 3.24 4.105 1 93.12 298 THR B C 1
ATOM 6021 O O . THR B 1 298 ? -25.938 3.525 2.984 1 93.12 298 THR B O 1
ATOM 6024 N N . ASP B 1 299 ? -25.906 3.758 5.266 1 96.69 299 ASP B N 1
ATOM 6025 C CA . ASP B 1 299 ? -24.625 4.438 5.242 1 96.69 299 ASP B CA 1
ATOM 6026 C C . ASP B 1 299 ? -23.5 3.486 4.812 1 96.69 299 ASP B C 1
ATOM 6028 O O . ASP B 1 299 ? -23.703 2.27 4.789 1 96.69 299 ASP B O 1
ATOM 6032 N N . LEU B 1 300 ? -22.438 4.086 4.438 1 98.12 300 LEU B N 1
ATOM 6033 C CA . LEU B 1 300 ? -21.391 3.262 3.838 1 98.12 300 LEU B CA 1
ATOM 6034 C C . LEU B 1 300 ? -20.062 3.459 4.562 1 98.12 300 LEU B C 1
ATOM 6036 O O . LEU B 1 300 ? -19.641 4.594 4.816 1 98.12 300 LEU B O 1
ATOM 6040 N N . TRP B 1 301 ? -19.391 2.307 4.898 1 98.12 301 TRP B N 1
ATOM 6041 C CA . TRP B 1 301 ? -18.016 2.395 5.383 1 98.12 301 TRP B CA 1
ATOM 6042 C C . TRP B 1 301 ? -17.094 2.951 4.301 1 98.12 301 TRP B C 1
ATOM 6044 O O . TRP B 1 301 ? -17.188 2.564 3.135 1 98.12 301 TRP B O 1
ATOM 6054 N N . ILE B 1 302 ? -16.234 3.893 4.676 1 98.38 302 ILE B N 1
ATOM 6055 C CA . ILE B 1 302 ? -15.133 4.332 3.828 1 98.38 302 ILE B CA 1
ATOM 6056 C C . ILE B 1 302 ? -13.805 3.949 4.473 1 98.38 302 ILE B C 1
ATOM 6058 O O . ILE B 1 302 ? -13.773 3.354 5.551 1 98.38 302 ILE B O 1
ATOM 6062 N N . GLY B 1 303 ? -12.703 4.262 3.822 1 98.19 303 GLY B N 1
ATOM 6063 C CA . GLY B 1 303 ? -11.406 3.748 4.234 1 98.19 303 GLY B CA 1
ATOM 6064 C C . GLY B 1 303 ? -10.758 4.574 5.328 1 98.19 303 GLY B C 1
ATOM 6065 O O . GLY B 1 303 ? -9.602 4.328 5.695 1 98.19 303 GLY B O 1
ATOM 6066 N N . LEU B 1 304 ? -11.438 5.5 5.891 1 97 304 LEU B N 1
ATOM 6067 C CA . LEU B 1 304 ? -10.867 6.367 6.914 1 97 304 LEU B CA 1
ATOM 6068 C C . LEU B 1 304 ? -11.008 5.738 8.297 1 97 304 LEU B C 1
ATOM 6070 O O . LEU B 1 304 ? -12.094 5.281 8.664 1 97 304 LEU B O 1
ATOM 6074 N N . VAL B 1 305 ? -9.883 5.668 9.062 1 95.25 305 VAL B N 1
ATOM 6075 C CA . VAL B 1 305 ? -9.891 5.074 10.398 1 95.25 305 VAL B CA 1
ATOM 6076 C C . VAL B 1 305 ? -9.102 5.961 11.359 1 95.25 305 VAL B C 1
ATOM 6078 O O . VAL B 1 305 ? -8.242 6.73 10.938 1 95.25 305 VAL B O 1
ATOM 6081 N N . GLN B 1 306 ? -9.461 5.848 12.562 1 93.94 306 GLN B N 1
ATOM 6082 C CA . GLN B 1 306 ? -8.703 6.527 13.609 1 93.94 306 GLN B CA 1
ATOM 6083 C C . GLN B 1 306 ? -7.559 5.652 14.117 1 93.94 306 GLN B C 1
ATOM 6085 O O . GLN B 1 306 ? -7.781 4.512 14.531 1 93.94 306 GLN B O 1
ATOM 6090 N N . LYS B 1 307 ? -6.402 6.188 14.078 1 90.25 307 LYS B N 1
ATOM 6091 C CA . LYS B 1 307 ? -5.219 5.465 14.531 1 90.25 307 LYS B CA 1
ATOM 6092 C C . LYS B 1 307 ? -5.199 5.336 16.047 1 90.25 307 LYS B C 1
ATOM 6094 O O . LYS B 1 307 ? -5.996 5.969 16.75 1 90.25 307 LYS B O 1
ATOM 6099 N N . ALA B 1 308 ? -4.25 4.52 16.484 1 85.25 308 ALA B N 1
ATOM 6100 C CA . ALA B 1 308 ? -4.105 4.301 17.922 1 85.25 308 ALA B CA 1
ATOM 6101 C C . ALA B 1 308 ? -3.74 5.598 18.641 1 85.25 308 ALA B C 1
ATOM 6103 O O . ALA B 1 308 ? -4.152 5.816 19.781 1 85.25 308 ALA B O 1
ATOM 6104 N N . ASP B 1 309 ? -3.057 6.484 17.922 1 84.69 309 ASP B N 1
ATOM 6105 C CA . ASP B 1 309 ? -2.664 7.754 18.516 1 84.69 309 ASP B CA 1
ATOM 6106 C C . ASP B 1 309 ? -3.756 8.805 18.344 1 84.69 309 ASP B C 1
ATOM 6108 O O . ASP B 1 309 ? -3.586 9.961 18.75 1 84.69 309 ASP B O 1
ATOM 6112 N N . GLY B 1 310 ? -4.754 8.469 17.719 1 88.69 310 GLY B N 1
ATOM 6113 C CA . GLY B 1 310 ? -5.953 9.289 17.703 1 88.69 310 GLY B CA 1
ATOM 6114 C C . GLY B 1 310 ? -6.145 10.031 16.391 1 88.69 310 GLY B C 1
ATOM 6115 O O . GLY B 1 310 ? -7.223 10.562 16.109 1 88.69 310 GLY B O 1
ATOM 6116 N N . GLY B 1 311 ? -5.125 10.172 15.562 1 92.06 311 GLY B N 1
ATOM 6117 C CA . GLY B 1 311 ? -5.25 10.812 14.266 1 92.06 311 GLY B CA 1
ATOM 6118 C C . GLY B 1 311 ? -5.902 9.93 13.219 1 92.06 311 GLY B C 1
ATOM 6119 O O . GLY B 1 311 ? -5.977 8.711 13.391 1 92.06 311 GLY B O 1
ATOM 6120 N N . PHE B 1 312 ? -6.43 10.594 12.203 1 94.06 312 PHE B N 1
ATOM 6121 C CA . PHE B 1 312 ? -7.105 9.812 11.172 1 94.06 312 PHE B CA 1
ATOM 6122 C C . PHE B 1 312 ? -6.156 9.484 10.031 1 94.06 312 PHE B C 1
ATOM 6124 O O . PHE B 1 312 ? -5.254 10.266 9.719 1 94.06 312 PHE B O 1
ATOM 6131 N N . ARG B 1 313 ? -6.395 8.281 9.422 1 93.88 313 ARG B N 1
ATOM 6132 C CA . ARG B 1 313 ? -5.629 7.836 8.266 1 93.88 313 ARG B CA 1
ATOM 6133 C C . ARG B 1 313 ? -6.504 7.043 7.301 1 93.88 313 ARG B C 1
ATOM 6135 O O . ARG B 1 313 ? -7.465 6.395 7.719 1 93.88 313 ARG B O 1
ATOM 6142 N N . TRP B 1 314 ? -6.117 7.172 6.098 1 96.69 314 TRP B N 1
ATOM 6143 C CA . TRP B 1 314 ? -6.773 6.336 5.102 1 96.69 314 TRP B CA 1
ATOM 6144 C C . TRP B 1 314 ? -6.18 4.93 5.094 1 96.69 314 TRP B C 1
ATOM 6146 O O . TRP B 1 314 ? -4.969 4.762 5.254 1 96.69 314 TRP B O 1
ATOM 6156 N N . MET B 1 315 ? -6.988 3.98 4.797 1 95.12 315 MET B N 1
ATOM 6157 C CA . MET B 1 315 ? -6.566 2.584 4.723 1 95.12 315 MET B CA 1
ATOM 6158 C C . MET B 1 315 ? -5.57 2.377 3.588 1 95.12 315 MET B C 1
ATOM 6160 O O . MET B 1 315 ? -4.684 1.523 3.682 1 95.12 315 MET B O 1
ATOM 6164 N N . ASP B 1 316 ? -5.758 3.102 2.578 1 92.88 316 ASP B N 1
ATOM 6165 C CA . ASP B 1 316 ? -4.891 2.924 1.418 1 92.88 316 ASP B CA 1
ATOM 6166 C C . ASP B 1 316 ? -3.6 3.727 1.567 1 92.88 316 ASP B C 1
ATOM 6168 O O . ASP B 1 316 ? -2.832 3.859 0.613 1 92.88 316 ASP B O 1
ATOM 6172 N N . TYR B 1 317 ? -3.365 4.328 2.652 1 90.25 317 TYR B N 1
ATOM 6173 C CA . TYR B 1 317 ? -2.148 5.027 3.045 1 90.25 317 TYR B CA 1
ATOM 6174 C C . TYR B 1 317 ? -1.993 6.328 2.266 1 90.25 317 TYR B C 1
ATOM 6176 O O . TYR B 1 317 ? -0.95 6.984 2.338 1 90.25 317 TYR B O 1
ATOM 6184 N N . SER B 1 318 ? -3.039 6.691 1.493 1 93.44 318 SER B N 1
ATOM 6185 C CA . SER B 1 318 ? -3.031 8.039 0.932 1 93.44 318 SER B CA 1
ATOM 6186 C C . SER B 1 318 ? -3.146 9.094 2.027 1 93.44 318 SER B C 1
ATOM 6188 O O . SER B 1 318 ? -3.617 8.805 3.129 1 93.44 318 SER B O 1
ATOM 6190 N N . PRO B 1 319 ? -2.621 10.289 1.758 1 96.12 319 PRO B N 1
ATOM 6191 C CA . PRO B 1 319 ? -2.684 11.328 2.787 1 96.12 319 PRO B CA 1
ATOM 6192 C C . PRO B 1 319 ? -4.105 11.828 3.035 1 96.12 319 PRO B C 1
ATOM 6194 O O . PRO B 1 319 ? -4.93 11.844 2.117 1 96.12 319 PRO B O 1
ATOM 6197 N N . VAL B 1 320 ? -4.328 12.203 4.285 1 97.25 320 VAL B N 1
ATOM 6198 C CA . VAL B 1 320 ? -5.605 12.82 4.621 1 97.25 320 VAL B CA 1
ATOM 6199 C C . VAL B 1 320 ? -5.527 14.328 4.391 1 97.25 320 VAL B C 1
ATOM 6201 O O . VAL B 1 320 ? -5.199 15.086 5.309 1 97.25 320 VAL B O 1
ATOM 6204 N N . ASP B 1 321 ? -5.879 14.75 3.182 1 96.75 321 ASP B N 1
ATOM 6205 C CA . ASP B 1 321 ? -5.758 16.156 2.809 1 96.75 321 ASP B CA 1
ATOM 6206 C C . ASP B 1 321 ? -7.133 16.797 2.609 1 96.75 321 ASP B C 1
ATOM 6208 O O . ASP B 1 321 ? -7.234 17.984 2.309 1 96.75 321 ASP B O 1
ATOM 6212 N N . TYR B 1 322 ? -8.117 15.984 2.752 1 95.38 322 TYR B N 1
ATOM 6213 C CA . TYR B 1 322 ? -9.5 16.438 2.645 1 95.38 322 TYR B CA 1
ATOM 6214 C C . TYR B 1 322 ? -10.391 15.695 3.625 1 95.38 322 TYR B C 1
ATOM 6216 O O . TYR B 1 322 ? -10.234 14.484 3.824 1 95.38 322 TYR B O 1
ATOM 6224 N N . THR B 1 323 ? -11.336 16.438 4.277 1 94.75 323 THR B N 1
ATOM 6225 C CA . THR B 1 323 ? -12.352 15.781 5.09 1 94.75 323 THR B CA 1
ATOM 6226 C C . THR B 1 323 ? -13.719 16.406 4.859 1 94.75 323 THR B C 1
ATOM 6228 O O . THR B 1 323 ? -13.812 17.578 4.477 1 94.75 323 THR B O 1
ATOM 6231 N N . ASN B 1 324 ? -14.719 15.664 4.965 1 94.06 324 ASN B N 1
ATOM 6232 C CA . ASN B 1 324 ? -16.094 16.141 4.852 1 94.06 324 ASN B CA 1
ATOM 6233 C C . ASN B 1 324 ? -16.938 15.727 6.059 1 94.06 324 ASN B C 1
ATOM 6235 O O . ASN B 1 324 ? -18 15.109 5.91 1 94.06 324 ASN B O 1
ATOM 6239 N N . TRP B 1 325 ? -16.547 16.266 7.176 1 94.06 325 TRP B N 1
ATOM 6240 C CA . TRP B 1 325 ? -17.188 15.906 8.438 1 94.06 325 TRP B CA 1
ATOM 6241 C C . TRP B 1 325 ? -18.594 16.484 8.516 1 94.06 325 TRP B C 1
ATOM 6243 O O . TRP B 1 325 ? -18.828 17.625 8.094 1 94.06 325 TRP B O 1
ATOM 6253 N N . GLY B 1 326 ? -19.453 15.695 9.078 1 92.38 326 GLY B N 1
ATOM 6254 C CA . GLY B 1 326 ? -20.75 16.25 9.461 1 92.38 326 GLY B CA 1
ATOM 6255 C C . GLY B 1 326 ? -20.672 17.125 10.703 1 92.38 326 GLY B C 1
ATOM 6256 O O . GLY B 1 326 ? -19.625 17.203 11.344 1 92.38 326 GLY B O 1
ATOM 6257 N N . GLU B 1 327 ? -21.781 17.703 10.984 1 88.12 327 GLU B N 1
ATOM 6258 C CA . GLU B 1 327 ? -21.859 18.578 12.148 1 88.12 327 GLU B CA 1
ATOM 6259 C C . GLU B 1 327 ? -21.484 17.828 13.422 1 88.12 327 GLU B C 1
ATOM 6261 O O . GLU B 1 327 ? -22 16.734 13.672 1 88.12 327 GLU B O 1
ATOM 6266 N N . GLY B 1 328 ? -20.547 18.391 14.164 1 87.38 328 GLY B N 1
ATOM 6267 C CA . GLY B 1 328 ? -20.156 17.812 15.43 1 87.38 328 GLY B CA 1
ATOM 6268 C C . GLY B 1 328 ? -19.141 16.688 15.281 1 87.38 328 GLY B C 1
ATOM 6269 O O . GLY B 1 328 ? -18.75 16.062 16.266 1 87.38 328 GLY B O 1
ATOM 6270 N N . GLU B 1 329 ? -18.75 16.469 14.07 1 90.88 329 GLU B N 1
ATOM 6271 C CA . GLU B 1 329 ? -17.797 15.406 13.805 1 90.88 329 GLU B CA 1
ATOM 6272 C C . GLU B 1 329 ? -16.406 15.969 13.508 1 90.88 329 GLU B C 1
ATOM 6274 O O . GLU B 1 329 ? -16.281 17.094 13.031 1 90.88 329 GLU B O 1
ATOM 6279 N N . PRO B 1 330 ? -15.398 15.242 13.836 1 90.31 330 PRO B N 1
ATOM 6280 C CA . PRO B 1 330 ? -15.312 13.883 14.383 1 90.31 330 PRO B CA 1
ATOM 6281 C C . PRO B 1 330 ? -15.547 13.836 15.891 1 90.31 330 PRO B C 1
ATOM 6283 O O . PRO B 1 330 ? -15.203 14.789 16.594 1 90.31 330 PRO B O 1
ATOM 6286 N N . ASN B 1 331 ? -16.156 12.766 16.344 1 83.38 331 ASN B N 1
ATOM 6287 C CA . ASN B 1 331 ? -16.359 12.547 17.766 1 83.38 331 ASN B CA 1
ATOM 6288 C C . ASN B 1 331 ? -15.156 11.852 18.406 1 83.38 331 ASN B C 1
ATOM 6290 O O . ASN B 1 331 ? -14.789 10.742 18 1 83.38 331 ASN B O 1
ATOM 6294 N N . ASP B 1 332 ? -14.336 12.516 19.125 1 68.88 332 ASP B N 1
ATOM 6295 C CA . ASP B 1 332 ? -13.102 11.961 19.688 1 68.88 332 ASP B CA 1
ATOM 6296 C C . ASP B 1 332 ? -13.367 11.273 21.016 1 68.88 332 ASP B C 1
ATOM 6298 O O . ASP B 1 332 ? -12.469 11.172 21.859 1 68.88 332 ASP B O 1
ATOM 6302 N N . VAL B 1 333 ? -14.609 10.969 21.406 1 58.31 333 VAL B N 1
ATOM 6303 C CA . VAL B 1 333 ? -14.875 10.445 22.75 1 58.31 333 VAL B CA 1
ATOM 6304 C C . VAL B 1 333 ? -14.188 9.086 22.906 1 58.31 333 VAL B C 1
ATOM 6306 O O . VAL B 1 333 ? -13.656 8.781 23.969 1 58.31 333 VAL B O 1
ATOM 6309 N N . SER B 1 334 ? -14.289 8.18 21.969 1 61.31 334 SER B N 1
ATOM 6310 C CA . SER B 1 334 ? -13.703 6.859 22.156 1 61.31 334 SER B CA 1
ATOM 6311 C C . SER B 1 334 ? -12.625 6.586 21.109 1 61.31 334 SER B C 1
ATOM 6313 O O . SER B 1 334 ? -12.656 7.156 20.016 1 61.31 334 SER B O 1
ATOM 6315 N N . VAL B 1 335 ? -11.484 5.973 21.672 1 63.69 335 VAL B N 1
ATOM 6316 C CA . VAL B 1 335 ? -10.367 5.52 20.844 1 63.69 335 VAL B CA 1
ATOM 6317 C C . VAL B 1 335 ? -10.797 4.32 20 1 63.69 335 VAL B C 1
ATOM 6319 O O . VAL B 1 335 ? -11.68 3.557 20.406 1 63.69 335 VAL B O 1
ATOM 6322 N N . ASP B 1 336 ? -10.812 4.41 18.641 1 73.88 336 ASP B N 1
ATOM 6323 C CA . ASP B 1 336 ? -10.977 3.246 17.781 1 73.88 336 ASP B CA 1
ATOM 6324 C C . ASP B 1 336 ? -12.188 3.404 16.875 1 73.88 336 ASP B C 1
ATOM 6326 O O . ASP B 1 336 ? -13.047 2.52 16.812 1 73.88 336 ASP B O 1
ATOM 6330 N N . HIS B 1 337 ? -12.227 4.539 16.359 1 89.56 337 HIS B N 1
ATOM 6331 C CA . HIS B 1 337 ? -13.375 4.793 15.508 1 89.56 337 HIS B CA 1
ATOM 6332 C C . HIS B 1 337 ? -13.031 4.562 14.039 1 89.56 337 HIS B C 1
ATOM 6334 O O . HIS B 1 337 ? -11.883 4.754 13.633 1 89.56 337 HIS B O 1
ATOM 6340 N N . CYS B 1 338 ? -14.016 4 13.398 1 96.19 338 CYS B N 1
ATOM 6341 C CA . CYS B 1 338 ? -14.062 3.979 11.938 1 96.19 338 CYS B CA 1
ATOM 6342 C C . CYS B 1 338 ? -14.977 5.074 11.406 1 96.19 338 CYS B C 1
ATOM 6344 O O . CYS B 1 338 ? -15.609 5.797 12.18 1 96.19 338 CYS B O 1
ATOM 6346 N N . VAL B 1 339 ? -14.938 5.305 10.125 1 96.75 339 VAL B N 1
ATOM 6347 C CA . VAL B 1 339 ? -15.68 6.438 9.594 1 96.75 339 VAL B CA 1
ATOM 6348 C C . VAL B 1 339 ? -16.656 5.957 8.523 1 96.75 339 VAL B C 1
ATOM 6350 O O . VAL B 1 339 ? -16.297 5.145 7.668 1 96.75 339 VAL B O 1
ATOM 6353 N N . LEU B 1 340 ? -17.891 6.34 8.617 1 96.75 340 LEU B N 1
ATOM 6354 C CA . LEU B 1 340 ? -18.875 6.023 7.586 1 96.75 340 LEU B CA 1
ATOM 6355 C C . LEU B 1 340 ? -19.281 7.281 6.828 1 96.75 340 LEU B C 1
ATOM 6357 O O . LEU B 1 340 ? -19.156 8.391 7.34 1 96.75 340 LEU B O 1
ATOM 6361 N N . LEU B 1 341 ? -19.656 7.172 5.648 1 97.81 341 LEU B N 1
ATOM 6362 C CA . LEU B 1 341 ? -20.219 8.195 4.77 1 97.81 341 LEU B CA 1
ATOM 6363 C C . LEU B 1 341 ? -21.75 8.148 4.781 1 97.81 341 LEU B C 1
ATOM 6365 O O . LEU B 1 341 ? -22.344 7.109 4.488 1 97.81 341 LEU B O 1
ATOM 6369 N N . ARG B 1 342 ? -22.297 9.242 5.215 1 96.31 342 ARG B N 1
ATOM 6370 C CA . ARG B 1 342 ? -23.75 9.352 5.156 1 96.31 342 ARG B CA 1
ATOM 6371 C C . ARG B 1 342 ? -24.234 9.578 3.723 1 96.31 342 ARG B C 1
ATOM 6373 O O . ARG B 1 342 ? -23.875 10.586 3.1 1 96.31 342 ARG B O 1
ATOM 6380 N N . THR B 1 343 ? -25.031 8.672 3.246 1 94.5 343 THR B N 1
ATOM 6381 C CA . THR B 1 343 ? -25.391 8.672 1.831 1 94.5 343 THR B CA 1
ATOM 6382 C C . THR B 1 343 ? -26.359 9.812 1.519 1 94.5 343 THR B C 1
ATOM 6384 O O . THR B 1 343 ? -26.453 10.266 0.374 1 94.5 343 THR B O 1
ATOM 6387 N N . GLN B 1 344 ? -27.047 10.352 2.445 1 90.5 344 GLN B N 1
ATOM 6388 C CA . GLN B 1 344 ? -28.016 11.414 2.234 1 90.5 344 GLN B CA 1
ATOM 6389 C C . GLN B 1 344 ? -27.344 12.734 1.896 1 90.5 344 GLN B C 1
ATOM 6391 O O . GLN B 1 344 ? -27.766 13.445 0.979 1 90.5 344 GLN B O 1
ATOM 6396 N N . ASP B 1 345 ? -26.266 13.039 2.594 1 91.75 345 ASP B N 1
ATOM 6397 C CA . ASP B 1 345 ? -25.625 14.336 2.381 1 91.75 345 ASP B CA 1
ATOM 6398 C C . ASP B 1 345 ? -24.141 14.172 2.113 1 91.75 345 ASP B C 1
ATOM 6400 O O . ASP B 1 345 ? -23.422 15.164 1.959 1 91.75 345 ASP B O 1
ATOM 6404 N N . THR B 1 346 ? -23.562 13.008 2.08 1 94.38 346 THR B N 1
ATOM 6405 C CA . THR B 1 346 ? -22.188 12.648 1.751 1 94.38 346 THR B CA 1
ATOM 6406 C C . THR B 1 346 ? -21.234 13.07 2.863 1 94.38 346 THR B C 1
ATOM 6408 O O . THR B 1 346 ? -20.016 13.078 2.676 1 94.38 346 THR B O 1
ATOM 6411 N N . THR B 1 347 ? -21.797 13.477 4.031 1 95.06 347 THR B N 1
ATOM 6412 C CA . THR B 1 347 ? -20.953 13.852 5.152 1 95.06 347 THR B CA 1
ATOM 6413 C C . THR B 1 347 ? -20.406 12.609 5.863 1 95.06 347 THR B C 1
ATOM 6415 O O . THR B 1 347 ? -20.922 11.508 5.676 1 95.06 347 THR B O 1
ATOM 6418 N N . TRP B 1 348 ? -19.359 12.859 6.602 1 96.25 348 TRP B N 1
ATOM 6419 C CA . TRP B 1 348 ? -18.703 11.75 7.277 1 96.25 348 TRP B CA 1
ATOM 6420 C C . TRP B 1 348 ? -19.031 11.742 8.766 1 96.25 348 TRP B C 1
ATOM 6422 O O . TRP B 1 348 ? -19.219 12.805 9.375 1 96.25 348 TRP B O 1
ATOM 6432 N N . LYS B 1 349 ? -19.094 10.602 9.336 1 95.06 349 LYS B N 1
ATOM 6433 C CA . LYS B 1 349 ? -19.406 10.414 10.75 1 95.06 349 LYS B CA 1
ATOM 6434 C C . LYS B 1 349 ? -18.547 9.32 11.375 1 95.06 349 LYS B C 1
ATOM 6436 O O . LYS B 1 349 ? -18.344 8.266 10.766 1 95.06 349 LYS B O 1
ATOM 6441 N N . THR B 1 350 ? -17.984 9.594 12.547 1 94.94 350 THR B N 1
ATOM 6442 C CA . THR B 1 350 ? -17.25 8.578 13.289 1 94.94 350 THR B CA 1
ATOM 6443 C C . THR B 1 350 ? -18.219 7.57 13.922 1 94.94 350 THR B C 1
ATOM 6445 O O . THR B 1 350 ? -19.281 7.949 14.414 1 94.94 350 THR B O 1
ATOM 6448 N N . MET B 1 351 ? -17.891 6.312 13.844 1 94.25 351 MET B N 1
ATOM 6449 C CA . MET B 1 351 ? -18.719 5.23 14.375 1 94.25 351 MET B CA 1
ATOM 6450 C C . MET B 1 351 ? -17.859 4.062 14.836 1 94.25 351 MET B C 1
ATOM 6452 O O . MET B 1 351 ? -16.734 3.891 14.359 1 94.25 351 MET B O 1
ATOM 6456 N N . LYS B 1 352 ? -18.375 3.322 15.852 1 93.56 352 LYS B N 1
ATOM 6457 C CA . LYS B 1 352 ? -17.688 2.1 16.25 1 93.56 352 LYS B CA 1
ATOM 6458 C C . LYS B 1 352 ? -17.531 1.141 15.07 1 93.56 352 LYS B C 1
ATOM 6460 O O . LYS B 1 352 ? -18.469 0.978 14.281 1 93.56 352 LYS B O 1
ATOM 6465 N N . CYS B 1 353 ? -16.453 0.428 15.008 1 94.94 353 CYS B N 1
ATOM 6466 C CA . CYS B 1 353 ? -16.078 -0.338 13.82 1 94.94 353 CYS B CA 1
ATOM 6467 C C . CYS B 1 353 ? -16.891 -1.629 13.734 1 94.94 353 CYS B C 1
ATOM 6469 O O . CYS B 1 353 ? -16.891 -2.287 12.688 1 94.94 353 CYS B O 1
ATOM 6471 N N . ASN B 1 354 ? -17.562 -2 14.789 1 93.19 354 ASN B N 1
ATOM 6472 C CA . ASN B 1 354 ? -18.281 -3.266 14.812 1 93.19 354 ASN B CA 1
ATOM 6473 C C . ASN B 1 354 ? -19.734 -3.086 14.383 1 93.19 354 ASN B C 1
ATOM 6475 O O . ASN B 1 354 ? -20.531 -4.02 14.469 1 93.19 354 ASN B O 1
ATOM 6479 N N . VAL B 1 355 ? -20.078 -1.867 13.93 1 94.75 355 VAL B N 1
ATOM 6480 C CA . VAL B 1 355 ? -21.422 -1.614 13.43 1 94.75 355 VAL B CA 1
ATOM 6481 C C . VAL B 1 355 ? -21.547 -2.172 12.016 1 94.75 355 VAL B C 1
ATOM 6483 O O . VAL B 1 355 ? -20.594 -2.135 11.234 1 94.75 355 VAL B O 1
ATOM 6486 N N . ASN B 1 356 ? -22.781 -2.709 11.688 1 96.25 356 ASN B N 1
ATOM 6487 C CA . ASN B 1 356 ? -23.031 -3.295 10.375 1 96.25 356 ASN B CA 1
ATOM 6488 C C . ASN B 1 356 ? -23.672 -2.287 9.422 1 96.25 356 ASN B C 1
ATOM 6490 O O . ASN B 1 356 ? -24.797 -1.863 9.633 1 96.25 356 ASN B O 1
ATOM 6494 N N . VAL B 1 357 ? -22.984 -1.894 8.445 1 96.94 357 VAL B N 1
ATOM 6495 C CA . VAL B 1 357 ? -23.484 -1.012 7.398 1 96.94 357 VAL B CA 1
ATOM 6496 C C . VAL B 1 357 ? -22.906 -1.424 6.047 1 96.94 357 VAL B C 1
ATOM 6498 O O . VAL B 1 357 ? -22.172 -2.408 5.957 1 96.94 357 VAL B O 1
ATOM 6501 N N . GLY B 1 358 ? -23.344 -0.718 4.984 1 97 358 GLY B N 1
ATOM 6502 C CA . GLY B 1 358 ? -22.766 -0.984 3.68 1 97 358 GLY B CA 1
ATOM 6503 C C . GLY B 1 358 ? -21.344 -0.467 3.545 1 97 358 GLY B C 1
ATOM 6504 O O . GLY B 1 358 ? -20.766 0.017 4.52 1 97 358 GLY B O 1
ATOM 6505 N N . HIS B 1 359 ? -20.75 -0.741 2.424 1 97.5 359 HIS B N 1
ATOM 6506 C CA . HIS B 1 359 ? -19.406 -0.248 2.213 1 97.5 359 HIS B CA 1
ATOM 6507 C C . HIS B 1 359 ? -19.172 0.111 0.749 1 97.5 359 HIS B C 1
ATOM 6509 O O . HIS B 1 359 ? -19.906 -0.326 -0.129 1 97.5 359 HIS B O 1
ATOM 6515 N N . ILE B 1 360 ? -18.219 1.02 0.505 1 97.31 360 ILE B N 1
ATOM 6516 C CA . ILE B 1 360 ? -17.812 1.44 -0.832 1 97.31 360 ILE B CA 1
ATOM 6517 C C . ILE B 1 360 ? -16.359 1.078 -1.064 1 97.31 360 ILE B C 1
ATOM 6519 O O . ILE B 1 360 ? -15.484 1.412 -0.253 1 97.31 360 ILE B O 1
ATOM 6523 N N . CYS B 1 361 ? -16.094 0.301 -2.152 1 97 361 CYS B N 1
ATOM 6524 C CA . CYS B 1 361 ? -14.75 -0.088 -2.545 1 97 361 CYS B CA 1
ATOM 6525 C C . CYS B 1 361 ? -14.242 0.784 -3.688 1 97 361 CYS B C 1
ATOM 6527 O O . CYS B 1 361 ? -15.039 1.347 -4.445 1 97 361 CYS B O 1
ATOM 6529 N N . MET B 1 362 ? -12.938 0.907 -3.74 1 96.38 362 MET B N 1
ATOM 6530 C CA . MET B 1 362 ? -12.32 1.669 -4.82 1 96.38 362 MET B CA 1
ATOM 6531 C C . MET B 1 362 ? -11.133 0.913 -5.402 1 96.38 362 MET B C 1
ATOM 6533 O O . MET B 1 362 ? -10.406 0.229 -4.676 1 96.38 362 MET B O 1
ATOM 6537 N N . VAL B 1 363 ? -10.977 1.014 -6.734 1 93.12 363 VAL B N 1
ATOM 6538 C CA . VAL B 1 363 ? -9.844 0.414 -7.438 1 93.12 363 VAL B CA 1
ATOM 6539 C C . VAL B 1 363 ? -9.32 1.383 -8.492 1 93.12 363 VAL B C 1
ATOM 6541 O O . VAL B 1 363 ? -10.094 2.111 -9.117 1 93.12 363 VAL B O 1
ATOM 6544 N N . LYS B 1 364 ? -8.062 1.379 -8.656 1 87.06 364 LYS B N 1
ATOM 6545 C CA . LYS B 1 364 ? -7.449 2.262 -9.648 1 87.06 364 LYS B CA 1
ATOM 6546 C C . LYS B 1 364 ? -7.75 1.785 -11.07 1 87.06 364 LYS B C 1
ATOM 6548 O O . LYS B 1 364 ? -7.703 0.585 -11.352 1 87.06 364 LYS B O 1
ATOM 6553 N N . LYS B 1 365 ? -8.023 2.766 -11.906 1 84.06 365 LYS B N 1
ATOM 6554 C CA . LYS B 1 365 ? -8.258 2.467 -13.32 1 84.06 365 LYS B CA 1
ATOM 6555 C C . LYS B 1 365 ? -6.969 2.035 -14.008 1 84.06 365 LYS B C 1
ATOM 6557 O O . LYS B 1 365 ? -5.875 2.402 -13.578 1 84.06 365 LYS B O 1
ATOM 6562 N N . VAL B 1 366 ? -7.188 1.161 -14.977 1 75.19 366 VAL B N 1
ATOM 6563 C CA . VAL B 1 366 ? -6.059 0.701 -15.781 1 75.19 366 VAL B CA 1
ATOM 6564 C C . VAL B 1 366 ? -6.062 1.415 -17.141 1 75.19 366 VAL B C 1
ATOM 6566 O O . VAL B 1 366 ? -7.121 1.772 -17.656 1 75.19 366 VAL B O 1
ATOM 6569 N N . PRO B 1 367 ? -4.824 1.736 -17.656 1 66.12 367 PRO B N 1
ATOM 6570 C CA . PRO B 1 367 ? -4.793 2.406 -18.953 1 66.12 367 PRO B CA 1
ATOM 6571 C C . PRO B 1 367 ? -5.449 1.582 -20.062 1 66.12 367 PRO B C 1
ATOM 6573 O O . PRO B 1 367 ? -5.312 0.356 -20.094 1 66.12 367 PRO B O 1
ATOM 6576 N N . GLY B 1 368 ? -6.625 2.125 -20.625 1 57.62 368 GLY B N 1
ATOM 6577 C CA . GLY B 1 368 ? -7.359 1.444 -21.672 1 57.62 368 GLY B CA 1
ATOM 6578 C C . GLY B 1 368 ? -6.508 1.128 -22.891 1 57.62 368 GLY B C 1
ATOM 6579 O O . GLY B 1 368 ? -5.5 1.794 -23.141 1 57.62 368 GLY B O 1
ATOM 6580 N N . ASN B 1 369 ? -6.621 -0.15 -23.281 1 47.69 369 ASN B N 1
ATOM 6581 C CA . ASN B 1 369 ? -6.141 -0.373 -24.641 1 47.69 369 ASN B CA 1
ATOM 6582 C C . ASN B 1 369 ? -6.859 0.53 -25.641 1 47.69 369 ASN B C 1
ATOM 6584 O O . ASN B 1 369 ? -8.086 0.497 -25.75 1 47.69 369 ASN B O 1
ATOM 6588 N N . SER B 1 370 ? -6.523 1.658 -25.781 1 39.5 370 SER B N 1
ATOM 6589 C CA . SER B 1 370 ? -7.176 2.492 -26.781 1 39.5 370 SER B CA 1
ATOM 6590 C C . SER B 1 370 ? -7.457 1.704 -28.047 1 39.5 370 SER B C 1
ATOM 6592 O O . SER B 1 370 ? -6.652 1.708 -28.984 1 39.5 370 SER B O 1
ATOM 6594 N N . HIS B 1 371 ? -7.73 0.499 -28.125 1 36 371 HIS B N 1
ATOM 6595 C CA . HIS B 1 371 ? -8.359 0.266 -29.406 1 36 371 HIS B CA 1
ATOM 6596 C C . HIS B 1 371 ? -9.664 1.045 -29.531 1 36 371 HIS B C 1
ATOM 6598 O O . HIS B 1 371 ? -10.672 0.685 -28.922 1 36 371 HIS B O 1
ATOM 6604 N N . LYS B 1 372 ? -9.664 2.266 -29.781 1 35.5 372 LYS B N 1
ATOM 6605 C CA . LYS B 1 372 ? -10.922 2.826 -30.281 1 35.5 372 LYS B CA 1
ATOM 6606 C C . LYS B 1 372 ? -11.672 1.818 -31.141 1 35.5 372 LYS B C 1
ATOM 6608 O O . LYS B 1 372 ? -11.141 1.328 -32.125 1 35.5 372 LYS B O 1
ATOM 6613 N N . LYS B 1 373 ? -12.664 1.173 -30.703 1 33.94 373 LYS B N 1
ATOM 6614 C CA . LYS B 1 373 ? -13.703 0.679 -31.609 1 33.94 373 LYS B CA 1
ATOM 6615 C C . LYS B 1 373 ? -13.898 1.629 -32.781 1 33.94 373 LYS B C 1
ATOM 6617 O O . LYS B 1 373 ? -14.25 2.795 -32.594 1 33.94 373 LYS B O 1
ATOM 6622 N N . GLU B 1 374 ? -13.211 1.583 -33.75 1 32.38 374 GLU B N 1
ATOM 6623 C CA . GLU B 1 374 ? -13.906 2.133 -34.906 1 32.38 374 GLU B CA 1
ATOM 6624 C C . GLU B 1 374 ? -15.406 1.884 -34.844 1 32.38 374 GLU B C 1
ATOM 6626 O O . GLU B 1 374 ? -15.852 0.734 -34.812 1 32.38 374 GLU B O 1
ATOM 6631 N N . LYS B 1 375 ? -16.109 2.611 -34.062 1 31.81 375 LYS B N 1
ATOM 6632 C CA . LYS B 1 375 ? -17.531 2.672 -34.375 1 31.81 375 LYS B CA 1
ATOM 6633 C C . LYS B 1 375 ? -17.797 2.326 -35.844 1 31.81 375 LYS B C 1
ATOM 6635 O O . LYS B 1 375 ? -17.203 2.926 -36.75 1 31.81 375 LYS B O 1
ATOM 6640 N N . ASP B 1 376 ? -18.016 1.055 -36.156 1 30.11 376 ASP B N 1
ATOM 6641 C CA . ASP B 1 376 ? -18.734 0.728 -37.375 1 30.11 376 ASP B CA 1
ATOM 6642 C C . ASP B 1 376 ? -19.672 1.857 -37.781 1 30.11 376 ASP B C 1
ATOM 6644 O O . ASP B 1 376 ? -20.75 2.006 -37.219 1 30.11 376 ASP B O 1
ATOM 6648 N N . GLU B 1 377 ? -19.203 3.047 -37.812 1 33.59 377 GLU B N 1
ATOM 6649 C CA . GLU B 1 377 ? -19.922 4.062 -38.594 1 33.59 377 GLU B CA 1
ATOM 6650 C C . GLU B 1 377 ? -20.562 3.469 -39.844 1 33.59 377 GLU B C 1
ATOM 6652 O O . GLU B 1 377 ? -21.062 4.199 -40.688 1 33.59 377 GLU B O 1
ATOM 6657 N N . GLU B 1 378 ? -20.25 2.168 -40 1 34.97 378 GLU B N 1
ATOM 6658 C CA . GLU B 1 378 ? -21.016 1.661 -41.125 1 34.97 378 GLU B CA 1
ATOM 6659 C C . GLU B 1 378 ? -22.516 1.784 -40.875 1 34.97 378 GLU B C 1
ATOM 6661 O O . GLU B 1 378 ? -23.312 1.696 -41.812 1 34.97 378 GLU B O 1
ATOM 6666 N N . HIS B 1 379 ? -22.812 1.699 -39.562 1 34.72 379 HIS B N 1
ATOM 6667 C CA . HIS B 1 379 ? -24.266 1.649 -39.5 1 34.72 379 HIS B CA 1
ATOM 6668 C C . HIS B 1 379 ? -24.875 3.02 -39.781 1 34.72 379 HIS B C 1
ATOM 6670 O O . HIS B 1 379 ? -26.094 3.133 -40 1 34.72 379 HIS B O 1
ATOM 6676 N N . SER B 1 380 ? -24.125 4.023 -39.344 1 35 380 SER B N 1
ATOM 6677 C CA . SER B 1 380 ? -24.891 5.254 -39.438 1 35 380 SER B CA 1
ATOM 6678 C C . SER B 1 380 ? -25.078 5.684 -40.906 1 35 380 SER B C 1
ATOM 6680 O O . SER B 1 380 ? -25.891 6.562 -41.188 1 35 380 SER B O 1
ATOM 6682 N N . SER B 1 381 ? -24.078 5.309 -41.656 1 35.25 381 SER B N 1
ATOM 6683 C CA . SER B 1 381 ? -24.25 5.82 -43.031 1 35.25 381 SER B CA 1
ATOM 6684 C C . SER B 1 381 ? -25.438 5.152 -43.719 1 35.25 381 SER B C 1
ATOM 6686 O O . SER B 1 381 ? -25.875 5.609 -44.781 1 35.25 381 SER B O 1
ATOM 6688 N N . LYS B 1 382 ? -25.688 3.992 -43.344 1 37.47 382 LYS B N 1
ATOM 6689 C CA . LYS B 1 382 ? -26.812 3.34 -44 1 37.47 382 LYS B CA 1
ATOM 6690 C C . LYS B 1 382 ? -28.141 3.973 -43.562 1 37.47 382 LYS B C 1
ATOM 6692 O O . LYS B 1 382 ? -29.172 3.742 -44.188 1 37.47 382 LYS B O 1
ATOM 6697 N N . VAL B 1 383 ? -28.031 4.574 -42.344 1 35.09 383 VAL B N 1
ATOM 6698 C CA . VAL B 1 383 ? -29.281 5.152 -41.875 1 35.09 383 VAL B CA 1
ATOM 6699 C C . VAL B 1 383 ? -29.578 6.445 -42.625 1 35.09 383 VAL B C 1
ATOM 6701 O O . VAL B 1 383 ? -30.734 6.773 -42.906 1 35.09 383 VAL B O 1
ATOM 6704 N N . LEU B 1 384 ? -28.5 7.062 -43 1 35.53 384 LEU B N 1
ATOM 6705 C CA . LEU B 1 384 ? -28.766 8.297 -43.75 1 35.53 384 LEU B CA 1
ATOM 6706 C C . LEU B 1 384 ? -29.359 7.992 -45.125 1 35.53 384 LEU B C 1
ATOM 6708 O O . LEU B 1 384 ? -30.062 8.828 -45.688 1 35.53 384 LEU B O 1
ATOM 6712 N N . ALA B 1 385 ? -28.969 6.82 -45.625 1 40.22 385 ALA B N 1
ATOM 6713 C CA . ALA B 1 385 ? -29.5 6.5 -46.938 1 40.22 385 ALA B CA 1
ATOM 6714 C C . ALA B 1 385 ? -31 6.258 -46.875 1 40.22 385 ALA B C 1
ATOM 6716 O O . ALA B 1 385 ? -31.734 6.594 -47.812 1 40.22 385 ALA B O 1
ATOM 6717 N N . SER B 1 386 ? -31.391 5.715 -45.656 1 39.84 386 SER B N 1
ATOM 6718 C CA . SER B 1 386 ? -32.812 5.402 -45.594 1 39.84 386 SER B CA 1
ATOM 6719 C C . SER B 1 386 ? -33.656 6.668 -45.438 1 39.84 386 SER B C 1
ATOM 6721 O O . SER B 1 386 ? -34.812 6.715 -45.875 1 39.84 386 SER B O 1
ATOM 6723 N N . TRP B 1 387 ? -33.031 7.586 -44.75 1 39.28 387 TRP B N 1
ATOM 6724 C CA . TRP B 1 387 ? -33.844 8.789 -44.531 1 39.28 387 TRP B CA 1
ATOM 6725 C C . TRP B 1 387 ? -33.938 9.617 -45.781 1 39.28 387 TRP B C 1
ATOM 6727 O O . TRP B 1 387 ? -34.812 10.484 -45.906 1 39.28 387 TRP B O 1
ATOM 6737 N N . ALA B 1 388 ? -32.969 9.461 -46.719 1 43.28 388 ALA B N 1
ATOM 6738 C CA . ALA B 1 388 ? -33.062 10.188 -47.969 1 43.28 388 ALA B CA 1
ATOM 6739 C C . ALA B 1 388 ? -34.25 9.742 -48.781 1 43.28 388 ALA B C 1
ATOM 6741 O O . ALA B 1 388 ? -34.875 10.547 -49.5 1 43.28 388 ALA B O 1
ATOM 6742 N N . VAL B 1 389 ? -34.594 8.453 -48.594 1 45.09 389 VAL B N 1
ATOM 6743 C CA . VAL B 1 389 ? -35.75 7.914 -49.312 1 45.09 389 VAL B CA 1
ATOM 6744 C C . VAL B 1 389 ? -37.031 8.523 -48.781 1 45.09 389 VAL B C 1
ATOM 6746 O O . VAL B 1 389 ? -37.938 8.836 -49.562 1 45.09 389 VAL B O 1
ATOM 6749 N N . VAL B 1 390 ? -37.031 8.812 -47.469 1 43.84 390 VAL B N 1
ATOM 6750 C CA . VAL B 1 390 ? -38.25 9.328 -46.875 1 43.84 390 VAL B CA 1
ATOM 6751 C C . VAL B 1 390 ? -38.438 10.781 -47.312 1 43.84 390 VAL B C 1
ATOM 6753 O O . VAL B 1 390 ? -39.562 11.188 -47.625 1 43.84 390 VAL B O 1
ATOM 6756 N N . VAL B 1 391 ? -37.344 11.516 -47.469 1 45.66 391 VAL B N 1
ATOM 6757 C CA . VAL B 1 391 ? -37.469 12.922 -47.812 1 45.66 391 VAL B CA 1
ATOM 6758 C C . VAL B 1 391 ? -37.906 13.055 -49.281 1 45.66 391 VAL B C 1
ATOM 6760 O O . VAL B 1 391 ? -38.719 13.914 -49.594 1 45.66 391 VAL B O 1
ATOM 6763 N N . ILE B 1 392 ? -37.438 12.023 -50.062 1 51 392 ILE B N 1
ATOM 6764 C CA . ILE B 1 392 ? -37.875 12.039 -51.469 1 51 392 ILE B CA 1
ATOM 6765 C C . ILE B 1 392 ? -39.344 11.711 -51.562 1 51 392 ILE B C 1
ATOM 6767 O O . ILE B 1 392 ? -40.094 12.344 -52.312 1 51 392 ILE B O 1
ATOM 6771 N N . CYS B 1 393 ? -39.781 10.797 -50.625 1 48.84 393 CYS B N 1
ATOM 6772 C CA . CYS B 1 393 ? -41.188 10.422 -50.625 1 48.84 393 CYS B CA 1
ATOM 6773 C C . CYS B 1 393 ? -42.062 11.57 -50.125 1 48.84 393 CYS B C 1
ATOM 6775 O O . CYS B 1 393 ? -43.156 11.812 -50.688 1 48.84 393 CYS B O 1
ATOM 6777 N N . LEU B 1 394 ? -41.594 12.32 -49.125 1 51.69 394 LEU B N 1
ATOM 6778 C CA . LEU B 1 394 ? -42.375 13.43 -48.594 1 51.69 394 LEU B CA 1
ATOM 6779 C C . LEU B 1 394 ? -42.375 14.609 -49.594 1 51.69 394 LEU B C 1
ATOM 6781 O O . LEU B 1 394 ? -43.375 15.305 -49.719 1 51.69 394 LEU B O 1
ATOM 6785 N N . SER B 1 395 ? -41.281 14.758 -50.375 1 53.16 395 SER B N 1
ATOM 6786 C CA . SER B 1 395 ? -41.25 15.797 -51.406 1 53.16 395 SER B CA 1
ATOM 6787 C C . SER B 1 395 ? -42.25 15.492 -52.531 1 53.16 395 SER B C 1
ATOM 6789 O O . SER B 1 395 ? -42.844 16.406 -53.094 1 53.16 395 SER B O 1
ATOM 6791 N N . ILE B 1 396 ? -42.438 14.188 -52.781 1 57.03 396 ILE B N 1
ATOM 6792 C CA . ILE B 1 396 ? -43.375 13.781 -53.812 1 57.03 396 ILE B CA 1
ATOM 6793 C C . ILE B 1 396 ? -44.812 14.016 -53.281 1 57.03 396 ILE B C 1
ATOM 6795 O O . ILE B 1 396 ? -45.688 14.492 -54.031 1 57.03 396 ILE B O 1
ATOM 6799 N N . VAL B 1 397 ? -45.062 13.828 -51.969 1 55.16 397 VAL B N 1
ATOM 6800 C CA . VAL B 1 397 ? -46.375 14.023 -51.438 1 55.16 397 VAL B CA 1
ATOM 6801 C C . VAL B 1 397 ? -46.719 15.516 -51.406 1 55.16 397 VAL B C 1
ATOM 6803 O O . VAL B 1 397 ? -47.844 15.914 -51.719 1 55.16 397 VAL B O 1
ATOM 6806 N N . THR B 1 398 ? -45.719 16.391 -51.125 1 54.66 398 THR B N 1
ATOM 6807 C CA . THR B 1 398 ? -45.969 17.812 -51.094 1 54.66 398 THR B CA 1
ATOM 6808 C C . THR B 1 398 ? -46.156 18.344 -52.531 1 54.66 398 THR B C 1
ATOM 6810 O O . THR B 1 398 ? -47 19.203 -52.781 1 54.66 398 THR B O 1
ATOM 6813 N N . LEU B 1 399 ? -45.406 17.656 -53.469 1 58.59 399 LEU B N 1
ATOM 6814 C CA . LEU B 1 399 ? -45.594 18.047 -54.844 1 58.59 399 LEU B CA 1
ATOM 6815 C C . LEU B 1 399 ? -47 17.672 -55.344 1 58.59 399 LEU B C 1
ATOM 6817 O O . LEU B 1 399 ? -47.625 18.438 -56.062 1 58.59 399 LEU B O 1
ATOM 6821 N N . VAL B 1 400 ? -47.5 16.531 -54.875 1 60.59 400 VAL B N 1
ATOM 6822 C CA . VAL B 1 400 ? -48.844 16.094 -55.25 1 60.59 400 VAL B CA 1
ATOM 6823 C C . VAL B 1 400 ? -49.875 16.984 -54.562 1 60.59 400 VAL B C 1
ATOM 6825 O O . VAL B 1 400 ? -50.875 17.359 -55.188 1 60.59 400 VAL B O 1
ATOM 6828 N N . ALA B 1 401 ? -49.594 17.484 -53.312 1 58.31 401 ALA B N 1
ATOM 6829 C CA . ALA B 1 401 ? -50.531 18.359 -52.625 1 58.31 401 ALA B CA 1
ATOM 6830 C C . ALA B 1 401 ? -50.562 19.75 -53.281 1 58.31 401 ALA B C 1
ATOM 6832 O O . ALA B 1 401 ? -51.625 20.344 -53.438 1 58.31 401 ALA B O 1
ATOM 6833 N N . VAL B 1 402 ? -49.344 20.188 -53.75 1 60.38 402 VAL B N 1
ATOM 6834 C CA . VAL B 1 402 ? -49.281 21.469 -54.438 1 60.38 402 VAL B CA 1
ATOM 6835 C C . VAL B 1 402 ? -50.031 21.375 -55.781 1 60.38 402 VAL B C 1
ATOM 6837 O O . VAL B 1 402 ? -50.781 22.281 -56.125 1 60.38 402 VAL B O 1
ATOM 6840 N N . ILE B 1 403 ? -49.844 20.203 -56.406 1 59.66 403 ILE B N 1
ATOM 6841 C CA . ILE B 1 403 ? -50.5 20.031 -57.688 1 59.66 403 ILE B CA 1
ATOM 6842 C C . ILE B 1 403 ? -52 19.953 -57.469 1 59.66 403 ILE B C 1
ATOM 6844 O O . ILE B 1 403 ? -52.781 20.578 -58.219 1 59.66 403 ILE B O 1
ATOM 6848 N N . THR B 1 404 ? -52.469 19.281 -56.375 1 59.31 404 THR B N 1
ATOM 6849 C CA . THR B 1 404 ? -53.906 19.203 -56.125 1 59.31 404 THR B CA 1
ATOM 6850 C C . THR B 1 404 ? -54.438 20.562 -55.688 1 59.31 404 THR B C 1
ATOM 6852 O O . THR B 1 404 ? -55.562 20.938 -56.094 1 59.31 404 THR B O 1
ATOM 6855 N N . SER B 1 405 ? -53.594 21.281 -54.906 1 54.66 405 SER B N 1
ATOM 6856 C CA . SER B 1 405 ? -54.062 22.609 -54.5 1 54.66 405 SER B CA 1
ATOM 6857 C C . SER B 1 405 ? -54.094 23.562 -55.688 1 54.66 405 SER B C 1
ATOM 6859 O O . SER B 1 405 ? -55 24.391 -55.812 1 54.66 405 SER B O 1
ATOM 6861 N N . LEU B 1 406 ? -53.062 23.375 -56.562 1 54.5 406 LEU B N 1
ATOM 6862 C CA . LEU B 1 406 ? -53.094 24.188 -57.781 1 54.5 406 LEU B CA 1
ATOM 6863 C C . LEU B 1 406 ? -54.344 23.844 -58.625 1 54.5 406 LEU B C 1
ATOM 6865 O O . LEU B 1 406 ? -54.969 24.734 -59.188 1 54.5 406 LEU B O 1
ATOM 6869 N N . CYS B 1 407 ? -54.562 22.484 -58.625 1 53 407 CYS B N 1
ATOM 6870 C CA . CYS B 1 407 ? -55.781 22.094 -59.344 1 53 407 CYS B CA 1
ATOM 6871 C C . CYS B 1 407 ? -57.031 22.625 -58.656 1 53 407 CYS B C 1
ATOM 6873 O O . CYS B 1 407 ? -57.969 23.078 -59.312 1 53 407 CYS B O 1
ATOM 6875 N N . PHE B 1 408 ? -57.031 22.625 -57.281 1 49.16 408 PHE B N 1
ATOM 6876 C CA . PHE B 1 408 ? -58.219 23.156 -56.594 1 49.16 408 PHE B CA 1
ATOM 6877 C C . PHE B 1 408 ? -58.281 24.672 -56.75 1 49.16 408 PHE B C 1
ATOM 6879 O O . PHE B 1 408 ? -59.375 25.25 -56.875 1 49.16 408 PHE B O 1
ATOM 6886 N N . TYR B 1 409 ? -56.969 25.266 -56.594 1 43.25 409 TYR B N 1
ATOM 6887 C CA . TYR B 1 409 ? -57 26.719 -56.719 1 43.25 409 TYR B CA 1
ATOM 6888 C C . TYR B 1 409 ? -57.5 27.141 -58.094 1 43.25 409 TYR B C 1
ATOM 6890 O O . TYR B 1 409 ? -58.094 28.219 -58.25 1 43.25 409 TYR B O 1
ATOM 6898 N N . ARG B 1 410 ? -57.031 26.359 -59.094 1 43.19 410 ARG B N 1
ATOM 6899 C CA . ARG B 1 410 ? -57.562 26.734 -60.406 1 43.19 410 ARG B CA 1
ATOM 6900 C C . ARG B 1 410 ? -59.094 26.641 -60.406 1 43.19 410 ARG B C 1
ATOM 6902 O O . ARG B 1 410 ? -59.75 27.312 -61.188 1 43.19 410 ARG B O 1
ATOM 6909 N N . LEU B 1 411 ? -59.594 25.609 -59.719 1 43.88 411 LEU B N 1
ATOM 6910 C CA . LEU B 1 411 ? -61.062 25.516 -59.75 1 43.88 411 LEU B CA 1
ATOM 6911 C C . LEU B 1 411 ? -61.688 26.688 -59 1 43.88 411 LEU B C 1
ATOM 6913 O O . LEU B 1 411 ? -62.781 27.125 -59.375 1 43.88 411 LEU B O 1
ATOM 6917 N N . LYS B 1 412 ? -61.031 27.141 -57.812 1 35.62 412 LYS B N 1
ATOM 6918 C CA . LYS B 1 412 ? -61.812 28.109 -57.062 1 35.62 412 LYS B CA 1
ATOM 6919 C C . LYS B 1 412 ? -61.844 29.453 -57.812 1 35.62 412 LYS B C 1
ATOM 6921 O O . LYS B 1 412 ? -62.594 30.359 -57.406 1 35.62 412 LYS B O 1
ATOM 6926 N N . LYS B 1 413 ? -60.781 29.781 -58.625 1 36.25 413 LYS B N 1
ATOM 6927 C CA . LYS B 1 413 ? -60.781 31.141 -59.156 1 36.25 413 LYS B CA 1
ATOM 6928 C C . LYS B 1 413 ? -62.094 31.469 -59.875 1 36.25 413 LYS B C 1
ATOM 6930 O O . LYS B 1 413 ? -62.25 32.531 -60.438 1 36.25 413 LYS B O 1
ATOM 6935 N N . ILE B 1 414 ? -62.844 30.516 -60.156 1 35.81 414 ILE B N 1
ATOM 6936 C CA . ILE B 1 414 ? -64 31.016 -60.875 1 35.81 414 ILE B CA 1
ATOM 6937 C C . ILE B 1 414 ? -64.875 31.922 -59.969 1 35.81 414 ILE B C 1
ATOM 6939 O O . ILE B 1 414 ? -65.875 32.406 -60.375 1 35.81 414 ILE B O 1
ATOM 6943 N N . SER B 1 415 ? -64.438 31.844 -58.594 1 26.31 415 SER B N 1
ATOM 6944 C CA . SER B 1 415 ? -65.562 32.344 -57.844 1 26.31 415 SER B CA 1
ATOM 6945 C C . SER B 1 415 ? -65.688 33.875 -57.938 1 26.31 415 SER B C 1
ATOM 6947 O O . SER B 1 415 ? -66.688 34.438 -58.219 1 26.31 415 SER B O 1
ATOM 6949 N N . THR B 1 416 ? -64.875 34.594 -57 1 25.06 416 THR B N 1
ATOM 6950 C CA . THR B 1 416 ? -65.438 35.75 -56.281 1 25.06 416 THR B CA 1
ATOM 6951 C C . THR B 1 416 ? -65.312 37 -57.125 1 25.06 416 THR B C 1
ATOM 6953 O O . THR B 1 416 ? -64.188 37.344 -57.594 1 25.06 416 THR B O 1
ATOM 6956 N N . SER B 1 417 ? -66.375 37.688 -57.5 1 23.11 417 SER B N 1
ATOM 6957 C CA . SER B 1 417 ? -66.812 38.938 -58.156 1 23.11 417 SER B CA 1
ATOM 6958 C C . SER B 1 417 ? -66.312 40.156 -57.406 1 23.11 417 SER B C 1
ATOM 6960 O O . SER B 1 417 ? -65.875 41.125 -58.031 1 23.11 417 SER B O 1
ATOM 6962 N N . THR B 1 418 ? -66.75 40.438 -56.125 1 22.22 418 THR B N 1
ATOM 6963 C CA . THR B 1 418 ? -67.312 41.75 -55.844 1 22.22 418 THR B CA 1
ATOM 6964 C C . THR B 1 418 ? -66.188 42.75 -55.469 1 22.22 418 THR B C 1
ATOM 6966 O O . THR B 1 418 ? -65.438 42.5 -54.562 1 22.22 418 THR B O 1
ATOM 6969 N N . LYS B 1 419 ? -66 44.031 -56.031 1 20.94 419 LYS B N 1
ATOM 6970 C CA . LYS B 1 419 ? -65.125 45.156 -56.375 1 20.94 419 LYS B CA 1
ATOM 6971 C C . LYS B 1 419 ? -65 46.125 -55.188 1 20.94 419 LYS B C 1
ATOM 6973 O O . LYS B 1 419 ? -64.312 47.156 -55.312 1 20.94 419 LYS B O 1
ATOM 6978 N N . LEU B 1 420 ? -65.375 46.094 -53.844 1 19.88 420 LEU B N 1
ATOM 6979 C CA . LEU B 1 420 ? -65.75 47.438 -53.344 1 19.88 420 LEU B CA 1
ATOM 6980 C C . LEU B 1 420 ? -64.5 48.125 -52.781 1 19.88 420 LEU B C 1
ATOM 6982 O O . LEU B 1 420 ? -63.688 47.531 -52.062 1 19.88 420 LEU B O 1
ATOM 6986 N N . PRO B 1 421 ? -63.938 49.469 -53.062 1 20.98 421 PRO B N 1
ATOM 6987 C CA . PRO B 1 421 ? -62.75 50.312 -53 1 20.98 421 PRO B CA 1
ATOM 6988 C C . PRO B 1 421 ? -62.531 50.906 -51.625 1 20.98 421 PRO B C 1
ATOM 6990 O O . PRO B 1 421 ? -61.688 51.812 -51.469 1 20.98 421 PRO B O 1
ATOM 6993 N N . LEU B 1 422 ? -62.438 50.281 -50.406 1 18.25 422 LEU B N 1
ATOM 6994 C CA . LEU B 1 422 ? -62.562 51.094 -49.188 1 18.25 422 LEU B CA 1
ATOM 6995 C C . LEU B 1 422 ? -61.281 51.875 -48.938 1 18.25 422 LEU B C 1
ATOM 6997 O O . LEU B 1 422 ? -60.188 51.375 -49.156 1 18.25 422 LEU B O 1
ATOM 7001 N N . SER B 1 423 ? -61.125 53.281 -48.188 1 18.58 423 SER B N 1
ATOM 7002 C CA . SER B 1 423 ? -60.594 54.625 -48.125 1 18.58 423 SER B CA 1
ATOM 7003 C C . SER B 1 423 ? -59.594 54.781 -46.969 1 18.58 423 SER B C 1
ATOM 7005 O O . SER B 1 423 ? -59.031 55.844 -46.75 1 18.58 423 SER B O 1
ATOM 7007 N N . PHE B 1 424 ? -58.75 53.938 -46.312 1 18.83 424 PHE B N 1
ATOM 7008 C CA . PHE B 1 424 ? -58.281 54.219 -44.969 1 18.83 424 PHE B CA 1
ATOM 7009 C C . PHE B 1 424 ? -57.219 55.312 -44.969 1 18.83 424 PHE B C 1
ATOM 7011 O O . PHE B 1 424 ? -56.312 55.281 -45.812 1 18.83 424 PHE B O 1
ATOM 7018 N N . ASP B 1 425 ? -57.156 56.469 -43.938 1 18.09 425 ASP B N 1
ATOM 7019 C CA . ASP B 1 425 ? -56.719 57.812 -43.656 1 18.09 425 ASP B CA 1
ATOM 7020 C C . ASP B 1 425 ? -55.375 57.812 -42.906 1 18.09 425 ASP B C 1
ATOM 7022 O O . ASP B 1 425 ? -55.219 57.094 -41.938 1 18.09 425 ASP B O 1
ATOM 7026 N N . ASN B 1 426 ? -54.188 58.438 -43.281 1 18.22 426 ASN B N 1
ATOM 7027 C CA . ASN B 1 426 ? -52.75 58.562 -43.219 1 18.22 426 ASN B CA 1
ATOM 7028 C C . ASN B 1 426 ? -52.312 59.531 -42.125 1 18.22 426 ASN B C 1
ATOM 7030 O O . ASN B 1 426 ? -51.125 59.938 -42.094 1 18.22 426 ASN B O 1
ATOM 7034 N N . ILE B 1 427 ? -52.75 59.906 -40.875 1 19.92 427 ILE B N 1
ATOM 7035 C CA . ILE B 1 427 ? -52.406 61.25 -40.344 1 19.92 427 ILE B CA 1
ATOM 7036 C C . ILE B 1 427 ? -51.062 61.156 -39.625 1 19.92 427 ILE B C 1
ATOM 7038 O O . ILE B 1 427 ? -50.844 60.281 -38.781 1 19.92 427 ILE B O 1
ATOM 7042 N N . MET B 1 428 ? -49.938 62.125 -39.688 1 18.91 428 MET B N 1
ATOM 7043 C CA . MET B 1 428 ? -48.469 62.312 -39.625 1 18.91 428 MET B CA 1
ATOM 7044 C C . MET B 1 428 ? -48.062 62.812 -38.25 1 18.91 428 MET B C 1
ATOM 7046 O O . MET B 1 428 ? -46.906 63.219 -38.062 1 18.91 428 MET B O 1
ATOM 7050 N N . HIS B 1 429 ? -48.469 62.5 -37.031 1 19.72 429 HIS B N 1
ATOM 7051 C CA . HIS B 1 429 ? -48.281 63.438 -35.938 1 19.72 429 HIS B CA 1
ATOM 7052 C C . HIS B 1 429 ? -46.844 63.438 -35.469 1 19.72 429 HIS B C 1
ATOM 7054 O O . HIS B 1 429 ? -46.156 62.406 -35.469 1 19.72 429 HIS B O 1
ATOM 7060 N N . THR B 1 430 ? -46.125 64.688 -34.938 1 21.59 430 THR B N 1
ATOM 7061 C CA . THR B 1 430 ? -44.906 65.5 -34.906 1 21.59 430 THR B CA 1
ATOM 7062 C C . THR B 1 430 ? -44.188 65.312 -33.562 1 21.59 430 THR B C 1
ATOM 7064 O O . THR B 1 430 ? -44.781 65.5 -32.5 1 21.59 430 THR B O 1
ATOM 7067 N N . SER B 1 431 ? -43.188 64.5 -33.281 1 19.45 431 SER B N 1
ATOM 7068 C CA . SER B 1 431 ? -42.531 64.062 -32.094 1 19.45 431 SER B CA 1
ATOM 7069 C C . SER B 1 431 ? -41.625 65.125 -31.484 1 19.45 431 SER B C 1
ATOM 7071 O O . SER B 1 431 ? -40.781 65.688 -32.188 1 19.45 431 SER B O 1
ATOM 7073 N N . GLY B 1 432 ? -41.969 65.812 -30.344 1 19.02 432 GLY B N 1
ATOM 7074 C CA . GLY B 1 432 ? -41.5 66.875 -29.484 1 19.02 432 GLY B CA 1
ATOM 7075 C C . GLY B 1 432 ? -40.188 66.5 -28.797 1 19.02 432 GLY B C 1
ATOM 7076 O O . GLY B 1 432 ? -39.844 65.375 -28.594 1 19.02 432 GLY B O 1
ATOM 7077 N N . SER B 1 433 ? -39.125 67.438 -28.484 1 20.89 433 SER B N 1
ATOM 7078 C CA . SER B 1 433 ? -37.688 67.75 -28.359 1 20.89 433 SER B CA 1
ATOM 7079 C C . SER B 1 433 ? -37.219 67.625 -26.906 1 20.89 433 SER B C 1
ATOM 7081 O O . SER B 1 433 ? -36.062 67.812 -26.609 1 20.89 433 SER B O 1
ATOM 7083 N N . ASP B 1 434 ? -37.906 67.125 -25.906 1 20.03 434 ASP B N 1
ATOM 7084 C CA . ASP B 1 434 ? -37.656 67.75 -24.625 1 20.03 434 ASP B CA 1
ATOM 7085 C C . ASP B 1 434 ? -36.25 67.438 -24.125 1 20.03 434 ASP B C 1
ATOM 7087 O O . ASP B 1 434 ? -35.75 66.312 -24.344 1 20.03 434 ASP B O 1
ATOM 7091 N N . THR B 1 435 ? -35.531 68.438 -23.375 1 21.12 435 THR B N 1
ATOM 7092 C CA . THR B 1 435 ? -34.25 69.062 -23.031 1 21.12 435 THR B CA 1
ATOM 7093 C C . THR B 1 435 ? -33.625 68.312 -21.828 1 21.12 435 THR B C 1
ATOM 7095 O O . THR B 1 435 ? -34.312 68.125 -20.812 1 21.12 435 THR B O 1
ATOM 7098 N N . LEU B 1 436 ? -32.531 67.625 -21.828 1 19.36 436 LEU B N 1
ATOM 7099 C CA . LEU B 1 436 ? -31.797 66.625 -21.016 1 19.36 436 LEU B CA 1
ATOM 7100 C C . LEU B 1 436 ? -31.062 67.375 -19.875 1 19.36 436 LEU B C 1
ATOM 7102 O O . LEU B 1 436 ? -30.219 66.75 -19.219 1 19.36 436 LEU B O 1
ATOM 7106 N N . SER B 1 437 ? -31.656 68.312 -19.156 1 20.05 437 SER B N 1
ATOM 7107 C CA . SER B 1 437 ? -30.703 69.125 -18.375 1 20.05 437 SER B CA 1
ATOM 7108 C C . SER B 1 437 ? -30.219 68.312 -17.156 1 20.05 437 SER B C 1
ATOM 7110 O O . SER B 1 437 ? -31.016 67.875 -16.328 1 20.05 437 SER B O 1
ATOM 7112 N N . TYR B 1 438 ? -29.203 67.562 -17.141 1 20.2 438 TYR B N 1
ATOM 7113 C CA . TYR B 1 438 ? -28.734 66.688 -16.062 1 20.2 438 TYR B CA 1
ATOM 7114 C C . TYR B 1 438 ? -28.188 67.5 -14.898 1 20.2 438 TYR B C 1
ATOM 7116 O O . TYR B 1 438 ? -27.25 68.312 -15.062 1 20.2 438 TYR B O 1
ATOM 7124 N N . PRO B 1 439 ? -29.156 67.938 -14.055 1 19.69 439 PRO B N 1
ATOM 7125 C CA . PRO B 1 439 ? -28.656 68.875 -13 1 19.69 439 PRO B CA 1
ATOM 7126 C C . PRO B 1 439 ? -27.562 68.188 -12.148 1 19.69 439 PRO B C 1
ATOM 7128 O O . PRO B 1 439 ? -27.453 66.938 -12.133 1 19.69 439 PRO B O 1
ATOM 7131 N N . ALA B 1 440 ? -26.922 69 -11.188 1 22.12 440 ALA B N 1
ATOM 7132 C CA . ALA B 1 440 ? -25.75 69.312 -10.391 1 22.12 440 ALA B CA 1
ATOM 7133 C C . ALA B 1 440 ? -25.719 68.5 -9.102 1 22.12 440 ALA B C 1
ATOM 7135 O O . ALA B 1 440 ? -26.75 68.312 -8.477 1 22.12 440 ALA B O 1
ATOM 7136 N N . LEU B 1 441 ? -24.766 67.75 -8.805 1 20.75 441 LEU B N 1
ATOM 7137 C CA . LEU B 1 441 ? -24.281 66.812 -7.785 1 20.75 441 LEU B CA 1
ATOM 7138 C C . LEU B 1 441 ? -24.141 67.562 -6.438 1 20.75 441 LEU B C 1
ATOM 7140 O O . LEU B 1 441 ? -23.188 68.312 -6.223 1 20.75 441 LEU B O 1
ATOM 7144 N N . SER B 1 442 ? -25.188 68.125 -5.836 1 19.55 442 SER B N 1
ATOM 7145 C CA . SER B 1 442 ? -24.766 68.875 -4.664 1 19.55 442 SER B CA 1
ATOM 7146 C C . SER B 1 442 ? -24.312 68 -3.541 1 19.55 442 SER B C 1
ATOM 7148 O O . SER B 1 442 ? -24.906 66.938 -3.338 1 19.55 442 SER B O 1
ATOM 7150 N N . SER B 1 443 ? -23.062 68.062 -3.002 1 23.23 443 SER B N 1
ATOM 7151 C CA . SER B 1 443 ? -22.188 67.5 -1.988 1 23.23 443 SER B CA 1
ATOM 7152 C C . SER B 1 443 ? -22.688 67.75 -0.583 1 23.23 443 SER B C 1
ATOM 7154 O O . SER B 1 443 ? -22.031 67.438 0.406 1 23.23 443 SER B O 1
ATOM 7156 N N . SER B 1 444 ? -23.984 67.875 -0.172 1 20.16 444 SER B N 1
ATOM 7157 C CA . SER B 1 444 ? -24.156 68.5 1.135 1 20.16 444 SER B CA 1
ATOM 7158 C C . SER B 1 444 ? -23.5 67.625 2.234 1 20.16 444 SER B C 1
ATOM 7160 O O . SER B 1 444 ? -23.312 66.438 2.082 1 20.16 444 SER B O 1
ATOM 7162 N N . SER B 1 445 ? -23.062 68.375 3.451 1 25.88 445 SER B N 1
ATOM 7163 C CA . SER B 1 445 ? -22.266 68.562 4.652 1 25.88 445 SER B CA 1
ATOM 7164 C C . SER B 1 445 ? -22.891 67.938 5.867 1 25.88 445 SER B C 1
ATOM 7166 O O . SER B 1 445 ? -22.344 67.938 6.965 1 25.88 445 SER B O 1
ATOM 7168 N N . VAL B 1 446 ? -23.672 66.938 5.906 1 24.02 446 VAL B N 1
ATOM 7169 C CA . VAL B 1 446 ? -24.469 66.875 7.129 1 24.02 446 VAL B CA 1
ATOM 7170 C C . VAL B 1 446 ? -23.547 66.625 8.328 1 24.02 446 VAL B C 1
ATOM 7172 O O . VAL B 1 446 ? -22.656 65.75 8.273 1 24.02 446 VAL B O 1
ATOM 7175 N N . THR B 1 447 ? -23.688 67.5 9.391 1 25.95 447 THR B N 1
ATOM 7176 C CA . THR B 1 447 ? -23.266 68 10.695 1 25.95 447 THR B CA 1
ATOM 7177 C C . THR B 1 447 ? -23.547 67 11.789 1 25.95 447 THR B C 1
ATOM 7179 O O . THR B 1 447 ? -24.625 66.375 11.812 1 25.95 447 THR B O 1
ATOM 7182 N N . PRO B 1 448 ? -22.484 66.5 12.469 1 31.53 448 PRO B N 1
ATOM 7183 C CA . PRO B 1 448 ? -22.422 65.625 13.656 1 31.53 448 PRO B CA 1
ATOM 7184 C C . PRO B 1 448 ? -23.25 66.188 14.82 1 31.53 448 PRO B C 1
ATOM 7186 O O . PRO B 1 448 ? -23 67.312 15.289 1 31.53 448 PRO B O 1
ATOM 7189 N N . PRO B 1 449 ? -24.516 66.312 14.828 1 23.22 449 PRO B N 1
ATOM 7190 C CA . PRO B 1 449 ? -25.078 67 16.016 1 23.22 449 PRO B CA 1
ATOM 7191 C C . PRO B 1 449 ? -24.656 66.312 17.312 1 23.22 449 PRO B C 1
ATOM 7193 O O . PRO B 1 449 ? -24.281 65.125 17.312 1 23.22 449 PRO B O 1
ATOM 7196 N N . THR B 1 450 ? -24.609 67.125 18.438 1 28.36 450 THR B N 1
ATOM 7197 C CA . THR B 1 450 ? -24.344 67.625 19.781 1 28.36 450 THR B CA 1
ATOM 7198 C C . THR B 1 450 ? -25.109 66.812 20.828 1 28.36 450 THR B C 1
ATOM 7200 O O . THR B 1 450 ? -24.578 66.5 21.891 1 28.36 450 THR B O 1
ATOM 7203 N N . SER B 1 451 ? -26.438 66.625 20.656 1 23.78 451 SER B N 1
ATOM 7204 C CA . SER B 1 451 ? -27.109 66.5 21.938 1 23.78 451 SER B CA 1
ATOM 7205 C C . SER B 1 451 ? -26.969 65.062 22.469 1 23.78 451 SER B C 1
ATOM 7207 O O . SER B 1 451 ? -27.031 64.125 21.688 1 23.78 451 SER B O 1
#

pLDDT: mean 70.9, std 26.02, range [14.82, 98.5]

Secondary structure (DSSP, 8-state):
-GGG--SPEEEEEEE-TTS-TT---EEETT--------BPTT-S--TT--EEEE--SSTTTT-EEEE-TTS--EEE------TTS-------B-SGGGTTSEEETTEEEEEEEEEE-HHHHHHHHHHTT-EEPP--SHHHHHHHHHHTTT-SS-EEEEEEE-TTT-BEEETT--------B-TT-----TT--S-EEEEE-TTS-EEEE-TTS-EEEEEEEESSPPP---PPP-EE--TT-TT-EE-SSSEEEEEEEEEEE-HHHHHHHHHTTT-EE-----HHHHHHHHHHHTT-SS-EEEEEEE-TTS-EEETT-----B--BPTT-S--SSS-EEEEE-TTT--EEEEETT--EEEEEEEEPEE---------THHHHHHHHHHHHHHHHHHHHHHHHHHHHHHHHHHHTT-------------------------------------/-GGG--SPEEEEEEE-TTS-TT---EEETT--------BPTT-S--TT--EEEE--SSTTTT-EEEE-TTS--EEE------TTS-------B-SGGGTTSEEETTEEEEEEEEEE-HHHHHHHHHHTT-EEPP--SHHHHHHHHHHTTT-SS-EEEEEEE-TTT-BEEETT--------B-TT-----TT--S-EEEEE-TTS-EEEE-TTS-EEEEEEEESSPPP---PPP-EE--TT-SS-EE-SSSEEEEEEEEEEE-HHHHHHHHHTTT-EE-----HHHHHHHHHHHTT-SS-EEEEEEE-TTS-EEETT-----B--B-TT-S--SSS-EEEEE-TTT--EEEEETT--EEEEEEEEPEE---------THHHHHHHHHHHHHHHHHHHHHHHHHHHHHHHHHHHTT-------------------------------------